Protein 1GNL (pdb70)

CATH classification: 1.20.1270.20 (+3 more: 1.20.1270.20, 3.40.50.2030, 3.40.50.2030)

Nearest PDB structures (foldseek):
  1upx-assembly1_A  TM=1.002E+00  e=2.005E-102  Desulfovibrio desulfuricans
  8cns-assembly1_A  TM=9.827E-01  e=1.626E-78  Methanothermococcus thermolithotrophicus DSM 2095
  1oa1-assembly1_A  TM=9.773E-01  e=6.078E-75  Nitratidesulfovibrio vulgaris
  1e1d-assembly1_A  TM=9.741E-01  e=3.651E-74  Nitratidesulfovibrio vulgaris
  7e0l-assembly2_K  TM=8.956E-01  e=6.887E-44  Methanothermobacter marburgensis str. Marburg

Structure (mmCIF, N/CA/C/O backbone):
data_1GNL
#
_entry.id   1GNL
#
_cell.length_a   57.330
_cell.length_b   61.650
_cell.length_c   72.250
_cell.angle_alpha   82.77
_cell.angle_beta   73.67
_cell.angle_gamma   87.31
#
_symmetry.space_group_name_H-M   'P 1'
#
loop_
_entity.id
_entity.type
_entity.pdbx_description
1 polymer 'HYBRID CLUSTER PROTEIN'
2 non-polymer 'IRON/SULFUR CLUSTER'
3 non-polymer 'IRON/SULFUR/OXYGEN HYBRID CLUSTER'
4 non-polymer 'ACETATE ION'
5 water water
#
loop_
_atom_site.group_PDB
_atom_site.id
_atom_site.type_symbol
_atom_site.label_atom_id
_atom_site.label_alt_id
_atom_site.label_comp_id
_atom_site.label_asym_id
_atom_site.label_entity_id
_atom_site.label_seq_id
_atom_site.pdbx_PDB_ins_code
_atom_site.Cartn_x
_atom_site.Cartn_y
_atom_site.Cartn_z
_atom_site.occupancy
_atom_site.B_iso_or_equiv
_atom_site.auth_seq_id
_atom_site.auth_comp_id
_atom_site.auth_asym_id
_atom_site.auth_atom_id
_atom_site.pdbx_PDB_model_num
ATOM 1 N N . SER A 1 1 ? 28.898 1.592 -14.721 1.00 21.79 1 SER A N 1
ATOM 2 C CA . SER A 1 1 ? 28.341 1.707 -13.343 1.00 21.04 1 SER A CA 1
ATOM 3 C C . SER A 1 1 ? 26.966 2.376 -13.322 1.00 19.61 1 SER A C 1
ATOM 4 O O . SER A 1 1 ? 26.799 3.486 -13.825 1.00 20.92 1 SER A O 1
ATOM 7 N N . ASN A 1 2 ? 25.971 1.651 -12.826 1.00 17.58 2 ASN A N 1
ATOM 8 C CA . ASN A 1 2 ? 24.640 2.190 -12.520 1.00 15.33 2 ASN A CA 1
ATOM 9 C C . ASN A 1 2 ? 24.573 3.439 -11.606 1.00 13.18 2 ASN A C 1
ATOM 10 O O . ASN A 1 2 ? 25.173 3.492 -10.532 1.00 13.29 2 ASN A O 1
ATOM 15 N N . ALA A 1 3 ? 23.790 4.428 -12.030 1.00 10.91 3 ALA A N 1
ATOM 16 C CA . ALA A 1 3 ? 23.521 5.614 -11.217 1.00 9.83 3 ALA A CA 1
ATOM 17 C C . ALA A 1 3 ? 22.588 5.301 -10.038 1.00 8.02 3 ALA A C 1
ATOM 18 O O . ALA A 1 3 ? 22.571 6.012 -9.040 1.00 7.85 3 ALA A O 1
ATOM 20 N N . MET A 1 4 ? 21.801 4.240 -10.183 1.00 7.28 4 MET A N 1
ATOM 21 C CA . MET A 1 4 ? 20.855 3.840 -9.144 1.00 6.32 4 MET A CA 1
ATOM 22 C C . MET A 1 4 ? 20.535 2.364 -9.327 1.00 6.39 4 MET A C 1
ATOM 23 O O . MET A 1 4 ? 20.892 1.748 -10.347 1.00 6.78 4 MET A O 1
ATOM 28 N N . PHE A 1 5 ? 19.881 1.781 -8.330 1.00 6.04 5 PHE A N 1
ATOM 29 C CA . PHE A 1 5 ? 19.310 0.465 -8.505 1.00 5.59 5 PHE A CA 1
ATOM 30 C C . PHE A 1 5 ? 18.049 0.386 -7.654 1.00 5.45 5 PHE A C 1
ATOM 31 O O . PHE A 1 5 ? 18.101 0.474 -6.426 1.00 6.19 5 PHE A O 1
ATOM 39 N N . CYS A 1 6 ? 16.913 0.225 -8.305 1.00 4.91 6 CYS A N 1
ATOM 40 C CA . CYS A 1 6 ? 15.658 0.033 -7.589 1.00 4.56 6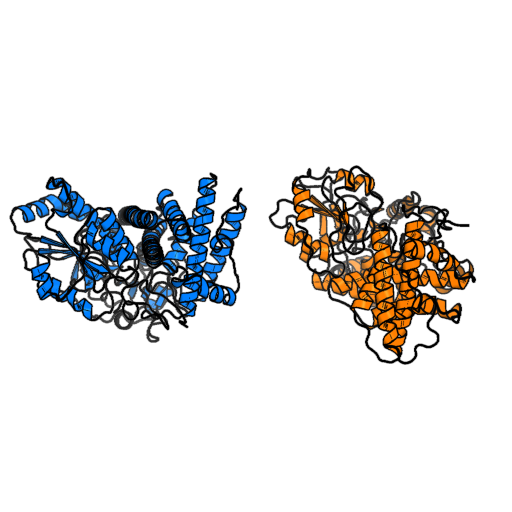 CYS A CA 1
ATOM 41 C C . CYS A 1 6 ? 14.837 -0.965 -8.367 1.00 5.01 6 CYS A C 1
ATOM 42 O O . CYS A 1 6 ? 14.715 -0.844 -9.584 1.00 5.46 6 CYS A O 1
ATOM 45 N N . TYR A 1 7 ? 14.277 -1.952 -7.672 1.00 4.81 7 TYR A N 1
ATOM 46 C CA . TYR A 1 7 ? 13.445 -2.966 -8.318 1.00 4.89 7 TYR A CA 1
ATOM 47 C C . TYR A 1 7 ? 12.205 -3.313 -7.503 1.00 4.82 7 TYR A C 1
ATOM 48 O O . TYR A 1 7 ? 11.656 -4.406 -7.664 1.00 5.20 7 TYR A O 1
ATOM 57 N N . GLN A 1 8 ? 11.734 -2.371 -6.681 1.00 4.32 8 GLN A N 1
ATOM 58 C CA . GLN A 1 8 ? 10.680 -2.657 -5.708 1.00 4.28 8 GLN A CA 1
ATOM 59 C C . GLN A 1 8 ? 9.261 -2.672 -6.260 1.00 4.63 8 GLN A C 1
ATOM 60 O O . GLN A 1 8 ? 8.370 -3.126 -5.534 1.00 4.76 8 GLN A O 1
ATOM 66 N N . CYS A 1 9 ? 9.015 -2.168 -7.476 1.00 4.63 9 CYS A N 1
ATOM 67 C CA . CYS A 1 9 ? 7.648 -2.191 -8.011 1.00 4.84 9 CYS A CA 1
ATOM 68 C C . CYS A 1 9 ? 7.552 -3.001 -9.298 1.00 4.86 9 CYS A C 1
ATOM 69 O O . CYS A 1 9 ? 8.563 -3.383 -9.918 1.00 4.99 9 CYS A O 1
ATOM 72 N N . GLN A 1 10 ? 6.318 -3.254 -9.699 1.00 4.72 10 GLN A N 1
ATOM 73 C CA . GLN A 1 10 ? 6.050 -4.132 -10.829 1.00 4.77 10 GLN A CA 1
ATOM 74 C C . GLN A 1 10 ? 6.610 -3.596 -12.140 1.00 4.99 10 GLN A C 1
ATOM 75 O O . GLN A 1 10 ? 6.926 -4.399 -13.023 1.00 5.25 10 GLN A O 1
ATOM 81 N N . GLU A 1 11 ? 6.733 -2.284 -12.277 1.00 4.80 11 GLU A N 1
ATOM 82 C CA . GLU A 1 11 ? 7.142 -1.639 -13.533 1.00 5.45 11 GLU A CA 1
ATOM 83 C C . GLU A 1 11 ? 8.652 -1.476 -13.711 1.00 5.63 11 GLU A C 1
ATOM 84 O O . GLU A 1 11 ? 9.101 -0.840 -14.666 1.00 5.89 11 GLU A O 1
ATOM 90 N N . THR A 1 12 ? 9.438 -2.061 -12.826 1.00 5.15 12 THR A N 1
ATOM 91 C CA . THR A 1 12 ? 10.887 -1.917 -12.903 1.00 5.41 12 THR A CA 1
ATOM 92 C C . THR A 1 12 ? 11.434 -2.296 -14.287 1.00 5.45 12 THR A C 1
ATOM 93 O O . THR A 1 12 ? 10.958 -3.228 -14.924 1.00 5.94 12 THR A O 1
ATOM 97 N N . VAL A 1 13 ? 12.420 -1.545 -14.765 1.00 5.89 13 VAL A N 1
ATOM 98 C CA . VAL A 1 13 ? 12.906 -1.721 -16.133 1.00 6.74 13 VAL A CA 1
ATOM 99 C C . VAL A 1 13 ? 13.278 -3.174 -16.419 1.00 6.46 13 VAL A C 1
ATOM 100 O O . VAL A 1 13 ? 14.052 -3.773 -15.674 1.00 6.84 13 VAL A O 1
ATOM 104 N N . GLY A 1 14 ? 12.718 -3.720 -17.504 1.00 7.16 14 GLY A N 1
ATOM 105 C CA . GLY A 1 14 ? 13.025 -5.060 -17.984 1.00 7.66 14 GLY A CA 1
ATOM 106 C C . GLY A 1 14 ? 12.656 -6.168 -17.021 1.00 7.75 14 GLY A C 1
ATOM 107 O O . GLY A 1 14 ? 13.076 -7.312 -17.201 1.00 9.48 14 GLY A O 1
ATOM 108 N N . ASN A 1 15 ? 11.836 -5.854 -16.016 1.00 7.60 15 ASN A N 1
ATOM 109 C CA . ASN A 1 15 ? 11.597 -6.762 -14.898 1.00 7.11 15 ASN A CA 1
ATOM 110 C C . ASN A 1 15 ? 12.922 -7.216 -14.289 1.00 7.77 15 ASN A C 1
ATOM 111 O O . ASN A 1 15 ? 13.069 -8.351 -13.852 1.00 7.77 15 ASN A O 1
ATOM 116 N N . LYS A 1 16 ? 13.864 -6.282 -14.222 1.00 7.63 16 LYS A N 1
ATOM 117 C CA . LYS A 1 16 ? 15.207 -6.523 -13.695 1.00 8.43 16 LYS A CA 1
ATOM 118 C C . LYS A 1 16 ? 15.620 -5.442 -12.681 1.00 7.46 16 LYS A C 1
ATOM 119 O O . LYS A 1 16 ? 16.065 -5.741 -11.575 1.00 8.51 16 LYS A O 1
ATOM 130 N N . GLY A 1 17 ? 15.452 -4.175 -13.053 1.00 6.76 17 GLY A N 1
ATOM 131 C CA . GLY A 1 17 ? 15.824 -3.076 -12.177 1.00 6.42 17 GLY A CA 1
ATOM 132 C C . GLY A 1 17 ? 15.969 -1.766 -12.908 1.00 6.26 17 GLY A C 1
ATOM 133 O O . GLY A 1 17 ? 16.431 -1.724 -14.059 1.00 6.43 17 GLY A O 1
ATOM 134 N N . CYS A 1 18 ? 15.561 -0.685 -12.260 1.00 5.64 18 CYS A N 1
ATOM 135 C CA . CYS A 1 18 ? 15.766 0.670 -12.764 1.00 5.75 18 CYS A CA 1
ATOM 136 C C . CYS A 1 18 ? 17.170 1.089 -12.354 1.00 6.14 18 CYS A C 1
ATOM 137 O O . CYS A 1 18 ? 17.496 1.136 -11.165 1.00 6.75 18 CYS A O 1
ATOM 140 N N . THR A 1 19 ? 18.004 1.391 -13.361 1.00 7.13 19 THR A N 1
ATOM 141 C CA . THR A 1 19 ? 19.421 1.695 -13.143 1.00 8.04 19 THR A CA 1
ATOM 142 C C . THR A 1 19 ? 19.852 3.085 -13.566 1.00 8.31 19 THR A C 1
ATOM 143 O O . THR A 1 19 ? 20.950 3.496 -13.211 1.00 9.06 19 THR A O 1
ATOM 147 N N . GLN A 1 20 ? 19.010 3.802 -14.293 1.00 9.21 20 GLN A N 1
ATOM 148 C CA . GLN A 1 20 ? 19.355 5.150 -14.743 1.00 10.25 20 GLN A CA 1
ATOM 149 C C . GLN A 1 20 ? 18.401 6.174 -14.141 1.00 9.22 20 GLN A C 1
ATOM 150 O O . GLN A 1 20 ? 18.807 7.063 -13.418 1.00 9.41 20 GLN A O 1
ATOM 156 N N . VAL A 1 21 ? 17.119 5.991 -14.416 1.00 8.63 21 VAL A N 1
ATOM 157 C CA . VAL A 1 21 ? 16.039 6.788 -13.860 1.00 8.44 21 VAL A CA 1
ATOM 158 C C . VAL A 1 21 ? 14.882 5.801 -13.656 1.00 7.74 21 VAL A C 1
ATOM 159 O O . VAL A 1 21 ? 14.741 4.823 -14.410 1.00 9.12 21 VAL A O 1
ATOM 167 N N . GLY A 1 22 ? 14.070 6.011 -12.632 1.00 6.59 22 GLY A N 1
ATOM 168 C CA . GLY A 1 22 ? 12.936 5.130 -12.426 1.00 5.68 22 GLY A CA 1
ATOM 169 C C . GLY A 1 22 ? 11.865 5.326 -13.482 1.00 5.79 22 GLY A C 1
ATOM 170 O O . GLY A 1 22 ? 11.622 6.448 -13.948 1.00 5.83 22 GLY A O 1
ATOM 171 N N . VAL A 1 23 ? 11.189 4.251 -13.842 1.00 6.08 23 VAL A N 1
ATOM 172 C CA . VAL A 1 23 ? 10.023 4.347 -14.715 1.00 6.70 23 VAL A CA 1
ATOM 173 C C . VAL A 1 23 ? 8.976 5.264 -14.073 1.00 6.07 23 VAL A C 1
ATOM 174 O O . VAL A 1 23 ? 8.238 5.959 -14.776 1.00 7.15 23 VAL A O 1
ATOM 178 N N . CYS A 1 24 ? 8.935 5.289 -12.740 1.00 5.41 24 CYS A N 1
ATOM 179 C CA . CYS A 1 24 ? 8.017 6.134 -11.970 1.00 5.16 24 CYS A CA 1
ATOM 180 C C . CYS A 1 24 ? 8.423 7.605 -11.985 1.00 5.66 24 CYS A C 1
ATOM 181 O O . CYS A 1 24 ? 7.675 8.458 -11.527 1.00 5.79 24 CYS A O 1
ATOM 184 N N . GLY A 1 25 ? 9.623 7.891 -12.488 1.00 5.25 25 GLY A N 1
ATOM 185 C CA . GLY A 1 25 ? 10.166 9.237 -12.489 1.00 6.01 25 GLY A CA 1
ATOM 186 C C . GLY A 1 25 ? 11.210 9.508 -11.415 1.00 6.50 25 GLY A C 1
ATOM 187 O O . GLY A 1 25 ? 11.814 10.590 -11.389 1.00 8.14 25 GLY A O 1
ATOM 188 N N . LYS A 1 26 ? 11.449 8.548 -10.526 1.00 6.17 26 LYS A N 1
ATOM 189 C CA . LYS A 1 26 ? 12.406 8.736 -9.436 1.00 5.85 26 LYS A CA 1
ATOM 190 C C . LYS A 1 26 ? 13.813 8.898 -9.986 1.00 5.94 26 LYS A C 1
ATOM 191 O O . LYS A 1 26 ? 14.348 8.003 -10.646 1.00 5.94 26 LYS A O 1
ATOM 197 N N . LYS A 1 27 ? 14.426 10.025 -9.666 1.00 5.66 27 LYS A N 1
ATOM 198 C CA . LYS A 1 27 ? 15.768 10.341 -10.159 1.00 6.29 27 LYS A CA 1
ATOM 199 C C . LYS A 1 27 ? 16.821 9.663 -9.299 1.00 6.10 27 LYS A C 1
ATOM 200 O O . LYS A 1 27 ? 16.551 9.322 -8.155 1.00 6.05 27 LYS A O 1
ATOM 206 N N . PRO A 1 28 ? 18.032 9.471 -9.817 1.00 6.27 28 PRO A N 1
ATOM 207 C CA . PRO A 1 28 ? 19.038 8.718 -9.062 1.00 6.65 28 PRO A CA 1
ATOM 208 C C . PRO A 1 28 ? 19.399 9.291 -7.705 1.00 5.94 28 PRO A C 1
ATOM 209 O O . PRO A 1 28 ? 19.629 8.499 -6.795 1.00 5.90 28 PRO A O 1
ATOM 213 N N . GLU A 1 29 ? 19.500 10.593 -7.535 1.00 5.39 29 GLU A N 1
ATOM 214 C CA . GLU A 1 29 ? 19.821 11.112 -6.211 1.00 5.83 29 GLU A CA 1
ATOM 215 C C . GLU A 1 29 ? 18.671 10.899 -5.239 1.00 5.23 29 GLU A C 1
ATOM 216 O O . GLU A 1 29 ? 18.882 10.684 -4.045 1.00 5.29 29 GLU A O 1
ATOM 222 N N . THR A 1 30 ? 17.442 10.960 -5.741 1.00 4.97 30 THR A N 1
ATOM 223 C CA . THR A 1 30 ? 16.269 10.662 -4.923 1.00 4.59 30 THR A CA 1
ATOM 224 C C . THR A 1 30 ? 16.329 9.198 -4.476 1.00 4.21 30 THR A C 1
ATOM 225 O O . THR A 1 30 ? 16.114 8.872 -3.301 1.00 4.39 30 THR A O 1
ATOM 229 N N . ALA A 1 31 ? 16.610 8.317 -5.426 1.00 4.29 31 ALA A N 1
ATOM 230 C CA . ALA A 1 31 ? 16.742 6.893 -5.128 1.00 4.35 31 ALA A CA 1
ATOM 231 C C . ALA A 1 31 ? 17.844 6.657 -4.088 1.00 4.51 31 ALA A C 1
ATOM 232 O O . ALA A 1 31 ? 17.702 5.811 -3.185 1.00 4.63 31 ALA A O 1
ATOM 234 N N . ALA A 1 32 ? 18.945 7.394 -4.218 1.00 4.41 32 ALA A N 1
ATOM 235 C CA . ALA A 1 32 ? 20.071 7.256 -3.295 1.00 4.38 32 ALA A CA 1
ATOM 236 C C . ALA A 1 32 ? 19.654 7.705 -1.889 1.00 4.35 32 ALA A C 1
ATOM 237 O O . ALA A 1 32 ? 19.952 7.034 -0.891 1.00 4.19 32 ALA A O 1
ATOM 239 N N . LEU A 1 33 ? 18.984 8.843 -1.777 1.00 4.27 33 LEU A N 1
ATOM 240 C CA . LEU A 1 33 ? 18.543 9.312 -0.472 1.00 4.48 33 LEU A CA 1
ATOM 241 C C . LEU A 1 33 ? 17.588 8.309 0.172 1.00 4.45 33 LEU A C 1
ATOM 242 O O . LEU A 1 33 ? 17.645 8.094 1.377 1.00 4.95 33 LEU A O 1
ATOM 247 N N . GLN A 1 34 ? 16.702 7.704 -0.620 1.00 4.61 34 GLN A N 1
ATOM 248 C CA . GLN A 1 34 ? 15.822 6.672 -0.081 1.00 4.40 34 GLN A CA 1
ATOM 249 C C . GLN A 1 34 ? 16.640 5.464 0.391 1.00 4.00 34 GLN A C 1
ATOM 250 O O . GLN A 1 34 ? 16.354 4.906 1.458 1.00 4.40 34 GLN A O 1
ATOM 256 N N . ASP A 1 35 ? 17.655 5.049 -0.368 1.00 4.12 35 ASP A N 1
ATOM 257 C CA . ASP A 1 35 ? 18.494 3.924 0.058 1.00 4.53 35 ASP A CA 1
ATOM 258 C C . ASP A 1 35 ? 19.197 4.240 1.379 1.00 4.45 35 ASP A C 1
ATOM 259 O O . ASP A 1 35 ? 19.286 3.398 2.278 1.00 4.78 35 ASP A O 1
ATOM 264 N N . ALA A 1 36 ? 19.706 5.450 1.520 1.00 4.37 36 ALA A N 1
ATOM 265 C CA . ALA A 1 36 ? 20.351 5.875 2.758 1.00 4.67 36 ALA A CA 1
ATOM 266 C C . ALA A 1 36 ? 19.353 5.909 3.912 1.00 4.39 36 ALA A C 1
ATOM 267 O O . ALA A 1 36 ? 19.659 5.477 5.021 1.00 4.81 36 ALA A O 1
ATOM 269 N N . LEU A 1 37 ? 18.147 6.399 3.640 1.00 3.94 37 LEU A N 1
ATOM 270 C CA . LEU A 1 37 ? 17.109 6.479 4.652 1.00 3.83 37 LEU A CA 1
ATOM 271 C C . LEU A 1 37 ? 16.736 5.073 5.124 1.00 3.91 37 LEU A C 1
ATOM 272 O O . LEU A 1 37 ? 16.598 4.847 6.333 1.00 4.15 37 LEU A O 1
ATOM 277 N N . ILE A 1 38 ? 16.568 4.125 4.215 1.00 4.09 38 ILE A N 1
ATOM 278 C CA . ILE A 1 38 ? 16.259 2.754 4.618 1.00 4.54 38 ILE A CA 1
ATOM 279 C C . ILE A 1 38 ? 17.384 2.158 5.466 1.00 4.52 38 ILE A C 1
ATOM 280 O O . ILE A 1 38 ? 17.136 1.501 6.481 1.00 4.53 38 ILE A O 1
ATOM 285 N N . TYR A 1 39 ? 18.622 2.388 5.061 1.00 3.99 39 TYR A N 1
ATOM 286 C CA . TYR A 1 39 ? 19.764 1.890 5.822 1.00 4.26 39 TYR A CA 1
ATOM 287 C C . TYR A 1 39 ? 19.749 2.387 7.258 1.00 4.34 39 TYR A C 1
ATOM 288 O O . TYR A 1 39 ? 19.837 1.586 8.196 1.00 4.53 39 TYR A O 1
ATOM 297 N N . VAL A 1 40 ? 19.647 3.698 7.463 1.00 4.48 40 VAL A N 1
ATOM 298 C CA . VAL A 1 40 ? 19.672 4.216 8.826 1.00 5.16 40 VAL A CA 1
ATOM 299 C C . VAL A 1 40 ? 18.402 3.856 9.605 1.00 5.13 40 VAL A C 1
ATOM 300 O O . VAL A 1 40 ? 18.432 3.763 10.832 1.00 5.33 40 VAL A O 1
ATOM 304 N N . THR A 1 41 ? 17.303 3.592 8.907 1.00 4.54 41 THR A N 1
ATOM 305 C CA . THR A 1 41 ? 16.093 3.116 9.577 1.00 4.38 41 THR A CA 1
ATOM 306 C C . THR A 1 41 ? 16.292 1.697 10.116 1.00 3.94 41 THR A C 1
ATOM 307 O O . THR A 1 41 ? 15.843 1.385 11.231 1.00 4.98 41 THR A O 1
ATOM 311 N N . LYS A 1 42 ? 16.963 0.854 9.344 1.00 4.35 42 LYS A N 1
ATOM 312 C CA . LYS A 1 42 ? 17.311 -0.487 9.820 1.00 5.01 42 LYS A CA 1
ATOM 313 C C . LYS A 1 42 ? 18.260 -0.381 11.020 1.00 5.16 42 LYS A C 1
ATOM 314 O O . LYS A 1 42 ? 18.112 -1.133 12.005 1.00 5.84 42 LYS A O 1
ATOM 320 N N . GLY A 1 43 ? 19.186 0.572 11.001 1.00 4.84 43 GLY A N 1
ATOM 321 C CA . GLY A 1 43 ? 20.071 0.787 12.139 1.00 5.53 43 GLY A CA 1
ATOM 322 C C . GLY A 1 43 ? 19.290 1.211 13.372 1.00 5.23 43 GLY A C 1
ATOM 323 O O . GLY A 1 43 ? 19.532 0.722 14.491 1.00 5.60 43 GLY A O 1
ATOM 324 N N . LEU A 1 44 ? 18.356 2.132 13.188 1.00 4.88 44 LEU A N 1
ATOM 325 C CA . LEU A 1 44 ? 17.484 2.565 14.268 1.00 5.55 44 LEU A CA 1
ATOM 326 C C . LEU A 1 44 ? 16.696 1.367 14.809 1.00 5.27 44 LEU A C 1
ATOM 327 O O . LEU A 1 44 ? 16.536 1.192 16.037 1.00 6.13 44 LEU A O 1
ATOM 332 N N . GLY A 1 45 ? 16.205 0.523 13.916 1.00 5.76 45 GLY A N 1
ATOM 333 C CA . GLY A 1 45 ? 15.502 -0.672 14.344 1.00 5.76 45 GLY A CA 1
ATOM 334 C C . GLY A 1 45 ? 16.359 -1.568 15.228 1.00 5.83 45 GLY A C 1
ATOM 335 O O . GLY A 1 45 ? 15.852 -2.110 16.215 1.00 6.05 45 GLY A O 1
ATOM 336 N N . GLN A 1 46 ? 17.635 -1.754 14.909 1.00 6.09 46 GLN A N 1
ATOM 337 C CA . GLN A 1 46 ? 18.498 -2.564 15.756 1.00 6.19 46 GLN A CA 1
ATOM 338 C C . GLN A 1 46 ? 18.632 -1.943 17.134 1.00 5.93 46 GLN A C 1
ATOM 339 O O . GLN A 1 46 ? 18.520 -2.634 18.147 1.00 6.94 46 GLN A O 1
ATOM 345 N N . ILE A 1 47 ? 18.902 -0.641 17.193 1.00 5.39 47 ILE A N 1
ATOM 346 C CA . ILE A 1 47 ? 19.085 0.030 18.475 1.00 5.73 47 ILE A CA 1
ATOM 347 C C . ILE A 1 47 ? 17.825 -0.079 19.330 1.00 5.53 47 ILE A C 1
ATOM 348 O O . ILE A 1 47 ? 17.884 -0.404 20.522 1.00 6.01 47 ILE A O 1
ATOM 353 N N . ALA A 1 48 ? 16.673 0.190 18.730 1.00 5.45 48 ALA A N 1
ATOM 354 C CA . ALA A 1 48 ? 15.412 0.101 19.461 1.00 5.66 48 ALA A CA 1
ATOM 355 C C . ALA A 1 48 ? 15.153 -1.327 19.965 1.00 5.55 48 ALA A C 1
ATOM 356 O O . ALA A 1 48 ? 14.695 -1.526 21.089 1.00 5.85 48 ALA A O 1
ATOM 358 N N . THR A 1 49 ? 15.446 -2.304 19.129 1.00 5.71 49 THR A N 1
ATOM 359 C CA . THR A 1 49 ? 15.276 -3.706 19.499 1.00 5.91 49 THR A CA 1
ATOM 360 C C . THR A 1 49 ? 16.166 -4.063 20.690 1.00 6.13 49 THR A C 1
ATOM 361 O O . THR A 1 49 ? 15.753 -4.742 21.643 1.00 6.23 49 THR A O 1
ATOM 365 N N . ARG A 1 50 ? 17.399 -3.581 20.662 1.00 5.86 50 ARG A N 1
ATOM 366 C CA . ARG A 1 50 ? 18.336 -3.832 21.756 1.00 6.90 50 ARG A CA 1
ATOM 367 C C . ARG A 1 50 ? 17.877 -3.149 23.039 1.00 7.01 50 ARG A C 1
ATOM 368 O O . ARG A 1 50 ? 18.013 -3.723 24.135 1.00 7.05 50 ARG A O 1
ATOM 376 N N . LEU A 1 51 ? 17.314 -1.949 22.942 1.00 6.88 51 LEU A N 1
ATOM 377 C CA . LEU A 1 51 ? 16.793 -1.265 24.120 1.00 7.05 51 LEU A CA 1
ATOM 378 C C . LEU A 1 51 ? 15.671 -2.078 24.743 1.00 7.46 51 LEU A C 1
ATOM 379 O O . LEU A 1 51 ? 15.631 -2.281 25.964 1.00 7.57 51 LEU A O 1
ATOM 384 N N . ARG A 1 52 ? 14.756 -2.580 23.925 1.00 7.44 52 ARG A N 1
ATOM 385 C CA . ARG A 1 52 ? 13.662 -3.395 24.438 1.00 7.65 52 ARG A CA 1
ATOM 386 C C . ARG A 1 52 ? 14.211 -4.644 25.143 1.00 7.93 52 ARG A C 1
ATOM 387 O O . ARG A 1 52 ? 13.720 -5.030 26.214 1.00 8.25 52 ARG A O 1
ATOM 395 N N . ALA A 1 53 ? 15.224 -5.273 24.563 1.00 8.31 53 ALA A N 1
ATOM 396 C CA . ALA A 1 53 ? 15.847 -6.457 25.169 1.00 9.26 53 ALA A CA 1
ATOM 397 C C . ALA A 1 53 ? 16.536 -6.126 26.507 1.00 9.90 53 ALA A C 1
ATOM 398 O O . ALA A 1 53 ? 16.634 -7.003 27.382 1.00 10.37 53 ALA A O 1
ATOM 400 N N . GLU A 1 54 ? 17.020 -4.898 26.682 1.00 10.45 54 GLU A N 1
ATOM 401 C CA . GLU A 1 54 ? 17.637 -4.468 27.944 1.00 11.42 54 GLU A CA 1
ATOM 402 C C . GLU A 1 54 ? 16.563 -4.042 28.957 1.00 12.61 54 GLU A C 1
ATOM 403 O O . GLU A 1 54 ? 16.887 -3.700 30.102 1.00 14.87 54 GLU A O 1
ATOM 409 N N . GLY A 1 55 ? 15.295 -4.057 28.553 1.00 12.58 55 GLY A N 1
ATOM 410 C CA . GLY A 1 55 ? 14.208 -3.638 29.420 1.00 13.37 55 GLY A CA 1
ATOM 411 C C . GLY A 1 55 ? 13.966 -2.136 29.466 1.00 13.78 55 GLY A C 1
ATOM 412 O O . GLY A 1 55 ? 13.322 -1.633 30.387 1.00 14.63 55 GLY A O 1
ATOM 413 N N . LYS A 1 56 ? 14.457 -1.419 28.457 1.00 13.23 56 LYS A N 1
ATOM 414 C CA . LYS A 1 56 ? 14.327 0.038 28.384 1.00 13.77 56 LYS A CA 1
ATOM 415 C C . LYS A 1 56 ? 13.222 0.462 27.408 1.00 13.73 56 LYS A C 1
ATOM 416 O O . LYS A 1 56 ? 12.974 -0.184 26.387 1.00 13.50 56 LYS A O 1
ATOM 422 N N . ALA A 1 57 ? 12.551 1.551 27.745 1.00 14.07 57 ALA A N 1
ATOM 423 C CA . ALA A 1 57 ? 11.445 2.063 26.951 1.00 13.82 57 ALA A CA 1
ATOM 424 C C . ALA A 1 57 ? 11.891 2.643 25.614 1.00 12.70 57 ALA A C 1
ATOM 425 O O . ALA A 1 57 ? 12.987 3.196 25.505 1.00 13.70 57 ALA A O 1
ATOM 427 N N . VAL A 1 58 ? 11.035 2.503 24.604 1.00 11.81 58 VAL A N 1
ATOM 428 C CA . VAL A 1 58 ? 11.246 3.148 23.312 1.00 10.74 58 VAL A CA 1
ATOM 429 C C . VAL A 1 58 ? 9.986 3.944 23.032 1.00 10.02 58 VAL A C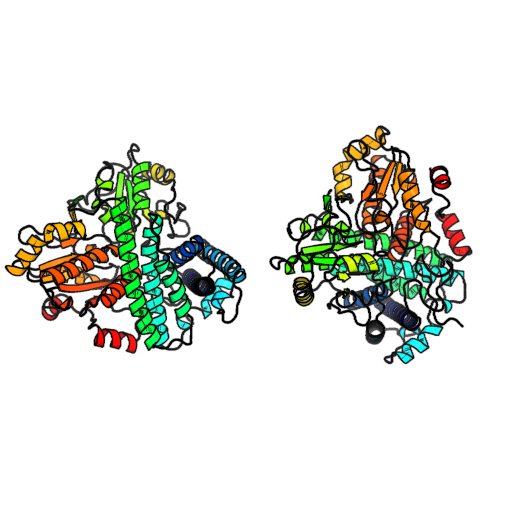 1
ATOM 430 O O . VAL A 1 58 ? 8.896 3.378 22.883 1.00 11.13 58 VAL A O 1
ATOM 434 N N . ASP A 1 59 ? 10.110 5.252 22.979 1.00 9.76 59 ASP A N 1
ATOM 435 C CA . ASP A 1 59 ? 8.938 6.079 22.794 1.00 10.72 59 ASP A CA 1
ATOM 436 C C . ASP A 1 59 ? 8.257 5.938 21.433 1.00 10.01 59 ASP A C 1
ATOM 437 O O . ASP A 1 59 ? 8.900 5.673 20.420 1.00 9.14 59 ASP A O 1
ATOM 442 N N . HIS A 1 60 ? 6.952 6.166 21.406 1.00 9.40 60 HIS A N 1
ATOM 443 C CA . HIS A 1 60 ? 6.183 5.997 20.182 1.00 8.70 60 HIS A CA 1
ATOM 444 C C . HIS A 1 60 ? 6.601 6.995 19.098 1.00 8.60 60 HIS A C 1
ATOM 445 O O . HIS A 1 60 ? 6.361 6.736 17.910 1.00 8.24 60 HIS A O 1
ATOM 452 N N . ARG A 1 61 ? 7.260 8.098 19.467 1.00 8.39 61 ARG A N 1
ATOM 453 C CA . ARG A 1 61 ? 7.809 9.012 18.465 1.00 8.21 61 ARG A CA 1
ATOM 454 C C . ARG A 1 61 ? 8.795 8.255 17.548 1.00 6.79 61 ARG A C 1
ATOM 455 O O . ARG A 1 61 ? 8.899 8.557 16.360 1.00 6.93 61 ARG A O 1
ATOM 463 N N . ILE A 1 62 ? 9.534 7.303 18.113 1.00 6.70 62 ILE A N 1
ATOM 464 C CA . ILE A 1 62 ? 10.477 6.514 17.329 1.00 6.07 62 ILE A CA 1
ATOM 465 C C . ILE A 1 62 ? 9.723 5.620 16.345 1.00 5.65 62 ILE A C 1
ATOM 466 O O . ILE A 1 62 ? 10.108 5.498 15.175 1.00 6.02 62 ILE A O 1
ATOM 471 N N . ASP A 1 63 ? 8.648 4.998 16.814 1.00 6.01 63 ASP A N 1
ATOM 472 C CA . ASP A 1 63 ? 7.834 4.143 15.969 1.00 5.55 63 ASP A CA 1
ATOM 473 C C . ASP A 1 63 ? 7.341 4.938 14.767 1.00 5.10 63 ASP A C 1
ATOM 474 O O . ASP A 1 63 ? 7.297 4.418 13.646 1.00 5.28 63 ASP A O 1
ATOM 479 N N . ARG A 1 64 ? 6.934 6.181 15.009 1.00 4.86 64 ARG A N 1
ATOM 480 C CA . ARG A 1 64 ? 6.379 7.042 13.981 1.00 5.51 64 ARG A CA 1
ATOM 481 C C . ARG A 1 64 ? 7.441 7.472 12.981 1.00 5.42 64 ARG A C 1
ATOM 482 O O . ARG A 1 64 ? 7.154 7.640 11.786 1.00 5.69 64 ARG A O 1
ATOM 490 N N . LEU A 1 65 ? 8.659 7.692 13.463 1.00 5.18 65 LEU A N 1
ATOM 491 C CA . LEU A 1 65 ? 9.773 8.010 12.587 1.00 5.72 65 LEU A CA 1
ATOM 492 C C . LEU A 1 65 ? 10.040 6.825 11.646 1.00 4.86 65 LEU A C 1
ATOM 493 O O . LEU A 1 65 ? 10.229 6.996 10.439 1.00 5.07 65 LEU A O 1
ATOM 498 N N . VAL A 1 66 ? 10.053 5.616 12.197 1.00 4.81 66 VAL A N 1
ATOM 499 C CA . VAL A 1 66 ? 10.242 4.418 11.402 1.00 4.27 66 VAL A CA 1
ATOM 500 C C . VAL A 1 66 ? 9.138 4.252 10.348 1.00 3.95 66 VAL A C 1
ATOM 501 O O . VAL A 1 66 ? 9.441 4.019 9.179 1.00 4.38 66 VAL A O 1
ATOM 505 N N . THR A 1 67 ? 7.869 4.359 10.727 1.00 4.60 67 THR A N 1
ATOM 506 C CA . THR A 1 67 ? 6.825 4.149 9.732 1.00 4.64 67 THR A CA 1
ATOM 507 C C . THR A 1 67 ? 6.826 5.244 8.684 1.00 4.21 67 THR A C 1
ATOM 508 O O . THR A 1 67 ? 6.590 4.954 7.506 1.00 4.46 67 THR A O 1
ATOM 512 N N . GLY A 1 68 ? 7.070 6.487 9.091 1.00 3.94 68 GLY A N 1
ATOM 513 C CA . GLY A 1 68 ? 7.128 7.563 8.132 1.00 4.14 68 GLY A CA 1
ATOM 514 C C . GLY A 1 68 ? 8.289 7.396 7.169 1.00 3.83 68 GLY A C 1
ATOM 515 O O . GLY A 1 68 ? 8.154 7.678 5.971 1.00 4.32 68 GLY A O 1
ATOM 516 N N . ASN A 1 69 ? 9.440 6.956 7.676 1.00 3.79 69 ASN A N 1
ATOM 517 C CA . ASN A 1 69 ? 10.597 6.711 6.820 1.00 3.88 69 ASN A CA 1
ATOM 518 C C . ASN A 1 69 ? 10.288 5.640 5.772 1.00 4.25 69 ASN A C 1
ATOM 519 O O . ASN A 1 69 ? 10.571 5.827 4.582 1.00 4.57 69 ASN A O 1
ATOM 524 N N . LEU A 1 70 ? 9.741 4.511 6.203 1.00 3.80 70 LEU A N 1
ATOM 525 C CA . LEU A 1 70 ? 9.440 3.444 5.249 1.00 3.49 70 LEU A CA 1
ATOM 526 C C . LEU A 1 70 ? 8.447 3.918 4.188 1.00 3.49 70 LEU A C 1
ATOM 527 O O . LEU A 1 70 ? 8.655 3.705 2.986 1.00 4.11 70 LEU A O 1
ATOM 532 N N . PHE A 1 71 ? 7.374 4.563 4.624 1.00 3.46 71 PHE A N 1
ATOM 533 C CA . PHE A 1 71 ? 6.304 4.999 3.731 1.00 4.05 71 PHE A CA 1
ATOM 534 C C . PHE A 1 71 ? 6.839 6.044 2.741 1.00 4.05 71 PHE A C 1
ATOM 535 O O . PHE A 1 71 ? 6.474 6.043 1.561 1.00 4.27 71 PHE A O 1
ATOM 543 N N . ALA A 1 72 ? 7.745 6.914 3.194 1.00 3.74 72 ALA A N 1
ATOM 544 C CA . ALA A 1 72 ? 8.311 7.922 2.309 1.00 4.25 72 ALA A CA 1
ATOM 545 C C . ALA A 1 72 ? 9.065 7.312 1.130 1.00 4.25 72 ALA A C 1
ATOM 546 O O . ALA A 1 72 ? 9.254 7.985 0.110 1.00 4.68 72 ALA A O 1
ATOM 548 N N . THR A 1 73 ? 9.519 6.063 1.275 1.00 3.96 73 THR A N 1
ATOM 5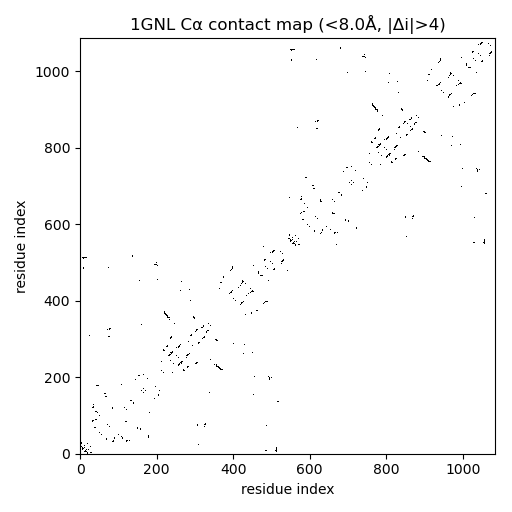49 C CA . THR A 1 73 ? 10.265 5.389 0.218 1.00 3.98 73 THR A CA 1
ATOM 550 C C . THR A 1 73 ? 9.429 4.426 -0.614 1.00 3.78 73 THR A C 1
ATOM 551 O O . THR A 1 73 ? 9.977 3.745 -1.485 1.00 5.09 73 THR A O 1
ATOM 555 N N . ILE A 1 74 ? 8.126 4.357 -0.367 1.00 3.88 74 ILE A N 1
ATOM 556 C CA . ILE A 1 74 ? 7.241 3.534 -1.168 1.00 3.76 74 ILE A CA 1
ATOM 557 C C . ILE A 1 74 ? 7.075 4.168 -2.543 1.00 3.58 74 ILE A C 1
ATOM 558 O O . ILE A 1 74 ? 7.161 5.380 -2.709 1.00 3.80 74 ILE A O 1
ATOM 563 N N . THR A 1 75 ? 6.851 3.334 -3.548 1.00 3.16 75 THR A N 1
ATOM 564 C CA . THR A 1 75 ? 6.669 3.821 -4.908 1.00 3.54 75 THR A CA 1
ATOM 565 C C . THR A 1 75 ? 5.617 4.934 -4.98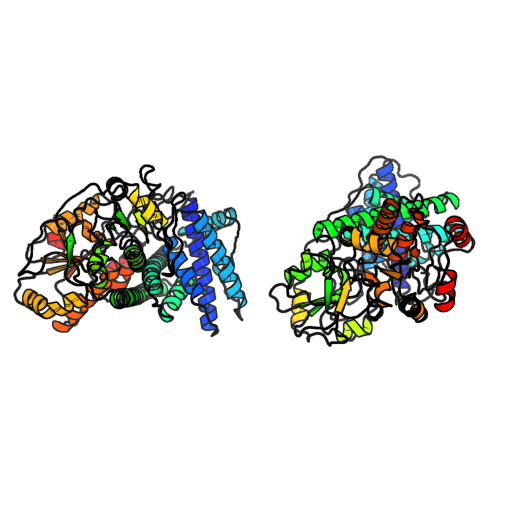0 1.00 3.68 75 THR A C 1
ATOM 566 O O . THR A 1 75 ? 4.505 4.803 -4.468 1.00 3.70 75 THR A O 1
ATOM 570 N N . ASN A 1 76 ? 5.999 6.022 -5.648 1.00 3.29 76 ASN A N 1
ATOM 571 C CA . ASN A 1 76 ? 5.124 7.160 -5.913 1.00 3.67 76 ASN A CA 1
ATOM 572 C C . ASN A 1 76 ? 4.694 7.934 -4.658 1.00 3.65 76 ASN A C 1
ATOM 573 O O . ASN A 1 76 ? 3.676 8.620 -4.661 1.00 4.17 76 ASN A O 1
ATOM 578 N N . ALA A 1 77 ? 5.490 7.851 -3.597 1.00 3.78 77 ALA A N 1
ATOM 579 C CA . ALA A 1 77 ? 5.203 8.596 -2.369 1.00 3.58 77 ALA A CA 1
ATOM 580 C C . ALA A 1 77 ? 5.939 9.937 -2.287 1.00 3.97 77 ALA A C 1
ATOM 581 O O . ALA A 1 77 ? 5.309 10.967 -2.070 1.00 4.59 77 ALA A O 1
ATOM 583 N N . ASN A 1 78 ? 7.266 9.943 -2.403 1.00 4.33 78 ASN A N 1
ATOM 584 C CA . ASN A 1 78 ? 8.018 11.152 -2.138 1.00 4.55 78 ASN A CA 1
ATOM 585 C C . ASN A 1 78 ? 9.228 11.259 -3.033 1.00 5.01 78 ASN A C 1
ATOM 586 O O . ASN A 1 78 ? 10.112 10.402 -3.010 1.00 5.48 78 ASN A O 1
ATOM 591 N N . PHE A 1 79 ? 9.253 12.329 -3.828 1.00 4.75 79 PHE A N 1
ATOM 592 C CA . PHE A 1 79 ? 10.318 12.627 -4.777 1.00 5.00 79 PHE A CA 1
ATOM 593 C C . PHE A 1 79 ? 11.114 13.872 -4.346 1.00 5.58 79 PHE A C 1
ATOM 594 O O . PHE A 1 79 ? 11.898 14.392 -5.142 1.00 6.59 79 PHE A O 1
ATOM 602 N N . ASP A 1 80 ? 10.899 14.355 -3.127 1.00 4.94 80 ASP A N 1
ATOM 603 C CA . ASP A 1 80 ? 11.465 15.616 -2.645 1.00 5.90 80 ASP A CA 1
ATOM 604 C C . ASP A 1 80 ? 12.763 15.351 -1.887 1.00 5.28 80 ASP A C 1
ATOM 605 O O . ASP A 1 80 ? 12.760 14.907 -0.739 1.00 4.98 80 ASP A O 1
ATOM 610 N N . ASP A 1 81 ? 13.888 15.654 -2.530 1.00 5.64 81 ASP A N 1
ATOM 611 C CA . ASP A 1 81 ? 15.190 15.363 -1.948 1.00 5.78 81 ASP A CA 1
ATOM 612 C C . ASP A 1 81 ? 15.435 16.111 -0.649 1.00 5.94 81 ASP A C 1
ATOM 613 O O . ASP A 1 81 ? 16.099 15.596 0.243 1.00 5.71 81 ASP A O 1
ATOM 618 N N . ASP A 1 82 ? 14.950 17.340 -0.539 1.00 6.28 82 ASP A N 1
ATOM 619 C CA . ASP A 1 82 ? 15.140 18.099 0.694 1.00 7.36 82 ASP A CA 1
ATOM 620 C C . ASP A 1 82 ? 14.458 17.397 1.868 1.00 6.82 82 ASP A C 1
ATOM 621 O O . ASP A 1 82 ? 15.010 17.293 2.968 1.00 6.91 82 ASP A O 1
ATOM 626 N N . ILE A 1 83 ? 13.236 16.917 1.644 1.00 6.22 83 ILE A N 1
ATOM 627 C CA . ILE A 1 83 ? 12.509 16.217 2.691 1.00 6.12 83 ILE A CA 1
ATOM 628 C C . ILE A 1 83 ? 13.207 14.901 3.040 1.00 5.04 83 ILE A C 1
ATOM 629 O O . ILE A 1 83 ? 13.356 14.543 4.199 1.00 5.29 83 ILE A O 1
ATOM 634 N N . LEU A 1 84 ? 13.611 14.164 2.020 1.00 4.62 84 LEU A N 1
ATOM 635 C CA . LEU A 1 84 ? 14.242 12.874 2.241 1.00 4.83 84 LEU A CA 1
ATOM 636 C C . LEU A 1 84 ? 15.561 13.042 3.003 1.00 5.10 84 LEU A C 1
ATOM 637 O O . LEU A 1 84 ? 15.836 12.288 3.942 1.00 5.30 84 LEU A O 1
ATOM 642 N N . ALA A 1 85 ? 16.370 14.026 2.616 1.00 5.18 85 ALA A N 1
ATOM 643 C CA . ALA A 1 85 ? 17.629 14.270 3.310 1.00 5.25 85 ALA A CA 1
ATOM 644 C C . ALA A 1 85 ? 17.365 14.649 4.768 1.00 5.43 85 ALA A C 1
ATOM 645 O O . ALA A 1 85 ? 18.095 14.234 5.671 1.00 5.90 85 ALA A O 1
ATOM 647 N N . GLU A 1 86 ? 16.338 15.444 5.010 1.00 5.90 86 GLU A N 1
ATOM 648 C CA . GLU A 1 86 ? 16.042 15.811 6.380 1.00 6.49 86 GLU A CA 1
ATOM 649 C C . GLU A 1 86 ? 15.579 14.599 7.181 1.00 5.70 86 GLU A C 1
ATOM 650 O O . GLU A 1 86 ? 15.917 14.479 8.359 1.00 6.20 86 GLU A O 1
ATOM 656 N N . ARG A 1 87 ? 14.820 13.688 6.576 1.00 5.30 87 ARG A N 1
ATOM 657 C CA . ARG A 1 87 ? 14.459 12.463 7.299 1.00 5.28 87 ARG A CA 1
ATOM 658 C C . ARG A 1 87 ? 15.723 11.655 7.650 1.00 4.90 87 ARG A C 1
ATOM 659 O O . ARG A 1 87 ? 15.803 11.054 8.714 1.00 5.44 87 ARG A O 1
ATOM 667 N N . VAL A 1 88 ? 16.718 11.633 6.762 1.00 4.74 88 VAL A N 1
ATOM 668 C CA . VAL A 1 88 ? 17.969 10.955 7.090 1.00 5.69 88 VAL A CA 1
ATOM 669 C C . VAL A 1 88 ? 18.603 11.606 8.318 1.00 5.98 88 VAL A C 1
ATOM 670 O O . VAL A 1 88 ? 19.031 10.908 9.243 1.00 5.65 88 VAL A O 1
ATOM 674 N N . ARG A 1 89 ? 18.687 12.941 8.340 1.00 6.61 89 ARG A N 1
ATOM 675 C CA . ARG A 1 89 ? 19.269 13.655 9.491 1.00 7.38 89 ARG A CA 1
ATOM 676 C C . ARG A 1 89 ? 18.511 13.382 10.765 1.00 7.62 89 ARG A C 1
ATOM 677 O O . ARG A 1 89 ? 19.102 13.122 11.806 1.00 7.50 89 ARG A O 1
ATOM 685 N N . MET A 1 90 ? 17.190 13.441 10.692 1.00 6.80 90 MET A N 1
ATOM 686 C CA . MET A 1 90 ? 16.386 13.212 11.874 1.00 7.67 90 MET A CA 1
ATOM 687 C C . MET A 1 90 ? 16.584 11.801 12.391 1.00 6.69 90 MET A C 1
ATOM 688 O O . MET A 1 90 ? 16.580 11.571 13.595 1.00 7.33 90 MET A O 1
ATOM 697 N N . THR A 1 91 ? 16.729 10.847 11.477 1.00 5.70 91 THR A N 1
ATOM 698 C CA . THR A 1 91 ? 16.922 9.459 11.877 1.00 5.36 91 THR A CA 1
ATOM 699 C C . THR A 1 91 ? 18.296 9.248 12.501 1.00 5.05 91 THR A C 1
ATOM 700 O O . THR A 1 91 ? 18.423 8.541 13.503 1.00 5.26 91 THR A O 1
ATOM 704 N N . CYS A 1 92 ? 19.323 9.869 11.932 1.00 5.69 92 CYS A N 1
ATOM 705 C CA . CYS A 1 92 ? 20.657 9.791 12.522 1.00 5.90 92 CYS A CA 1
ATOM 706 C C . CYS A 1 92 ? 20.640 10.395 13.938 1.00 6.69 92 CYS A C 1
ATOM 707 O O . CYS A 1 92 ? 21.220 9.841 14.884 1.00 6.56 92 CYS A O 1
ATOM 710 N N . ALA A 1 93 ? 19.968 11.527 14.100 1.00 7.10 93 ALA A N 1
ATOM 711 C CA . ALA A 1 93 ? 19.915 12.171 15.401 1.00 7.94 93 ALA A CA 1
ATOM 712 C C . ALA A 1 93 ? 19.194 11.296 16.392 1.00 8.20 93 ALA A C 1
ATOM 713 O O . ALA A 1 93 ? 19.638 11.108 17.522 1.00 8.23 93 ALA A O 1
ATOM 715 N N . ALA A 1 94 ? 18.061 10.747 15.977 1.00 8.30 94 ALA A N 1
ATOM 716 C CA . ALA A 1 94 ? 17.268 9.926 16.861 1.00 8.82 94 ALA A CA 1
ATOM 717 C C . ALA A 1 94 ? 18.012 8.676 17.285 1.00 8.24 94 ALA A C 1
ATOM 718 O O . ALA A 1 94 ? 17.983 8.309 18.463 1.00 9.65 94 ALA A O 1
ATOM 720 N N . LYS A 1 95 ? 18.663 7.994 16.345 1.00 7.95 95 LYS A N 1
ATOM 721 C CA . LYS A 1 95 ? 19.295 6.756 16.700 1.00 8.10 95 LYS A CA 1
ATOM 722 C C . LYS A 1 95 ? 20.562 6.980 17.545 1.00 8.22 95 LYS A C 1
ATOM 723 O O . LYS A 1 95 ? 20.875 6.159 18.416 1.00 8.62 95 LYS A O 1
ATOM 729 N N . LYS A 1 96 ? 21.264 8.093 17.333 1.00 8.19 96 LYS A N 1
ATOM 730 C CA . LYS A 1 96 ? 22.424 8.415 18.153 1.00 9.39 96 LYS A CA 1
ATOM 731 C C . LYS A 1 96 ? 21.978 8.620 19.610 1.00 9.96 96 LYS A C 1
ATOM 732 O O . LYS A 1 96 ? 22.601 8.103 20.538 1.00 9.87 96 LYS A O 1
ATOM 738 N N . GLU A 1 97 ? 20.887 9.353 19.802 1.00 10.30 97 GLU A N 1
ATOM 739 C CA . GLU A 1 97 ? 20.322 9.596 21.126 1.00 12.63 97 GLU A CA 1
ATOM 740 C C . GLU A 1 97 ? 19.872 8.282 21.783 1.00 12.88 97 GLU A C 1
ATOM 741 O O . GLU A 1 97 ? 20.150 8.048 22.962 1.00 13.93 97 GLU A O 1
ATOM 747 N N . LEU A 1 98 ? 19.181 7.414 21.038 1.00 12.36 98 LEU A N 1
ATOM 748 C CA . LEU A 1 98 ? 18.742 6.117 21.584 1.00 12.80 98 LEU A CA 1
ATOM 749 C C . LEU A 1 98 ? 19.911 5.254 21.967 1.00 12.64 98 LEU A C 1
ATOM 750 O O . LEU A 1 98 ? 19.888 4.583 23.004 1.00 13.37 98 LEU A O 1
ATOM 755 N N . ALA A 1 99 ? 20.931 5.216 21.127 1.00 11.98 99 ALA A N 1
ATOM 756 C CA . ALA A 1 99 ? 22.099 4.405 21.418 1.00 13.20 99 ALA A CA 1
ATOM 757 C C . ALA A 1 99 ? 22.761 4.859 22.721 1.00 14.03 99 ALA A C 1
ATOM 758 O O . ALA A 1 99 ? 23.317 4.026 23.440 1.00 14.23 99 ALA A O 1
ATOM 760 N N . ALA A 1 100 ? 22.670 6.149 23.053 1.00 14.90 100 ALA A N 1
ATOM 761 C CA . ALA A 1 100 ? 23.290 6.684 24.272 1.00 15.73 100 ALA A CA 1
ATOM 762 C C . ALA A 1 100 ? 22.654 6.053 25.494 1.00 16.08 100 ALA A C 1
ATOM 763 O O . ALA A 1 100 ? 23.223 6.036 26.589 1.00 17.76 100 ALA A O 1
ATOM 765 N N . SER A 1 101 ? 21.446 5.568 25.307 1.00 15.25 101 SER A N 1
ATOM 766 C CA . SER A 1 101 ? 20.678 4.958 26.363 1.00 14.76 101 SER A CA 1
ATOM 767 C C . SER A 1 101 ? 21.037 3.491 26.588 1.00 12.99 101 SER A C 1
ATOM 768 O O . SER A 1 101 ? 20.682 2.930 27.612 1.00 12.87 101 SER A O 1
ATOM 772 N N . LEU A 1 102 ? 21.676 2.859 25.614 1.00 11.16 102 LEU A N 1
ATOM 773 C CA . LEU A 1 102 ? 22.023 1.445 25.747 1.00 11.10 102 LEU A CA 1
ATOM 774 C C . LEU A 1 102 ? 23.101 1.257 26.777 1.00 11.70 102 LEU A C 1
ATOM 775 O O . LEU A 1 102 ? 24.021 2.060 26.882 1.00 12.29 102 LEU A O 1
ATOM 780 N N . THR A 1 103 ? 22.994 0.196 27.558 1.00 11.02 103 THR A N 1
ATOM 781 C CA . THR A 1 103 ? 24.062 -0.117 28.489 1.00 11.89 103 THR A CA 1
ATOM 782 C C . THR A 1 103 ? 25.213 -0.737 27.725 1.00 12.17 103 THR A C 1
ATOM 783 O O . THR A 1 103 ? 26.379 -0.345 27.898 1.00 13.54 103 THR A O 1
ATOM 787 N N . ASP A 1 104 ? 24.892 -1.711 26.886 1.00 12.22 104 ASP A N 1
ATOM 788 C CA . ASP A 1 104 ? 25.893 -2.418 26.094 1.00 12.82 104 ASP A CA 1
ATOM 789 C C . ASP A 1 104 ? 25.770 -2.040 24.617 1.00 12.48 104 ASP A C 1
ATOM 790 O O . ASP A 1 104 ? 24.721 -2.276 24.011 1.00 12.59 104 ASP A O 1
ATOM 795 N N . LYS A 1 105 ? 26.834 -1.470 24.048 1.00 12.90 105 LYS A N 1
ATOM 796 C CA . LYS A 1 105 ? 26.839 -1.045 22.644 1.00 13.58 105 LYS A CA 1
ATOM 797 C C . LYS A 1 105 ? 27.483 -2.077 21.714 1.00 13.71 105 LYS A C 1
ATOM 798 O O . LYS A 1 105 ? 27.576 -1.880 20.497 1.00 14.35 105 LYS A O 1
ATOM 804 N N . SER A 1 106 ? 27.926 -3.194 22.274 1.00 13.43 106 SER A N 1
ATOM 805 C CA . SER A 1 106 ? 28.557 -4.241 21.474 1.00 13.83 106 SER A CA 1
ATOM 806 C C . SER A 1 106 ? 27.663 -4.745 20.351 1.00 13.37 106 SER A C 1
ATOM 807 O O . SER A 1 106 ? 26.470 -4.935 20.538 1.00 13.81 106 SER A O 1
ATOM 810 N N . GLY A 1 107 ? 28.251 -5.003 19.188 1.00 12.82 107 GLY A N 1
ATOM 811 C CA . GLY A 1 107 ? 27.517 -5.617 18.103 1.00 12.25 107 GLY A CA 1
ATOM 812 C C . GLY A 1 107 ? 26.621 -4.698 17.297 1.00 11.39 107 GLY A C 1
ATOM 813 O O . GLY A 1 107 ? 25.916 -5.171 16.413 1.00 12.25 107 GLY A O 1
ATOM 814 N N . LEU A 1 108 ? 26.600 -3.410 17.615 1.00 10.51 108 LEU A N 1
ATOM 815 C CA . LEU A 1 108 ? 25.829 -2.468 16.804 1.00 9.81 108 LEU A CA 1
ATOM 816 C C . LEU A 1 108 ? 26.426 -2.414 15.409 1.00 9.32 108 LEU A C 1
ATOM 817 O O . LEU A 1 108 ? 27.653 -2.344 15.232 1.00 9.68 108 LEU A O 1
ATOM 822 N N . SER A 1 109 ? 25.541 -2.481 14.427 1.00 8.31 109 SER A N 1
ATOM 823 C CA . SER A 1 109 ? 25.921 -2.485 13.020 1.00 8.46 109 SER A CA 1
ATOM 824 C C . SER A 1 109 ? 26.424 -1.129 12.543 1.00 7.36 109 SER A C 1
ATOM 825 O O . SER A 1 109 ? 26.245 -0.112 13.187 1.00 7.04 109 SER A O 1
ATOM 828 N N . ASP A 1 110 ? 27.047 -1.132 11.374 1.00 7.87 110 ASP A N 1
ATOM 829 C CA . ASP A 1 110 ? 27.409 0.117 10.742 1.00 7.12 110 ASP A CA 1
ATOM 830 C C . ASP A 1 110 ? 26.165 0.986 10.520 1.00 6.28 110 ASP A C 1
ATOM 831 O O . ASP A 1 110 ? 26.224 2.198 10.671 1.00 6.49 110 ASP A O 1
ATOM 836 N N . ALA A 1 111 ? 25.038 0.383 10.155 1.00 5.98 111 ALA A N 1
ATOM 837 C CA . ALA A 1 111 ? 23.793 1.147 9.997 1.00 6.13 111 ALA A CA 1
ATOM 838 C C . ALA A 1 111 ? 23.397 1.846 11.302 1.00 5.81 111 ALA A C 1
ATOM 839 O O . ALA A 1 111 ? 22.924 2.979 11.290 1.00 6.10 111 ALA A O 1
ATOM 841 N N . ALA A 1 112 ? 23.589 1.170 12.432 1.00 5.49 112 ALA A N 1
ATOM 842 C CA . ALA A 1 112 ? 23.283 1.752 13.724 1.00 5.77 112 ALA A CA 1
ATOM 843 C C . ALA A 1 112 ? 24.201 2.931 14.065 1.00 6.32 112 ALA A C 1
ATOM 844 O O . ALA A 1 112 ? 23.769 3.916 14.663 1.00 6.07 112 ALA A O 1
ATOM 846 N N . LEU A 1 113 ? 25.467 2.827 13.664 1.00 6.89 113 LEU A N 1
ATOM 847 C CA . LEU A 1 113 ? 26.481 3.793 14.058 1.00 7.15 113 LEU A CA 1
ATOM 848 C C . LEU A 1 113 ? 26.719 4.930 13.078 1.00 7.77 113 LEU A C 1
ATOM 849 O O . LEU A 1 113 ? 27.080 6.029 13.494 1.00 7.55 113 LEU A O 1
ATOM 854 N N . TRP A 1 114 ? 26.534 4.670 11.789 1.00 7.26 114 TRP A N 1
ATOM 855 C CA . TRP A 1 114 ? 26.867 5.655 10.759 1.00 7.64 114 TRP A CA 1
ATOM 856 C C . TRP A 1 114 ? 25.951 6.867 10.769 1.00 7.33 114 TRP A C 1
ATOM 857 O O . TRP A 1 114 ? 24.745 6.741 10.963 1.00 6.71 114 TRP A O 1
ATOM 868 N N . GLU A 1 115 ? 26.515 8.052 10.541 1.00 7.38 115 GLU A N 1
ATOM 869 C CA . GLU A 1 115 ? 25.723 9.275 10.439 1.00 8.18 115 GLU A CA 1
ATOM 870 C C . GLU A 1 115 ? 26.329 10.259 9.452 1.00 8.28 115 GLU A C 1
ATOM 871 O O . GLU A 1 115 ? 27.527 10.223 9.153 1.00 7.91 115 GLU A O 1
ATOM 877 N N . ALA A 1 116 ? 25.481 11.138 8.942 1.00 9.24 116 ALA A N 1
ATOM 878 C CA . ALA A 1 116 ? 25.898 12.265 8.111 1.00 9.84 116 ALA A CA 1
ATOM 879 C C . ALA A 1 116 ? 24.852 13.351 8.205 1.00 10.96 116 ALA A C 1
ATOM 880 O O . ALA A 1 116 ? 23.672 13.071 8.391 1.00 11.83 116 ALA A O 1
ATOM 882 N N . SER A 1 117 ? 25.308 14.590 8.089 1.00 11.79 117 SER A N 1
ATOM 883 C CA . SER A 1 117 ? 24.422 15.743 8.000 1.00 12.43 117 SER A CA 1
ATOM 884 C C . SER A 1 117 ? 24.458 16.334 6.587 1.00 12.13 117 SER A C 1
ATOM 885 O O . SER A 1 117 ? 23.496 16.973 6.168 1.00 12.70 117 SER A O 1
ATOM 888 N N . GLU A 1 118 ? 25.554 16.137 5.867 1.00 12.02 118 GLU A N 1
ATOM 889 C CA . GLU A 1 118 ? 25.699 16.711 4.533 1.00 12.13 118 GLU A CA 1
ATOM 890 C C . GLU A 1 118 ? 25.082 15.776 3.514 1.00 10.76 118 GLU A C 1
ATOM 891 O O . GLU A 1 118 ? 25.358 14.579 3.536 1.00 9.86 118 GLU A O 1
ATOM 897 N N . LYS A 1 119 ? 24.271 16.311 2.605 1.00 9.55 119 LYS A N 1
ATOM 898 C CA . LYS A 1 119 ? 23.658 15.500 1.570 1.00 9.48 119 LYS A CA 1
ATOM 899 C C . LYS A 1 119 ? 24.704 14.756 0.750 1.00 8.45 119 LYS A C 1
ATOM 900 O O . LYS A 1 119 ? 24.522 13.599 0.406 1.00 8.00 119 LYS A O 1
ATOM 906 N N . SER A 1 120 ? 25.812 15.407 0.424 1.00 8.04 120 SER A N 1
ATOM 907 C CA . SER A 1 120 ? 26.844 14.753 -0.364 1.00 8.22 120 SER A CA 1
ATOM 908 C C . SER A 1 120 ? 27.325 13.444 0.290 1.00 7.41 120 SER A C 1
ATOM 909 O O . SER A 1 120 ? 27.579 12.454 -0.404 1.00 7.77 120 SER A O 1
ATOM 912 N N . ALA A 1 121 ? 27.461 13.458 1.612 1.00 7.06 121 ALA A N 1
ATOM 913 C CA . ALA A 1 121 ? 27.911 12.288 2.349 1.00 6.94 121 ALA A CA 1
ATOM 914 C C . ALA A 1 121 ? 26.835 11.203 2.352 1.00 6.31 121 ALA A C 1
ATOM 915 O O . ALA A 1 121 ? 27.152 10.008 2.351 1.00 6.39 121 ALA A O 1
ATOM 917 N N . MET A 1 122 ? 25.563 11.617 2.362 1.00 5.86 122 MET A N 1
ATOM 918 C CA . MET A 1 122 ? 24.455 10.668 2.268 1.00 5.64 122 MET A CA 1
ATOM 919 C C . MET A 1 122 ? 24.449 9.972 0.920 1.00 5.74 122 MET A C 1
ATOM 920 O O . MET A 1 122 ? 24.227 8.766 0.825 1.00 5.82 122 MET A O 1
ATOM 925 N N . LEU A 1 123 ? 24.669 10.738 -0.145 1.00 6.14 123 LEU A N 1
ATOM 926 C CA . LEU A 1 123 ? 24.699 10.175 -1.488 1.00 6.38 123 LEU A CA 1
ATOM 927 C C . LEU A 1 123 ? 25.852 9.179 -1.645 1.00 5.99 123 LEU A C 1
ATOM 928 O O . LEU A 1 123 ? 25.695 8.110 -2.226 1.00 6.40 123 LEU A O 1
ATOM 933 N N . ALA A 1 124 ? 27.024 9.525 -1.108 1.00 6.19 124 ALA A N 1
ATOM 934 C CA . ALA A 1 124 ? 28.165 8.624 -1.174 1.00 6.74 124 ALA A CA 1
ATOM 935 C C . ALA A 1 124 ? 27.855 7.333 -0.408 1.00 6.60 124 ALA A C 1
ATOM 936 O O . ALA A 1 124 ? 28.087 6.232 -0.889 1.00 6.88 124 ALA A O 1
ATOM 938 N N . LYS A 1 125 ? 27.291 7.452 0.784 1.00 6.34 125 LYS A N 1
ATOM 939 C CA . LYS A 1 125 ? 26.982 6.266 1.573 1.00 6.31 125 LYS A CA 1
ATOM 940 C C . LYS A 1 125 ? 25.979 5.388 0.840 1.00 6.43 125 LYS A C 1
ATOM 941 O O . LYS A 1 125 ? 26.103 4.159 0.793 1.00 6.48 125 LYS A O 1
ATOM 947 N N . ALA A 1 126 ? 24.972 6.019 0.248 1.00 6.60 126 ALA A N 1
ATOM 948 C CA . ALA A 1 126 ? 23.938 5.294 -0.462 1.00 6.23 126 ALA A CA 1
ATOM 949 C C . ALA A 1 126 ? 24.528 4.333 -1.476 1.00 6.38 126 ALA A C 1
ATOM 950 O O . ALA A 1 126 ? 24.037 3.226 -1.662 1.00 7.19 126 ALA A O 1
ATOM 952 N N . GLY A 1 127 ? 25.581 4.771 -2.161 1.00 6.50 127 GLY A N 1
ATOM 953 C CA . GLY A 1 127 ? 26.210 3.963 -3.192 1.00 7.17 127 GLY A CA 1
ATOM 954 C C . GLY A 1 127 ? 26.702 2.600 -2.734 1.00 7.62 127 GLY A C 1
ATOM 955 O O . GLY A 1 127 ? 26.843 1.713 -3.559 1.00 8.28 127 GLY A O 1
ATOM 956 N N . THR A 1 128 ? 26.928 2.429 -1.434 1.00 7.76 128 THR A N 1
ATOM 957 C CA . THR A 1 128 ? 27.429 1.170 -0.893 1.00 8.26 128 THR A CA 1
ATOM 958 C C . THR A 1 128 ? 26.458 0.489 0.076 1.00 8.20 128 THR A C 1
ATOM 959 O O . THR A 1 128 ? 26.843 -0.491 0.715 1.00 9.53 128 THR A O 1
ATOM 963 N N . VAL A 1 129 ? 25.208 0.944 0.148 1.00 7.83 129 VAL A N 1
ATOM 964 C CA . VAL A 1 129 ? 24.223 0.344 1.054 1.00 7.75 129 VAL A CA 1
ATOM 965 C C . VAL A 1 129 ? 22.899 0.031 0.365 1.00 8.34 129 VAL A C 1
ATOM 966 O O . VAL A 1 129 ? 21.899 -0.238 1.042 1.00 8.10 129 VAL A O 1
ATOM 970 N N . GLY A 1 130 ? 22.893 0.030 -0.961 1.00 8.93 130 GLY A N 1
ATOM 971 C CA . GLY A 1 130 ? 21.697 -0.308 -1.705 1.00 9.58 130 GLY A CA 1
ATOM 972 C C . GLY A 1 130 ? 21.497 -1.803 -1.852 1.00 10.29 130 GLY A C 1
ATOM 973 O O . GLY A 1 130 ? 22.128 -2.620 -1.175 1.00 10.74 130 GLY A O 1
ATOM 974 N N . VAL A 1 131 ? 20.592 -2.148 -2.761 1.00 11.13 131 VAL A N 1
ATOM 975 C CA . VAL A 1 131 ? 20.203 -3.532 -2.993 1.00 12.83 131 VAL A CA 1
ATOM 976 C C . VAL A 1 131 ? 21.394 -4.417 -3.252 1.00 14.34 131 VAL A C 1
ATOM 977 O O . VAL A 1 131 ? 21.484 -5.525 -2.729 1.00 15.15 131 VAL A O 1
ATOM 981 N N . MET A 1 132 ? 22.314 -3.921 -4.063 1.00 15.56 132 MET A N 1
ATOM 982 C CA . MET A 1 132 ? 23.485 -4.695 -4.467 1.00 17.34 132 MET A CA 1
ATOM 983 C C . MET A 1 132 ? 24.513 -4.924 -3.353 1.00 17.76 132 MET A C 1
ATOM 984 O O . MET A 1 132 ? 25.490 -5.665 -3.547 1.00 18.63 132 MET A O 1
ATOM 989 N N . ALA A 1 133 ? 24.310 -4.321 -2.184 1.00 17.69 133 ALA A N 1
ATOM 990 C CA . ALA A 1 133 ? 25.221 -4.544 -1.058 1.00 17.92 133 ALA A CA 1
ATOM 991 C C . ALA A 1 133 ? 25.233 -6.017 -0.614 1.00 17.78 133 ALA A C 1
ATOM 992 O O . ALA A 1 133 ? 26.214 -6.488 -0.039 1.00 19.09 133 ALA A O 1
ATOM 994 N N . THR A 1 134 ? 24.144 -6.740 -0.856 1.00 16.37 134 THR A N 1
ATOM 995 C CA . THR A 1 134 ? 24.089 -8.162 -0.529 1.00 16.13 134 THR A CA 1
ATOM 996 C C . THR A 1 134 ? 24.481 -8.958 -1.774 1.00 16.32 134 THR A C 1
ATOM 997 O O . THR A 1 134 ? 23.796 -8.870 -2.789 1.00 16.33 134 THR A O 1
ATOM 1001 N N . THR A 1 135 ? 25.561 -9.735 -1.691 1.00 16.35 135 THR A N 1
ATOM 1002 C CA . THR A 1 135 ? 26.070 -10.508 -2.835 1.00 17.26 135 THR A CA 1
ATOM 1003 C C . THR A 1 135 ? 25.183 -11.701 -3.192 1.00 17.35 135 THR A C 1
ATOM 1004 O O . THR A 1 135 ? 24.797 -11.870 -4.363 1.00 17.97 135 THR A O 1
ATOM 1008 N N . ASP A 1 136 ? 24.898 -12.526 -2.183 1.00 17.08 136 ASP A N 1
ATOM 1009 C CA . ASP A 1 136 ? 24.144 -13.763 -2.346 1.00 17.39 136 ASP A CA 1
ATOM 1010 C C . ASP A 1 136 ? 22.737 -13.521 -2.871 1.00 16.78 136 ASP A C 1
ATOM 1011 O O . ASP A 1 136 ? 21.960 -12.755 -2.299 1.00 16.62 136 ASP A O 1
ATOM 1016 N N . ASP A 1 137 ? 22.409 -14.217 -3.949 1.00 16.04 137 ASP A N 1
ATOM 1017 C CA . ASP A 1 137 ? 21.125 -14.085 -4.589 1.00 15.83 137 ASP A CA 1
ATOM 1018 C C . ASP A 1 137 ? 19.958 -14.384 -3.644 1.00 14.56 137 ASP A C 1
ATOM 1019 O O . ASP A 1 137 ? 19.003 -13.612 -3.664 1.00 15.29 137 ASP A O 1
ATOM 1024 N N . ASP A 1 138 ? 20.003 -15.469 -2.855 1.00 13.42 138 ASP A N 1
ATOM 1025 C CA . ASP A 1 138 ? 18.824 -15.852 -2.037 1.00 12.09 138 ASP A CA 1
ATOM 1026 C C . ASP A 1 138 ? 18.678 -14.980 -0.799 1.00 11.33 138 ASP A C 1
ATOM 1027 O O . ASP A 1 138 ? 17.580 -14.532 -0.474 1.00 9.66 138 ASP A O 1
ATOM 1032 N N . VAL A 1 139 ? 19.772 -14.735 -0.093 1.00 10.95 139 VAL A N 1
ATOM 1033 C CA . VAL A 1 139 ? 19.740 -13.810 1.024 1.00 10.83 139 VAL A CA 1
ATOM 1034 C C . VAL A 1 139 ? 19.304 -12.408 0.554 1.00 10.29 139 VAL A C 1
ATOM 1035 O O . VAL A 1 139 ? 18.486 -11.773 1.214 1.00 10.29 139 VAL A O 1
ATOM 1039 N N . ARG A 1 140 ? 19.820 -11.927 -0.571 1.00 9.77 140 ARG A N 1
ATOM 1040 C CA . ARG A 1 140 ? 19.420 -10.631 -1.122 1.00 9.99 140 ARG A CA 1
ATOM 1041 C C . ARG A 1 140 ? 17.932 -10.597 -1.415 1.00 9.14 140 ARG A C 1
ATOM 1042 O O . ARG A 1 140 ? 17.228 -9.654 -1.039 1.00 8.49 140 ARG A O 1
ATOM 1050 N N . SER A 1 141 ? 17.464 -11.604 -2.138 1.00 8.23 141 SER A N 1
ATOM 1051 C CA . SER A 1 141 ? 16.070 -11.695 -2.504 1.00 7.62 141 SER A CA 1
ATOM 1052 C C . SER A 1 141 ? 15.175 -11.670 -1.276 1.00 6.90 141 SER A C 1
ATOM 1053 O O . SER A 1 141 ? 14.214 -10.895 -1.247 1.00 6.83 141 SER A O 1
ATOM 1056 N N . LEU A 1 142 ? 15.482 -12.471 -0.255 1.00 6.31 142 LEU A N 1
ATOM 1057 C CA . LEU A 1 142 ? 14.635 -12.527 0.920 1.00 6.54 142 LEU A CA 1
ATOM 1058 C C . LEU A 1 142 ? 14.727 -11.236 1.727 1.00 6.00 142 LEU A C 1
ATOM 1059 O O . LEU A 1 142 ? 13.711 -10.750 2.222 1.00 5.99 142 LEU A O 1
ATOM 1064 N N . ARG A 1 143 ? 15.917 -10.672 1.877 1.00 5.67 143 ARG A N 1
ATOM 1065 C CA . ARG A 1 143 ? 16.055 -9.411 2.591 1.00 5.83 143 ARG A CA 1
ATOM 1066 C C . ARG A 1 143 ? 15.191 -8.317 1.990 1.00 5.59 143 ARG A C 1
ATOM 1067 O O . ARG A 1 143 ? 14.561 -7.554 2.730 1.00 5.51 143 ARG A O 1
ATOM 1075 N N . TRP A 1 144 ? 15.172 -8.218 0.667 1.00 5.47 144 TRP A N 1
ATOM 1076 C CA . TRP A 1 144 ? 14.410 -7.154 0.017 1.00 5.53 144 TRP A CA 1
ATOM 1077 C C . TRP A 1 144 ? 12.910 -7.490 -0.052 1.00 5.57 144 TRP A C 1
ATOM 1078 O O . TRP A 1 144 ? 12.097 -6.594 0.134 1.00 5.75 144 TRP A O 1
ATOM 1089 N N . LEU A 1 145 ? 12.541 -8.754 -0.218 1.00 5.81 145 LEU A N 1
ATOM 1090 C CA . LEU A 1 145 ? 11.147 -9.162 -0.137 1.00 5.65 145 LEU A CA 1
ATOM 1091 C C . LEU A 1 145 ? 10.611 -8.763 1.239 1.00 5.21 145 LEU A C 1
ATOM 1092 O O . LEU A 1 145 ? 9.514 -8.193 1.364 1.00 5.36 145 LEU A O 1
ATOM 1097 N N . ILE A 1 146 ? 11.370 -9.070 2.282 1.00 4.92 146 ILE A N 1
ATOM 1098 C CA . ILE A 1 146 ? 10.986 -8.695 3.640 1.00 4.95 146 ILE A CA 1
ATOM 1099 C C . ILE A 1 146 ? 10.917 -7.176 3.813 1.00 4.70 146 ILE A C 1
ATOM 1100 O O . ILE A 1 146 ? 9.947 -6.650 4.364 1.00 4.76 146 ILE A O 1
ATOM 1105 N N . THR A 1 147 ? 11.940 -6.465 3.355 1.00 4.58 147 THR A N 1
ATOM 1106 C CA . THR A 1 147 ? 11.958 -5.016 3.477 1.00 4.74 147 THR A CA 1
ATOM 1107 C C . THR A 1 147 ? 10.725 -4.408 2.791 1.00 4.26 147 THR A C 1
ATOM 1108 O O . THR A 1 147 ? 10.075 -3.520 3.347 1.00 4.12 147 THR A O 1
ATOM 1112 N N . PHE A 1 148 ? 10.407 -4.868 1.586 1.00 4.15 148 PHE A N 1
ATOM 1113 C CA . PHE A 1 148 ? 9.238 -4.355 0.879 1.00 4.27 148 PHE A CA 1
ATOM 1114 C C . PHE A 1 148 ? 7.936 -4.700 1.605 1.00 4.14 148 PHE A C 1
ATOM 1115 O O . PHE A 1 148 ? 7.042 -3.856 1.713 1.00 4.40 148 PHE A O 1
ATOM 1123 N N . GLY A 1 149 ? 7.818 -5.926 2.110 1.00 4.20 149 GLY A N 1
ATOM 1124 C CA . GLY A 1 149 ? 6.673 -6.267 2.941 1.00 4.35 149 GLY A CA 1
ATOM 1125 C C . GLY A 1 149 ? 6.546 -5.350 4.158 1.00 3.82 149 GLY A C 1
ATOM 1126 O O . GLY A 1 149 ? 5.444 -4.924 4.523 1.00 4.20 149 GLY A O 1
ATOM 1127 N N . LEU A 1 150 ? 7.670 -5.042 4.783 1.00 3.79 150 LEU A N 1
ATOM 1128 C CA . LEU A 1 150 ? 7.684 -4.148 5.936 1.00 4.18 150 LEU A CA 1
ATOM 1129 C C . LEU A 1 150 ? 7.250 -2.749 5.557 1.00 3.36 150 LEU A C 1
ATOM 1130 O O . LEU A 1 150 ? 6.602 -2.084 6.358 1.00 3.59 150 LEU A O 1
ATOM 1135 N N . LYS A 1 151 ? 7.602 -2.275 4.363 1.00 3.62 151 LYS A N 1
ATOM 1136 C CA . LYS A 1 151 ? 7.121 -0.966 3.928 1.00 3.77 151 LYS A CA 1
ATOM 1137 C C . LYS A 1 151 ? 5.592 -0.964 3.854 1.00 3.89 151 LYS A C 1
ATOM 1138 O O . LYS A 1 151 ? 4.942 -0.034 4.333 1.00 3.93 151 LYS A O 1
ATOM 1144 N N . GLY A 1 152 ? 5.013 -1.995 3.242 1.00 4.22 152 GLY A N 1
ATOM 1145 C CA . GLY A 1 152 ? 3.565 -2.053 3.137 1.00 4.11 152 GLY A CA 1
ATOM 1146 C C . GLY A 1 152 ? 2.900 -2.134 4.502 1.00 3.70 152 GLY A C 1
ATOM 1147 O O . GLY A 1 152 ? 1.893 -1.465 4.779 1.00 4.58 152 GLY A O 1
ATOM 1148 N N . MET A 1 153 ? 3.469 -2.966 5.368 1.00 3.87 153 MET A N 1
ATOM 1149 C CA . MET A 1 153 ? 2.994 -3.109 6.728 1.00 4.05 153 MET A CA 1
ATOM 1150 C C . MET A 1 153 ? 3.020 -1.767 7.437 1.00 3.91 153 MET A C 1
ATOM 1151 O O . MET A 1 153 ? 2.081 -1.411 8.169 1.00 4.56 153 MET A O 1
ATOM 1156 N N . ALA A 1 154 ? 4.126 -1.046 7.295 1.00 4.17 154 ALA A N 1
ATOM 1157 C CA . ALA A 1 154 ? 4.288 0.248 7.930 1.00 4.10 154 ALA A CA 1
ATOM 1158 C C . ALA A 1 154 ? 3.268 1.250 7.434 1.00 3.74 154 ALA A C 1
ATOM 1159 O O . ALA A 1 154 ? 2.793 2.075 8.214 1.00 4.19 154 ALA A O 1
ATOM 1161 N N . ALA A 1 155 ? 2.943 1.223 6.145 1.00 4.21 155 ALA A N 1
ATOM 1162 C CA . ALA A 1 155 ? 1.926 2.130 5.626 1.00 4.13 155 ALA A CA 1
ATOM 1163 C C . ALA A 1 155 ? 0.599 1.904 6.332 1.00 3.98 155 ALA A C 1
ATOM 1164 O O . ALA A 1 155 ? -0.036 2.843 6.814 1.00 4.33 155 ALA A O 1
ATOM 1166 N N . TYR A 1 156 ? 0.190 0.643 6.425 1.00 3.63 156 TYR A N 1
ATOM 1167 C CA . TYR A 1 156 ? -1.078 0.338 7.082 1.00 4.04 156 TYR A CA 1
ATOM 1168 C C . TYR A 1 156 ? -1.026 0.670 8.574 1.00 4.19 156 TYR A C 1
ATOM 1169 O O . TYR A 1 156 ? -1.976 1.227 9.130 1.00 4.34 156 TYR A O 1
ATOM 1178 N N . ALA A 1 157 ? 0.084 0.342 9.228 1.00 4.31 157 ALA A N 1
ATOM 1179 C CA . ALA A 1 157 ? 0.269 0.691 10.630 1.00 4.43 157 ALA A CA 1
ATOM 1180 C C . ALA A 1 157 ? 0.181 2.187 10.835 1.00 4.41 157 ALA A C 1
ATOM 1181 O O . ALA A 1 157 ? -0.375 2.648 11.836 1.00 4.31 157 ALA A O 1
ATOM 1183 N N . LYS A 1 158 ? 0.723 2.948 9.899 1.00 4.34 158 LYS A N 1
ATOM 1184 C CA . LYS A 1 158 ? 0.732 4.390 10.039 1.00 4.57 158 LYS A CA 1
ATOM 1185 C C . LYS A 1 158 ? -0.677 4.964 9.928 1.00 4.04 158 LYS A C 1
ATOM 1186 O O . LYS A 1 158 ? -1.044 5.856 10.694 1.00 4.35 158 LYS A O 1
ATOM 1192 N N . HIS A 1 159 ? -1.485 4.459 9.002 1.00 3.96 159 HIS A N 1
ATOM 1193 C CA . HIS A 1 159 ? -2.866 4.922 8.908 1.00 4.07 159 HIS A CA 1
ATOM 1194 C C . HIS A 1 159 ? -3.612 4.586 10.193 1.00 3.92 159 HIS A C 1
ATOM 1195 O O . HIS A 1 159 ? -4.436 5.375 10.656 1.00 4.48 159 HIS A O 1
ATOM 1202 N N . ALA A 1 160 ? -3.355 3.415 10.776 1.00 3.96 160 ALA A N 1
ATOM 1203 C CA . ALA A 1 160 ? -4.011 3.067 12.037 1.00 4.55 160 ALA A CA 1
ATOM 1204 C C . ALA A 1 160 ? -3.591 4.062 13.128 1.00 4.60 160 ALA A C 1
ATOM 1205 O O . ALA A 1 160 ? -4.413 4.506 13.930 1.00 4.85 160 ALA A O 1
ATOM 1207 N N . ASP A 1 161 ? -2.309 4.401 13.163 1.00 4.43 161 ASP A N 1
ATOM 1208 C CA . ASP A 1 161 ? -1.752 5.350 14.133 1.00 4.90 161 ASP A CA 1
ATOM 1209 C C . ASP A 1 161 ? -2.352 6.743 13.999 1.00 5.23 161 ASP A C 1
ATOM 1210 O O . ASP A 1 161 ? -2.654 7.396 14.996 1.00 5.43 161 ASP A O 1
ATOM 1215 N N . VAL A 1 162 ? -2.541 7.183 12.763 1.00 5.09 162 VAL A N 1
ATOM 1216 C CA . VAL A 1 162 ? -3.184 8.445 12.462 1.00 5.45 162 VAL A CA 1
ATOM 1217 C C . VAL A 1 162 ? -4.570 8.510 13.095 1.00 5.25 162 VAL A C 1
ATOM 1218 O O . VAL A 1 162 ? -5.037 9.585 13.482 1.00 6.34 162 VAL A O 1
ATOM 1222 N N . LEU A 1 163 ? -5.225 7.361 13.176 1.00 4.97 163 LEU A N 1
ATOM 1223 C CA . LEU A 1 163 ? -6.557 7.234 13.774 1.00 5.91 163 LEU A CA 1
ATOM 1224 C C . LEU A 1 163 ? -6.511 6.844 15.257 1.00 6.00 163 LEU A C 1
ATOM 1225 O O . LEU A 1 163 ? -7.552 6.533 15.862 1.00 7.51 163 LEU A O 1
ATOM 1230 N N . GLY A 1 164 ? -5.329 6.885 15.869 1.00 6.37 164 GLY A N 1
ATOM 1231 C CA . GLY A 1 164 ? -5.195 6.648 17.304 1.00 7.14 164 GLY A CA 1
ATOM 1232 C C . GLY A 1 164 ? -4.917 5.229 17.756 1.00 7.75 164 GLY A C 1
ATOM 1233 O O . GLY A 1 164 ? -4.959 4.952 18.960 1.00 9.30 164 GLY A O 1
ATOM 1234 N N . LYS A 1 165 ? -4.625 4.315 16.837 1.00 6.88 165 LYS A N 1
ATOM 1235 C CA . LYS A 1 165 ? -4.396 2.924 17.201 1.00 7.54 165 LYS A CA 1
ATOM 1236 C C . LYS A 1 165 ? -2.975 2.497 16.891 1.00 6.89 165 LYS A C 1
ATOM 1237 O O . LYS A 1 165 ? -2.488 2.663 15.762 1.00 6.48 165 LYS A O 1
ATOM 1245 N N . HIS A 1 166 ? -2.310 1.955 17.896 1.00 7.18 166 HIS A N 1
ATOM 1246 C CA . HIS A 1 166 ? -0.993 1.373 17.699 1.00 7.16 166 HIS A CA 1
ATOM 1247 C C . HIS A 1 166 ? -0.800 0.251 18.707 1.00 7.56 166 HIS A C 1
ATOM 1248 O O . HIS A 1 166 ? -1.357 0.301 19.811 1.00 9.03 166 HIS A O 1
ATOM 1255 N N . GLU A 1 167 ? -0.063 -0.779 18.313 1.00 7.05 167 GLU A N 1
ATOM 1256 C CA . GLU A 1 167 ? 0.185 -1.944 19.147 1.00 8.14 167 GLU A CA 1
ATOM 1257 C C . GLU A 1 167 ? 1.682 -2.103 19.284 1.00 7.46 167 GLU A C 1
ATOM 1258 O O . GLU A 1 167 ? 2.402 -2.224 18.302 1.00 6.70 167 GLU A O 1
ATOM 1264 N N . ASN A 1 168 ? 2.158 -2.169 20.512 1.00 7.35 168 ASN A N 1
ATOM 1265 C CA . ASN A 1 168 ? 3.573 -2.325 20.762 1.00 7.94 168 ASN A CA 1
ATOM 1266 C C . ASN A 1 168 ? 4.177 -3.529 20.039 1.00 7.01 168 ASN A C 1
ATOM 1267 O O . ASN A 1 168 ? 5.286 -3.443 19.519 1.00 7.18 168 ASN A O 1
ATOM 1275 N N . SER A 1 169 ? 3.463 -4.650 19.988 1.00 6.52 169 SER A N 1
ATOM 1276 C CA . SER A 1 169 ? 4.011 -5.841 19.349 1.00 6.84 169 SER A CA 1
ATOM 1277 C C . SER A 1 169 ? 4.252 -5.618 17.856 1.00 6.07 169 SER A C 1
ATOM 1278 O O . SER A 1 169 ? 5.165 -6.199 17.280 1.00 6.62 169 SER A O 1
ATOM 1281 N N . LEU A 1 170 ? 3.406 -4.797 17.232 1.00 5.85 170 LEU A N 1
ATOM 1282 C CA . LEU A 1 170 ? 3.517 -4.523 15.802 1.00 5.28 170 LEU A CA 1
ATOM 1283 C C . LEU A 1 170 ? 4.729 -3.628 15.513 1.00 5.29 170 LEU A C 1
ATOM 1284 O O . LEU A 1 170 ? 5.556 -3.943 14.661 1.00 5.01 170 LEU A O 1
ATOM 1289 N N . ASP A 1 171 ? 4.845 -2.517 16.218 1.00 5.43 171 ASP A N 1
ATOM 1290 C CA . ASP A 1 171 ? 5.989 -1.640 16.034 1.00 5.72 171 ASP A CA 1
ATOM 1291 C C . ASP A 1 171 ? 7.287 -2.353 16.408 1.00 5.70 171 ASP A C 1
ATOM 1292 O O . ASP A 1 171 ? 8.306 -2.212 15.720 1.00 6.37 171 ASP A O 1
ATOM 1297 N N . ALA A 1 172 ? 7.267 -3.114 17.499 1.00 5.58 172 ALA A N 1
ATOM 1298 C CA . ALA A 1 172 ? 8.454 -3.870 17.901 1.00 5.85 172 ALA A CA 1
ATOM 1299 C C . ALA A 1 172 ? 8.846 -4.873 16.821 1.00 5.67 172 ALA A C 1
ATOM 1300 O O . ALA A 1 172 ? 10.042 -5.028 16.510 1.00 5.85 172 ALA A O 1
ATOM 1302 N N . PHE A 1 173 ? 7.884 -5.585 16.256 1.00 5.53 173 PHE A N 1
ATOM 1303 C CA . PHE A 1 173 ? 8.201 -6.514 15.191 1.00 5.57 173 PHE A CA 1
ATOM 1304 C C . PHE A 1 173 ? 8.815 -5.802 13.990 1.00 5.56 173 PHE A C 1
ATOM 1305 O O . PHE A 1 173 ? 9.825 -6.235 13.455 1.00 5.74 173 PHE A O 1
ATOM 1313 N N . MET A 1 174 ? 8.213 -4.707 13.546 1.00 4.96 174 MET A N 1
ATOM 1314 C CA . MET A 1 174 ? 8.734 -4.031 12.358 1.00 5.10 174 MET A CA 1
ATOM 1315 C C . MET A 1 174 ? 10.205 -3.641 12.558 1.00 5.12 174 MET A C 1
ATOM 1316 O O . MET A 1 174 ? 11.044 -3.809 11.658 1.00 5.62 174 MET A O 1
ATOM 1322 N N . GLN A 1 175 ? 10.507 -3.138 13.744 1.00 4.94 175 GLN A N 1
ATOM 1323 C CA . GLN A 1 175 ? 11.852 -2.676 14.061 1.00 4.95 175 GLN A CA 1
ATOM 1324 C C . GLN A 1 175 ? 12.838 -3.835 14.190 1.00 5.17 175 GLN A C 1
ATOM 1325 O O . GLN A 1 175 ? 13.993 -3.741 13.733 1.00 5.72 175 GLN A O 1
ATOM 1331 N N . GLU A 1 176 ? 12.392 -4.943 14.773 1.00 5.27 176 GLU A N 1
ATOM 1332 C CA . GLU A 1 176 ? 13.239 -6.129 14.906 1.00 6.05 176 GLU A CA 1
ATOM 1333 C C . GLU A 1 176 ? 13.507 -6.761 13.537 1.00 5.31 176 GLU A C 1
ATOM 1334 O O . GLU A 1 176 ? 14.629 -7.151 13.236 1.00 6.00 176 GLU A O 1
ATOM 1340 N N . ALA A 1 177 ? 12.468 -6.865 12.715 1.00 4.95 177 ALA A N 1
ATOM 1341 C CA . ALA A 1 177 ? 12.593 -7.466 11.404 1.00 4.35 177 ALA A CA 1
ATOM 1342 C C . ALA A 1 177 ? 13.514 -6.610 10.519 1.00 4.86 177 ALA A C 1
ATOM 1343 O O . ALA A 1 177 ? 14.356 -7.142 9.785 1.00 5.10 177 ALA A O 1
ATOM 1345 N N . LEU A 1 178 ? 13.368 -5.283 10.578 1.00 4.77 178 LEU A N 1
ATO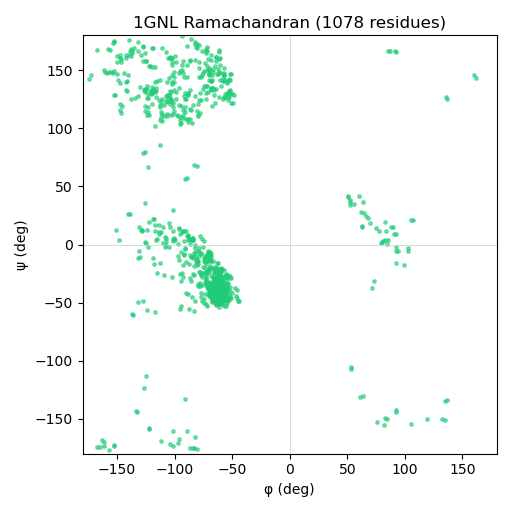M 1346 C CA . LEU A 1 178 ? 14.278 -4.397 9.848 1.00 5.32 178 LEU A CA 1
ATOM 1347 C C . LEU A 1 178 ? 15.727 -4.686 10.231 1.00 5.36 178 LEU A C 1
ATOM 1348 O O . LEU A 1 178 ? 16.609 -4.816 9.378 1.00 5.74 178 LEU A O 1
ATOM 1353 N N . ALA A 1 179 ? 15.970 -4.807 11.524 1.00 5.52 179 ALA A N 1
ATOM 1354 C CA . ALA A 1 179 ? 17.322 -5.084 12.005 1.00 6.46 179 ALA A CA 1
ATOM 1355 C C . ALA A 1 179 ? 17.818 -6.437 11.500 1.00 6.59 179 ALA A C 1
ATOM 1356 O O . ALA A 1 179 ? 18.983 -6.572 11.104 1.00 7.35 179 ALA A O 1
ATOM 1358 N N . LYS A 1 180 ? 16.955 -7.444 11.499 1.00 5.68 180 LYS A N 1
ATOM 1359 C CA . LYS A 1 180 ? 17.343 -8.772 11.027 1.00 5.99 180 LYS A CA 1
ATOM 1360 C C . LYS A 1 180 ? 17.818 -8.771 9.587 1.00 6.09 180 LYS A C 1
ATOM 1361 O O . LYS A 1 180 ? 18.670 -9.585 9.219 1.00 6.71 180 LYS A O 1
ATOM 1367 N N . THR A 1 181 ? 17.276 -7.881 8.762 1.00 6.01 181 THR A N 1
ATOM 1368 C CA . THR A 1 181 ? 17.713 -7.822 7.370 1.00 6.75 181 THR A CA 1
ATOM 1369 C C . THR A 1 181 ? 19.136 -7.327 7.174 1.00 7.14 181 THR A C 1
ATOM 1370 O O . THR A 1 181 ? 19.628 -7.379 6.050 1.00 8.00 181 THR A O 1
ATOM 1374 N N . LEU A 1 182 ? 19.790 -6.836 8.222 1.00 7.97 182 LEU A N 1
ATOM 1375 C CA . LEU A 1 182 ? 21.213 -6.504 8.116 1.00 9.22 182 LEU A CA 1
ATOM 1376 C C . LEU A 1 182 ? 22.103 -7.503 8.881 1.00 9.42 182 LEU A C 1
ATOM 1377 O O . LEU A 1 182 ? 23.330 -7.347 8.901 1.00 10.91 182 LEU A O 1
ATOM 1382 N N . ASP A 1 183 ? 21.509 -8.540 9.467 1.00 9.01 183 ASP A N 1
ATOM 1383 C CA . ASP A 1 183 ? 22.251 -9.536 10.238 1.00 9.67 183 ASP A CA 1
ATOM 1384 C C . ASP A 1 183 ? 22.762 -10.617 9.291 1.00 9.56 183 ASP A C 1
ATOM 1385 O O . ASP A 1 183 ? 21.998 -11.435 8.795 1.00 8.69 183 ASP A O 1
ATOM 1390 N N . ASP A 1 184 ? 24.071 -10.621 9.042 1.00 10.09 184 ASP A N 1
ATOM 1391 C CA . ASP A 1 184 ? 24.678 -11.558 8.097 1.00 10.95 184 ASP A CA 1
ATOM 1392 C C . ASP A 1 184 ? 24.693 -13.003 8.594 1.00 11.39 184 ASP A C 1
ATOM 1393 O O . ASP A 1 184 ? 24.957 -13.915 7.817 1.00 12.85 184 ASP A O 1
ATOM 1398 N N . SER A 1 185 ? 24.404 -13.220 9.871 1.00 11.24 185 SER A N 1
ATOM 1399 C CA . SER A 1 185 ? 24.420 -14.571 10.436 1.00 12.18 185 SER A CA 1
ATOM 1400 C C . SER A 1 185 ? 23.154 -15.377 10.146 1.00 12.27 185 SER A C 1
ATOM 1401 O O . SER A 1 185 ? 23.136 -16.583 10.349 1.00 13.50 185 SER A O 1
ATOM 1404 N N . LEU A 1 186 ? 22.084 -14.731 9.693 1.00 11.32 186 LEU A N 1
ATOM 1405 C CA . LEU A 1 186 ? 20.838 -15.447 9.455 1.00 10.85 186 LEU A CA 1
ATOM 1406 C C . LEU A 1 186 ? 20.927 -16.298 8.196 1.00 10.00 186 LEU A C 1
ATOM 1407 O O . LEU A 1 186 ? 21.457 -15.853 7.175 1.00 10.01 186 LEU A O 1
ATOM 1412 N N . SER A 1 187 ? 20.435 -17.530 8.286 1.00 9.21 187 SER A N 1
ATOM 1413 C CA . SER A 1 187 ? 20.435 -18.451 7.166 1.00 8.93 187 SER A CA 1
ATOM 1414 C C . SER A 1 187 ? 19.265 -18.177 6.225 1.00 8.32 187 SER A C 1
ATOM 1415 O O . SER A 1 187 ? 18.352 -17.413 6.549 1.00 8.60 187 SER A O 1
ATOM 1418 N N . VAL A 1 188 ? 19.282 -18.821 5.071 1.00 8.36 188 VAL A N 1
ATOM 1419 C CA . VAL A 1 188 ? 18.172 -18.754 4.141 1.00 8.90 188 VAL A CA 1
ATOM 1420 C C . VAL A 1 188 ? 16.910 -19.259 4.856 1.00 8.70 188 VAL A C 1
ATOM 1421 O O . VAL A 1 188 ? 15.846 -18.631 4.740 1.00 8.64 188 VAL A O 1
ATOM 1425 N N . ALA A 1 189 ? 17.001 -20.361 5.601 1.00 8.25 189 ALA A N 1
ATOM 1426 C CA . ALA A 1 189 ? 15.847 -20.865 6.338 1.00 8.02 189 ALA A CA 1
ATOM 1427 C C . ALA A 1 189 ? 15.332 -19.835 7.336 1.00 7.48 189 ALA A C 1
ATOM 1428 O O . ALA A 1 189 ? 14.123 -19.659 7.485 1.00 7.30 189 ALA A O 1
ATOM 1430 N N . ASP A 1 190 ? 16.234 -19.143 8.021 1.00 7.32 190 ASP A N 1
ATOM 1431 C CA . ASP A 1 190 ? 15.828 -18.087 8.937 1.00 7.63 190 ASP A CA 1
ATOM 1432 C C . ASP A 1 190 ? 15.054 -16.979 8.210 1.00 7.32 190 ASP A C 1
ATOM 1433 O O . ASP A 1 190 ? 14.092 -16.420 8.755 1.00 7.06 190 ASP A O 1
ATOM 1438 N N . LEU A 1 191 ? 15.495 -16.646 6.996 1.00 6.68 191 LEU A N 1
ATOM 1439 C CA . LEU A 1 191 ? 14.890 -15.557 6.234 1.00 6.56 191 LEU A CA 1
ATOM 1440 C C . LEU A 1 191 ? 13.568 -15.974 5.590 1.00 6.64 191 LEU A C 1
ATOM 1441 O O . LEU A 1 191 ? 12.665 -15.152 5.488 1.00 6.87 191 LEU A O 1
ATOM 1446 N N . VAL A 1 192 ? 13.419 -17.230 5.178 1.00 6.71 192 VAL A N 1
ATOM 1447 C CA . VAL A 1 192 ? 12.124 -17.713 4.730 1.00 6.71 192 VAL A CA 1
ATOM 1448 C C . VAL A 1 192 ? 11.150 -17.666 5.925 1.00 6.22 192 VAL A C 1
ATOM 1449 O O . VAL A 1 192 ? 10.009 -17.227 5.788 1.00 6.73 192 VAL A O 1
ATOM 1453 N N . ALA A 1 193 ? 11.602 -18.071 7.105 1.00 6.29 193 ALA A N 1
ATOM 1454 C CA . ALA A 1 193 ? 10.762 -17.981 8.299 1.00 6.23 193 ALA A CA 1
ATOM 1455 C C . ALA A 1 193 ? 10.341 -16.524 8.549 1.00 5.84 193 ALA A C 1
ATOM 1456 O O . ALA A 1 193 ? 9.172 -16.240 8.821 1.00 6.27 193 ALA A O 1
ATOM 1458 N N . LEU A 1 194 ? 11.298 -15.608 8.455 1.00 5.80 194 LEU A N 1
ATOM 1459 C CA . LEU A 1 194 ? 11.007 -14.201 8.686 1.00 5.69 194 LEU A CA 1
ATOM 1460 C C . LEU A 1 194 ? 10.045 -13.648 7.633 1.00 5.62 194 LEU A C 1
ATOM 1461 O O . LEU A 1 194 ? 9.237 -12.759 7.924 1.00 5.91 194 LEU A O 1
ATOM 1466 N N . THR A 1 195 ? 10.125 -14.148 6.406 1.00 5.74 195 THR A N 1
ATOM 1467 C CA . THR A 1 195 ? 9.193 -13.734 5.354 1.00 5.56 195 THR A CA 1
ATOM 1468 C C . THR A 1 195 ? 7.759 -14.098 5.750 1.00 5.46 195 THR A C 1
ATOM 1469 O O . THR A 1 195 ? 6.837 -13.279 5.627 1.00 6.06 195 THR A O 1
ATOM 1473 N N . LEU A 1 196 ? 7.571 -15.331 6.226 1.00 5.79 196 LEU A N 1
ATOM 1474 C CA . LEU A 1 196 ? 6.251 -15.768 6.635 1.00 5.93 196 LEU A CA 1
ATOM 1475 C C . LEU A 1 196 ? 5.782 -15.037 7.897 1.00 5.88 196 LEU A C 1
ATOM 1476 O O . LEU A 1 196 ? 4.599 -14.727 8.025 1.00 6.90 196 LEU A O 1
ATOM 1481 N N . GLU A 1 197 ? 6.695 -14.754 8.814 1.00 5.84 197 GLU A N 1
ATOM 1482 C CA . GLU A 1 197 ? 6.355 -13.993 10.012 1.00 5.87 197 GLU A CA 1
ATOM 1483 C C . GLU A 1 197 ? 5.940 -12.568 9.621 1.00 5.41 197 GLU A C 1
ATOM 1484 O O . GLU A 1 197 ? 5.003 -12.011 10.199 1.00 5.95 197 GLU A O 1
ATOM 1490 N N . THR A 1 198 ? 6.618 -12.004 8.632 1.00 5.40 198 THR A N 1
ATOM 1491 C CA . THR A 1 198 ? 6.263 -10.697 8.106 1.00 5.18 198 THR A CA 1
ATOM 1492 C C . THR A 1 198 ? 4.830 -10.745 7.566 1.00 5.08 198 THR A C 1
ATOM 1493 O O . THR A 1 198 ? 4.041 -9.844 7.830 1.00 5.35 198 THR A O 1
ATOM 1497 N N . GLY A 1 199 ? 4.473 -11.803 6.850 1.00 5.30 199 GLY A N 1
ATOM 1498 C CA . GLY A 1 199 ? 3.100 -11.936 6.382 1.00 5.56 199 GLY A CA 1
ATOM 1499 C C . GLY A 1 199 ? 2.094 -11.953 7.533 1.00 5.52 199 GLY A C 1
ATOM 1500 O O . GLY A 1 199 ? 1.035 -11.318 7.463 1.00 6.17 199 GLY A O 1
ATOM 1501 N N . LYS A 1 200 ? 2.415 -12.679 8.594 1.00 5.55 200 LYS A N 1
ATOM 1502 C CA . LYS A 1 200 ? 1.547 -12.743 9.760 1.00 6.50 200 LYS A CA 1
ATOM 1503 C C . LYS A 1 200 ? 1.330 -11.359 10.379 1.00 5.83 200 LYS A C 1
ATOM 1504 O O . LYS A 1 200 ? 0.195 -10.974 10.702 1.00 6.00 200 LYS A O 1
ATOM 1510 N N . PHE A 1 201 ? 2.399 -10.595 10.578 1.00 5.54 201 PHE A N 1
ATOM 1511 C CA . PHE A 1 201 ? 2.253 -9.237 11.093 1.00 5.41 201 PHE A CA 1
ATOM 1512 C C . PHE A 1 201 ? 1.599 -8.315 10.068 1.00 5.32 201 PHE A C 1
ATOM 1513 O O . PHE A 1 201 ? 1.040 -7.286 10.437 1.00 5.91 201 PHE A O 1
ATOM 1521 N N . GLY A 1 202 ? 1.635 -8.683 8.791 1.00 5.71 202 GLY A N 1
ATOM 1522 C CA . GLY A 1 202 ? 0.863 -7.990 7.773 1.00 5.61 202 GLY A CA 1
ATOM 1523 C C . GLY A 1 202 ? -0.622 -8.121 8.050 1.00 5.39 202 GLY A C 1
ATOM 1524 O O . GLY A 1 202 ? -1.369 -7.148 7.964 1.00 5.12 202 GLY A O 1
ATOM 1525 N N . VAL A 1 203 ? -1.058 -9.334 8.380 1.00 4.82 203 VAL A N 1
ATOM 1526 C CA . VAL A 1 203 ? -2.435 -9.549 8.804 1.00 5.41 203 VAL A CA 1
ATOM 1527 C C . VAL A 1 203 ? -2.726 -8.680 10.028 1.00 5.39 203 VAL A C 1
ATOM 1528 O O . VAL A 1 203 ? -3.770 -8.025 10.097 1.00 5.57 203 VAL A O 1
ATOM 1532 N N . SER A 1 204 ? -1.821 -8.663 11.000 1.00 5.49 204 SER A N 1
ATOM 1533 C CA . SER A 1 204 ? -2.033 -7.874 12.214 1.00 5.74 204 SER A CA 1
ATOM 1534 C C . SER A 1 204 ? -2.186 -6.384 11.901 1.00 5.10 204 SER A C 1
ATOM 1535 O O . SER A 1 204 ? -3.051 -5.702 12.464 1.00 5.29 204 SER A O 1
ATOM 1538 N N . ALA A 1 205 ? -1.342 -5.859 11.017 1.00 4.95 205 ALA A N 1
ATOM 1539 C CA . ALA A 1 205 ? -1.413 -4.447 10.654 1.00 4.83 205 ALA A CA 1
ATOM 1540 C C . ALA A 1 205 ? -2.730 -4.149 9.938 1.00 4.11 205 ALA A C 1
ATOM 1541 O O . ALA A 1 205 ? -3.367 -3.130 10.192 1.00 4.42 205 ALA A O 1
ATOM 1543 N N . MET A 1 206 ? -3.123 -5.028 9.023 1.00 4.63 206 MET A N 1
ATOM 1544 C CA . MET A 1 206 ? -4.381 -4.837 8.325 1.00 4.62 206 MET A CA 1
ATOM 1545 C C . MET A 1 206 ? -5.563 -4.938 9.278 1.00 4.30 206 MET A C 1
ATOM 1546 O O . MET A 1 206 ? -6.538 -4.209 9.131 1.00 4.69 206 MET A O 1
ATOM 1551 N N . ALA A 1 207 ? -5.484 -5.830 10.257 1.00 4.87 207 ALA A N 1
ATOM 1552 C CA . ALA A 1 207 ? -6.575 -5.953 11.233 1.00 4.90 207 ALA A CA 1
ATOM 1553 C C . ALA A 1 207 ? -6.693 -4.683 12.071 1.00 4.60 207 ALA A C 1
ATOM 1554 O O . ALA A 1 207 ? -7.782 -4.215 12.398 1.00 4.92 207 ALA A O 1
ATOM 1556 N N . LEU A 1 208 ? -5.547 -4.135 12.448 1.00 4.47 208 LEU A N 1
ATOM 1557 C CA . LEU A 1 208 ? -5.505 -2.922 13.264 1.00 4.87 208 LEU A CA 1
ATOM 1558 C C . LEU A 1 208 ? -6.093 -1.736 12.490 1.00 4.27 208 LEU A C 1
ATOM 1559 O O . LEU A 1 208 ? -6.883 -0.955 13.014 1.00 4.67 208 LEU A O 1
ATOM 1564 N N . LEU A 1 209 ? -5.687 -1.596 11.230 1.00 3.77 209 LEU A N 1
ATOM 1565 C CA . LEU A 1 209 ? -6.212 -0.540 10.381 1.00 4.05 209 LEU A CA 1
ATOM 1566 C C . LEU A 1 209 ? -7.710 -0.727 10.119 1.00 3.89 209 LEU A C 1
ATOM 1567 O O . LEU A 1 209 ? -8.469 0.238 10.130 1.00 3.99 209 LEU A O 1
ATOM 1572 N N . ASP A 1 210 ? -8.144 -1.960 9.899 1.00 3.96 210 ASP A N 1
ATOM 1573 C CA . ASP A 1 210 ? -9.560 -2.240 9.716 1.00 4.19 210 ASP A CA 1
ATOM 1574 C C . ASP A 1 210 ? -10.352 -1.767 10.945 1.00 4.78 210 ASP A C 1
ATOM 1575 O O . ASP A 1 210 ? -11.374 -1.105 10.831 1.00 5.58 210 ASP A O 1
ATOM 1580 N N . ALA A 1 211 ? -9.851 -2.090 12.131 1.00 4.83 211 ALA A N 1
ATOM 1581 C CA . ALA A 1 211 ? -10.493 -1.665 13.371 1.00 5.38 211 ALA A CA 1
ATOM 1582 C C . ALA A 1 211 ? -10.491 -0.153 13.515 1.00 5.16 211 ALA A C 1
ATOM 1583 O O . ALA A 1 211 ? -11.475 0.436 13.973 1.00 5.35 211 ALA A O 1
ATOM 1585 N N . ALA A 1 212 ? -9.398 0.496 13.127 1.00 5.44 212 ALA A N 1
ATOM 1586 C CA . ALA A 1 212 ? -9.317 1.943 13.220 1.00 5.70 212 ALA A CA 1
ATOM 1587 C C . ALA A 1 212 ? -10.303 2.637 12.278 1.00 5.51 212 ALA A C 1
ATOM 1588 O O . ALA A 1 212 ? -11.014 3.568 12.653 1.00 5.77 212 ALA A O 1
ATOM 1590 N N . ASN A 1 213 ? -10.324 2.184 11.029 1.00 4.93 213 ASN A N 1
ATOM 1591 C CA . ASN A 1 213 ? -11.188 2.778 10.026 1.00 5.18 213 ASN A CA 1
ATOM 1592 C C . ASN A 1 213 ? -12.665 2.585 10.398 1.00 4.72 213 ASN A C 1
ATOM 1593 O O . ASN A 1 213 ? -13.452 3.537 10.417 1.00 5.58 213 ASN A O 1
ATOM 1598 N N . THR A 1 214 ? -13.051 1.346 10.685 1.00 4.96 214 THR A N 1
ATOM 1599 C CA . THR A 1 214 ? -14.458 1.061 11.005 1.00 5.73 214 THR A CA 1
ATOM 1600 C C . THR A 1 214 ? -14.868 1.626 12.358 1.00 5.94 214 THR A C 1
ATOM 1601 O O . THR A 1 214 ? -16.002 2.042 12.522 1.00 6.10 214 THR A O 1
ATOM 1605 N N . GLY A 1 215 ? -13.954 1.631 13.318 1.00 5.92 215 GLY A N 1
ATOM 1606 C CA . GLY A 1 215 ? -14.249 2.159 14.638 1.00 6.69 215 GLY A CA 1
ATOM 1607 C C . GLY A 1 215 ? -14.487 3.655 14.584 1.00 6.53 215 GLY A C 1
ATOM 1608 O O . GLY A 1 215 ? -15.272 4.197 15.365 1.00 7.89 215 GLY A O 1
ATOM 1609 N N . THR A 1 216 ? -13.848 4.346 13.651 1.00 5.68 216 THR A N 1
ATOM 1610 C CA . THR A 1 216 ? -13.977 5.797 13.550 1.00 5.72 216 THR A CA 1
ATOM 1611 C C . THR A 1 216 ? -15.116 6.232 12.637 1.00 6.29 216 THR A C 1
ATOM 1612 O O . THR A 1 216 ? -15.863 7.162 12.972 1.00 7.11 216 THR A O 1
ATOM 1616 N N . TYR A 1 217 ? -15.280 5.563 11.500 1.00 5.76 217 TYR A N 1
ATOM 1617 C CA . TYR A 1 217 ? -16.207 6.030 10.465 1.00 5.39 217 TYR A CA 1
ATOM 1618 C C . TYR A 1 217 ? -17.374 5.095 10.183 1.00 5.34 217 TYR A C 1
ATOM 1619 O O . TYR A 1 217 ? -18.196 5.385 9.322 1.00 5.76 217 TYR A O 1
ATOM 1628 N N . GLY A 1 218 ? -17.469 4.018 10.958 1.00 5.37 218 GLY A N 1
ATOM 1629 C CA . GLY A 1 218 ? -18.506 3.019 10.810 1.00 5.79 218 GLY A CA 1
ATOM 1630 C C . GLY A 1 218 ? -18.076 1.877 9.906 1.00 5.69 218 GLY A C 1
ATOM 1631 O O . GLY A 1 218 ? -17.099 1.972 9.161 1.00 5.93 218 GLY A O 1
ATOM 1632 N N . HIS A 1 219 ? -18.822 0.780 9.934 1.00 6.29 219 HIS A N 1
ATOM 1633 C CA . HIS A 1 219 ? -18.550 -0.312 9.007 1.00 6.34 219 HIS A CA 1
ATOM 1634 C C . HIS A 1 219 ? -19.043 0.037 7.631 1.00 5.77 219 HIS A C 1
ATOM 1635 O O . HIS A 1 219 ? -20.161 0.506 7.482 1.00 5.96 219 HIS A O 1
ATOM 1642 N N . PRO A 1 220 ? -18.240 -0.201 6.604 1.00 5.47 220 PRO A N 1
ATOM 1643 C CA . PRO A 1 220 ? -18.714 -0.015 5.232 1.00 5.37 220 PRO A CA 1
ATOM 1644 C C . PRO A 1 220 ? -20.011 -0.742 4.972 1.00 5.69 220 PRO A C 1
ATOM 1645 O O . PRO A 1 220 ? -20.263 -1.816 5.525 1.00 5.67 220 PRO A O 1
ATOM 1649 N N . GLU A 1 221 ? -20.833 -0.148 4.123 1.00 5.60 221 GLU A N 1
ATOM 1650 C CA . GLU A 1 221 ? -22.124 -0.721 3.754 1.00 6.10 221 GLU A CA 1
ATOM 1651 C C . GLU A 1 221 ? -22.333 -0.508 2.278 1.00 5.54 221 GLU A C 1
ATOM 1652 O O . GLU A 1 221 ? -21.691 0.340 1.663 1.00 5.15 221 GLU A O 1
ATOM 1658 N N . ILE A 1 222 ? -23.268 -1.263 1.715 1.00 5.46 222 ILE A N 1
ATOM 1659 C CA . ILE A 1 222 ? -23.622 -1.134 0.311 1.00 6.05 222 ILE A CA 1
ATOM 1660 C C . ILE A 1 222 ? -23.929 0.331 -0.004 1.00 5.22 222 ILE A C 1
ATOM 1661 O O . ILE A 1 222 ? -24.686 0.999 0.705 1.00 5.82 222 ILE A O 1
ATOM 1666 N N . THR A 1 223 ? -23.344 0.798 -1.098 1.00 5.18 223 THR A N 1
ATOM 1667 C CA . THR A 1 223 ? -23.373 2.204 -1.467 1.00 4.62 223 THR A CA 1
ATOM 1668 C C . THR A 1 223 ? -23.334 2.364 -2.962 1.00 5.21 223 THR A C 1
ATOM 1669 O O . THR A 1 223 ? -22.606 1.636 -3.642 1.00 6.10 223 THR A O 1
ATOM 1673 N N . LYS A 1 224 ? -24.088 3.330 -3.475 1.00 4.86 224 LYS A N 1
ATOM 1674 C CA . LYS A 1 224 ? -24.024 3.728 -4.882 1.00 5.59 224 LYS A CA 1
ATOM 1675 C C . LYS A 1 224 ? -23.234 5.031 -4.911 1.00 5.76 224 LYS A C 1
ATOM 1676 O O . LYS A 1 224 ? -23.576 5.992 -4.219 1.00 7.48 224 LYS A O 1
ATOM 1682 N N . VAL A 1 225 ? -22.171 5.060 -5.704 1.00 5.25 225 VAL A N 1
ATOM 1683 C CA . VAL A 1 225 ? -21.270 6.207 -5.806 1.00 5.50 225 VAL A CA 1
ATOM 1684 C C . VAL A 1 225 ? -21.406 6.844 -7.179 1.00 5.06 225 VAL A C 1
ATOM 1685 O O . VAL A 1 225 ? -21.235 6.183 -8.197 1.00 5.71 225 VAL A O 1
ATOM 1689 N N . ASN A 1 226 ? -21.745 8.128 -7.197 1.00 5.65 226 ASN A N 1
ATOM 1690 C CA . ASN A 1 226 ? -21.830 8.876 -8.442 1.00 5.98 226 ASN A CA 1
ATOM 1691 C C . ASN A 1 226 ? -20.439 9.054 -9.045 1.00 5.45 226 ASN A C 1
ATOM 1692 O O . ASN A 1 226 ? -19.494 9.398 -8.318 1.00 6.18 226 ASN A O 1
ATOM 1697 N N . ILE A 1 227 ? -20.287 8.789 -10.335 1.00 5.48 227 ILE A N 1
ATOM 1698 C CA . ILE A 1 227 ? -19.011 9.011 -11.007 1.00 5.87 227 ILE A CA 1
ATOM 1699 C C . ILE A 1 227 ? -19.055 10.234 -11.938 1.00 6.31 227 ILE A C 1
ATOM 1700 O O . ILE A 1 227 ? -18.049 10.573 -12.557 1.00 6.32 227 ILE A O 1
ATOM 1705 N N . GLY A 1 228 ? -20.214 10.895 -12.008 1.00 6.80 228 GLY A N 1
ATOM 1706 C CA . GLY A 1 228 ? -20.362 12.160 -12.718 1.00 6.64 228 GLY A CA 1
ATOM 1707 C C . GLY A 1 228 ? -20.013 13.313 -11.801 1.00 6.74 228 GLY A C 1
ATOM 1708 O O . GLY A 1 228 ? -19.592 13.092 -10.651 1.00 7.31 228 GLY A O 1
ATOM 1709 N N . VAL A 1 229 ? -20.192 14.542 -12.267 1.00 6.80 229 VAL A N 1
ATOM 1710 C CA . VAL A 1 229 ? -19.795 15.707 -11.481 1.00 7.03 229 VAL A CA 1
ATOM 1711 C C . VAL A 1 229 ? -20.893 16.739 -11.347 1.00 7.44 229 VAL A C 1
ATOM 1712 O O . VAL A 1 229 ? -21.882 16.715 -12.094 1.00 8.54 229 VAL A O 1
ATOM 1716 N N . GLY A 1 230 ? -20.713 17.621 -10.376 1.00 7.17 230 GLY A N 1
ATOM 1717 C CA . GLY A 1 230 ? -21.571 18.773 -10.171 1.00 8.26 230 GLY A CA 1
ATOM 1718 C C . GLY A 1 230 ? -20.975 20.015 -10.813 1.00 8.41 230 GLY A C 1
ATOM 1719 O O . GLY A 1 230 ? -19.971 19.947 -11.533 1.00 9.05 230 GLY A O 1
ATOM 1720 N N . SER A 1 231 ? -21.583 21.164 -10.530 1.00 8.70 231 SER A N 1
ATOM 1721 C CA . SER A 1 231 ? -21.216 22.431 -11.140 1.00 9.43 231 SER A CA 1
ATOM 1722 C C . SER A 1 231 ? -20.509 23.397 -10.191 1.00 9.05 231 SER A C 1
ATOM 1723 O O . SER A 1 231 ? -20.266 24.550 -10.546 1.00 10.71 231 SER A O 1
ATOM 1726 N N . ASN A 1 232 ? -20.194 22.948 -8.982 1.00 8.75 232 ASN A N 1
ATOM 1727 C CA . ASN A 1 232 ? -19.443 23.779 -8.049 1.00 8.77 232 ASN A CA 1
ATOM 1728 C C . ASN A 1 232 ? -17.938 23.498 -8.174 1.00 8.64 232 ASN A C 1
ATOM 1729 O O . ASN A 1 232 ? -17.534 22.422 -8.584 1.00 8.04 232 ASN A O 1
ATOM 1734 N N . PRO A 1 233 ? -17.120 24.450 -7.747 1.00 9.47 233 PRO A N 1
ATOM 1735 C CA . PRO A 1 233 ? -15.682 24.202 -7.632 1.00 8.99 233 PRO A CA 1
ATOM 1736 C C . PRO A 1 233 ? -15.473 23.008 -6.695 1.00 7.27 233 PRO A C 1
ATOM 1737 O O . PRO A 1 233 ? -16.250 22.822 -5.769 1.00 6.65 233 PRO A O 1
ATOM 1741 N N . GLY A 1 234 ? -14.439 22.218 -6.938 1.00 7.06 234 GLY A N 1
ATOM 1742 C CA . GLY A 1 234 ? -14.179 21.063 -6.116 1.00 6.21 234 GLY A CA 1
ATOM 1743 C C . GLY A 1 234 ? -12.720 20.891 -5.767 1.00 5.12 234 GLY A C 1
ATOM 1744 O O . GLY A 1 234 ? -11.823 21.501 -6.367 1.00 4.85 234 GLY A O 1
ATOM 1745 N N . ILE A 1 235 ? -12.510 20.039 -4.763 1.00 4.11 235 ILE A N 1
ATOM 1746 C CA . ILE A 1 235 ? -11.193 19.528 -4.399 1.00 3.98 235 ILE A CA 1
ATOM 1747 C C . ILE A 1 235 ? -11.242 18.016 -4.578 1.00 4.09 235 ILE A C 1
ATOM 1748 O O . ILE A 1 235 ? -12.212 17.368 -4.164 1.00 4.74 235 ILE A O 1
ATOM 1753 N N . LEU A 1 236 ? -10.218 17.474 -5.217 1.00 3.58 236 LEU A N 1
ATOM 1754 C CA . LEU A 1 236 ? -10.090 16.046 -5.455 1.00 3.74 236 LEU A CA 1
ATOM 1755 C C . LEU A 1 236 ? -9.110 15.473 -4.446 1.00 3.85 236 LEU A C 1
ATOM 1756 O O . LEU A 1 236 ? -7.952 15.883 -4.416 1.00 5.41 236 LEU A O 1
ATOM 1761 N N . ILE A 1 237 ? -9.560 14.557 -3.593 1.00 3.64 237 ILE A N 1
ATOM 1762 C CA . ILE A 1 237 ? -8.674 13.939 -2.604 1.00 3.47 237 ILE A CA 1
ATOM 1763 C C . ILE A 1 237 ? -8.327 12.526 -3.074 1.00 3.18 237 ILE A C 1
ATOM 1764 O O . ILE A 1 237 ? -9.191 11.751 -3.475 1.00 3.65 237 ILE A O 1
ATOM 1769 N N . SER A 1 238 ? -7.035 12.220 -3.020 1.00 3.17 238 SER A N 1
ATOM 1770 C CA . SER A 1 238 ? -6.467 10.980 -3.524 1.00 3.48 238 SER A CA 1
ATOM 1771 C C . SER A 1 238 ? -5.626 10.289 -2.454 1.00 3.48 238 SER A C 1
ATOM 1772 O O . SER A 1 238 ? -5.340 10.874 -1.409 1.00 3.86 238 SER A O 1
ATOM 1775 N N . GLY A 1 239 ? -5.216 9.067 -2.734 1.00 2.80 239 GLY A N 1
ATOM 1776 C CA . GLY A 1 239 ? -4.461 8.287 -1.775 1.00 3.21 239 GLY A CA 1
ATOM 1777 C C . GLY A 1 239 ? -5.387 7.423 -0.918 1.00 2.94 239 GLY A C 1
ATOM 1778 O O . GLY A 1 239 ? -6.401 6.916 -1.403 1.00 3.66 239 GLY A O 1
ATOM 1779 N N . HIS A 1 240 ? -5.057 7.285 0.369 1.00 3.39 240 HIS A N 1
ATOM 1780 C CA . HIS A 1 240 ? -5.767 6.352 1.236 1.00 3.61 240 HIS A CA 1
ATOM 1781 C C . HIS A 1 240 ? -6.220 6.891 2.589 1.00 3.75 240 HIS A C 1
ATOM 1782 O O . HIS A 1 240 ? -6.973 6.212 3.276 1.00 3.91 240 HIS A O 1
ATOM 1789 N N . ASP A 1 241 ? -5.763 8.066 3.022 1.00 3.71 241 ASP A N 1
ATOM 1790 C CA . ASP A 1 241 ? -6.009 8.472 4.406 1.00 3.77 241 ASP A CA 1
ATOM 1791 C C . ASP A 1 241 ? -7.404 9.037 4.673 1.00 3.77 241 ASP A C 1
ATOM 1792 O O . ASP A 1 241 ? -7.745 10.122 4.248 1.00 3.94 241 ASP A O 1
ATOM 1797 N N . LEU A 1 242 ? -8.199 8.292 5.425 1.00 3.94 242 LEU A N 1
ATOM 1798 C CA . LEU A 1 242 ? -9.564 8.707 5.730 1.00 3.89 242 LEU A CA 1
ATOM 1799 C C . LEU A 1 242 ? -9.648 9.869 6.719 1.00 3.87 242 LEU A C 1
ATOM 1800 O O . LEU A 1 242 ? -10.598 10.629 6.670 1.00 4.18 242 LEU A O 1
ATOM 1805 N N . ARG A 1 243 ? -8.672 10.000 7.616 1.00 4.10 243 ARG A N 1
ATOM 1806 C CA . ARG A 1 243 ? -8.660 11.096 8.570 1.00 4.00 243 ARG A CA 1
ATOM 1807 C C . ARG A 1 243 ? -8.495 12.440 7.852 1.00 3.94 243 ARG A C 1
ATOM 1808 O O . ARG A 1 243 ? -9.129 13.434 8.226 1.00 4.42 243 ARG A O 1
ATOM 1816 N N . ASP A 1 244 ? -7.636 12.491 6.841 1.00 3.82 244 ASP A N 1
ATOM 1817 C CA . ASP A 1 244 ? -7.492 13.707 6.045 1.00 4.09 244 ASP A CA 1
ATOM 1818 C C . ASP A 1 244 ? -8.828 14.081 5.415 1.00 3.95 244 ASP A C 1
ATOM 1819 O O . ASP A 1 244 ? -9.201 15.262 5.395 1.00 4.84 244 ASP A O 1
ATOM 1824 N N . LEU A 1 245 ? -9.562 13.086 4.906 1.00 4.16 245 LEU A N 1
ATOM 1825 C CA . LEU A 1 245 ? -10.861 13.345 4.330 1.00 4.34 245 LEU A CA 1
ATOM 1826 C C . LEU A 1 245 ? -11.815 13.934 5.371 1.00 4.61 245 LEU A C 1
ATOM 1827 O O . LEU A 1 245 ? -12.545 14.873 5.075 1.00 4.98 245 LEU A O 1
ATOM 1832 N N . GLU A 1 246 ? -11.856 13.349 6.560 1.00 4.99 246 GLU A N 1
ATOM 1833 C CA . GLU A 1 246 ? -12.738 13.867 7.611 1.00 5.41 246 GLU A CA 1
ATOM 1834 C C . GLU A 1 246 ? -12.483 15.355 7.857 1.00 5.26 246 GLU A C 1
ATOM 1835 O O . GLU A 1 246 ? -13.410 16.165 7.892 1.00 5.29 246 GLU A O 1
ATOM 1841 N N . MET A 1 247 ? -11.212 15.717 8.019 1.00 4.59 247 MET A N 1
ATOM 1842 C CA . MET A 1 247 ? -10.867 17.116 8.252 1.00 5.26 247 MET A CA 1
ATOM 1843 C C . MET A 1 247 ? -11.247 17.994 7.065 1.00 5.17 247 MET A C 1
ATOM 1844 O O . MET A 1 247 ? -11.762 19.098 7.235 1.00 5.61 247 MET A O 1
ATOM 1849 N N . LEU A 1 248 ? -10.997 17.517 5.850 1.00 4.54 248 LEU A N 1
ATOM 1850 C CA . LEU A 1 248 ? -11.338 18.286 4.656 1.00 4.68 248 LEU A CA 1
ATOM 1851 C C . LEU A 1 248 ? -12.850 18.495 4.527 1.00 5.48 248 LEU A C 1
ATOM 1852 O O . LEU A 1 248 ? -13.295 19.593 4.184 1.00 5.53 248 LEU A O 1
ATOM 1857 N N . LEU A 1 249 ? -13.632 17.451 4.768 1.00 4.81 249 LEU A N 1
ATOM 1858 C CA . LEU A 1 249 ? -15.100 17.568 4.700 1.00 5.71 249 LEU A CA 1
ATOM 1859 C C . LEU A 1 249 ? -15.625 18.556 5.730 1.00 6.17 249 LEU A C 1
ATOM 1860 O O . LEU A 1 249 ? -16.479 19.383 5.425 1.00 6.41 249 LEU A O 1
ATOM 1865 N N . LYS A 1 250 ? -15.109 18.483 6.947 1.00 5.85 250 LYS A N 1
ATOM 1866 C CA . LYS A 1 250 ? -15.525 19.411 7.987 1.00 6.68 250 LYS A CA 1
ATOM 1867 C C . LYS A 1 250 ? -15.204 20.854 7.612 1.00 6.53 250 LYS A C 1
ATOM 1868 O O . LYS A 1 250 ? -16.042 21.739 7.794 1.00 7.63 250 LYS A O 1
ATOM 1874 N N . GLN A 1 251 ? -14.019 21.099 7.077 1.00 6.59 251 GLN A N 1
ATOM 1875 C CA . GLN A 1 251 ? -13.615 22.445 6.711 1.00 6.67 251 GLN A CA 1
ATOM 1876 C C . GLN A 1 251 ? -14.285 22.985 5.446 1.00 6.90 251 GLN A C 1
ATOM 1877 O O . GLN A 1 251 ? -14.376 24.197 5.274 1.00 7.19 251 GLN A O 1
ATOM 1883 N N . THR A 1 252 ? -14.745 22.113 4.551 1.00 6.72 252 THR A N 1
ATOM 1884 C CA . THR A 1 252 ? -15.465 22.574 3.358 1.00 6.72 252 THR A CA 1
ATOM 1885 C C . THR A 1 252 ? -16.959 22.785 3.609 1.00 7.49 252 THR A C 1
ATOM 1886 O O . THR A 1 252 ? -17.629 23.351 2.756 1.00 7.47 252 THR A O 1
ATOM 1890 N N . GLU A 1 253 ? -17.479 22.349 4.748 1.00 8.21 253 GLU A N 1
ATOM 1891 C CA . GLU A 1 253 ? -18.889 22.591 5.082 1.00 9.68 253 GLU A CA 1
ATOM 1892 C C . GLU A 1 253 ? -19.195 24.087 5.039 1.00 9.37 253 GLU A C 1
ATOM 1893 O O . GLU A 1 253 ? -18.499 24.884 5.656 1.00 10.26 253 GLU A O 1
ATOM 1899 N N . GLY A 1 254 ? -20.225 24.452 4.270 1.00 10.13 254 GLY A N 1
ATOM 1900 C CA . GLY A 1 254 ? -20.669 25.832 4.153 1.00 10.78 254 GLY A CA 1
ATOM 1901 C C . GLY A 1 254 ? -19.866 26.707 3.213 1.00 10.99 254 GLY A C 1
ATOM 1902 O O . GLY A 1 254 ? -20.155 27.898 3.070 1.00 12.60 254 GLY A O 1
ATOM 1903 N N . THR A 1 255 ? -18.862 26.148 2.537 1.00 10.19 255 THR A N 1
ATOM 1904 C CA . THR A 1 255 ? -17.978 26.964 1.705 1.00 9.83 255 THR A CA 1
ATOM 1905 C C . THR A 1 255 ? -18.374 27.081 0.248 1.00 9.59 255 THR A C 1
ATOM 1906 O O . THR A 1 255 ? -17.855 27.937 -0.446 1.00 10.43 255 THR A O 1
ATOM 1910 N N . GLY A 1 256 ? -19.232 26.185 -0.229 1.00 9.77 256 GLY A N 1
ATOM 1911 C CA . GLY A 1 256 ? -19.561 26.139 -1.637 1.00 9.95 256 GLY A CA 1
ATOM 1912 C C . GLY A 1 256 ? -18.576 25.308 -2.460 1.00 9.23 256 GLY A C 1
ATOM 1913 O O . GLY A 1 256 ? -18.679 25.272 -3.690 1.00 10.40 256 GLY A O 1
ATOM 1914 N N . VAL A 1 257 ? -17.602 24.679 -1.795 1.00 8.02 257 VAL A N 1
ATOM 1915 C CA . VAL A 1 257 ? -16.620 23.820 -2.451 1.00 6.95 257 VAL A CA 1
ATOM 1916 C C . VAL A 1 257 ? -16.991 22.369 -2.162 1.00 6.20 257 VAL A C 1
ATOM 1917 O O . VAL A 1 257 ? -17.171 21.967 -1.000 1.00 6.78 257 VAL A O 1
ATOM 1921 N N . ASP A 1 258 ? -17.120 21.592 -3.232 1.00 5.77 258 ASP A N 1
ATOM 1922 C CA . ASP A 1 258 ? -17.431 20.179 -3.156 1.00 6.21 258 ASP A CA 1
ATOM 1923 C C . ASP A 1 258 ? -16.154 19.352 -3.001 1.00 5.55 258 ASP A C 1
ATOM 1924 O O . ASP A 1 258 ? -15.062 19.788 -3.389 1.00 6.20 258 ASP A O 1
ATOM 1929 N N . VAL A 1 259 ? -16.300 18.147 -2.473 1.00 5.31 259 VAL A N 1
ATOM 1930 C CA . VAL A 1 259 ? -15.177 17.223 -2.327 1.00 4.57 259 VAL A CA 1
ATOM 1931 C C . VAL A 1 259 ? -15.456 15.954 -3.117 1.00 4.60 259 VAL A C 1
ATOM 1932 O O . VAL A 1 259 ? -16.537 15.360 -3.022 1.00 4.97 259 VAL A O 1
ATOM 1936 N N . TYR A 1 260 ? -14.472 15.564 -3.924 1.00 3.96 260 TYR A N 1
ATOM 1937 C CA . TYR A 1 260 ? -14.519 14.358 -4.748 1.00 4.10 260 TYR A CA 1
ATOM 1938 C C . TYR A 1 260 ? -13.365 13.435 -4.330 1.00 4.12 260 TYR A C 1
ATOM 1939 O O . TYR A 1 260 ? -12.308 13.910 -3.898 1.00 4.61 260 TYR A O 1
ATOM 1948 N N . THR A 1 261 ? -13.536 12.133 -4.520 1.00 3.78 261 THR A N 1
ATOM 1949 C CA . THR A 1 261 ? -12.458 11.183 -4.270 1.00 3.76 261 THR A CA 1
ATOM 1950 C C . THR A 1 261 ? -11.843 10.707 -5.581 1.00 3.55 261 THR A C 1
ATOM 1951 O O . THR A 1 261 ? -12.452 10.782 -6.666 1.00 4.16 261 THR A O 1
ATOM 1955 N N . HIS A 1 262 ? -10.637 10.176 -5.457 1.00 3.41 262 HIS A N 1
ATOM 1956 C CA . HIS A 1 262 ? -9.865 9.651 -6.572 1.00 3.46 262 HIS A CA 1
ATOM 1957 C C . HIS A 1 262 ? -9.126 8.395 -6.140 1.00 3.58 262 HIS A C 1
ATOM 1958 O O . HIS A 1 262 ? -8.581 8.333 -5.021 1.00 3.22 262 HIS A O 1
ATOM 1965 N N . SER A 1 263 ? -9.091 7.425 -7.054 1.00 3.36 263 SER A N 1
ATOM 1966 C CA . SER A 1 263 ? -8.319 6.194 -6.936 1.00 3.43 263 SER A CA 1
ATOM 1967 C C . SER A 1 263 ? -8.609 5.456 -5.623 1.00 3.62 263 SER A C 1
ATOM 1968 O O . SER A 1 263 ? -9.690 4.886 -5.505 1.00 3.57 263 SER A O 1
ATOM 1971 N N . GLU A 1 264 ? -7.697 5.456 -4.663 1.00 2.91 264 GLU A N 1
ATOM 1972 C CA . GLU A 1 264 ? -7.905 4.718 -3.424 1.00 2.93 264 GLU A CA 1
ATOM 1973 C C . GLU A 1 264 ? -8.709 5.444 -2.368 1.00 3.50 264 GLU A C 1
ATOM 1974 O O . GLU A 1 264 ? -8.938 4.905 -1.289 1.00 3.64 264 GLU A O 1
ATOM 1980 N N . MET A 1 265 ? -9.237 6.622 -2.698 1.00 3.27 265 MET A N 1
ATOM 1981 C CA . MET A 1 265 ? -10.171 7.278 -1.790 1.00 3.60 265 MET A CA 1
ATOM 1982 C C . MET A 1 265 ? -11.625 6.916 -2.099 1.00 3.44 265 MET A C 1
ATOM 1983 O O . MET A 1 265 ? -12.512 7.216 -1.303 1.00 3.58 265 MET A O 1
ATOM 1988 N N . LEU A 1 266 ? -11.885 6.233 -3.213 1.00 3.56 266 LEU A N 1
ATOM 1989 C CA . LEU A 1 266 ? -13.231 5.759 -3.543 1.00 3.54 266 LEU A CA 1
ATOM 1990 C C . LEU A 1 266 ? -13.943 5.108 -2.347 1.00 3.40 266 LEU A C 1
ATOM 1991 O O . LEU A 1 266 ? -15.099 5.430 -2.083 1.00 3.93 266 LEU A O 1
ATOM 1996 N N . PRO A 1 267 ? -13.304 4.189 -1.627 1.00 3.15 267 PRO A N 1
ATOM 1997 C CA . PRO A 1 267 ? -14.002 3.518 -0.529 1.00 3.49 267 PRO A CA 1
ATOM 1998 C C . PRO A 1 267 ? -14.478 4.388 0.619 1.00 3.55 267 PRO A C 1
ATOM 1999 O O . PRO A 1 267 ? -15.303 3.930 1.409 1.00 3.96 267 PRO A O 1
ATOM 2003 N N . ALA A 1 268 ? -13.975 5.605 0.729 1.00 3.79 268 ALA A N 1
ATOM 2004 C CA . ALA A 1 268 ? -14.490 6.515 1.742 1.00 3.96 268 ALA A CA 1
ATOM 2005 C C . ALA A 1 268 ? -15.998 6.658 1.606 1.00 4.27 268 ALA A C 1
ATOM 2006 O O . ALA A 1 268 ? -16.695 6.822 2.606 1.00 4.09 268 ALA A O 1
ATOM 2008 N N . HIS A 1 269 ? -16.511 6.603 0.382 1.00 4.25 269 HIS A N 1
ATOM 2009 C CA . HIS A 1 269 ? -17.950 6.696 0.154 1.00 4.52 269 HIS A CA 1
ATOM 2010 C C . HIS A 1 269 ? -18.776 5.613 0.840 1.00 4.06 269 HIS A C 1
ATOM 2011 O O . HIS A 1 269 ? -19.970 5.806 1.067 1.00 4.58 269 HIS A O 1
ATOM 2018 N N . TYR A 1 270 ? -18.150 4.478 1.131 1.00 3.91 270 TYR A N 1
ATOM 2019 C CA . TYR A 1 270 ? -18.832 3.326 1.706 1.00 4.17 270 TYR A CA 1
ATOM 2020 C C . TYR A 1 270 ? -19.058 3.443 3.216 1.00 4.36 270 TYR A C 1
ATOM 2021 O O . TYR A 1 270 ? -19.841 2.676 3.784 1.00 4.96 270 TYR A O 1
ATOM 2030 N N . TYR A 1 271 ? -18.385 4.379 3.871 1.00 4.40 271 TYR A N 1
ATOM 2031 C CA . TYR A 1 271 ? -18.469 4.512 5.313 1.00 4.61 271 TYR A CA 1
ATOM 2032 C C . TYR A 1 271 ? -19.636 5.419 5.689 1.00 5.58 271 TYR A C 1
ATOM 2033 O O . TYR A 1 271 ? -19.758 6.536 5.189 1.00 6.16 271 TYR A O 1
ATOM 2042 N N . PRO A 1 272 ? -20.488 4.965 6.612 1.00 6.15 272 PRO A N 1
ATOM 2043 C CA . PRO A 1 272 ? -21.675 5.746 6.982 1.00 7.07 272 PRO A CA 1
ATOM 2044 C C . PRO A 1 272 ? -21.373 7.162 7.462 1.00 6.68 272 PRO A C 1
ATOM 2045 O O . PRO A 1 272 ? -22.133 8.080 7.167 1.00 6.76 272 PRO A O 1
ATOM 2049 N N . ALA A 1 273 ? -20.265 7.379 8.151 1.00 6.19 273 ALA A N 1
ATOM 2050 C CA . ALA A 1 273 ? -19.984 8.715 8.672 1.00 6.97 273 ALA A CA 1
ATOM 2051 C C . ALA A 1 273 ? -19.820 9.734 7.548 1.00 7.14 273 ALA A C 1
ATOM 2052 O O . ALA A 1 273 ? -20.258 10.889 7.668 1.00 7.94 273 ALA A O 1
ATOM 2054 N N . PHE A 1 274 ? -19.198 9.335 6.444 1.00 6.64 274 PHE A N 1
ATOM 2055 C CA . PHE A 1 274 ? -18.940 10.279 5.358 1.00 6.77 274 PHE A CA 1
ATOM 2056 C C . PHE A 1 274 ? -20.188 10.610 4.538 1.00 7.24 274 PHE A C 1
ATOM 2057 O O . PHE A 1 274 ? -20.248 11.635 3.865 1.00 7.54 274 PHE A O 1
ATOM 2065 N N . LYS A 1 275 ? -21.200 9.755 4.616 1.00 7.92 275 LYS A N 1
ATOM 2066 C CA . LYS A 1 275 ? -22.451 10.006 3.907 1.00 9.01 275 LYS A CA 1
ATOM 2067 C C . LYS A 1 275 ? -23.241 11.175 4.484 1.00 9.51 275 LYS A C 1
ATOM 2068 O O . LYS A 1 275 ? -24.205 11.645 3.856 1.00 10.51 275 LYS A O 1
ATOM 2074 N N . LYS A 1 276 ? -22.850 11.666 5.651 1.00 9.44 276 LYS A N 1
ATOM 2075 C CA . LYS A 1 276 ? -23.558 12.764 6.303 1.00 10.51 276 LYS A CA 1
ATOM 2076 C C . LYS A 1 276 ? -23.101 14.170 5.885 1.00 10.15 276 LYS A C 1
ATOM 2077 O O . LYS A 1 276 ? -23.597 15.159 6.417 1.00 11.11 276 LYS A O 1
ATOM 2083 N N . TYR A 1 277 ? -22.184 14.255 4.919 1.00 9.02 277 TYR A N 1
ATOM 2084 C CA . TYR A 1 277 ? -21.728 15.529 4.357 1.00 8.68 277 TYR A CA 1
ATOM 2085 C C . TYR A 1 277 ? -22.329 15.679 2.968 1.00 8.56 277 TYR A C 1
ATOM 2086 O O . TYR A 1 277 ? -21.976 14.951 2.044 1.00 8.21 277 TYR A O 1
ATOM 2095 N N . ALA A 1 278 ? -23.229 16.642 2.816 1.00 8.59 278 ALA A N 1
ATOM 2096 C CA . ALA A 1 278 ? -23.961 16.822 1.572 1.00 8.94 278 ALA A CA 1
ATOM 2097 C C . ALA A 1 278 ? -23.085 17.243 0.404 1.00 8.58 278 ALA A C 1
ATOM 2098 O O . ALA A 1 278 ? -23.414 16.981 -0.746 1.00 9.90 278 ALA A O 1
ATOM 2100 N N . HIS A 1 279 ? -21.959 17.890 0.699 1.00 7.71 279 HIS A N 1
ATOM 2101 C CA . HIS A 1 279 ? -21.028 18.349 -0.333 1.00 6.78 279 HIS A CA 1
ATOM 2102 C C . HIS A 1 279 ? -19.970 17.301 -0.713 1.00 6.22 279 HIS A C 1
ATOM 2103 O O . HIS A 1 279 ? -19.048 17.605 -1.476 1.00 7.15 279 HIS A O 1
ATOM 2110 N N . PHE A 1 280 ? -20.098 16.081 -0.194 1.00 5.67 280 PHE A N 1
ATOM 2111 C CA . PHE A 1 280 ? -19.224 14.968 -0.562 1.00 6.06 280 PHE A CA 1
ATOM 2112 C C . PHE A 1 280 ? -19.861 14.390 -1.815 1.00 6.31 280 PHE A C 1
ATOM 2113 O O . PHE A 1 280 ? -20.939 13.764 -1.778 1.00 7.32 280 PHE A O 1
ATOM 2121 N N . LYS A 1 281 ? -19.245 14.693 -2.943 1.00 6.89 281 LYS A N 1
ATOM 2122 C CA . LYS A 1 281 ? -19.797 14.373 -4.218 1.00 8.50 281 LYS A CA 1
ATOM 2123 C C . LYS A 1 281 ? -19.273 12.972 -4.560 1.00 9.86 281 LYS A C 1
ATOM 2124 O O . LYS A 1 281 ? -19.178 12.111 -3.693 1.00 12.93 281 LYS A O 1
ATOM 2130 N N A GLY A 1 282 ? -18.926 12.746 -5.805 0.50 8.89 282 GLY A N 1
ATOM 2131 N N B GLY A 1 282 ? -18.831 12.768 -5.775 0.50 8.82 282 GLY A N 1
ATOM 2132 C CA A GLY A 1 282 ? -18.596 11.416 -6.239 0.50 7.00 282 GLY A CA 1
ATOM 2133 C CA B GLY A 1 282 ? -18.582 11.427 -6.222 0.50 6.95 282 GLY A CA 1
ATOM 2134 C C A GLY A 1 282 ? -17.138 11.034 -6.264 0.50 5.80 282 GLY A C 1
ATOM 2135 C C B GLY A 1 282 ? -17.138 11.026 -6.256 0.50 5.78 282 GLY A C 1
ATOM 2136 O O A GLY A 1 282 ? -16.296 11.609 -5.565 0.50 5.97 282 GLY A O 1
ATOM 2137 O O B GLY A 1 282 ? -16.297 11.592 -5.547 0.50 5.92 282 GLY A O 1
ATOM 2138 N N . ASN A 1 283 ? -16.863 9.998 -7.040 1.00 4.75 283 ASN A N 1
ATOM 2139 C CA . ASN A 1 283 ? -15.519 9.520 -7.290 1.00 4.27 283 ASN A CA 1
ATOM 2140 C C . ASN A 1 283 ? -15.223 9.888 -8.740 1.00 3.92 283 ASN A C 1
ATOM 2141 O O . ASN A 1 283 ? -15.996 9.547 -9.646 1.00 4.80 283 ASN A O 1
ATOM 2146 N N . TYR A 1 284 ? -14.111 10.574 -8.939 1.00 4.06 284 TYR A N 1
ATOM 2147 C CA . TYR A 1 284 ? -13.730 11.103 -10.230 1.00 4.25 284 TYR A CA 1
ATOM 2148 C C . TYR A 1 284 ? -12.571 10.311 -10.825 1.00 4.40 284 TYR A C 1
ATOM 2149 O O . TYR A 1 284 ? -11.487 10.190 -10.237 1.00 4.42 284 TYR A O 1
ATOM 2158 N N . GLY A 1 285 ? -12.792 9.782 -12.025 1.00 4.56 285 GLY A N 1
ATOM 2159 C CA . GLY A 1 285 ? -11.749 9.112 -12.765 1.00 4.97 285 GLY A CA 1
ATOM 2160 C C . GLY A 1 285 ? -11.521 7.674 -12.377 1.00 4.54 285 GLY A C 1
ATOM 2161 O O . GLY A 1 285 ? -12.443 6.967 -11.963 1.00 4.63 285 GLY A O 1
ATOM 2162 N N . ASN A 1 286 ? -10.272 7.247 -12.512 1.00 4.49 286 ASN A N 1
ATOM 2163 C CA . ASN A 1 286 ? -9.919 5.844 -12.442 1.00 4.61 286 ASN A CA 1
ATOM 2164 C C . ASN A 1 286 ? -8.712 5.628 -11.531 1.00 4.28 286 ASN A C 1
ATOM 2165 O O . ASN A 1 286 ? -8.599 6.312 -10.510 1.00 5.06 286 ASN A O 1
ATOM 2170 N N . ALA A 1 287 ? -7.829 4.693 -11.854 1.00 4.03 287 ALA A N 1
ATOM 2171 C CA . ALA A 1 287 ? -6.703 4.417 -10.976 1.00 4.20 287 ALA A CA 1
ATOM 2172 C C . ALA A 1 287 ? -5.643 5.495 -11.118 1.00 4.00 287 ALA A C 1
ATOM 2173 O O . ALA A 1 287 ? -5.620 6.276 -12.079 1.00 4.28 287 ALA A O 1
ATOM 2175 N N . TRP A 1 288 ? -4.711 5.500 -10.167 1.00 4.19 288 TRP A N 1
ATOM 2176 C CA . TRP A 1 288 ? -3.653 6.499 -10.073 1.00 3.74 288 TRP A CA 1
ATOM 2177 C C . TRP A 1 288 ? -2.937 6.823 -11.370 1.00 3.87 288 TRP A C 1
ATOM 2178 O O . TRP A 1 288 ? -2.567 7.967 -11.596 1.00 4.17 288 TRP A O 1
ATOM 2189 N N . TRP A 1 289 ? -2.676 5.827 -12.194 1.00 4.15 289 TRP A N 1
ATOM 2190 C CA . TRP A 1 289 ? -1.772 5.999 -13.320 1.00 4.00 289 TRP A CA 1
ATOM 2191 C C . TRP A 1 289 ? -2.353 6.847 -14.441 1.00 4.21 289 TRP A C 1
ATOM 2192 O O . TRP A 1 289 ? -1.603 7.286 -15.321 1.00 4.58 289 TRP A O 1
ATOM 2203 N N . LYS A 1 290 ? -3.658 7.098 -14.429 1.00 4.16 290 LYS A N 1
ATOM 2204 C CA . LYS A 1 290 ? -4.281 7.994 -15.399 1.00 4.44 290 LYS A CA 1
ATOM 2205 C C . LYS A 1 290 ? -4.311 9.453 -14.908 1.00 3.97 290 LYS A C 1
ATOM 2206 O O . LYS A 1 290 ? -4.940 10.312 -15.534 1.00 4.59 290 LYS A O 1
ATOM 2212 N N . GLN A 1 291 ? -3.590 9.767 -13.835 1.00 3.70 291 GLN A N 1
ATOM 2213 C CA . GLN A 1 291 ? -3.789 11.062 -13.200 1.00 4.00 291 GLN A CA 1
ATOM 2214 C C . GLN A 1 291 ? -3.254 12.247 -13.981 1.00 3.84 291 GLN A C 1
ATOM 2215 O O . GLN A 1 291 ? -3.723 13.358 -13.759 1.00 4.93 291 GLN A O 1
ATOM 2221 N N . LYS A 1 292 ? -2.287 12.054 -14.878 1.00 4.12 292 LYS A N 1
ATOM 2222 C CA . LYS A 1 292 ? -1.818 13.212 -15.653 1.00 4.53 292 LYS A CA 1
ATOM 2223 C C . LYS A 1 292 ? -2.952 13.756 -16.519 1.00 5.00 292 LYS A C 1
ATOM 2224 O O . LYS A 1 292 ? -3.002 14.965 -16.784 1.00 6.58 292 LYS A O 1
ATOM 2230 N N . GLU A 1 293 ? -3.837 12.878 -16.975 1.00 4.72 293 GLU A N 1
ATOM 2231 C CA . GLU A 1 293 ? -5.014 13.280 -17.729 1.00 5.09 293 GLU A CA 1
ATOM 2232 C C . GLU A 1 293 ? -6.147 13.724 -16.790 1.00 4.66 293 GLU A C 1
ATOM 2233 O O . GLU A 1 293 ? -6.748 14.785 -16.966 1.00 5.62 293 GLU A O 1
ATOM 2239 N N . GLU A 1 294 ? -6.431 12.913 -15.780 1.00 4.34 294 GLU A N 1
ATOM 2240 C CA . GLU A 1 294 ? -7.604 13.126 -14.944 1.00 4.63 294 GLU A CA 1
ATOM 2241 C C . GLU A 1 294 ? -7.434 14.265 -13.942 1.00 4.23 294 GLU A C 1
ATOM 2242 O O . GLU A 1 294 ? -8.407 14.993 -13.683 1.00 4.79 294 GLU A O 1
ATOM 2248 N N . PHE A 1 295 ? -6.232 14.472 -13.401 1.00 4.06 295 PHE A N 1
ATOM 2249 C CA . PHE A 1 295 ? -6.031 15.636 -12.553 1.00 4.60 295 PHE A CA 1
ATOM 2250 C C . PHE A 1 295 ? -6.168 16.907 -13.407 1.00 4.93 295 PHE A C 1
ATOM 2251 O O . PHE A 1 295 ? -6.662 17.921 -12.910 1.00 5.28 295 PHE A O 1
ATOM 2259 N N . GLU A 1 296 ? -5.725 16.869 -14.664 1.00 4.56 296 GLU A N 1
ATOM 2260 C CA . GLU A 1 296 ? -5.885 18.034 -15.527 1.00 5.07 296 GLU A CA 1
ATOM 2261 C C . GLU A 1 296 ? -7.371 18.371 -15.713 1.00 5.24 296 GLU A C 1
ATOM 2262 O O . GLU A 1 296 ? -7.797 19.503 -15.439 1.00 6.18 296 GLU A O 1
ATOM 2268 N N . SER A 1 297 ? -8.162 17.388 -16.144 1.00 4.69 297 SER A N 1
ATOM 2269 C CA . SER A 1 297 ? -9.580 17.633 -16.440 1.00 4.63 297 SER A CA 1
ATOM 2270 C C . SER A 1 297 ? -10.427 17.913 -15.198 1.00 4.69 297 SER A C 1
ATOM 2271 O O . SER A 1 297 ? -11.518 18.478 -15.320 1.00 4.91 297 SER A O 1
ATOM 2274 N N . PHE A 1 298 ? -9.936 17.543 -14.004 1.00 4.13 298 PHE A N 1
ATOM 2275 C CA . PHE A 1 298 ? -10.651 17.857 -12.780 1.00 4.43 298 PHE A CA 1
ATOM 2276 C C . PHE A 1 298 ? -10.768 19.369 -12.541 1.00 4.49 298 PHE A C 1
ATOM 2277 O O . PHE A 1 298 ? -11.700 19.832 -11.881 1.00 4.87 298 PHE A O 1
ATOM 2285 N N . ASN A 1 299 ? -9.772 20.112 -13.025 1.00 4.09 299 ASN A N 1
ATOM 2286 C CA . ASN A 1 299 ? -9.699 21.589 -12.950 1.00 4.86 299 ASN A CA 1
ATOM 2287 C C . ASN A 1 299 ? -9.421 22.183 -11.568 1.00 4.88 299 ASN A C 1
ATOM 2288 O O . ASN A 1 299 ? -8.728 23.187 -11.460 1.00 5.40 299 ASN A O 1
ATOM 2293 N N . GLY A 1 300 ? -9.969 21.593 -10.511 1.00 5.02 300 GLY A N 1
ATOM 2294 C CA . GLY A 1 300 ? -9.743 22.079 -9.165 1.00 4.59 300 GLY A CA 1
ATOM 2295 C C . GLY A 1 300 ? -8.479 21.516 -8.541 1.00 4.13 300 GLY A C 1
ATOM 2296 O O . GLY A 1 300 ? -7.786 20.675 -9.131 1.00 4.59 300 GLY A O 1
ATOM 2297 N N . PRO A 1 301 ? -8.159 21.956 -7.326 1.00 4.20 301 PRO A N 1
ATOM 2298 C CA . PRO A 1 301 ? -6.991 21.423 -6.626 1.00 4.42 301 PRO A CA 1
ATOM 2299 C C . PRO A 1 301 ? -7.132 19.946 -6.279 1.00 4.07 301 PRO A C 1
ATOM 2300 O O . PRO A 1 301 ? -8.246 19.418 -6.142 1.00 4.22 301 PRO A O 1
ATOM 2304 N N . VAL A 1 302 ? -5.977 19.303 -6.164 1.00 4.11 302 VAL A N 1
ATOM 2305 C CA . VAL A 1 302 ? -5.883 17.886 -5.874 1.00 3.83 302 VAL A CA 1
ATOM 2306 C C . VAL A 1 302 ? -4.992 17.710 -4.651 1.00 3.81 302 VAL A C 1
ATOM 2307 O O . VAL A 1 302 ? -3.915 18.297 -4.579 1.00 5.58 302 VAL A O 1
ATOM 2311 N N . LEU A 1 303 ? -5.460 16.931 -3.686 1.00 3.92 303 LEU A N 1
ATOM 2312 C CA . LEU A 1 303 ? -4.747 16.661 -2.446 1.00 3.77 303 LEU A CA 1
ATOM 2313 C C . LEU A 1 303 ? -4.321 15.196 -2.400 1.00 3.71 303 LEU A C 1
ATOM 2314 O O . LEU A 1 303 ? -5.172 14.298 -2.419 1.00 4.40 303 LEU A O 1
ATOM 2319 N N . LEU A 1 304 ? -3.022 14.957 -2.315 1.00 3.44 304 LEU A N 1
ATOM 2320 C CA . LEU A 1 304 ? -2.480 13.602 -2.234 1.00 4.02 304 LEU A CA 1
ATOM 2321 C C . LEU A 1 304 ? -2.195 13.271 -0.776 1.00 3.62 304 LEU A C 1
ATOM 2322 O O . LEU A 1 304 ? -1.273 13.836 -0.178 1.00 4.37 304 LEU A O 1
ATOM 2327 N N . THR A 1 305 ? -2.966 12.346 -0.207 1.00 3.61 305 THR A N 1
ATOM 2328 C CA . THR A 1 305 ? -2.803 11.962 1.196 1.00 3.71 305 THR A CA 1
ATOM 2329 C C . THR A 1 305 ? -1.724 10.921 1.383 1.00 3.73 305 THR A C 1
ATOM 2330 O O . THR A 1 305 ? -1.171 10.783 2.477 1.00 4.23 305 THR A O 1
ATOM 2334 N N . THR A 1 306 ? -1.473 10.147 0.325 1.00 3.31 306 THR A N 1
ATOM 2335 C CA . THR A 1 306 ? -0.452 9.102 0.274 1.00 3.24 306 THR A CA 1
ATOM 2336 C C . THR A 1 306 ? -0.034 8.967 -1.189 1.00 3.16 306 THR A C 1
ATOM 2337 O O . THR A 1 306 ? -0.479 9.717 -2.045 1.00 4.06 306 THR A O 1
ATOM 2341 N N . ASN A 1 307 ? 0.783 7.960 -1.469 1.00 3.43 307 ASN A N 1
ATOM 2342 C CA . ASN A 1 307 ? 0.979 7.543 -2.844 1.00 3.41 307 ASN A CA 1
ATOM 2343 C C . ASN A 1 307 ? -0.384 7.078 -3.417 1.00 3.15 307 ASN A C 1
ATOM 2344 O O . ASN A 1 307 ? -1.308 6.734 -2.659 1.00 4.32 307 ASN A O 1
ATOM 2349 N N . CYS A 1 308 ? -0.553 7.041 -4.738 1.00 3.26 308 CYS A N 1
ATOM 2350 C CA . CYS A 1 308 ? 0.461 7.302 -5.746 1.00 3.41 308 CYS A CA 1
ATOM 2351 C C . CYS A 1 308 ? 0.332 8.688 -6.363 1.00 3.66 308 CYS A C 1
ATOM 2352 O O . CYS A 1 308 ? -0.701 9.049 -6.945 1.00 3.91 308 CYS A O 1
ATOM 2355 N N . LEU A 1 309 ? 1.419 9.442 -6.262 1.00 3.89 309 LEU A N 1
ATOM 2356 C CA . LEU A 1 309 ? 1.606 10.702 -6.982 1.00 3.96 309 LEU A CA 1
ATOM 2357 C C . LEU A 1 309 ? 2.590 10.448 -8.111 1.00 4.06 309 LEU A C 1
ATOM 2358 O O . LEU A 1 309 ? 3.681 9.909 -7.866 1.00 4.84 309 LEU A O 1
ATOM 2363 N N . VAL A 1 310 ? 2.205 10.781 -9.335 1.00 4.42 310 VAL A N 1
ATOM 2364 C CA . VAL A 1 310 ? 3.136 10.744 -10.453 1.00 5.43 310 VAL A CA 1
ATOM 2365 C C . VAL A 1 310 ? 3.695 12.156 -10.663 1.00 5.01 310 VAL A C 1
ATOM 2366 O O . VAL A 1 310 ? 3.006 13.144 -10.392 1.00 5.03 310 VAL A O 1
ATOM 2370 N N . PRO A 1 311 ? 4.940 12.277 -11.113 1.00 5.48 311 PRO A N 1
ATOM 2371 C CA . PRO A 1 311 ? 5.496 13.617 -11.346 1.00 5.71 311 PRO A CA 1
ATOM 2372 C C . PRO A 1 311 ? 4.515 14.440 -12.182 1.00 6.09 311 PRO A C 1
ATOM 2373 O O . PRO A 1 311 ? 4.133 14.023 -13.256 1.00 5.63 311 PRO A O 1
ATOM 2377 N N . PRO A 1 312 ? 4.074 15.578 -11.658 1.00 5.58 312 PRO A N 1
ATOM 2378 C CA . PRO A 1 312 ? 2.947 16.270 -12.275 1.00 6.18 312 PRO A CA 1
ATOM 2379 C C . PRO A 1 312 ? 3.285 17.070 -13.516 1.00 6.25 312 PRO A C 1
ATOM 2380 O O . PRO A 1 312 ? 4.404 17.550 -13.668 1.00 7.11 312 PRO A O 1
ATOM 2384 N N . LYS A 1 313 ? 2.313 17.216 -14.398 1.00 6.51 313 LYS A N 1
ATOM 2385 C CA . LYS A 1 313 ? 2.444 18.097 -15.553 1.00 7.35 313 LYS A CA 1
ATOM 2386 C C . LYS A 1 313 ? 2.441 19.533 -15.049 1.00 7.84 313 LYS A C 1
ATOM 2387 O O . LYS A 1 313 ? 1.756 19.871 -14.069 1.00 7.40 313 LYS A O 1
ATOM 2393 N N . ASP A 1 314 ? 3.174 20.399 -15.748 1.00 9.79 314 ASP A N 1
ATOM 2394 C CA . ASP A 1 314 ? 3.204 21.814 -15.401 1.00 11.19 314 ASP A CA 1
ATOM 2395 C C . ASP A 1 314 ? 1.806 22.431 -15.447 1.00 11.21 314 ASP A C 1
ATOM 2396 O O . ASP A 1 314 ? 1.534 23.383 -14.722 1.00 11.25 314 ASP A O 1
ATOM 2401 N N . SER A 1 315 ? 0.918 21.878 -16.264 1.00 10.65 315 SER A N 1
ATOM 2402 C CA . SER A 1 315 ? -0.447 22.375 -16.416 1.00 11.23 315 SER A CA 1
ATOM 2403 C C . SER A 1 315 ? -1.253 22.388 -15.103 1.00 9.77 315 SER A C 1
ATOM 2404 O O . SER A 1 315 ? -2.102 23.262 -14.917 1.00 10.30 315 SER A O 1
ATOM 2407 N N . TYR A 1 316 ? -1.026 21.423 -14.205 1.00 7.77 316 TYR A N 1
ATOM 2408 C CA . TYR A 1 316 ? -1.754 21.366 -12.934 1.00 6.80 316 TYR A CA 1
ATOM 2409 C C . TYR A 1 316 ? -0.834 21.314 -11.702 1.00 6.28 316 TYR A C 1
ATOM 2410 O O . TYR A 1 316 ? -1.330 21.259 -10.587 1.00 6.00 316 TYR A O 1
ATOM 2419 N N . LYS A 1 317 ? 0.482 21.372 -11.876 1.00 6.32 317 LYS A N 1
ATOM 2420 C CA . LYS A 1 317 ? 1.403 21.269 -10.748 1.00 6.09 317 LYS A CA 1
ATOM 2421 C C . LYS A 1 317 ? 1.118 22.293 -9.651 1.00 6.11 317 LYS A C 1
ATOM 2422 O O . LYS A 1 317 ? 1.260 21.982 -8.469 1.00 6.07 317 LYS A O 1
ATOM 2428 N N . ASP A 1 318 ? 0.725 23.506 -10.021 1.00 5.77 318 ASP A N 1
ATOM 2429 C CA . ASP A 1 318 ? 0.448 24.561 -9.046 1.00 6.38 318 ASP A CA 1
ATOM 2430 C C . ASP A 1 318 ? -0.787 24.318 -8.202 1.00 5.47 318 ASP A C 1
ATOM 2431 O O . ASP A 1 318 ? -1.011 25.014 -7.214 1.00 6.23 318 ASP A O 1
ATOM 2436 N N . ARG A 1 319 ? -1.614 23.358 -8.597 1.00 4.92 319 ARG A N 1
ATOM 2437 C CA . ARG A 1 319 ? -2.790 23.033 -7.804 1.00 4.95 319 ARG A CA 1
ATOM 2438 C C . ARG A 1 319 ? -2.724 21.629 -7.192 1.00 4.89 319 ARG A C 1
ATOM 2439 O O . ARG A 1 319 ? -3.737 21.109 -6.725 1.00 5.40 319 ARG A O 1
ATOM 2447 N N . VAL A 1 320 ? -1.528 21.038 -7.150 1.00 4.81 320 VAL A N 1
ATOM 2448 C CA . VAL A 1 320 ? -1.295 19.802 -6.415 1.00 5.27 320 VAL A CA 1
ATOM 2449 C C . VAL A 1 320 ? -0.829 20.138 -4.994 1.00 4.64 320 VAL A C 1
ATOM 2450 O O . VAL A 1 320 ? 0.137 20.894 -4.795 1.00 5.67 320 VAL A O 1
ATOM 2454 N N . TYR A 1 321 ? -1.486 19.564 -4.004 1.00 4.67 321 TYR A N 1
ATOM 2455 C CA . TYR A 1 321 ? -1.103 19.723 -2.602 1.00 4.40 321 TYR A CA 1
ATOM 2456 C C . TYR A 1 321 ? -0.771 18.338 -2.057 1.00 4.27 321 TYR A C 1
ATOM 2457 O O . TYR A 1 321 ? -1.532 17.384 -2.263 1.00 5.24 321 TYR A O 1
ATOM 2466 N N . THR A 1 322 ? 0.368 18.209 -1.409 1.00 4.21 322 THR A N 1
ATOM 2467 C CA . THR A 1 322 ? 0.756 16.971 -0.759 1.00 4.12 322 THR A CA 1
ATOM 2468 C C . THR A 1 322 ? 0.549 17.114 0.726 1.00 4.12 322 THR A C 1
ATOM 2469 O O . THR A 1 322 ? 0.474 18.227 1.262 1.00 4.79 322 THR A O 1
ATOM 2473 N N . THR A 1 323 ? 0.467 15.986 1.413 1.00 4.43 323 THR A N 1
ATOM 2474 C CA . THR A 1 323 ? 0.373 16.020 2.865 1.00 4.58 323 THR A CA 1
ATOM 2475 C C . THR A 1 323 ? 0.961 14.705 3.385 1.00 4.81 323 THR A C 1
ATOM 2476 O O . THR A 1 323 ? 1.347 13.836 2.600 1.00 5.40 323 THR A O 1
ATOM 2480 N N . GLY A 1 324 ? 1.077 14.545 4.700 1.00 5.80 324 GLY A N 1
ATOM 2481 C CA . GLY A 1 324 ? 1.653 13.334 5.276 1.00 5.64 324 GLY A CA 1
ATOM 2482 C C . GLY A 1 324 ? 3.085 13.163 4.811 1.00 5.88 324 GLY A C 1
ATOM 2483 O O . GLY A 1 324 ? 3.882 14.102 4.853 1.00 6.19 324 GLY A O 1
ATOM 2484 N N . ILE A 1 325 ? 3.427 11.965 4.348 1.00 5.86 325 ILE A N 1
ATOM 2485 C CA . ILE A 1 325 ? 4.784 11.721 3.870 1.00 6.81 325 ILE A CA 1
ATOM 2486 C C . ILE A 1 325 ? 4.921 11.875 2.361 1.00 5.64 325 ILE A C 1
ATOM 2487 O O . ILE A 1 325 ? 5.965 11.535 1.805 1.00 6.19 325 ILE A O 1
ATOM 2492 N N . VAL A 1 326 ? 3.883 12.373 1.692 1.00 4.80 326 VAL A N 1
ATOM 2493 C CA . VAL A 1 326 ? 3.947 12.610 0.256 1.00 4.12 326 VAL A CA 1
ATOM 2494 C C . VAL A 1 326 ? 4.739 13.889 -0.011 1.00 3.95 326 VAL A C 1
ATOM 2495 O O . VAL A 1 326 ? 4.636 14.851 0.731 1.00 4.36 326 VAL A O 1
ATOM 2499 N N . GLY A 1 327 ? 5.505 13.911 -1.092 1.00 4.02 327 GLY A N 1
ATOM 2500 C CA . GLY A 1 327 ? 6.225 15.113 -1.452 1.00 4.45 327 GLY A CA 1
ATOM 2501 C C . GLY A 1 327 ? 6.667 15.143 -2.895 1.00 4.47 327 GLY A C 1
ATOM 2502 O O . GLY A 1 327 ? 6.976 14.123 -3.493 1.00 4.79 327 GLY A O 1
ATOM 2503 N N . PHE A 1 328 ? 6.719 16.356 -3.442 1.00 4.44 328 PHE A N 1
ATOM 2504 C CA . PHE A 1 328 ? 7.274 16.608 -4.753 1.00 5.08 328 PHE A CA 1
ATOM 2505 C C . PHE A 1 328 ? 7.789 18.038 -4.762 1.00 5.55 328 PHE A C 1
ATOM 2506 O O . PHE A 1 328 ? 7.091 18.957 -4.358 1.00 5.49 328 PHE A O 1
ATOM 2514 N N . THR A 1 329 ? 9.035 18.211 -5.176 1.00 5.88 329 THR A N 1
ATOM 2515 C CA . THR A 1 329 ? 9.664 19.528 -5.149 1.00 7.15 329 THR A CA 1
ATOM 2516 C C . THR A 1 329 ? 8.859 20.512 -5.975 1.00 7.16 329 THR A C 1
ATOM 2517 O O . THR A 1 329 ? 8.577 20.253 -7.125 1.00 7.58 329 THR A O 1
ATOM 2521 N N . GLY A 1 330 ? 8.474 21.627 -5.366 1.00 7.79 330 GLY A N 1
ATOM 2522 C CA . GLY A 1 330 ? 7.688 22.628 -6.071 1.00 9.06 330 GLY A CA 1
ATOM 2523 C C . GLY A 1 330 ? 6.189 22.493 -5.877 1.00 8.95 330 GLY A C 1
ATOM 2524 O O . GLY A 1 330 ? 5.419 23.320 -6.395 1.00 10.65 330 GLY A O 1
ATOM 2525 N N . CYS A 1 331 ? 5.747 21.439 -5.198 1.00 7.37 331 CYS A N 1
ATOM 2526 C CA . CYS A 1 331 ? 4.327 21.287 -4.868 1.00 7.04 331 CYS A CA 1
ATOM 2527 C C . CYS A 1 331 ? 4.105 21.644 -3.413 1.00 6.12 331 CYS A C 1
ATOM 2528 O O . CYS A 1 331 ? 4.842 21.188 -2.526 1.00 6.69 331 CYS A O 1
ATOM 2531 N N . LYS A 1 332 ? 3.100 22.482 -3.179 1.00 5.50 332 LYS A N 1
ATOM 2532 C CA . LYS A 1 332 ? 2.719 22.892 -1.835 1.00 5.28 332 LYS A CA 1
ATOM 2533 C C . LYS A 1 332 ? 2.415 21.678 -0.960 1.00 5.53 332 LYS A C 1
ATOM 2534 O O . LYS A 1 332 ? 1.819 20.687 -1.422 1.00 6.07 332 LYS A O 1
ATOM 2540 N N . HIS A 1 333 ? 2.829 21.768 0.299 1.00 5.33 333 HIS A N 1
ATOM 2541 C CA . HIS A 1 333 ? 2.662 20.698 1.261 1.00 5.60 333 HIS A CA 1
ATOM 2542 C C . HIS A 1 333 ? 1.908 21.190 2.482 1.00 6.54 333 HIS A C 1
ATOM 2543 O O . HIS A 1 333 ? 2.190 22.281 3.000 1.00 8.13 333 HIS A O 1
ATOM 2550 N N . ILE A 1 334 ? 0.961 20.382 2.944 1.00 6.01 334 ILE A N 1
ATOM 2551 C CA . ILE A 1 334 ? 0.177 20.649 4.143 1.00 7.08 334 ILE A CA 1
ATOM 2552 C C . ILE A 1 334 ? 0.755 19.750 5.239 1.00 7.86 334 ILE A C 1
ATOM 2553 O O . ILE A 1 334 ? 0.672 18.531 5.175 1.00 7.29 334 ILE A O 1
ATOM 2558 N N . PRO A 1 335 ? 1.405 20.321 6.239 1.00 9.15 335 PRO A N 1
ATOM 2559 C CA . PRO A 1 335 ? 2.151 19.471 7.181 1.00 10.12 335 PRO A CA 1
ATOM 2560 C C . PRO A 1 335 ? 1.316 18.559 8.077 1.00 10.11 335 PRO A C 1
ATOM 2561 O O . PRO A 1 335 ? 0.236 18.975 8.489 1.00 11.79 335 PRO A O 1
ATOM 2565 N N . GLY A 1 336 ? 1.837 17.365 8.393 1.00 9.91 336 GLY A N 1
ATOM 2566 C CA . GLY A 1 336 ? 1.219 16.447 9.357 1.00 9.32 336 GLY A CA 1
ATOM 2567 C C . GLY A 1 336 ? 1.192 15.005 8.907 1.00 9.04 336 GLY A C 1
ATOM 2568 O O . GLY A 1 336 ? 0.705 14.725 7.815 1.00 8.87 336 GLY A O 1
ATOM 2569 N N . GLU A 1 337 ? 1.705 14.097 9.743 1.00 8.94 337 GLU A N 1
ATOM 2570 C CA . GLU A 1 337 ? 1.676 12.663 9.468 1.00 9.22 337 GLU A CA 1
ATOM 2571 C C . GLU A 1 337 ? 1.123 11.867 10.650 1.00 9.13 337 GLU A C 1
ATOM 2572 O O . GLU A 1 337 ? 1.237 10.646 10.654 1.00 8.94 337 GLU A O 1
ATOM 2578 N N . ILE A 1 338 ? 0.515 12.531 11.636 1.00 9.19 338 ILE A N 1
ATOM 2579 C CA . ILE A 1 338 ? -0.059 11.827 12.789 1.00 9.72 338 ILE A CA 1
ATOM 2580 C C . ILE A 1 338 ? -1.552 12.093 12.984 1.00 9.97 338 ILE A C 1
ATOM 2581 O O . ILE A 1 338 ? -2.078 11.893 14.074 1.00 9.94 338 ILE A O 1
ATOM 2586 N N . GLY A 1 339 ? -2.247 12.555 11.948 1.00 9.58 339 GLY A N 1
ATOM 2587 C CA . GLY A 1 339 ? -3.678 12.803 12.061 1.00 9.71 339 GLY A CA 1
ATOM 2588 C C . GLY A 1 339 ? -4.063 14.051 12.849 1.00 9.44 339 GLY A C 1
ATOM 2589 O O . GLY A 1 339 ? -5.243 14.238 13.228 1.00 9.92 339 GLY A O 1
ATOM 2590 N N . GLU A 1 340 ? -3.079 14.923 13.082 1.00 9.62 340 GLU A N 1
ATOM 2591 C CA . GLU A 1 340 ? -3.319 16.173 13.813 1.00 9.37 340 GLU A CA 1
ATOM 2592 C C . GLU A 1 340 ? -4.102 17.127 12.926 1.00 8.65 340 GLU A C 1
ATOM 2593 O O . GLU A 1 340 ? -4.187 16.919 11.711 1.00 9.21 340 GLU A O 1
ATOM 2599 N N . HIS A 1 341 ? -4.611 18.207 13.517 1.00 8.65 341 HIS A N 1
ATOM 2600 C CA . HIS A 1 341 ? -5.322 19.222 12.755 1.00 8.31 341 HIS A CA 1
ATOM 2601 C C . HIS A 1 341 ? -4.477 19.699 11.590 1.00 7.38 341 HIS A C 1
ATOM 2602 O O . HIS A 1 341 ? -3.298 20.017 11.766 1.00 7.38 341 HIS A O 1
ATOM 2609 N N . LYS A 1 342 ? -5.085 19.735 10.409 1.00 6.93 342 LYS A N 1
ATOM 2610 C CA . LYS A 1 342 ? -4.476 20.286 9.210 1.00 6.73 342 LYS A CA 1
ATOM 2611 C C . LYS A 1 342 ? -5.343 21.429 8.725 1.00 6.75 342 LYS A C 1
ATOM 2612 O O . LYS A 1 342 ? -6.567 21.321 8.690 1.00 7.63 342 LYS A O 1
ATOM 2618 N N . ASP A 1 343 ? -4.703 22.530 8.365 1.00 7.08 343 ASP A N 1
ATOM 2619 C CA . ASP A 1 343 ? -5.406 23.699 7.886 1.00 7.53 343 ASP A CA 1
ATOM 2620 C C . ASP A 1 343 ? -5.552 23.611 6.370 1.00 7.40 343 ASP A C 1
ATOM 2621 O O . ASP A 1 343 ? -4.579 23.781 5.646 1.00 8.16 343 ASP A O 1
ATOM 2626 N N . PHE A 1 344 ? -6.764 23.359 5.904 1.00 7.54 344 PHE A N 1
ATOM 2627 C CA . PHE A 1 344 ? -7.049 23.266 4.471 1.00 7.84 344 PHE A CA 1
ATOM 2628 C C . PHE A 1 344 ? -7.585 24.579 3.888 1.00 7.83 344 PHE A C 1
ATOM 2629 O O . PHE A 1 344 ? -8.081 24.625 2.758 1.00 7.77 344 PHE A O 1
ATOM 2637 N N . SER A 1 345 ? -7.459 25.662 4.643 1.00 7.37 345 SER A N 1
ATOM 2638 C CA . SER A 1 345 ? -7.988 26.950 4.199 1.00 8.65 345 SER A CA 1
ATOM 2639 C C . SER A 1 345 ? -7.450 27.420 2.841 1.00 7.23 345 SER A C 1
ATOM 2640 O O . SER A 1 345 ? -8.202 27.938 2.022 1.00 7.36 345 SER A O 1
ATOM 2644 N N . ALA A 1 346 ? -6.167 27.220 2.600 1.00 6.61 346 ALA A N 1
ATOM 2645 C CA . ALA A 1 346 ? -5.567 27.657 1.337 1.00 6.97 346 ALA A CA 1
ATOM 2646 C C . ALA A 1 346 ? -6.062 26.834 0.160 1.00 6.56 346 ALA A C 1
ATOM 2647 O O . ALA A 1 346 ? -6.306 27.379 -0.922 1.00 6.61 346 ALA A O 1
ATOM 2649 N N . ILE A 1 347 ? -6.225 25.526 0.354 1.00 5.83 347 ILE A N 1
ATOM 2650 C CA . ILE A 1 347 ? -6.699 24.690 -0.753 1.00 5.82 347 ILE A CA 1
ATOM 2651 C C . ILE A 1 347 ? -8.153 25.028 -1.072 1.00 6.01 347 ILE A C 1
ATOM 2652 O O . ILE A 1 347 ? -8.548 25.024 -2.238 1.00 5.85 347 ILE A O 1
ATOM 2657 N N . ILE A 1 348 ? -8.953 25.339 -0.053 1.00 5.77 348 ILE A N 1
ATOM 2658 C CA . ILE A 1 348 ? -10.336 25.729 -0.246 1.00 6.03 348 ILE A CA 1
ATOM 2659 C C . ILE A 1 348 ? -10.413 27.053 -1.004 1.00 5.61 348 ILE A C 1
ATOM 2660 O O . ILE A 1 348 ? -11.184 27.178 -1.965 1.00 5.76 348 ILE A O 1
ATOM 2665 N N . ALA A 1 349 ? -9.605 28.037 -0.609 1.00 5.66 349 ALA A N 1
ATOM 2666 C CA . ALA A 1 349 ? -9.585 29.312 -1.327 1.00 5.70 349 ALA A CA 1
ATOM 2667 C C . ALA A 1 349 ? -9.170 29.089 -2.781 1.00 5.83 349 ALA A C 1
ATOM 2668 O O . ALA A 1 349 ? -9.746 29.657 -3.715 1.00 6.08 349 ALA A O 1
ATOM 2670 N N . HIS A 1 350 ? -8.157 28.259 -2.989 1.00 5.54 350 HIS A N 1
ATOM 2671 C CA . HIS A 1 350 ? -7.683 27.963 -4.328 1.00 5.48 350 HIS A CA 1
ATOM 2672 C C . HIS A 1 350 ? -8.809 27.354 -5.162 1.00 5.17 350 HIS A C 1
ATOM 2673 O O . HIS A 1 350 ? -9.003 27.735 -6.324 1.00 5.95 350 HIS A O 1
ATOM 2680 N N . ALA A 1 351 ? -9.555 26.419 -4.585 1.00 5.39 351 ALA A N 1
ATOM 2681 C CA . ALA A 1 351 ? -10.626 25.756 -5.312 1.00 5.31 351 ALA A CA 1
ATOM 2682 C C . ALA A 1 351 ? -11.648 26.748 -5.851 1.00 5.74 351 ALA A C 1
ATOM 2683 O O . ALA A 1 351 ? -12.155 26.596 -6.946 1.00 6.14 351 ALA A O 1
ATOM 2685 N N . LYS A 1 352 ? -11.956 27.773 -5.062 1.00 6.44 352 LYS A N 1
ATOM 2686 C CA . LYS A 1 352 ? -12.940 28.770 -5.476 1.00 7.11 352 LYS A CA 1
ATOM 2687 C C . LYS A 1 352 ? -12.503 29.555 -6.705 1.00 7.61 352 LYS A C 1
ATOM 2688 O O . LYS A 1 352 ? -13.357 30.149 -7.382 1.00 9.61 352 LYS A O 1
ATOM 2694 N N . THR A 1 353 ? -11.212 29.587 -7.015 1.00 7.27 353 THR A N 1
ATOM 2695 C CA . THR A 1 353 ? -10.721 30.288 -8.203 1.00 8.19 353 THR A CA 1
ATOM 2696 C C . THR A 1 353 ? -10.651 29.390 -9.439 1.00 7.81 353 THR A C 1
ATOM 2697 O O . THR A 1 353 ? -10.297 29.875 -10.529 1.00 9.45 353 THR A O 1
ATOM 2701 N N . CYS A 1 354 ? -10.950 28.097 -9.289 1.00 7.13 354 CYS A N 1
ATOM 2702 C CA . CYS A 1 354 ? -10.859 27.149 -10.400 1.00 7.00 354 CYS A CA 1
ATOM 2703 C C . CYS A 1 354 ? -12.219 26.825 -10.969 1.00 7.26 354 CYS A C 1
ATOM 2704 O O . CYS A 1 354 ? -13.226 26.901 -10.280 1.00 7.73 354 CYS A O 1
ATOM 2707 N N . PRO A 1 355 ? -12.258 26.431 -12.241 1.00 7.21 355 PRO A N 1
ATOM 2708 C CA . PRO A 1 355 ? -13.510 25.944 -12.816 1.00 7.57 355 PRO A CA 1
ATOM 2709 C C . PRO A 1 355 ? -13.975 24.665 -12.126 1.00 7.15 355 PRO A C 1
ATOM 2710 O O . PRO A 1 355 ? -13.178 23.951 -11.525 1.00 6.42 355 PRO A O 1
ATOM 2714 N N . ALA A 1 356 ? -15.265 24.380 -12.233 1.00 6.83 356 ALA A N 1
ATOM 2715 C CA . ALA A 1 356 ? -15.829 23.125 -11.781 1.00 7.33 356 ALA A CA 1
ATOM 2716 C C . ALA A 1 356 ? -15.226 21.983 -12.611 1.00 6.37 356 ALA A C 1
ATOM 2717 O O . ALA A 1 356 ? -14.676 22.214 -13.687 1.00 6.31 356 ALA A O 1
ATOM 2719 N N . PRO A 1 357 ? -15.304 20.747 -12.126 1.00 6.33 357 PRO A N 1
ATOM 2720 C CA . PRO A 1 357 ? -14.700 19.636 -12.863 1.00 6.36 357 PRO A CA 1
ATOM 2721 C C . PRO A 1 357 ? -15.295 19.415 -14.252 1.00 6.42 357 PRO A C 1
ATOM 2722 O O . PRO A 1 357 ? -16.495 19.658 -14.473 1.00 7.09 357 PRO A O 1
ATOM 2726 N N . THR A 1 358 ? -14.481 18.947 -15.178 1.00 5.90 358 THR A N 1
ATOM 2727 C CA . THR A 1 358 ? -15.008 18.552 -16.480 1.00 6.44 358 THR A CA 1
ATOM 2728 C C . THR A 1 358 ? -15.386 17.079 -16.370 1.00 6.48 358 THR A C 1
ATOM 2729 O O . THR A 1 358 ? -14.573 16.229 -16.011 1.00 5.98 358 THR A O 1
ATOM 2733 N N . GLU A 1 359 ? -16.625 16.762 -16.696 1.00 6.37 359 GLU A N 1
ATOM 2734 C CA . GLU A 1 359 ? -17.093 15.392 -16.563 1.00 6.93 359 GLU A CA 1
ATOM 2735 C C . GLU A 1 359 ? -16.409 14.447 -17.550 1.00 7.65 359 GLU A C 1
ATOM 2736 O O . GLU A 1 359 ? -16.268 14.773 -18.735 1.00 8.55 359 GLU A O 1
ATOM 2742 N N . ILE A 1 360 ? -15.985 13.280 -17.050 1.00 8.16 360 ILE A N 1
ATOM 2743 C CA . ILE A 1 360 ? -15.336 12.201 -17.836 1.00 10.20 360 ILE A CA 1
ATOM 2744 C C . ILE A 1 360 ? -16.291 11.078 -18.149 1.00 10.23 360 ILE A C 1
ATOM 2745 O O . ILE A 1 360 ? -16.115 10.346 -19.132 1.00 11.06 360 ILE A O 1
ATOM 2750 N N . GLU A 1 361 ? -17.265 10.907 -17.272 1.00 9.72 361 GLU A N 1
ATOM 2751 C CA . GLU A 1 361 ? -18.261 9.856 -17.412 1.00 10.61 361 GLU A CA 1
ATOM 2752 C C . GLU A 1 361 ? -19.372 10.140 -16.436 1.00 9.75 361 GLU A C 1
ATOM 2753 O O . GLU A 1 361 ? -19.266 10.993 -15.571 1.00 7.77 361 GLU A O 1
ATOM 2759 N N . SER A 1 362 ? -20.478 9.434 -16.613 1.00 9.87 362 SER A N 1
ATOM 2760 C CA . SER A 1 362 ? -21.607 9.594 -15.715 1.00 10.26 362 SER A CA 1
ATOM 2761 C C . SER A 1 362 ? -22.096 8.223 -15.267 1.00 8.99 362 SER A C 1
ATOM 2762 O O . SER A 1 362 ? -21.611 7.197 -15.726 1.00 9.92 362 SER A O 1
ATOM 2765 N N . GLY A 1 363 ? -23.044 8.241 -14.344 1.00 8.59 363 GLY A N 1
ATOM 2766 C CA . GLY A 1 363 ? -23.582 7.014 -13.799 1.00 8.88 363 GLY A CA 1
ATOM 2767 C C . GLY A 1 363 ? -23.063 6.753 -12.406 1.00 8.53 363 GLY A C 1
ATOM 2768 O O . GLY A 1 363 ? -22.680 7.652 -11.670 1.00 7.66 363 GLY A O 1
ATOM 2769 N N . GLU A 1 364 ? -23.050 5.489 -12.041 1.00 9.66 364 GLU A N 1
ATOM 2770 C CA . GLU A 1 364 ? -22.666 5.110 -10.691 1.00 10.78 364 GLU A CA 1
ATOM 2771 C C . GLU A 1 364 ? -21.980 3.793 -10.708 1.00 11.32 364 GLU A C 1
ATOM 2772 O O . GLU A 1 364 ? -22.174 2.982 -11.632 1.00 13.27 364 GLU A O 1
ATOM 2783 N N . ILE A 1 365 ? -21.242 3.556 -9.635 1.00 10.29 365 ILE A N 1
ATOM 2784 C CA . ILE A 1 365 ? -20.742 2.219 -9.337 1.00 10.18 365 ILE A CA 1
ATOM 2785 C C . ILE A 1 365 ? -21.136 1.875 -7.898 1.00 9.15 365 ILE A C 1
ATOM 2786 O O . ILE A 1 365 ? -21.415 2.744 -7.057 1.00 10.54 365 ILE A O 1
ATOM 2791 N N . ILE A 1 366 ? -21.170 0.590 -7.626 1.00 7.29 366 ILE A N 1
ATOM 2792 C CA . ILE A 1 366 ? -21.620 0.085 -6.345 1.00 7.00 366 ILE A CA 1
ATOM 2793 C C . ILE A 1 366 ? -20.458 -0.543 -5.608 1.00 5.43 366 ILE A C 1
ATOM 2794 O O . ILE A 1 366 ? -19.618 -1.209 -6.199 1.00 5.07 366 ILE A O 1
ATOM 2799 N N . GLY A 1 367 ? -20.419 -0.345 -4.303 1.00 4.77 367 GLY A N 1
ATOM 2800 C CA . GLY A 1 367 ? -19.411 -0.982 -3.471 1.00 4.46 367 GLY A CA 1
ATOM 2801 C C . GLY A 1 367 ? -19.811 -0.980 -2.012 1.00 4.16 367 GLY A C 1
ATOM 2802 O O . GLY A 1 367 ? -20.946 -0.650 -1.667 1.00 5.10 367 GLY A O 1
ATOM 2803 N N . GLY A 1 368 ? -18.877 -1.349 -1.147 1.00 4.34 368 GLY A N 1
ATOM 2804 C CA . GLY A 1 368 ? -19.104 -1.373 0.288 1.00 4.43 368 GLY A CA 1
ATOM 2805 C C . GLY A 1 368 ? -19.249 -2.762 0.895 1.00 4.45 368 GLY A C 1
ATOM 2806 O O . GLY A 1 368 ? -19.804 -2.907 1.990 1.00 4.97 368 GLY A O 1
ATOM 2807 N N . PHE A 1 369 ? -18.736 -3.763 0.195 1.00 4.23 369 PHE A N 1
ATOM 2808 C CA . PHE A 1 369 ? -18.812 -5.159 0.607 1.00 4.17 369 PHE A CA 1
ATOM 2809 C C . PHE A 1 369 ? -17.600 -5.579 1.441 1.00 4.22 369 PHE A C 1
ATOM 2810 O O . PHE A 1 369 ? -16.869 -6.505 1.088 1.00 4.93 369 PHE A O 1
ATOM 2818 N N . ALA A 1 370 ? -17.380 -4.849 2.535 1.00 4.13 370 ALA A N 1
ATOM 2819 C CA . ALA A 1 370 ? -16.337 -5.203 3.486 1.00 4.52 370 ALA A CA 1
ATOM 2820 C C . ALA A 1 370 ? -16.872 -6.276 4.452 1.00 5.07 370 ALA A C 1
ATOM 2821 O O . ALA A 1 370 ? -17.981 -6.799 4.270 1.00 5.49 370 ALA A O 1
ATOM 2823 N N . HIS A 1 371 ? -16.095 -6.647 5.460 1.00 4.79 371 HIS A N 1
ATOM 2824 C CA . HIS A 1 371 ? -16.425 -7.879 6.173 1.00 5.12 371 HIS A CA 1
ATOM 2825 C C . HIS A 1 371 ? -17.746 -7.836 6.919 1.00 5.48 371 HIS A C 1
ATOM 2826 O O . HIS A 1 371 ? -18.506 -8.818 6.857 1.00 5.97 371 HIS A O 1
ATOM 2833 N N . ASN A 1 372 ? -18.046 -6.749 7.615 1.00 5.15 372 ASN A N 1
ATOM 2834 C CA . ASN A 1 372 ? -19.321 -6.676 8.323 1.00 6.30 372 ASN A CA 1
ATOM 2835 C C . ASN A 1 372 ? -20.507 -6.804 7.373 1.00 6.31 372 ASN A C 1
ATOM 2836 O O . ASN A 1 372 ? -21.441 -7.570 7.620 1.00 6.47 372 ASN A O 1
ATOM 2841 N N . GLN A 1 373 ? -20.454 -6.098 6.253 1.00 5.94 373 GLN A N 1
ATOM 2842 C CA . GLN A 1 373 ? -21.541 -6.119 5.283 1.00 6.34 373 GLN A CA 1
ATOM 2843 C C . GLN A 1 373 ? -21.712 -7.492 4.655 1.00 6.57 373 GLN A C 1
ATOM 2844 O O . GLN A 1 373 ? -22.840 -7.993 4.514 1.00 7.11 373 GLN A O 1
ATOM 2850 N N . VAL A 1 374 ? -20.616 -8.124 4.276 1.00 6.56 374 VAL A N 1
ATOM 2851 C CA . VAL A 1 374 ? -20.709 -9.450 3.670 1.00 7.26 374 VAL A CA 1
ATOM 2852 C C . VAL A 1 374 ? -21.143 -10.518 4.685 1.00 7.73 374 VAL A C 1
ATOM 2853 O O . VAL A 1 374 ? -21.955 -11.395 4.343 1.00 8.11 374 VAL A O 1
ATOM 2857 N N . LEU A 1 375 ? -20.633 -10.457 5.911 1.00 8.14 375 LEU A N 1
ATOM 2858 C CA . LEU A 1 375 ? -21.052 -11.432 6.921 1.00 9.48 375 LEU A CA 1
ATOM 2859 C C . LEU A 1 375 ? -22.554 -11.297 7.206 1.00 9.39 375 LEU A C 1
ATOM 2860 O O . LEU A 1 375 ? -23.224 -12.302 7.485 1.00 9.39 375 LEU A O 1
ATOM 2865 N N . ALA A 1 376 ? -23.095 -10.084 7.106 1.00 9.64 376 ALA A N 1
ATOM 2866 C CA . ALA A 1 376 ? -24.539 -9.870 7.233 1.00 11.10 376 ALA A CA 1
ATOM 2867 C C . ALA A 1 376 ? -25.312 -10.534 6.080 1.00 11.61 376 ALA A C 1
ATOM 2868 O O . ALA A 1 376 ? -26.519 -10.810 6.210 1.00 13.41 376 ALA A O 1
ATOM 2870 N N . LEU A 1 377 ? -24.651 -10.760 4.954 1.00 12.19 377 LEU A N 1
ATOM 2871 C CA . LEU A 1 377 ? -25.249 -11.410 3.780 1.00 13.08 377 LEU A CA 1
ATOM 2872 C C . LEU A 1 377 ? -24.832 -12.875 3.673 1.00 12.25 377 LEU A C 1
ATOM 2873 O O . LEU A 1 377 ? -25.171 -13.540 2.709 1.00 12.19 377 LEU A O 1
ATOM 2878 N N . ALA A 1 378 ? -24.095 -13.380 4.659 1.00 12.64 378 ALA A N 1
ATOM 2879 C CA . ALA A 1 378 ? -23.459 -14.691 4.534 1.00 12.45 378 ALA A CA 1
ATOM 2880 C C . ALA A 1 378 ? -24.403 -15.825 4.177 1.00 11.97 378 ALA A C 1
ATOM 2881 O O . ALA A 1 378 ? -24.073 -16.659 3.336 1.00 11.64 378 ALA A O 1
ATOM 2883 N N . ASP A 1 379 ? -25.546 -15.880 4.845 1.00 12.06 379 ASP A N 1
ATOM 2884 C CA . ASP A 1 379 ? -26.501 -16.949 4.597 1.00 13.29 379 ASP A CA 1
ATOM 2885 C C . ASP A 1 379 ? -26.910 -16.986 3.135 1.00 12.99 379 ASP A C 1
ATOM 2886 O O . ASP A 1 379 ? -27.034 -18.073 2.552 1.00 13.25 379 ASP A O 1
ATOM 2891 N N . LYS A 1 380 ? -27.113 -15.818 2.544 1.00 12.67 380 LYS A N 1
ATOM 2892 C CA . LYS A 1 380 ? -27.517 -15.724 1.144 1.00 13.14 380 LYS A CA 1
ATOM 2893 C C . LYS A 1 380 ? -26.398 -16.101 0.180 1.00 12.60 380 LYS A C 1
ATOM 2894 O O . LYS A 1 380 ? -26.628 -16.717 -0.870 1.00 12.49 380 LYS A O 1
ATOM 2900 N N . VAL A 1 381 ? -25.178 -15.730 0.531 1.00 11.48 381 VAL A N 1
ATOM 2901 C CA . VAL A 1 381 ? -24.042 -16.082 -0.295 1.00 11.96 381 VAL A CA 1
ATOM 2902 C C . VAL A 1 381 ? -23.885 -17.611 -0.260 1.00 10.97 381 VAL A C 1
ATOM 2903 O O . VAL A 1 381 ? -23.716 -18.265 -1.303 1.00 10.79 381 VAL A O 1
ATOM 2907 N N . ILE A 1 382 ? -23.963 -18.179 0.942 1.00 11.04 382 ILE A N 1
ATOM 2908 C CA . ILE A 1 382 ? -23.852 -19.615 1.134 1.00 12.11 382 ILE A CA 1
ATOM 2909 C C . ILE A 1 382 ? -24.934 -20.354 0.338 1.00 11.06 382 ILE A C 1
ATOM 2910 O O . ILE A 1 382 ? -24.661 -21.353 -0.336 1.00 11.09 382 ILE A O 1
ATOM 2915 N N . ASP A 1 383 ? -26.167 -19.861 0.409 1.00 10.30 383 ASP A N 1
ATOM 2916 C CA . ASP A 1 383 ? -27.270 -20.489 -0.312 1.00 10.56 383 ASP A CA 1
ATOM 2917 C C . ASP A 1 383 ? -27.018 -20.467 -1.827 1.00 9.94 383 ASP A C 1
ATOM 2918 O O . ASP A 1 383 ? -27.302 -21.441 -2.530 1.00 10.67 383 ASP A O 1
ATOM 2923 N N . ALA A 1 384 ? -26.445 -19.373 -2.327 1.00 9.15 384 ALA A N 1
ATOM 2924 C CA . ALA A 1 384 ? -26.163 -19.235 -3.753 1.00 9.15 384 ALA A CA 1
ATOM 2925 C C . ALA A 1 384 ? -25.036 -20.172 -4.186 1.00 8.31 384 ALA A C 1
ATOM 2926 O O . ALA A 1 384 ? -25.045 -20.696 -5.295 1.00 8.81 384 ALA A O 1
ATOM 2928 N N . VAL A 1 385 ? -24.056 -20.401 -3.323 1.00 8.17 385 VAL A N 1
ATOM 2929 C CA . VAL A 1 385 ? -23.015 -21.380 -3.637 1.00 9.34 385 VAL A CA 1
ATOM 2930 C C . VAL A 1 385 ? -23.627 -22.785 -3.635 1.00 10.03 385 VAL A C 1
ATOM 2931 O O . VAL A 1 385 ? -23.393 -23.585 -4.543 1.00 10.26 385 VAL A O 1
ATOM 2935 N N . LYS A 1 386 ? -24.419 -23.096 -2.613 1.00 10.73 386 LYS A N 1
ATOM 2936 C CA . LYS A 1 386 ? -25.014 -24.430 -2.508 1.00 11.99 386 LYS A CA 1
ATOM 2937 C C . LYS A 1 386 ? -25.930 -24.762 -3.684 1.00 12.17 386 LYS A C 1
ATOM 2938 O O . LYS A 1 386 ? -25.966 -25.913 -4.134 1.00 13.42 386 LYS A O 1
ATOM 2944 N N . SER A 1 387 ? -26.654 -23.766 -4.192 1.00 11.27 387 SER A N 1
ATOM 2945 C CA . SER A 1 387 ? -27.575 -23.972 -5.311 1.00 11.69 387 SER A CA 1
ATOM 2946 C C . SER A 1 387 ? -26.902 -23.971 -6.672 1.00 11.43 387 SER A C 1
ATOM 2947 O O . SER A 1 387 ? -27.547 -24.265 -7.682 1.00 12.46 387 SER A O 1
ATOM 2950 N N . GLY A 1 388 ? -25.630 -23.595 -6.706 1.00 10.53 388 GLY A N 1
ATOM 2951 C CA . GLY A 1 388 ? -24.899 -23.478 -7.949 1.00 10.04 388 GLY A CA 1
ATOM 2952 C C . GLY A 1 388 ? -25.081 -22.144 -8.653 1.00 9.14 388 GLY A C 1
ATOM 2953 O O . GLY A 1 388 ? -24.526 -21.960 -9.736 1.00 9.85 388 GLY A O 1
ATOM 2954 N N . ALA A 1 389 ? -25.860 -21.227 -8.077 1.00 8.60 389 ALA A N 1
ATOM 2955 C CA . ALA A 1 389 ? -26.011 -19.897 -8.669 1.00 7.84 389 ALA A CA 1
ATOM 2956 C C . ALA A 1 389 ? -24.641 -19.201 -8.766 1.00 7.10 389 ALA A C 1
ATOM 2957 O O . ALA A 1 389 ? -24.325 -18.556 -9.776 1.00 7.06 389 ALA A O 1
ATOM 2959 N N . ILE A 1 390 ? -23.839 -19.328 -7.711 1.00 6.65 390 ILE A N 1
ATOM 2960 C CA . ILE A 1 390 ? -22.453 -18.849 -7.728 1.00 6.93 390 ILE A CA 1
ATOM 2961 C C . ILE A 1 390 ? -21.568 -20.086 -7.814 1.00 6.73 390 ILE A C 1
ATOM 2962 O O . ILE A 1 390 ? -21.497 -20.858 -6.858 1.00 8.14 390 ILE A O 1
ATOM 2967 N N . LYS A 1 391 ? -20.922 -20.265 -8.947 1.00 6.44 391 LYS A N 1
ATOM 2968 C CA . LYS A 1 391 ? -20.044 -21.404 -9.180 1.00 7.44 391 LYS A CA 1
ATOM 2969 C C . LYS A 1 391 ? -18.635 -21.139 -8.660 1.00 7.68 391 LYS A C 1
ATOM 2970 O O . LYS A 1 391 ? -17.949 -22.048 -8.221 1.00 8.53 391 LYS A O 1
ATOM 2976 N N . LYS A 1 392 ? -18.195 -19.887 -8.688 1.00 6.24 392 LYS A N 1
ATOM 2977 C CA . LYS A 1 392 ? -16.847 -19.541 -8.250 1.00 6.58 392 LYS A CA 1
ATOM 2978 C C . LYS A 1 392 ? -16.777 -18.069 -7.900 1.00 6.14 392 LYS A C 1
ATOM 2979 O O . LYS A 1 392 ? -17.469 -17.246 -8.516 1.00 6.25 392 LYS A O 1
ATOM 2985 N N . PHE A 1 393 ? -15.941 -17.751 -6.923 1.00 5.89 393 PHE A N 1
ATOM 2986 C CA . PHE A 1 393 ? -15.509 -16.381 -6.651 1.00 5.89 393 PHE A CA 1
ATOM 2987 C C . PHE A 1 393 ? -14.125 -16.223 -7.248 1.00 5.66 393 PHE A C 1
ATOM 2988 O O . PHE A 1 393 ? -13.330 -17.164 -7.221 1.00 6.46 393 PHE A O 1
ATOM 2996 N N . VAL A 1 394 ? -13.843 -15.038 -7.781 1.00 5.48 394 VAL A N 1
ATOM 2997 C CA . VAL A 1 394 ? -12.508 -14.741 -8.270 1.00 5.70 394 VAL A CA 1
ATOM 2998 C C . VAL A 1 394 ? -12.016 -13.495 -7.543 1.00 4.67 394 VAL A C 1
ATOM 2999 O O . VAL A 1 394 ? -12.561 -12.406 -7.719 1.00 5.12 394 VAL A O 1
ATOM 3003 N N . VAL A 1 395 ? -10.982 -13.658 -6.728 1.00 4.72 395 VAL A N 1
ATOM 3004 C CA . VAL A 1 395 ? -10.386 -12.516 -6.047 1.00 4.69 395 VAL A CA 1
ATOM 3005 C C . VAL A 1 395 ? -9.475 -11.845 -7.065 1.00 4.33 395 VAL A C 1
ATOM 3006 O O . VAL A 1 395 ? -8.482 -12.430 -7.490 1.00 5.26 395 VAL A O 1
ATOM 3010 N N . MET A 1 396 ? -9.820 -10.613 -7.448 1.00 3.96 396 MET A N 1
ATOM 3011 C CA . MET A 1 396 ? -9.052 -9.842 -8.430 1.00 4.41 396 MET A CA 1
ATOM 3012 C C . MET A 1 396 ? -8.522 -8.552 -7.787 1.00 4.22 396 MET A C 1
ATOM 3013 O O . MET A 1 396 ? -8.197 -7.570 -8.475 1.00 4.80 396 MET A O 1
ATOM 3018 N N . ALA A 1 397 ? -8.424 -8.569 -6.462 1.00 4.50 397 ALA A N 1
ATOM 3019 C CA . ALA A 1 397 ? -7.888 -7.468 -5.681 1.00 4.25 397 ALA A CA 1
ATOM 3020 C C . ALA A 1 397 ? -6.437 -7.181 -6.043 1.00 4.12 397 ALA A C 1
ATOM 3021 O O . ALA A 1 397 ? -5.752 -7.994 -6.671 1.00 5.26 397 ALA A O 1
ATOM 3023 N N . GLY A 1 398 ? -5.979 -6.032 -5.568 1.00 4.01 398 GLY A N 1
ATOM 3024 C CA . GLY A 1 398 ? -4.605 -5.625 -5.704 1.00 4.34 398 GLY A CA 1
ATOM 3025 C C . GLY A 1 398 ? -4.449 -4.215 -6.192 1.00 4.37 398 GLY A C 1
ATOM 3026 O O . GLY A 1 398 ? -5.301 -3.365 -5.974 1.00 4.49 398 GLY A O 1
ATOM 3027 N N . CYS A 1 399 ? -3.359 -3.981 -6.907 1.00 4.56 399 CYS A N 1
ATOM 3028 C CA . CYS A 1 399 ? -2.987 -2.640 -7.339 1.00 4.70 399 CYS A CA 1
ATOM 3029 C C . CYS A 1 399 ? -2.763 -2.600 -8.831 1.00 4.85 399 CYS A C 1
ATOM 3030 O O . CYS A 1 399 ? -2.077 -3.474 -9.377 1.00 5.53 399 CYS A O 1
ATOM 3033 N N . ASP A 1 400 ? -3.344 -1.592 -9.472 1.00 5.00 400 ASP A N 1
ATOM 3034 C CA . ASP A 1 400 ? -3.251 -1.359 -10.912 1.00 4.57 400 ASP A CA 1
ATOM 3035 C C . ASP A 1 400 ? -1.942 -0.630 -11.246 1.00 4.52 400 ASP A C 1
ATOM 3036 O O . ASP A 1 400 ? -1.190 -0.222 -10.368 1.00 4.58 400 ASP A O 1
ATOM 3041 N N . GLY A 1 401 ? -1.698 -0.474 -12.546 1.00 4.96 401 GLY A N 1
ATOM 3042 C CA . GLY A 1 401 ? -0.541 0.253 -13.048 1.00 5.09 401 GLY A CA 1
ATOM 3043 C C . GLY A 1 401 ? -0.676 0.537 -14.530 1.00 5.06 401 GLY A C 1
ATOM 3044 O O . GLY A 1 401 ? -1.702 0.237 -15.138 1.00 5.72 401 GLY A O 1
ATOM 3045 N N . ARG A 1 402 ? 0.380 1.099 -15.108 1.00 5.87 402 ARG A N 1
ATOM 3046 C CA . ARG A 1 402 ? 0.381 1.569 -16.493 1.00 6.57 402 ARG A CA 1
ATOM 3047 C C . ARG A 1 402 ? 0.482 0.515 -17.566 1.00 6.72 402 ARG A C 1
ATOM 3048 O O . ARG A 1 402 ? 0.086 0.760 -18.705 1.00 7.53 402 ARG A O 1
ATOM 3056 N N . ALA A 1 403 ? 1.041 -0.633 -17.232 1.00 6.41 403 ALA A N 1
ATOM 3057 C CA . ALA A 1 403 ? 1.404 -1.605 -18.267 1.00 7.09 403 ALA A CA 1
ATOM 3058 C C . ALA A 1 403 ? 0.253 -1.983 -19.182 1.00 8.09 403 ALA A C 1
ATOM 3059 O O . ALA A 1 403 ? -0.831 -2.356 -18.731 1.00 7.72 403 ALA A O 1
ATOM 3061 N N . LYS A 1 404 ? 0.519 -1.922 -20.482 1.00 8.71 404 LYS A N 1
ATOM 3062 C CA . LYS A 1 404 ? -0.434 -2.329 -21.502 1.00 9.56 404 LYS A CA 1
ATOM 3063 C C . LYS A 1 404 ? -0.991 -3.741 -21.251 1.00 7.99 404 LYS A C 1
ATOM 3064 O O . LYS A 1 404 ? -2.161 -4.007 -21.500 1.00 7.63 404 LYS A O 1
ATOM 3070 N N . SER A 1 405 ? -0.136 -4.613 -20.751 1.00 7.24 405 SER A N 1
ATOM 3071 C CA . SER A 1 405 ? -0.509 -5.999 -20.494 1.00 7.46 405 SER A CA 1
ATOM 3072 C C . SER A 1 405 ? -1.667 -6.139 -19.514 1.00 6.85 405 SER A C 1
ATOM 3073 O O . SER A 1 405 ? -2.320 -7.187 -19.468 1.00 7.05 405 SER A O 1
ATOM 3076 N N . ARG A 1 406 ? -1.936 -5.112 -18.710 1.00 6.14 406 ARG A N 1
ATOM 3077 C CA . ARG A 1 406 ? -3.022 -5.174 -17.737 1.00 5.81 406 ARG A CA 1
ATOM 3078 C C . ARG A 1 406 ? -4.404 -5.168 -18.373 1.00 6.24 406 ARG A C 1
ATOM 3079 O O . ARG A 1 406 ? -5.398 -5.367 -17.677 1.00 6.36 406 ARG A O 1
ATOM 3087 N N . SER A 1 407 ? -4.488 -4.968 -19.687 1.00 6.44 407 SER A N 1
ATOM 3088 C CA . SER A 1 407 ? -5.750 -5.203 -20.385 1.00 6.91 407 SER A CA 1
ATOM 3089 C C . SER A 1 407 ? -6.232 -6.635 -20.112 1.00 6.05 407 SER A C 1
ATOM 3090 O O . SER A 1 407 ? -7.423 -6.915 -20.179 1.00 6.62 407 SER A O 1
ATOM 3093 N N . TYR A 1 408 ? -5.294 -7.516 -19.802 1.00 5.90 408 TYR A N 1
ATOM 3094 C CA . TYR A 1 408 ? -5.612 -8.868 -19.377 1.00 5.78 408 TYR A CA 1
ATOM 3095 C C . TYR A 1 408 ? -6.714 -8.901 -18.320 1.00 5.81 408 TYR A C 1
ATOM 3096 O O . TYR A 1 408 ? -7.616 -9.737 -18.393 1.00 5.64 408 TYR A O 1
ATOM 3105 N N . TYR A 1 409 ? -6.642 -8.023 -17.317 1.00 5.45 409 TYR A N 1
ATOM 3106 C CA . TYR A 1 409 ? -7.575 -8.088 -16.179 1.00 5.23 409 TYR A CA 1
ATOM 3107 C C . TYR A 1 409 ? -8.975 -7.664 -16.614 1.00 5.41 409 TYR A C 1
ATOM 3108 O O . TYR A 1 409 ? -9.968 -8.235 -16.175 1.00 6.05 409 TYR A O 1
ATOM 3117 N N . THR A 1 410 ? -9.051 -6.667 -17.494 1.00 5.64 410 THR A N 1
ATOM 3118 C CA . THR A 1 410 ? -10.330 -6.257 -18.056 1.00 5.93 410 THR A CA 1
ATOM 3119 C C . THR A 1 410 ? -10.942 -7.399 -18.859 1.00 6.27 410 THR A C 1
ATOM 3120 O O . THR A 1 410 ? -12.121 -7.736 -18.716 1.00 6.56 410 THR A O 1
ATOM 3124 N N . ASP A 1 411 ? -10.131 -7.980 -19.733 1.00 6.23 411 ASP A N 1
ATOM 3125 C CA . ASP A 1 411 ? -10.619 -9.043 -20.614 1.00 6.90 411 ASP A CA 1
ATOM 3126 C C . ASP A 1 411 ? -10.980 -10.312 -19.844 1.00 6.36 411 ASP A C 1
ATOM 3127 O O . ASP A 1 411 ? -11.941 -11.000 -20.185 1.00 6.51 411 ASP A O 1
ATOM 3132 N N . PHE A 1 412 ? -10.202 -10.640 -18.827 1.00 6.24 412 PHE A N 1
ATOM 3133 C CA . PHE A 1 412 ? -10.488 -11.784 -17.972 1.00 5.99 412 PHE A CA 1
ATOM 3134 C C . PHE A 1 412 ? -11.830 -11.553 -17.279 1.00 5.85 412 PHE A C 1
ATOM 3135 O O . PHE A 1 412 ? -12.699 -12.432 -17.289 1.00 6.15 412 PHE A O 1
ATOM 3143 N N . ALA A 1 413 ? -12.027 -10.370 -16.695 1.00 5.93 413 ALA A N 1
ATOM 3144 C CA . ALA A 1 413 ? -13.290 -10.045 -16.041 1.00 6.16 413 ALA A CA 1
ATOM 3145 C C . ALA A 1 413 ? -14.468 -10.138 -17.005 1.00 6.24 413 ALA A C 1
ATOM 3146 O O . ALA A 1 413 ? -15.498 -10.727 -16.668 1.00 6.43 413 ALA A O 1
ATOM 3148 N N . GLU A 1 414 ? -14.323 -9.549 -18.191 1.00 6.37 414 GLU A N 1
ATOM 3149 C CA . GLU A 1 414 ? -15.390 -9.554 -19.178 1.00 7.45 414 GLU A CA 1
ATOM 3150 C C . GLU A 1 414 ? -15.706 -10.968 -19.659 1.00 7.48 414 GLU A C 1
ATOM 3151 O O . GLU A 1 414 ? -16.855 -11.274 -19.954 1.00 7.90 414 GLU A O 1
ATOM 3157 N N . GLY A 1 415 ? -14.685 -11.804 -19.767 1.00 6.55 415 GLY A N 1
ATOM 3158 C CA . GLY A 1 415 ? -14.852 -13.161 -20.262 1.00 6.63 415 GLY A CA 1
ATOM 3159 C C . GLY A 1 415 ? -15.294 -14.174 -19.226 1.00 6.45 415 GLY A C 1
ATOM 3160 O O . GLY A 1 415 ? -15.622 -15.306 -19.594 1.00 7.03 415 GLY A O 1
ATOM 3161 N N . LEU A 1 416 ? -15.309 -13.817 -17.950 1.00 6.34 416 LEU A N 1
ATOM 3162 C CA . LEU A 1 416 ? -15.763 -14.756 -16.935 1.00 6.29 416 LEU A CA 1
ATOM 3163 C C . LEU A 1 416 ? -17.209 -15.155 -17.213 1.00 6.64 416 LEU A C 1
ATOM 3164 O O . LEU A 1 416 ? -18.020 -14.332 -17.613 1.00 6.74 416 LEU A O 1
ATOM 3169 N N . PRO A 1 417 ? -17.551 -16.417 -17.001 1.00 7.36 417 PRO A N 1
ATOM 3170 C CA . PRO A 1 417 ? -18.954 -16.819 -17.114 1.00 7.04 417 PRO A CA 1
ATOM 3171 C C . PRO A 1 417 ? -19.805 -16.055 -16.091 1.00 6.99 417 PRO A C 1
ATOM 3172 O O . PRO A 1 417 ? -19.324 -15.624 -15.024 1.00 6.79 417 PRO A O 1
ATOM 3176 N N . LYS A 1 418 ? -21.088 -15.911 -16.396 1.00 6.64 418 LYS A N 1
ATOM 3177 C CA . LYS A 1 418 ? -21.982 -15.079 -15.597 1.00 6.93 418 LYS A CA 1
ATOM 3178 C C . LYS A 1 418 ? -22.457 -15.712 -14.289 1.00 6.81 418 LYS A C 1
ATOM 3179 O O . LYS A 1 418 ? -23.299 -15.145 -13.593 1.00 7.63 418 LYS A O 1
ATOM 3185 N N . ASP A 1 419 ? -21.895 -16.865 -13.950 1.00 6.45 419 ASP A N 1
ATOM 3186 C CA . ASP A 1 419 ? -22.138 -17.538 -12.677 1.00 6.58 419 ASP A CA 1
ATOM 3187 C C . ASP A 1 419 ? -20.952 -17.386 -11.708 1.00 5.99 419 ASP A C 1
ATOM 3188 O O . ASP A 1 419 ? -20.828 -18.137 -10.752 1.00 6.87 419 ASP A O 1
ATOM 3193 N N . THR A 1 420 ? -20.079 -16.409 -11.959 1.00 5.60 420 THR A N 1
ATOM 3194 C CA . THR A 1 420 ? -18.939 -16.115 -11.089 1.00 5.96 420 THR A CA 1
ATOM 3195 C C . THR A 1 420 ? -19.067 -14.712 -10.517 1.00 6.04 420 THR A C 1
ATOM 3196 O O . THR A 1 420 ? -19.672 -13.828 -11.127 1.00 6.76 420 THR A O 1
ATOM 3200 N N . VAL A 1 421 ? -18.481 -14.529 -9.347 1.00 5.84 421 VAL A N 1
ATOM 3201 C CA . VAL A 1 421 ? -18.463 -13.243 -8.660 1.00 5.74 421 VAL A CA 1
ATOM 3202 C C . VAL A 1 421 ? -17.018 -12.802 -8.443 1.00 5.22 421 VAL A C 1
ATOM 3203 O O . VAL A 1 421 ? -16.205 -13.564 -7.913 1.00 5.86 421 VAL A O 1
ATOM 3207 N N . ILE A 1 422 ? -16.711 -11.573 -8.831 1.00 4.89 422 ILE A N 1
ATOM 3208 C CA . ILE A 1 422 ? -15.400 -10.984 -8.611 1.00 4.48 422 ILE A CA 1
ATOM 3209 C C . ILE A 1 422 ? -15.402 -10.300 -7.245 1.00 4.52 422 ILE A C 1
ATOM 3210 O O . ILE A 1 422 ? -16.305 -9.507 -6.958 1.00 4.83 422 ILE A O 1
ATOM 3215 N N . LEU A 1 423 ? -14.407 -10.626 -6.422 1.00 4.28 423 LEU A N 1
ATOM 3216 C CA . LEU A 1 423 ? -14.169 -9.944 -5.157 1.00 4.25 423 LEU A CA 1
ATOM 3217 C C . LEU A 1 423 ? -12.967 -9.039 -5.357 1.00 4.11 423 LEU A C 1
ATOM 3218 O O . LEU A 1 423 ? -11.922 -9.485 -5.846 1.00 4.82 423 LEU A O 1
ATOM 3223 N N . THR A 1 424 ? -13.102 -7.766 -4.990 1.00 4.11 424 THR A N 1
ATOM 3224 C CA . THR A 1 424 ? -11.994 -6.844 -5.187 1.00 4.14 424 THR A CA 1
ATOM 3225 C C . THR A 1 424 ? -11.786 -5.915 -4.000 1.00 3.69 424 THR A C 1
ATOM 3226 O O . THR A 1 424 ? -12.614 -5.815 -3.098 1.00 4.16 424 THR A O 1
ATOM 3230 N N . ALA A 1 425 ? -10.636 -5.251 -4.051 1.00 4.08 425 ALA A N 1
ATOM 3231 C CA . ALA A 1 425 ? -10.121 -4.299 -3.084 1.00 4.28 425 ALA A CA 1
ATOM 3232 C C . ALA A 1 425 ? -8.843 -3.754 -3.706 1.00 3.83 425 ALA A C 1
ATOM 3233 O O . ALA A 1 425 ? -8.106 -4.506 -4.348 1.00 4.69 425 ALA A O 1
ATOM 3235 N N . GLY A 1 426 ? -8.569 -2.469 -3.521 1.00 3.66 426 GLY A N 1
ATOM 3236 C CA . GLY A 1 426 ? -7.383 -1.850 -4.119 1.00 3.27 426 GLY A CA 1
ATOM 3237 C C . GLY A 1 426 ? -7.645 -1.351 -5.528 1.00 3.22 426 GLY A C 1
ATOM 3238 O O . GLY A 1 426 ? -8.628 -1.720 -6.160 1.00 3.44 426 GLY A O 1
ATOM 3239 N N . CYS A 1 427 ? -6.741 -0.530 -6.053 1.00 3.60 427 CYS A N 1
ATOM 3240 C CA . CYS A 1 427 ? -7.007 0.122 -7.333 1.00 3.43 427 CYS A CA 1
ATOM 3241 C C . CYS A 1 427 ? -6.991 -0.823 -8.531 1.00 3.59 427 CYS A C 1
ATOM 3242 O O . CYS A 1 427 ? -7.398 -0.397 -9.621 1.00 4.15 427 CYS A O 1
ATOM 3245 N N . ALA A 1 428 ? -6.595 -2.080 -8.355 1.00 3.64 428 ALA A N 1
ATOM 3246 C CA . ALA A 1 428 ? -6.779 -3.083 -9.404 1.00 3.94 428 ALA A CA 1
ATOM 3247 C C . ALA A 1 428 ? -8.224 -3.116 -9.900 1.00 4.24 428 ALA A C 1
ATOM 3248 O O . ALA A 1 428 ? -8.474 -3.504 -11.046 1.00 4.54 428 ALA A O 1
ATOM 3250 N N . LYS A 1 429 ? -9.165 -2.727 -9.035 1.00 3.65 429 LYS A N 1
ATOM 3251 C CA . LYS A 1 429 ? -10.586 -2.723 -9.366 1.00 3.82 429 LYS A CA 1
ATOM 3252 C C . LYS A 1 429 ? -10.905 -1.924 -10.614 1.00 4.31 429 LYS A C 1
ATOM 3253 O O . LYS A 1 429 ? -11.885 -2.220 -11.272 1.00 3.85 429 LYS A O 1
ATOM 3259 N N . TYR A 1 430 ? -10.128 -0.893 -10.927 1.00 4.24 430 TYR A N 1
ATOM 3260 C CA . TYR A 1 430 ? -10.493 -0.010 -12.031 1.00 4.06 430 TYR A CA 1
ATOM 3261 C C . TYR A 1 430 ? -10.392 -0.697 -13.396 1.00 4.34 430 TYR A C 1
ATOM 3262 O O . TYR A 1 430 ? -10.943 -0.186 -14.371 1.00 5.37 430 TYR A O 1
ATOM 3271 N N . ARG A 1 431 ? -9.747 -1.848 -13.468 1.00 4.33 431 ARG A N 1
ATOM 3272 C CA . ARG A 1 431 ? -9.703 -2.585 -14.725 1.00 5.12 431 ARG A CA 1
ATOM 3273 C C . ARG A 1 431 ? -11.054 -3.212 -15.060 1.00 5.25 431 ARG A C 1
ATOM 3274 O O . ARG A 1 431 ? -11.266 -3.606 -16.218 1.00 6.02 431 ARG A O 1
ATOM 3282 N N . TYR A 1 432 ? -11.980 -3.279 -14.106 1.00 5.12 432 TYR A N 1
ATOM 3283 C CA . TYR A 1 432 ? -13.265 -3.919 -14.397 1.00 5.94 432 TYR A CA 1
ATOM 3284 C C . TYR A 1 432 ? -14.445 -3.332 -13.649 1.00 6.16 432 TYR A C 1
ATOM 3285 O O . TYR A 1 432 ? -15.552 -3.840 -13.824 1.00 8.62 432 TYR A O 1
ATOM 3294 N N . ASN A 1 433 ? -14.291 -2.271 -12.860 1.00 5.64 433 ASN A N 1
ATOM 3295 C CA . ASN A 1 433 ? -15.443 -1.721 -12.133 1.00 6.27 433 ASN A CA 1
ATOM 3296 C C . ASN A 1 433 ? -16.286 -0.707 -12.926 1.00 7.32 433 ASN A C 1
ATOM 3297 O O . ASN A 1 433 ? -17.266 -0.189 -12.383 1.00 8.41 433 ASN A O 1
ATOM 3302 N N . LYS A 1 434 ? -15.946 -0.483 -14.199 1.00 8.32 434 LYS A N 1
ATOM 3303 C CA . LYS A 1 434 ? -16.699 0.415 -15.085 1.00 9.85 434 LYS A CA 1
ATOM 3304 C C . LYS A 1 434 ? -17.341 -0.442 -16.192 1.00 10.35 434 LYS A C 1
ATOM 3305 O O . LYS A 1 434 ? -17.871 0.093 -17.168 1.00 10.10 434 LYS A O 1
ATOM 3311 N N . LEU A 1 435 ? -17.281 -1.763 -16.062 1.00 11.16 435 LEU A N 1
ATOM 3312 C CA . LEU A 1 435 ? -17.907 -2.661 -17.011 1.00 11.92 435 LEU A CA 1
ATOM 3313 C C . LEU A 1 435 ? -19.315 -2.897 -16.523 1.00 13.10 435 LEU A C 1
ATOM 3314 O O . LEU A 1 435 ? -19.674 -2.517 -15.410 1.00 15.04 435 LEU A O 1
ATOM 3319 N N . ASN A 1 436 ? -20.112 -3.538 -17.356 1.00 13.36 436 ASN A N 1
ATOM 3320 C CA . ASN A 1 436 ? -21.489 -3.854 -17.014 1.00 13.57 436 ASN A CA 1
ATOM 3321 C C . ASN A 1 436 ? -21.585 -5.374 -16.884 1.00 13.30 436 ASN A C 1
ATOM 3322 O O . ASN A 1 436 ? -21.906 -6.070 -17.847 1.00 14.81 436 ASN A O 1
ATOM 3331 N N . LEU A 1 437 ? -21.256 -5.882 -15.690 1.00 11.56 437 LEU A N 1
ATOM 3332 C CA . LEU A 1 437 ? -21.134 -7.323 -15.462 1.00 10.61 437 LEU A CA 1
ATOM 3333 C C . LEU A 1 437 ? -22.359 -8.004 -14.850 1.00 10.68 437 LEU A C 1
ATOM 3334 O O . LEU A 1 437 ? -22.412 -9.223 -14.778 1.00 12.10 437 LEU A O 1
ATOM 3339 N N . GLY A 1 438 ? -23.329 -7.228 -14.398 1.00 9.67 438 GLY A N 1
ATOM 3340 C CA . GLY A 1 438 ? -24.576 -7.799 -13.909 1.00 9.65 438 GLY A CA 1
ATOM 3341 C C . GLY A 1 438 ? -24.545 -8.299 -12.475 1.00 8.87 438 GLY A C 1
ATOM 3342 O O . GLY A 1 438 ? -23.749 -7.858 -11.656 1.00 9.06 438 GLY A O 1
ATOM 3343 N N . ASP A 1 439 ? -25.438 -9.234 -12.184 1.00 8.48 439 ASP A N 1
ATOM 3344 C CA . ASP A 1 439 ? -25.635 -9.750 -10.847 1.00 8.10 439 ASP A CA 1
ATOM 3345 C C . ASP A 1 439 ? -26.042 -11.213 -10.914 1.00 8.01 439 ASP A C 1
ATOM 3346 O O . ASP A 1 439 ? -26.454 -11.711 -11.965 1.00 8.55 439 ASP A O 1
ATOM 3351 N N . ILE A 1 440 ? -25.918 -11.890 -9.786 1.00 7.16 440 ILE A N 1
ATOM 3352 C CA . ILE A 1 440 ? -26.384 -13.262 -9.624 1.00 7.28 440 ILE A CA 1
ATOM 3353 C C . ILE A 1 440 ? -27.373 -13.233 -8.474 1.00 8.07 440 ILE A C 1
ATOM 3354 O O . ILE A 1 440 ? -26.998 -12.984 -7.311 1.00 8.29 440 ILE A O 1
ATOM 3359 N N . GLY A 1 441 ? -28.642 -13.456 -8.784 1.00 8.29 441 GLY A N 1
ATOM 3360 C CA . GLY A 1 441 ? -29.670 -13.411 -7.765 1.00 9.27 441 GLY A CA 1
ATOM 3361 C C . GLY A 1 441 ? -29.649 -12.129 -6.957 1.00 9.86 441 GLY A C 1
ATOM 3362 O O . GLY A 1 441 ? -29.929 -12.156 -5.750 1.00 11.40 441 GLY A O 1
ATOM 3363 N N . GLY A 1 442 ? -29.301 -11.020 -7.588 1.00 9.69 442 GLY A N 1
ATOM 3364 C CA . GLY A 1 442 ? -29.278 -9.738 -6.906 1.00 9.71 442 GLY A CA 1
ATOM 3365 C C . GLY A 1 442 ? -27.936 -9.381 -6.303 1.00 9.52 442 GLY A C 1
ATOM 3366 O O . GLY A 1 442 ? -27.712 -8.214 -5.968 1.00 11.58 442 GLY A O 1
ATOM 3367 N N . ILE A 1 443 ? -27.036 -10.345 -6.154 1.00 8.49 443 ILE A N 1
ATOM 3368 C CA . ILE A 1 443 ? -25.685 -10.068 -5.651 1.00 8.22 443 ILE A CA 1
ATOM 3369 C C . ILE A 1 443 ? -24.849 -9.516 -6.810 1.00 7.79 443 ILE A C 1
ATOM 3370 O O . ILE A 1 443 ? -24.686 -10.205 -7.826 1.00 7.91 443 ILE A O 1
ATOM 3375 N N . PRO A 1 444 ? -24.300 -8.307 -6.721 1.00 7.23 444 PRO A N 1
ATOM 3376 C CA . PRO A 1 444 ? -23.494 -7.804 -7.843 1.00 6.90 444 PRO A CA 1
ATOM 3377 C C . PRO A 1 444 ? -22.333 -8.746 -8.180 1.00 6.21 444 PRO A C 1
ATOM 3378 O O . PRO A 1 444 ? -21.726 -9.362 -7.297 1.00 7.31 444 PRO A O 1
ATOM 3382 N N . ARG A 1 445 ? -21.993 -8.825 -9.463 1.00 5.49 445 ARG A N 1
ATOM 3383 C CA . ARG A 1 445 ? -20.879 -9.663 -9.899 1.00 5.66 445 ARG A CA 1
ATOM 3384 C C . ARG A 1 445 ? -19.498 -9.052 -9.632 1.00 5.21 445 ARG A C 1
ATOM 3385 O O . ARG A 1 445 ? -18.489 -9.726 -9.840 1.00 5.97 445 ARG A O 1
ATOM 3393 N N . VAL A 1 446 ? -19.470 -7.796 -9.188 1.00 5.29 446 VAL A N 1
ATOM 3394 C CA . VAL A 1 446 ? -18.256 -7.208 -8.628 1.00 5.41 446 VAL A CA 1
ATOM 3395 C C . VAL A 1 446 ? -18.595 -6.727 -7.232 1.00 4.81 446 VAL A C 1
ATOM 3396 O O . VAL A 1 446 ? -19.461 -5.875 -7.067 1.00 5.36 446 VAL A O 1
ATOM 3400 N N . LEU A 1 447 ? -17.919 -7.291 -6.233 1.00 4.34 447 LEU A N 1
ATOM 3401 C CA . LEU A 1 447 ? -18.078 -6.915 -4.837 1.00 4.50 447 LEU A CA 1
ATOM 3402 C C . LEU A 1 447 ? -16.795 -6.225 -4.374 1.00 4.37 447 LEU A C 1
ATOM 3403 O O . LEU A 1 447 ? -15.768 -6.876 -4.148 1.00 5.08 447 LEU A O 1
ATOM 3408 N N . ASP A 1 448 ? -16.885 -4.905 -4.211 1.00 4.09 448 ASP A N 1
ATOM 3409 C CA . ASP A 1 448 ? -15.745 -4.075 -3.822 1.00 3.88 448 ASP A CA 1
ATOM 3410 C C . ASP A 1 448 ? -15.729 -3.889 -2.320 1.00 3.70 448 ASP A C 1
ATOM 3411 O O . ASP A 1 448 ? -16.590 -3.205 -1.753 1.00 3.96 448 ASP A O 1
ATOM 3416 N N . ALA A 1 449 ? -14.754 -4.521 -1.670 1.00 3.63 449 ALA A N 1
ATOM 3417 C CA . ALA A 1 449 ? -14.546 -4.426 -0.233 1.00 3.68 449 ALA A CA 1
ATOM 3418 C C . ALA A 1 449 ? -13.819 -3.158 0.193 1.00 3.54 449 ALA A C 1
ATOM 3419 O O . ALA A 1 449 ? -13.841 -2.831 1.385 1.00 4.37 449 ALA A O 1
ATOM 3421 N N . GLY A 1 450 ? -13.163 -2.460 -0.737 1.00 3.85 450 GLY A N 1
ATOM 3422 C CA . GLY A 1 450 ? -12.557 -1.175 -0.411 1.00 3.54 450 GLY A CA 1
ATOM 3423 C C . GLY A 1 450 ? -11.151 -0.969 -0.941 1.00 3.71 450 GLY A C 1
ATOM 3424 O O . GLY A 1 450 ? -10.853 -1.205 -2.119 1.00 3.32 450 GLY A O 1
ATOM 3425 N N . GLN A 1 451 ? -10.288 -0.464 -0.077 1.00 3.36 451 GLN A N 1
ATOM 3426 C CA . GLN A 1 451 ? -8.910 -0.126 -0.403 1.00 3.62 451 GLN A CA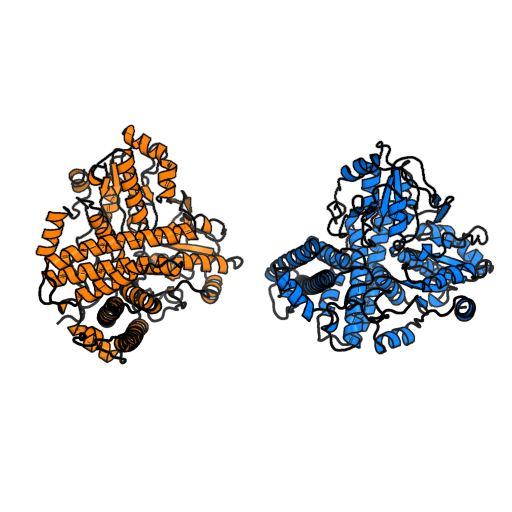 1
ATOM 3427 C C . GLN A 1 451 ? -8.066 -1.383 -0.423 1.00 3.77 451 GLN A C 1
ATOM 3428 O O . GLN A 1 451 ? -8.541 -2.459 -0.020 1.00 3.43 451 GLN A O 1
ATOM 3434 N N . CYS A 1 452 ? -6.813 -1.298 -0.857 1.00 3.68 452 CYS A N 1
ATOM 3435 C CA . CYS A 1 452 ? -5.979 -2.502 -0.883 1.00 3.55 452 CYS A CA 1
ATOM 3436 C C . CYS A 1 452 ? -5.910 -3.131 0.520 1.00 3.24 452 CYS A C 1
ATOM 3437 O O . CYS A 1 452 ? -5.924 -4.350 0.649 1.00 3.92 452 CYS A O 1
ATOM 3440 N N . ASN A 1 453 ? -5.878 -2.309 1.567 1.00 3.64 453 ASN A N 1
ATOM 3441 C CA . ASN A 1 453 ? -5.901 -2.815 2.948 1.00 3.74 453 ASN A CA 1
ATOM 3442 C C . ASN A 1 453 ? -7.156 -3.626 3.262 1.00 3.85 453 ASN A C 1
ATOM 3443 O O . ASN A 1 453 ? -7.142 -4.464 4.170 1.00 4.20 453 ASN A O 1
ATOM 3448 N N . ASP A 1 454 ? -8.244 -3.335 2.566 1.00 3.59 454 ASP A N 1
ATOM 3449 C CA . ASP A 1 454 ? -9.491 -4.085 2.734 1.00 3.78 454 ASP A CA 1
ATOM 3450 C C . ASP A 1 454 ? -9.452 -5.469 2.085 1.00 4.18 454 ASP A C 1
ATOM 3451 O O . ASP A 1 454 ? -10.425 -6.235 2.154 1.00 4.48 454 ASP A O 1
ATOM 3456 N N . SER A 1 455 ? -8.312 -5.838 1.519 1.00 4.47 455 SER A N 1
ATOM 3457 C CA . SER A 1 455 ? -8.061 -7.243 1.223 1.00 4.75 455 SER A CA 1
ATOM 3458 C C . SER A 1 455 ? -8.219 -8.045 2.523 1.00 4.50 455 SER A C 1
ATOM 3459 O O . SER A 1 455 ? -8.548 -9.233 2.487 1.00 5.04 455 SER A O 1
ATOM 3462 N N . TYR A 1 456 ? -7.987 -7.400 3.659 1.00 4.26 456 TYR A N 1
ATOM 3463 C CA . TYR A 1 456 ? -8.242 -8.006 4.954 1.00 4.69 456 TYR A CA 1
ATOM 3464 C C . TYR A 1 456 ? -9.672 -8.546 5.036 1.00 4.55 456 TYR A C 1
ATOM 3465 O O . TYR A 1 456 ? -9.896 -9.681 5.478 1.00 4.95 456 TYR A O 1
ATOM 3474 N N . SER A 1 457 ? -10.647 -7.740 4.639 1.00 4.44 457 SER A N 1
ATOM 3475 C CA . SER A 1 457 ? -12.039 -8.185 4.625 1.00 4.66 457 SER A CA 1
ATOM 3476 C C . SER A 1 457 ? -12.226 -9.421 3.751 1.00 4.74 457 SER A C 1
ATOM 3477 O O . SER A 1 457 ? -12.992 -10.326 4.104 1.00 4.88 457 SER A O 1
ATOM 3480 N N . LEU A 1 458 ? -11.563 -9.478 2.598 1.00 5.02 458 LEU A N 1
ATOM 3481 C CA . LEU A 1 458 ? -11.681 -10.641 1.731 1.00 5.38 458 LEU A CA 1
ATOM 3482 C C . LEU A 1 458 ? -11.167 -11.897 2.441 1.00 5.65 458 LEU A C 1
ATOM 3483 O O . LEU A 1 458 ? -11.774 -12.961 2.311 1.00 6.11 458 LEU A O 1
ATOM 3488 N N . ALA A 1 459 ? -10.071 -11.779 3.181 1.00 6.02 459 ALA A N 1
ATOM 3489 C CA . ALA A 1 459 ? -9.563 -12.911 3.949 1.00 6.09 459 ALA A CA 1
ATOM 3490 C C . ALA A 1 459 ? -10.539 -13.316 5.058 1.00 6.33 459 ALA A C 1
ATOM 3491 O O . ALA A 1 459 ? -10.775 -14.505 5.268 1.00 7.27 459 ALA A O 1
ATOM 3493 N N . VAL A 1 460 ? -11.109 -12.346 5.763 1.00 5.73 460 VAL A N 1
ATOM 3494 C CA . VAL A 1 460 ? -12.082 -12.620 6.825 1.00 6.36 460 VAL A CA 1
ATOM 3495 C C . VAL A 1 460 ? -13.282 -13.351 6.228 1.00 6.54 460 VAL A C 1
ATOM 3496 O O . VAL A 1 460 ? -13.799 -14.317 6.812 1.00 6.55 460 VAL A O 1
ATOM 3500 N N . ILE A 1 461 ? -13.748 -12.884 5.076 1.00 5.88 461 ILE A N 1
ATOM 3501 C CA . ILE A 1 461 ? -14.868 -13.516 4.407 1.00 6.51 461 ILE A CA 1
ATOM 3502 C C . ILE A 1 461 ? -14.523 -14.961 4.021 1.00 6.42 461 ILE A C 1
ATOM 3503 O O . ILE A 1 461 ? -15.317 -15.878 4.274 1.00 7.06 461 ILE A O 1
ATOM 3508 N N . ALA A 1 462 ? -13.354 -15.176 3.434 1.00 6.44 462 ALA A N 1
ATOM 3509 C CA . ALA A 1 462 ? -12.958 -16.531 3.052 1.00 7.03 462 ALA A CA 1
ATOM 3510 C C . ALA A 1 462 ? -12.884 -17.441 4.268 1.00 7.74 462 ALA A C 1
ATOM 3511 O O . ALA A 1 462 ? -13.359 -18.581 4.223 1.00 7.92 462 ALA A O 1
ATOM 3513 N N . LEU A 1 463 ? -12.316 -16.957 5.362 1.00 7.33 463 LEU A N 1
ATOM 3514 C CA . LEU A 1 463 ? -12.222 -17.780 6.559 1.00 8.06 463 LEU A CA 1
ATOM 3515 C C . LEU A 1 463 ? -13.599 -18.069 7.149 1.00 8.32 463 LEU A C 1
ATOM 3516 O O . LEU A 1 463 ? -13.817 -19.153 7.695 1.00 8.35 463 LEU A O 1
ATOM 3521 N N . LYS A 1 464 ? -14.534 -17.133 7.035 1.00 8.57 464 LYS A N 1
ATOM 3522 C CA . LYS A 1 464 ? -15.895 -17.367 7.500 1.00 9.40 464 LYS A CA 1
ATOM 3523 C C . LYS A 1 464 ? -16.537 -18.471 6.671 1.00 9.05 464 LYS A C 1
ATOM 3524 O O . LYS A 1 464 ? -17.200 -19.367 7.219 1.00 9.45 464 LYS A O 1
ATOM 3530 N N . LEU A 1 465 ? -16.378 -18.415 5.358 1.00 8.43 465 LEU A N 1
ATOM 3531 C CA . LEU A 1 465 ? -16.949 -19.423 4.475 1.00 8.83 465 LEU A CA 1
ATOM 3532 C C . LEU A 1 465 ? -16.343 -20.782 4.772 1.00 8.33 465 LEU A C 1
ATOM 3533 O O . LEU A 1 465 ? -17.066 -21.781 4.786 1.00 8.62 465 LEU A O 1
ATOM 3538 N N . LYS A 1 466 ? -15.044 -20.838 5.029 1.00 8.19 466 LYS A N 1
ATOM 3539 C CA . LYS A 1 466 ? -14.394 -22.089 5.405 1.00 8.49 466 LYS A CA 1
ATOM 3540 C C . LYS A 1 466 ? -15.082 -22.695 6.632 1.00 9.31 466 LYS A C 1
ATOM 3541 O O . LYS A 1 466 ? -15.365 -23.908 6.666 1.00 10.16 466 LYS A O 1
ATOM 3547 N N . GLU A 1 467 ? -15.379 -21.865 7.624 1.00 9.84 467 GLU A N 1
ATOM 3548 C CA . GLU A 1 467 ? -16.020 -22.320 8.855 1.00 12.00 467 GLU A CA 1
ATOM 3549 C C . GLU A 1 467 ? -17.434 -22.807 8.611 1.00 12.34 467 GLU A C 1
ATOM 3550 O O . GLU A 1 467 ? -17.801 -23.899 9.046 1.00 13.76 467 GLU A O 1
ATOM 3556 N N . VAL A 1 468 ? -18.231 -22.034 7.889 1.00 12.26 468 VAL A N 1
ATOM 3557 C CA . VAL A 1 468 ? -19.621 -22.412 7.668 1.00 13.43 468 VAL A CA 1
ATOM 3558 C C . VAL A 1 468 ? -19.722 -23.714 6.881 1.00 13.72 468 VAL A C 1
ATOM 3559 O O . VAL A 1 468 ? -20.568 -24.565 7.187 1.00 14.92 468 VAL A O 1
ATOM 3563 N N . PHE A 1 469 ? -18.857 -23.889 5.893 1.00 13.47 469 PHE A N 1
ATOM 3564 C CA . PHE A 1 469 ? -18.849 -25.111 5.099 1.00 13.87 469 PHE A CA 1
ATOM 3565 C C . PHE A 1 469 ? -18.152 -26.284 5.786 1.00 14.41 469 PHE A C 1
ATOM 3566 O O . PHE A 1 469 ? -18.143 -27.395 5.241 1.00 15.83 469 PHE A O 1
ATOM 3574 N N . GLY A 1 470 ? -17.552 -26.044 6.949 1.00 13.94 470 GLY A N 1
ATOM 3575 C CA . GLY A 1 470 ? -16.895 -27.099 7.709 1.00 14.05 470 GLY A CA 1
ATOM 3576 C C . GLY A 1 470 ? -15.704 -27.704 6.989 1.00 13.59 470 GLY A C 1
ATOM 3577 O O . GLY A 1 470 ? -15.439 -28.915 7.076 1.00 15.24 470 GLY A O 1
ATOM 3578 N N . LEU A 1 471 ? -14.969 -26.869 6.272 1.00 12.22 471 LEU A N 1
ATOM 3579 C CA . LEU A 1 471 ? -13.823 -27.333 5.513 1.00 11.33 471 LEU A CA 1
ATOM 3580 C C . LEU A 1 471 ? -12.572 -27.298 6.349 1.00 11.20 471 LEU A C 1
ATOM 3581 O O . LEU A 1 471 ? -12.386 -26.409 7.183 1.00 11.61 471 LEU A O 1
ATOM 3586 N N . GLU A 1 472 ? -11.700 -28.269 6.134 1.00 10.71 472 GLU A N 1
ATOM 3587 C CA . GLU A 1 472 ? -10.447 -28.334 6.840 1.00 10.99 472 GLU A CA 1
ATOM 3588 C C . GLU A 1 472 ? -9.398 -27.377 6.264 1.00 10.63 472 GLU A C 1
ATOM 3589 O O . GLU A 1 472 ? -8.471 -26.973 6.949 1.00 12.02 472 GLU A O 1
ATOM 3595 N N . ASP A 1 473 ? -9.554 -27.003 4.999 1.00 9.76 473 ASP A N 1
ATOM 3596 C CA . ASP A 1 473 ? -8.549 -26.212 4.287 1.00 9.42 473 ASP A CA 1
ATOM 3597 C C . ASP A 1 473 ? -9.242 -25.085 3.532 1.00 8.46 473 ASP A C 1
ATOM 3598 O O . ASP A 1 473 ? -10.188 -25.323 2.772 1.00 8.40 473 ASP A O 1
ATOM 3603 N N . VAL A 1 474 ? -8.804 -23.850 3.771 1.00 8.01 474 VAL A N 1
ATOM 3604 C CA . VAL A 1 474 ? -9.389 -22.676 3.115 1.00 7.63 474 VAL A CA 1
ATOM 3605 C C . VAL A 1 474 ? -9.350 -22.809 1.588 1.00 6.83 474 VAL A C 1
ATOM 3606 O O . VAL A 1 474 ? -10.198 -22.267 0.886 1.00 6.69 474 VAL A O 1
ATOM 3610 N N . ASN A 1 475 ? -8.375 -23.549 1.092 1.00 6.66 475 ASN A N 1
ATOM 3611 C CA . ASN A 1 475 ? -8.216 -23.714 -0.345 1.00 7.14 475 ASN A CA 1
ATOM 3612 C C . ASN A 1 475 ? -9.282 -24.597 -0.978 1.00 7.23 475 ASN A C 1
ATOM 3613 O O . ASN A 1 475 ? -9.358 -24.674 -2.195 1.00 7.78 475 ASN A O 1
ATOM 3618 N N . ASP A 1 476 ? -10.113 -25.248 -0.172 1.00 7.50 476 ASP A N 1
ATOM 3619 C CA . ASP A 1 476 ? -11.173 -26.079 -0.719 1.00 8.04 476 ASP A CA 1
ATOM 3620 C C . ASP A 1 476 ? -12.441 -25.283 -1.007 1.00 8.14 476 ASP A C 1
ATOM 3621 O O . ASP A 1 476 ? -13.425 -25.828 -1.504 1.00 9.25 476 ASP A O 1
ATOM 3626 N N . LEU A 1 477 ? -12.413 -23.983 -0.745 1.00 7.58 477 LEU A N 1
ATOM 3627 C CA . LEU A 1 477 ? -13.499 -23.108 -1.156 1.00 7.23 477 LEU A CA 1
ATOM 3628 C C . LEU A 1 477 ? -13.430 -22.883 -2.670 1.00 6.18 477 LEU A C 1
ATOM 3629 O O . LEU A 1 477 ? -12.364 -23.003 -3.270 1.00 6.56 477 LEU A O 1
ATOM 3634 N N . PRO A 1 478 ? -14.556 -22.540 -3.288 1.00 6.26 478 PRO A N 1
ATOM 3635 C CA . PRO A 1 478 ? -14.592 -22.298 -4.729 1.00 6.64 478 PRO A CA 1
ATOM 3636 C C . PRO A 1 478 ? -14.135 -20.871 -5.043 1.00 6.36 478 PRO A C 1
ATOM 3637 O O . PRO A 1 478 ? -14.931 -20.023 -5.459 1.00 7.42 478 PRO A O 1
ATOM 3641 N N . ILE A 1 479 ? -12.851 -20.624 -4.820 1.00 6.14 479 ILE A N 1
ATOM 3642 C CA . ILE A 1 479 ? -12.250 -19.308 -4.997 1.00 5.85 479 ILE A CA 1
ATOM 3643 C C . ILE A 1 479 ? -10.985 -19.438 -5.809 1.00 5.94 479 ILE A C 1
ATOM 3644 O O . ILE A 1 479 ? -10.127 -20.276 -5.512 1.00 7.33 479 ILE A O 1
ATOM 3649 N N . VAL A 1 480 ? -10.892 -18.639 -6.866 1.00 6.14 480 VAL A N 1
ATOM 3650 C CA . VAL A 1 480 ? -9.682 -18.490 -7.664 1.00 6.22 480 VAL A CA 1
ATOM 3651 C C . VAL A 1 480 ? -9.087 -17.109 -7.325 1.00 5.63 480 VAL A C 1
ATOM 3652 O O . VAL A 1 480 ? -9.832 -16.140 -7.176 1.00 5.76 480 VAL A O 1
ATOM 3656 N N . TYR A 1 481 ? -7.765 -17.034 -7.204 1.00 5.75 481 TYR A N 1
ATOM 3657 C CA . TYR A 1 481 ? -7.070 -15.796 -6.862 1.00 5.64 481 TYR A CA 1
ATOM 3658 C C . TYR A 1 481 ? -6.281 -15.339 -8.078 1.00 5.58 481 TYR A C 1
ATOM 3659 O O . TYR A 1 481 ? -5.333 -16.009 -8.481 1.00 6.69 481 TYR A O 1
ATOM 3668 N N . ASN A 1 482 ? -6.685 -14.218 -8.673 1.00 4.84 482 ASN A N 1
ATOM 3669 C CA . ASN A 1 482 ? -6.030 -13.654 -9.855 1.00 4.81 482 ASN A CA 1
ATOM 3670 C C . ASN A 1 482 ? -5.725 -12.188 -9.518 1.00 4.56 482 ASN A C 1
ATOM 3671 O O . ASN A 1 482 ? -6.450 -11.271 -9.894 1.00 5.11 482 ASN A O 1
ATOM 3676 N N . ILE A 1 483 ? -4.658 -12.008 -8.753 1.00 4.44 483 ILE A N 1
ATOM 3677 C CA . ILE A 1 483 ? -4.289 -10.744 -8.124 1.00 4.91 483 ILE A CA 1
ATOM 3678 C C . ILE A 1 483 ? -3.278 -9.962 -8.921 1.00 4.62 483 ILE A C 1
ATOM 3679 O O . ILE A 1 483 ? -2.316 -10.532 -9.432 1.00 5.15 483 ILE A O 1
ATOM 3684 N N . ALA A 1 484 ? -3.528 -8.665 -9.057 1.00 4.43 484 ALA A N 1
ATOM 3685 C CA . ALA A 1 484 ? -2.600 -7.757 -9.712 1.00 4.71 484 ALA A CA 1
ATOM 3686 C C . ALA A 1 484 ? -1.825 -7.010 -8.642 1.00 4.31 484 ALA A C 1
ATOM 3687 O O . ALA A 1 484 ? -2.399 -6.630 -7.629 1.00 4.75 484 ALA A O 1
ATOM 3689 N N . TRP A 1 485 ? -0.531 -6.810 -8.846 1.00 4.44 485 TRP A N 1
ATOM 3690 C CA . TRP A 1 485 ? 0.269 -6.066 -7.879 1.00 4.32 485 TRP A CA 1
ATOM 3691 C C . TRP A 1 485 ? 0.975 -4.919 -8.574 1.00 4.28 485 TRP A C 1
ATOM 3692 O O . TRP A 1 485 ? 1.176 -4.920 -9.797 1.00 4.83 485 TRP A O 1
ATOM 3703 N N . TYR A 1 486 ? 1.353 -3.913 -7.791 1.00 3.93 486 TYR A N 1
ATOM 3704 C CA . TYR A 1 486 ? 2.161 -2.801 -8.290 1.00 4.57 486 TYR A CA 1
ATOM 3705 C C . TYR A 1 486 ? 3.270 -2.458 -7.296 1.00 4.50 486 TYR A C 1
ATOM 3706 O O . TYR A 1 486 ? 4.453 -2.539 -7.630 1.00 4.62 486 TYR A O 1
ATOM 3715 N N . GLU A 1 487 ? 2.905 -2.079 -6.067 1.00 4.46 487 GLU A N 1
ATOM 3716 C CA . GLU A 1 487 ? 3.929 -1.665 -5.111 1.00 4.43 487 GLU A CA 1
ATOM 3717 C C . GLU A 1 487 ? 3.942 -2.475 -3.805 1.00 3.90 487 GLU A C 1
ATOM 3718 O O . GLU A 1 487 ? 3.532 -3.646 -3.785 1.00 4.61 487 GLU A O 1
ATOM 3724 N N . GLN A 1 488 ? 4.497 -1.882 -2.755 1.00 3.95 488 GLN A N 1
ATOM 3725 C CA . GLN A 1 488 ? 4.864 -2.613 -1.552 1.00 3.68 488 GLN A CA 1
ATOM 3726 C C . GLN A 1 488 ? 3.683 -2.947 -0.648 1.00 3.90 488 GLN A C 1
ATOM 3727 O O . GLN A 1 488 ? 3.740 -3.928 0.099 1.00 4.23 488 GLN A O 1
ATOM 3733 N N . LYS A 1 489 ? 2.618 -2.156 -0.712 1.00 3.93 489 LYS A N 1
ATOM 3734 C CA . LYS A 1 489 ? 1.385 -2.544 -0.045 1.00 3.83 489 LYS A CA 1
ATOM 3735 C C . LYS A 1 489 ? 0.837 -3.849 -0.660 1.00 4.18 489 LYS A C 1
ATOM 3736 O O . LYS A 1 489 ? 0.450 -4.778 0.068 1.00 4.33 489 LYS A O 1
ATOM 3742 N N . ALA A 1 490 ? 0.855 -3.981 -1.982 1.00 4.26 490 ALA A N 1
ATOM 3743 C CA . ALA A 1 490 ? 0.433 -5.241 -2.592 1.00 4.47 490 ALA A CA 1
ATOM 3744 C C . ALA A 1 490 ? 1.336 -6.380 -2.111 1.00 5.14 490 ALA A C 1
ATOM 3745 O O . ALA A 1 490 ? 0.867 -7.514 -1.921 1.00 5.31 490 ALA A O 1
ATOM 3747 N N . VAL A 1 491 ? 2.622 -6.116 -1.929 1.00 5.00 491 VAL A N 1
ATOM 3748 C CA . VAL A 1 491 ? 3.526 -7.148 -1.427 1.00 5.28 491 VAL A CA 1
ATOM 3749 C C . VAL A 1 491 ? 3.103 -7.636 -0.041 1.00 4.84 491 VAL A C 1
ATOM 3750 O O . VAL A 1 491 ? 3.088 -8.845 0.201 1.00 5.18 491 VAL A O 1
ATOM 3754 N N . ILE A 1 492 ? 2.790 -6.738 0.895 1.00 4.50 492 ILE A N 1
ATOM 3755 C CA . ILE A 1 492 ? 2.366 -7.209 2.214 1.00 4.11 492 ILE A CA 1
ATOM 3756 C C . ILE A 1 492 ? 1.041 -7.950 2.157 1.00 4.27 492 ILE A C 1
ATOM 3757 O O . ILE A 1 492 ? 0.851 -8.904 2.904 1.00 4.93 492 ILE A O 1
ATOM 3762 N N . VAL A 1 493 ? 0.145 -7.541 1.275 1.00 4.08 493 VAL A N 1
ATOM 3763 C CA . VAL A 1 493 ? -1.106 -8.268 1.120 1.00 4.68 493 VAL A CA 1
ATOM 3764 C C . VAL A 1 493 ? -0.814 -9.707 0.657 1.00 4.76 493 VAL A C 1
ATOM 3765 O O . VAL A 1 493 ? -1.381 -10.673 1.173 1.00 5.44 493 VAL A O 1
ATOM 3769 N N . LEU A 1 494 ? 0.072 -9.862 -0.310 1.00 5.02 494 LEU A N 1
ATOM 3770 C CA . LEU A 1 494 ? 0.457 -11.184 -0.789 1.00 5.70 494 LEU A CA 1
ATOM 3771 C C . LEU A 1 494 ? 1.058 -12.018 0.342 1.00 5.58 494 LEU A C 1
ATOM 3772 O O . LEU A 1 494 ? 0.654 -13.166 0.555 1.00 6.19 494 LEU A O 1
ATOM 3777 N N . LEU A 1 495 ? 2.010 -11.462 1.081 1.00 5.78 495 LEU A N 1
ATOM 3778 C CA . LEU A 1 495 ? 2.619 -12.206 2.186 1.00 5.33 495 LEU A CA 1
ATOM 3779 C C . LEU A 1 495 ? 1.607 -12.562 3.266 1.00 5.94 495 LEU A C 1
ATOM 3780 O O . LEU A 1 495 ? 1.674 -13.652 3.849 1.00 6.17 495 LEU A O 1
ATOM 3785 N N . ALA A 1 496 ? 0.673 -11.662 3.533 1.00 5.68 496 ALA A N 1
ATOM 3786 C CA . ALA A 1 496 ? -0.404 -11.910 4.481 1.00 5.72 496 ALA A CA 1
ATOM 3787 C C . ALA A 1 496 ? -1.230 -13.122 4.033 1.00 6.14 496 ALA A C 1
ATOM 3788 O O . ALA A 1 496 ? -1.502 -14.026 4.834 1.00 6.50 496 ALA A O 1
ATOM 3790 N N . LEU A 1 497 ? -1.636 -13.147 2.768 1.00 6.21 497 LEU A N 1
ATOM 3791 C CA . LEU A 1 497 ? -2.415 -14.275 2.264 1.00 6.50 497 LEU A CA 1
ATOM 3792 C C . LEU A 1 497 ? -1.618 -15.574 2.365 1.00 7.01 497 LEU A C 1
ATOM 3793 O O . LEU A 1 497 ? -2.176 -16.621 2.735 1.00 7.35 497 LEU A O 1
ATOM 3798 N N . LEU A 1 498 ? -0.330 -15.540 2.036 1.00 6.99 498 LEU A N 1
ATOM 3799 C CA . LEU A 1 498 ? 0.500 -16.743 2.163 1.00 8.09 498 LEU A CA 1
ATOM 3800 C C . LEU A 1 498 ? 0.568 -17.202 3.619 1.00 8.39 498 LEU A C 1
ATOM 3801 O O . LEU A 1 498 ? 0.501 -18.409 3.903 1.00 9.48 498 LEU A O 1
ATOM 3806 N N . SER A 1 499 ? 0.698 -16.270 4.557 1.00 8.13 499 SER A N 1
ATOM 3807 C CA . SER A 1 499 ? 0.776 -16.628 5.961 1.00 8.80 499 SER A CA 1
ATOM 3808 C C . SER A 1 499 ? -0.518 -17.271 6.419 1.00 9.26 499 SER A C 1
ATOM 3809 O O . SER A 1 499 ? -0.515 -18.080 7.349 1.00 10.09 499 SER A O 1
ATOM 3812 N N . LEU A 1 500 ? -1.633 -16.908 5.793 1.00 9.39 500 LEU A N 1
ATOM 3813 C CA . LEU A 1 500 ? -2.932 -17.474 6.128 1.00 10.21 500 LEU A CA 1
ATOM 3814 C C . LEU A 1 500 ? -3.179 -18.825 5.452 1.00 10.75 500 LEU A C 1
ATOM 3815 O O . LEU A 1 500 ? -4.232 -19.435 5.667 1.00 12.89 500 LEU A O 1
ATOM 3820 N N . GLY A 1 501 ? -2.222 -19.299 4.673 1.00 10.13 501 GLY A N 1
ATOM 3821 C CA . GLY A 1 501 ? -2.334 -20.602 4.029 1.00 10.63 501 GLY A CA 1
ATOM 3822 C C . GLY A 1 501 ? -2.989 -20.607 2.663 1.00 9.93 501 GLY A C 1
ATOM 3823 O O . GLY A 1 501 ? -3.326 -21.683 2.162 1.00 10.68 501 GLY A O 1
ATOM 3824 N N . VAL A 1 502 ? -3.140 -19.450 2.022 1.00 9.49 502 VAL A N 1
ATOM 3825 C CA . VAL A 1 502 ? -3.769 -19.394 0.704 1.00 8.58 502 VAL A CA 1
ATOM 3826 C C . VAL A 1 502 ? -2.781 -19.865 -0.337 1.00 8.39 502 VAL A C 1
ATOM 3827 O O . VAL A 1 502 ? -1.665 -19.343 -0.405 1.00 10.15 502 VAL A O 1
ATOM 3831 N N . LYS A 1 503 ? -3.171 -20.869 -1.121 1.00 8.23 503 LYS A N 1
ATOM 3832 C CA . LYS A 1 503 ? -2.363 -21.443 -2.178 1.00 8.71 503 LYS A CA 1
ATOM 3833 C C . LYS A 1 503 ? -2.963 -21.113 -3.534 1.00 8.15 503 LYS A C 1
ATOM 3834 O O . LYS A 1 503 ? -4.092 -20.615 -3.629 1.00 7.63 503 LYS A O 1
ATOM 3840 N N . ASN A 1 504 ? -2.192 -21.399 -4.575 1.00 8.06 504 ASN A N 1
ATOM 3841 C CA . ASN A 1 504 ? -2.649 -21.285 -5.958 1.00 8.34 504 ASN A CA 1
ATOM 3842 C C . ASN A 1 504 ? -2.861 -19.861 -6.446 1.00 7.82 504 ASN A C 1
ATOM 3843 O O . ASN A 1 504 ? -3.569 -19.652 -7.430 1.00 8.47 504 ASN A O 1
ATOM 3848 N N . ILE A 1 505 ? -2.271 -18.878 -5.765 1.00 7.00 505 ILE A N 1
ATOM 3849 C CA . ILE A 1 505 ? -2.424 -17.496 -6.191 1.00 6.58 505 ILE A CA 1
ATOM 3850 C C . ILE A 1 505 ? -1.765 -17.268 -7.538 1.00 6.77 505 ILE A C 1
ATOM 3851 O O . ILE A 1 505 ? -0.593 -17.610 -7.729 1.00 7.74 505 ILE A O 1
ATOM 3856 N N . HIS A 1 506 ? -2.522 -16.685 -8.458 1.00 6.02 506 HIS A N 1
ATOM 3857 C CA . HIS A 1 506 ? -2.005 -16.258 -9.746 1.00 6.81 506 HIS A CA 1
ATOM 3858 C C . HIS A 1 506 ? -1.691 -14.761 -9.563 1.00 6.22 506 HIS A C 1
ATOM 3859 O O . HIS A 1 506 ? -2.582 -13.971 -9.198 1.00 6.71 506 HIS A O 1
ATOM 3866 N N . LEU A 1 507 ? -0.430 -14.395 -9.755 1.00 6.19 507 LEU A N 1
ATOM 3867 C CA . LEU A 1 507 ? 0.059 -13.045 -9.518 1.00 6.51 507 LEU A CA 1
ATOM 3868 C C . LEU A 1 507 ? 0.537 -12.412 -10.819 1.00 6.18 507 LEU A C 1
ATOM 3869 O O . LEU A 1 507 ? 1.260 -13.046 -11.589 1.00 6.92 507 LEU A O 1
ATOM 3874 N N . GLY A 1 508 ? 0.176 -11.163 -11.087 1.00 5.66 508 GLY A N 1
ATOM 3875 C CA . GLY A 1 508 ? 0.583 -10.545 -12.327 1.00 5.66 508 GLY A CA 1
ATOM 3876 C C . GLY A 1 508 ? 0.491 -9.031 -12.269 1.00 5.49 508 GLY A C 1
ATOM 3877 O O . GLY A 1 508 ? 0.167 -8.443 -11.226 1.00 5.65 508 GLY A O 1
ATOM 3878 N N . PRO A 1 509 ? 0.715 -8.371 -13.402 1.00 5.71 509 PRO A N 1
ATOM 3879 C CA . PRO A 1 509 ? 0.923 -8.987 -14.723 1.00 6.39 509 PRO A CA 1
ATOM 3880 C C . PRO A 1 509 ? 2.281 -9.636 -14.929 1.00 6.73 509 PRO A C 1
ATOM 3881 O O . PRO A 1 509 ? 2.443 -10.373 -15.906 1.00 9.07 509 PRO A O 1
ATOM 3885 N N . THR A 1 510 ? 3.246 -9.363 -14.067 1.00 6.39 510 THR A N 1
ATOM 3886 C CA . THR A 1 510 ? 4.540 -10.030 -14.067 1.00 6.59 510 THR A CA 1
ATOM 3887 C C . THR A 1 510 ? 4.836 -10.464 -12.633 1.00 6.36 510 THR A C 1
ATOM 3888 O O . THR A 1 510 ? 4.161 -10.034 -11.689 1.00 7.55 510 THR A O 1
ATOM 3892 N N . LEU A 1 511 ? 5.835 -11.319 -12.459 1.00 6.13 511 LEU A N 1
ATOM 3893 C CA . LEU A 1 511 ? 6.285 -11.705 -11.133 1.00 6.93 511 LEU A CA 1
ATOM 3894 C C . LEU A 1 511 ? 7.407 -10.756 -10.709 1.00 7.05 511 LEU A C 1
ATOM 3895 O O . LEU A 1 511 ? 8.183 -10.312 -11.554 1.00 7.51 511 LEU A O 1
ATOM 3900 N N . PRO A 1 512 ? 7.481 -10.406 -9.429 1.00 6.18 512 PRO A N 1
ATOM 3901 C CA . PRO A 1 512 ? 8.496 -9.456 -8.947 1.00 6.39 512 PRO A CA 1
ATOM 3902 C C . PRO A 1 512 ? 9.924 -9.776 -9.333 1.00 6.42 512 PRO A C 1
ATOM 3903 O O . PRO A 1 512 ? 10.358 -10.924 -9.298 1.00 7.15 512 PRO A O 1
ATOM 3907 N N . ALA A 1 513 ? 10.666 -8.727 -9.644 1.00 6.43 513 ALA A N 1
ATOM 3908 C CA . ALA A 1 513 ? 12.061 -8.859 -10.037 1.00 6.62 513 ALA A CA 1
ATOM 3909 C C . ALA A 1 513 ? 12.919 -9.270 -8.859 1.00 7.55 513 ALA A C 1
ATOM 3910 O O . ALA A 1 513 ? 14.029 -9.769 -9.056 1.00 8.96 513 ALA A O 1
ATOM 3912 N N . PHE A 1 514 ? 12.438 -9.028 -7.642 1.00 7.28 514 PHE A N 1
ATOM 3913 C CA . PHE A 1 514 ? 13.204 -9.311 -6.434 1.00 7.81 514 PHE A CA 1
ATOM 3914 C C . PHE A 1 514 ? 13.102 -10.742 -5.927 1.00 8.90 514 PHE A C 1
ATOM 3915 O O . PHE A 1 514 ? 13.619 -11.038 -4.851 1.00 10.23 514 PHE A O 1
ATOM 3923 N N . LEU A 1 515 ? 12.428 -11.616 -6.675 1.00 9.34 515 LEU A N 1
ATOM 3924 C CA . LEU A 1 515 ? 12.394 -13.043 -6.347 1.00 10.12 515 LEU A CA 1
ATOM 3925 C C . LEU A 1 515 ? 13.515 -13.743 -7.107 1.00 10.60 515 LEU A C 1
ATOM 3926 O O . LEU A 1 515 ? 13.507 -13.769 -8.334 1.00 12.17 515 LEU A O 1
ATOM 3931 N N . SER A 1 516 ? 14.479 -14.289 -6.378 1.00 10.29 516 SER A N 1
ATOM 3932 C CA . SER A 1 516 ? 15.556 -15.073 -6.985 1.00 10.76 516 SER A CA 1
ATOM 3933 C C . SER A 1 516 ? 14.967 -16.398 -7.461 1.00 11.65 516 SER A C 1
ATOM 3934 O O . SER A 1 516 ? 13.925 -16.825 -6.996 1.00 10.97 516 SER A O 1
ATOM 3937 N N . PRO A 1 517 ? 15.644 -17.075 -8.379 1.00 12.60 517 PRO A N 1
ATOM 3938 C CA . PRO A 1 517 ? 15.150 -18.377 -8.852 1.00 12.35 517 PRO A CA 1
ATOM 3939 C C . PRO A 1 517 ? 14.832 -19.360 -7.711 1.00 12.07 517 PRO A C 1
ATOM 3940 O O . PRO A 1 517 ? 13.777 -19.990 -7.732 1.00 10.73 517 PRO A O 1
ATOM 3944 N N . ASN A 1 518 ? 15.700 -19.484 -6.712 1.00 11.32 518 ASN A N 1
ATOM 3945 C CA . ASN A 1 518 ? 15.442 -20.418 -5.615 1.00 11.77 518 ASN A CA 1
ATOM 3946 C C . ASN A 1 518 ? 14.290 -19.987 -4.705 1.00 10.75 518 ASN A C 1
ATOM 3947 O O . ASN A 1 518 ? 13.552 -20.822 -4.187 1.00 11.28 518 ASN A O 1
ATOM 3952 N N . VAL A 1 519 ? 14.147 -18.684 -4.487 1.00 10.02 519 VAL A N 1
ATOM 3953 C CA . VAL A 1 519 ? 13.053 -18.181 -3.678 1.00 9.76 519 VAL A CA 1
ATOM 3954 C C . VAL A 1 519 ? 11.731 -18.378 -4.442 1.00 9.49 519 VAL A C 1
ATOM 3955 O O . VAL A 1 519 ? 10.727 -18.819 -3.874 1.00 10.16 519 VAL A O 1
ATOM 3959 N N . ALA A 1 520 ? 11.739 -18.088 -5.739 1.00 9.55 520 ALA A N 1
ATOM 3960 C CA . ALA A 1 520 ? 10.551 -18.316 -6.570 1.00 10.18 520 ALA A CA 1
ATOM 3961 C C . ALA A 1 520 ? 10.153 -19.793 -6.535 1.00 10.28 520 ALA A C 1
ATOM 3962 O O . ALA A 1 520 ? 8.963 -20.123 -6.478 1.00 11.39 520 ALA A O 1
ATOM 3964 N N . LYS A 1 521 ? 11.145 -20.686 -6.560 1.00 10.12 521 LYS A N 1
ATOM 3965 C CA . LYS A 1 521 ? 10.892 -22.130 -6.511 1.00 10.92 521 LYS A CA 1
ATOM 3966 C C . LYS A 1 521 ? 10.197 -22.556 -5.228 1.00 10.98 521 LYS A C 1
ATOM 3967 O O . LYS A 1 521 ? 9.315 -23.412 -5.255 1.00 10.75 521 LYS A O 1
ATOM 3973 N N . VAL A 1 522 ? 10.597 -21.979 -4.098 1.00 11.49 522 VAL A N 1
ATOM 3974 C CA . VAL A 1 522 ? 9.931 -22.268 -2.834 1.00 12.24 522 VAL A CA 1
ATOM 3975 C C . VAL A 1 522 ? 8.468 -21.836 -2.923 1.00 12.20 522 VAL A C 1
ATOM 3976 O O . VAL A 1 522 ? 7.567 -22.556 -2.497 1.00 11.97 522 VAL A O 1
ATOM 3980 N N . LEU A 1 523 ? 8.226 -20.663 -3.491 1.00 11.17 523 LEU A N 1
ATOM 3981 C CA . LEU A 1 523 ? 6.859 -20.160 -3.616 1.00 11.31 523 LEU A CA 1
ATOM 3982 C C . LEU A 1 523 ? 6.004 -21.034 -4.526 1.00 10.97 523 LEU A C 1
ATOM 3983 O O . LEU A 1 523 ? 4.826 -21.260 -4.247 1.00 10.29 523 LEU A O 1
ATOM 3988 N N . VAL A 1 524 ? 6.588 -21.521 -5.613 1.00 10.21 524 VAL A N 1
ATOM 3989 C CA . VAL A 1 524 ? 5.877 -22.438 -6.482 1.00 9.79 524 VAL A CA 1
ATOM 3990 C C . VAL A 1 524 ? 5.631 -23.775 -5.778 1.00 9.75 524 VAL A C 1
ATOM 3991 O O . VAL A 1 524 ? 4.508 -24.281 -5.743 1.00 9.93 524 VAL A O 1
ATOM 3995 N N . GLU A 1 525 ? 6.681 -24.338 -5.185 1.00 9.74 525 GLU A N 1
ATOM 3996 C CA . GLU A 1 525 ? 6.583 -25.681 -4.601 1.00 10.06 525 GLU A CA 1
ATOM 3997 C C . GLU A 1 525 ? 5.699 -25.741 -3.371 1.00 10.00 525 GLU A C 1
ATOM 3998 O O . GLU A 1 525 ? 4.915 -26.673 -3.209 1.00 10.92 525 GLU A O 1
ATOM 4004 N N . GLN A 1 526 ? 5.813 -24.746 -2.494 1.00 9.16 526 GLN A N 1
ATOM 4005 C CA . GLN A 1 526 ? 5.038 -24.770 -1.269 1.00 9.48 526 GLN A CA 1
ATOM 4006 C C . GLN A 1 526 ? 3.720 -24.024 -1.341 1.00 8.99 526 GLN A C 1
ATOM 4007 O O . GLN A 1 526 ? 2.823 -24.336 -0.577 1.00 10.29 526 GLN A O 1
ATOM 4013 N N . PHE A 1 527 ? 3.591 -23.040 -2.230 1.00 8.95 527 PHE A N 1
ATOM 4014 C CA . PHE A 1 527 ? 2.370 -22.225 -2.269 1.00 9.04 527 PHE A CA 1
ATOM 4015 C C . PHE A 1 527 ? 1.665 -22.212 -3.609 1.00 8.62 527 PHE A C 1
ATOM 4016 O O . PHE A 1 527 ? 0.605 -21.612 -3.741 1.00 9.08 527 PHE A O 1
ATOM 4024 N N . ASN A 1 528 ? 2.243 -22.894 -4.590 1.00 8.45 528 ASN A N 1
ATOM 4025 C CA . ASN A 1 528 ? 1.710 -22.955 -5.947 1.00 9.57 528 ASN A CA 1
ATOM 4026 C C . ASN A 1 528 ? 1.390 -21.576 -6.515 1.00 9.36 528 ASN A C 1
ATOM 4027 O O . ASN A 1 528 ? 0.369 -21.394 -7.176 1.00 9.93 528 ASN A O 1
ATOM 4032 N N . ILE A 1 529 ? 2.260 -20.602 -6.263 1.00 8.76 529 ILE A N 1
ATOM 4033 C CA . ILE A 1 529 ? 2.109 -19.308 -6.908 1.00 9.71 529 ILE A CA 1
ATOM 4034 C C . ILE A 1 529 ? 2.404 -19.483 -8.396 1.00 9.11 529 ILE A C 1
ATOM 4035 O O . ILE A 1 529 ? 3.299 -20.243 -8.781 1.00 9.70 529 ILE A O 1
ATOM 4040 N N . GLY A 1 530 ? 1.634 -18.807 -9.237 1.00 8.69 530 GLY A N 1
ATOM 4041 C CA . GLY A 1 530 ? 1.846 -18.828 -10.674 1.00 9.02 530 GLY A CA 1
ATOM 4042 C C . GLY A 1 530 ? 1.632 -17.444 -11.255 1.00 8.74 530 GLY A C 1
ATOM 4043 O O . GLY A 1 530 ? 1.266 -16.516 -10.535 1.00 8.73 530 GLY A O 1
ATOM 4044 N N . GLY A 1 531 ? 1.868 -17.304 -12.553 1.00 8.99 531 GLY A N 1
ATOM 4045 C CA . GLY A 1 531 ? 1.647 -16.051 -13.259 1.00 8.76 531 GLY A CA 1
ATOM 4046 C C . GLY A 1 531 ? 0.493 -16.140 -14.245 1.00 8.54 531 GLY A C 1
ATOM 4047 O O . GLY A 1 531 ? -0.296 -17.098 -14.234 1.00 10.23 531 GLY A O 1
ATOM 4048 N N . ILE A 1 532 ? 0.350 -15.127 -15.089 1.00 7.24 532 ILE A N 1
ATOM 4049 C CA . ILE A 1 532 ? -0.726 -15.066 -16.069 1.00 7.29 532 ILE A CA 1
ATOM 4050 C C . ILE A 1 532 ? -0.218 -15.339 -17.478 1.00 7.31 532 ILE A C 1
ATOM 4051 O O . ILE A 1 532 ? 0.973 -15.232 -17.759 1.00 8.35 532 ILE A O 1
ATOM 4056 N N . THR A 1 533 ? -1.137 -15.694 -18.357 1.00 7.56 533 THR A N 1
ATOM 4057 C CA . THR A 1 533 ? -0.840 -15.793 -19.793 1.00 7.90 533 THR A CA 1
ATOM 4058 C C . THR A 1 533 ? -1.866 -14.933 -20.518 1.00 8.04 533 THR A C 1
ATOM 4059 O O . THR A 1 533 ? -1.959 -13.737 -20.239 1.00 9.97 533 THR A O 1
ATOM 4063 N N . SER A 1 534 ? -2.629 -15.487 -21.455 1.00 7.88 534 SER A N 1
ATOM 4064 C CA . SER A 1 534 ? -3.676 -14.716 -22.117 1.00 7.43 534 SER A CA 1
ATOM 4065 C C . SER A 1 534 ? -4.951 -14.873 -21.308 1.00 6.69 534 SER A C 1
ATOM 4066 O O . SER A 1 534 ? -5.132 -15.873 -20.606 1.00 6.29 534 SER A O 1
ATOM 4069 N N . PRO A 1 535 ? -5.847 -13.914 -21.402 1.00 6.75 535 PRO A N 1
ATOM 4070 C CA . PRO A 1 535 ? -7.077 -14.015 -20.624 1.00 6.91 535 PRO A CA 1
ATOM 4071 C C . PRO A 1 535 ? -7.884 -15.238 -21.050 1.00 6.68 535 PRO A C 1
ATOM 4072 O O . PRO A 1 535 ? -8.381 -15.941 -20.184 1.00 6.63 535 PRO A O 1
ATOM 4076 N N . GLN A 1 536 ? -7.979 -15.510 -22.354 1.00 6.32 536 GLN A N 1
ATOM 4077 C CA . GLN A 1 536 ? -8.775 -16.642 -22.809 1.00 6.53 536 GLN A CA 1
ATOM 4078 C C . GLN A 1 536 ? -8.176 -17.985 -22.365 1.00 6.08 536 GLN A C 1
ATOM 4079 O O . GLN A 1 536 ? -8.923 -18.902 -22.011 1.00 6.57 536 GLN A O 1
ATOM 4085 N N . ASP A 1 537 ? -6.847 -18.117 -22.353 1.00 5.88 537 ASP A N 1
ATOM 4086 C CA . ASP A 1 537 ? -6.242 -19.363 -21.884 1.00 6.29 537 ASP A CA 1
ATOM 4087 C C . ASP A 1 537 ? -6.463 -19.542 -20.392 1.00 6.50 537 ASP A C 1
ATOM 4088 O O . ASP A 1 537 ? -6.765 -20.627 -19.936 1.00 6.51 537 ASP A O 1
ATOM 4093 N N . ASP A 1 538 ? -6.272 -18.467 -19.623 1.00 5.68 538 ASP A N 1
ATOM 4094 C CA . ASP A 1 538 ? -6.397 -18.567 -18.179 1.00 5.83 538 ASP A CA 1
ATOM 4095 C C . ASP A 1 538 ? -7.848 -18.779 -17.750 1.00 5.63 538 ASP A C 1
ATOM 4096 O O . ASP A 1 538 ? -8.096 -19.430 -16.728 1.00 6.19 538 ASP A O 1
ATOM 4101 N N . LEU A 1 539 ? -8.803 -18.232 -18.494 1.00 6.08 539 LEU A N 1
ATOM 4102 C CA . LEU A 1 539 ? -10.215 -18.452 -18.198 1.00 6.87 539 LEU A CA 1
ATOM 4103 C C . LEU A 1 539 ? -10.540 -19.945 -18.275 1.00 7.81 539 LEU A C 1
ATOM 4104 O O . LEU A 1 539 ? -11.431 -20.427 -17.581 1.00 8.74 539 LEU A O 1
ATOM 4109 N N . LYS A 1 540 ? -9.814 -20.689 -19.108 1.00 8.63 540 LYS A N 1
ATOM 4110 C CA . LYS A 1 540 ? -9.926 -22.149 -19.135 1.00 9.94 540 LYS A CA 1
ATOM 4111 C C . LYS A 1 540 ? -9.051 -22.780 -18.033 1.00 9.77 540 LYS A C 1
ATOM 4112 O O . LYS A 1 540 ? -9.544 -23.496 -17.161 1.00 11.81 540 LYS A O 1
ATOM 4118 N N . ALA A 1 541 ? -7.764 -22.492 -18.043 1.00 9.55 541 ALA A N 1
ATOM 4119 C CA . ALA A 1 541 ? -6.814 -23.182 -17.158 1.00 10.30 541 ALA A CA 1
ATOM 4120 C C . ALA A 1 541 ? -7.023 -22.967 -15.663 1.00 10.69 541 ALA A C 1
ATOM 4121 O O . ALA A 1 541 ? -6.846 -23.893 -14.869 1.00 11.75 541 ALA A O 1
ATOM 4123 N N . PHE A 1 542 ? -7.387 -21.759 -15.262 1.00 10.50 542 PHE A N 1
ATOM 4124 C CA . PHE A 1 542 ? -7.515 -21.440 -13.844 1.00 10.53 542 PHE A CA 1
ATOM 4125 C C . PHE A 1 542 ? -8.707 -22.108 -13.185 1.00 11.90 542 PHE A C 1
ATOM 4126 O O . PHE A 1 542 ? -8.816 -22.097 -11.967 1.00 12.14 542 PHE A O 1
ATOM 4134 N N . PHE A 1 543 ? -9.597 -22.682 -13.981 1.00 12.95 543 PHE A N 1
ATOM 4135 C CA . PHE A 1 543 ? -10.795 -23.316 -13.445 1.00 15.26 543 PHE A CA 1
ATOM 4136 C C . PHE A 1 543 ? -10.779 -24.827 -13.643 1.00 16.26 543 PHE A C 1
ATOM 4137 O O . PHE A 1 543 ? -11.735 -25.523 -13.266 1.00 18.44 543 PHE A O 1
ATOM 4145 N N . SER B 1 1 ? 79.909 27.299 46.626 1.00 15.12 1 SER B N 1
ATOM 4146 C CA . SER B 1 1 ? 79.235 27.431 45.293 1.00 13.98 1 SER B CA 1
ATOM 4147 C C . SER B 1 1 ? 77.773 27.052 45.388 1.00 12.68 1 SER B C 1
ATOM 4148 O O . SER B 1 1 ? 77.390 26.130 46.108 1.00 13.29 1 SER B O 1
ATOM 4151 N N . ASN B 1 2 ? 76.948 27.832 44.710 1.00 10.61 2 ASN B N 1
ATOM 4152 C CA . ASN B 1 2 ? 75.529 27.533 44.587 1.00 9.23 2 ASN B CA 1
ATOM 4153 C C . ASN B 1 2 ? 75.197 26.301 43.737 1.00 7.63 2 ASN B C 1
ATOM 4154 O O . ASN B 1 2 ? 75.713 26.135 42.621 1.00 8.51 2 ASN B O 1
ATOM 4159 N N . ALA B 1 3 ? 74.313 25.455 44.249 1.00 6.25 3 ALA B N 1
ATOM 4160 C CA . ALA B 1 3 ? 73.760 24.339 43.477 1.00 5.77 3 ALA B CA 1
ATOM 4161 C C . ALA B 1 3 ? 72.881 24.865 42.329 1.00 5.20 3 ALA B C 1
ATOM 4162 O O . ALA B 1 3 ? 72.737 24.198 41.302 1.00 5.30 3 ALA B O 1
ATOM 4164 N N . MET B 1 4 ? 72.292 26.036 42.516 1.00 5.05 4 MET B N 1
ATOM 4165 C CA . MET B 1 4 ? 71.443 26.657 41.510 1.00 4.46 4 MET B CA 1
ATOM 4166 C C . MET B 1 4 ? 71.425 28.155 41.757 1.00 4.52 4 MET B C 1
ATOM 4167 O O . MET B 1 4 ? 71.867 28.639 42.800 1.00 4.88 4 MET B O 1
ATOM 4172 N N . PHE B 1 5 ? 70.912 28.895 40.785 1.00 4.43 5 PHE B N 1
ATOM 4173 C CA . PHE B 1 5 ? 70.592 30.286 41.039 1.00 4.08 5 PHE B CA 1
ATOM 4174 C C . PHE B 1 5 ? 69.372 30.684 40.239 1.00 4.26 5 PHE B C 1
ATOM 4175 O O . PHE B 1 5 ? 69.425 30.729 39.010 1.00 4.48 5 PHE B O 1
ATOM 4183 N N . CYS B 1 6 ? 68.274 30.977 40.925 1.00 4.04 6 CYS B N 1
ATOM 4184 C CA . CYS B 1 6 ? 67.056 31.431 40.261 1.00 3.58 6 CYS B CA 1
ATOM 4185 C C . CYS B 1 6 ? 66.443 32.507 41.137 1.00 3.57 6 CYS B C 1
ATOM 4186 O O . CYS B 1 6 ? 66.343 32.340 42.349 1.00 4.14 6 CYS B O 1
ATOM 4189 N N . TYR B 1 7 ? 66.067 33.626 40.521 1.00 3.58 7 TYR B N 1
ATOM 4190 C CA . TYR B 1 7 ? 65.469 34.756 41.238 1.00 3.40 7 TYR B CA 1
ATOM 4191 C C . TYR B 1 7 ? 64.332 35.401 40.451 1.00 3.12 7 TYR B C 1
ATOM 4192 O O . TYR B 1 7 ? 64.001 36.563 40.670 1.00 3.79 7 TYR B O 1
ATOM 4201 N N . GLN B 1 8 ? 63.683 34.624 39.590 1.00 3.71 8 GLN B N 1
ATOM 4202 C CA . GLN B 1 8 ? 62.703 35.189 38.649 1.00 3.50 8 GLN B CA 1
ATOM 4203 C C . GLN B 1 8 ? 61.299 35.458 39.180 1.00 3.79 8 GLN B C 1
ATOM 4204 O O . GLN B 1 8 ? 60.528 36.131 38.496 1.00 4.16 8 GLN B O 1
ATOM 4210 N N . CYS B 1 9 ? 60.954 34.953 40.364 1.00 3.56 9 CYS B N 1
ATOM 4211 C CA . CYS B 1 9 ? 59.631 35.203 40.904 1.00 3.87 9 CYS B CA 1
ATOM 4212 C C . CYS B 1 9 ? 59.684 35.935 42.231 1.00 3.32 9 CYS B C 1
ATOM 4213 O O . CYS B 1 9 ? 60.738 36.071 42.866 1.00 3.93 9 CYS B O 1
ATOM 4216 N N . GLN B 1 10 ? 58.515 36.391 42.656 1.00 3.70 10 GLN B N 1
ATOM 4217 C CA . GLN B 1 10 ? 58.404 37.237 43.823 1.00 3.81 10 GLN B CA 1
ATOM 4218 C C . GLN B 1 10 ? 58.834 36.542 45.099 1.00 3.77 10 GLN B C 1
ATOM 4219 O O . GLN B 1 10 ? 59.285 37.207 46.036 1.00 4.13 10 GLN B O 1
ATOM 4225 N N . GLU B 1 11 ? 58.700 35.224 45.156 1.00 3.78 11 GLU B N 1
ATOM 4226 C CA . GLU B 1 11 ? 58.958 34.441 46.368 1.00 4.04 11 GLU B CA 1
ATOM 4227 C C . GLU B 1 11 ? 60.402 33.975 46.522 1.00 3.63 11 GLU B C 1
ATOM 4228 O O . GLU B 1 11 ? 60.711 33.200 47.422 1.00 4.54 11 GLU B O 1
ATOM 4234 N N . THR B 1 12 ? 61.300 34.429 45.662 1.00 3.60 12 THR B N 1
ATOM 4235 C CA . THR B 1 12 ? 62.686 33.986 45.737 1.00 3.96 12 THR B CA 1
ATOM 4236 C C . THR B 1 12 ? 63.258 34.172 47.152 1.00 4.04 12 THR B C 1
ATOM 4237 O O . THR B 1 12 ? 62.968 35.155 47.836 1.00 4.27 12 THR B O 1
ATOM 4241 N N . VAL B 1 13 ? 64.088 33.227 47.590 1.00 3.87 13 VAL B N 1
ATOM 4242 C CA . VAL B 1 13 ? 64.534 33.226 48.981 1.00 4.45 13 VAL B CA 1
ATOM 4243 C C . VAL B 1 13 ? 65.146 34.562 49.387 1.00 4.82 13 VAL B C 1
ATOM 4244 O O . VAL B 1 13 ? 66.071 35.057 48.745 1.00 4.74 13 VAL B O 1
ATOM 4248 N N . GLY B 1 14 ? 64.640 35.124 50.485 1.00 4.37 14 GLY B N 1
ATOM 4249 C CA . GLY B 1 14 ? 65.169 36.331 51.084 1.00 5.22 14 GLY B CA 1
ATOM 4250 C C . GLY B 1 14 ? 65.078 37.550 50.186 1.00 5.54 14 GLY B C 1
ATOM 4251 O O . GLY B 1 14 ? 65.721 38.560 50.468 1.00 5.92 14 GLY B O 1
ATOM 4252 N N . ASN B 1 15 ? 64.268 37.477 49.126 1.00 5.42 15 ASN B N 1
ATOM 4253 C CA . ASN B 1 15 ? 64.274 38.472 48.050 1.00 5.51 15 ASN B CA 1
ATOM 4254 C C . ASN B 1 15 ? 65.694 38.677 47.509 1.00 5.79 15 ASN B C 1
ATOM 4255 O O . ASN B 1 15 ? 66.066 39.791 47.117 1.00 6.24 15 ASN B O 1
ATOM 4260 N N . LYS B 1 16 ? 66.461 37.590 47.457 1.00 5.56 16 LYS B N 1
ATOM 4261 C CA . LYS B 1 16 ? 67.821 37.595 46.937 1.00 6.16 16 LYS B CA 1
ATOM 4262 C C . LYS B 1 16 ? 68.020 36.532 45.867 1.00 5.49 16 LYS B C 1
ATOM 4263 O O . LYS B 1 16 ? 68.535 36.811 44.788 1.00 6.76 16 LYS B O 1
ATOM 4269 N N . GLY B 1 17 ? 67.595 35.308 46.136 1.00 5.01 17 GLY B N 1
ATOM 4270 C CA . GLY B 1 17 ? 67.760 34.240 45.165 1.00 4.38 17 GLY B CA 1
ATOM 4271 C C . GLY B 1 17 ? 67.676 32.871 45.787 1.00 4.38 17 GLY B C 1
ATOM 4272 O O . GLY B 1 17 ? 68.047 32.655 46.936 1.00 5.18 17 GLY B O 1
ATOM 4273 N N . CYS B 1 18 ? 67.129 31.934 45.033 1.00 3.74 18 CYS B N 1
ATOM 4274 C CA . CYS B 1 18 ? 67.070 30.525 45.414 1.00 4.13 18 CYS B CA 1
ATOM 4275 C C . CYS B 1 18 ? 68.376 29.883 44.962 1.00 4.34 18 CYS B C 1
ATOM 4276 O O . CYS B 1 18 ? 68.670 29.843 43.769 1.00 4.62 18 CYS B O 1
ATOM 4279 N N . THR B 1 19 ? 69.168 29.403 45.919 1.00 4.76 19 THR B N 1
ATOM 4280 C CA . THR B 1 19 ? 70.528 28.918 45.661 1.00 5.15 19 THR B CA 1
ATOM 4281 C C . THR B 1 19 ? 70.714 27.422 45.849 1.00 5.20 19 THR B C 1
ATOM 4282 O O . THR B 1 19 ? 71.730 26.883 45.405 1.00 5.22 19 THR B O 1
ATOM 4286 N N . GLN B 1 20 ? 69.772 26.763 46.517 1.00 5.61 20 GLN B N 1
ATOM 4287 C CA . GLN B 1 20 ? 69.870 25.331 46.775 1.00 5.78 20 GLN B CA 1
ATOM 4288 C C . GLN B 1 20 ? 68.641 24.609 46.242 1.00 6.00 20 GLN B C 1
ATOM 4289 O O . GLN B 1 20 ? 68.781 23.697 45.434 1.00 7.04 20 GLN B O 1
ATOM 4295 N N . VAL B 1 21 ? 67.454 25.016 46.694 1.00 5.96 21 VAL B N 1
ATOM 4296 C CA . VAL B 1 21 ? 66.187 24.494 46.204 1.00 6.54 21 VAL B CA 1
ATOM 4297 C C . VAL B 1 21 ? 65.230 25.683 46.105 1.00 5.48 21 VAL B C 1
ATOM 4298 O O . VAL B 1 21 ? 65.296 26.634 46.900 1.00 5.97 21 VAL B O 1
ATOM 4306 N N . GLY B 1 22 ? 64.345 25.659 45.123 1.00 4.97 22 GLY B N 1
ATOM 4307 C CA . GLY B 1 22 ? 63.410 26.746 44.958 1.00 4.93 22 GLY B CA 1
ATOM 4308 C C . GLY B 1 22 ? 62.285 26.738 45.966 1.00 5.03 22 GLY B C 1
ATOM 4309 O O . GLY B 1 22 ? 61.818 25.675 46.377 1.00 5.32 22 GLY B O 1
ATOM 4310 N N . VAL B 1 23 ? 61.819 27.927 46.336 1.00 5.15 23 VAL B N 1
ATOM 4311 C CA . VAL B 1 23 ? 60.633 28.073 47.175 1.00 5.76 23 VAL B CA 1
ATOM 4312 C C . VAL B 1 23 ? 59.420 27.428 46.468 1.00 5.88 23 VAL B C 1
ATOM 4313 O O . VAL B 1 23 ? 58.506 26.903 47.107 1.00 7.04 23 VAL B O 1
ATOM 4317 N N . CYS B 1 24 ? 59.432 27.412 45.146 1.00 4.81 24 CYS B N 1
ATOM 4318 C CA . CYS B 1 24 ? 58.365 26.810 44.344 1.00 4.64 24 CYS B CA 1
ATOM 4319 C C . CYS B 1 24 ? 58.477 25.288 44.286 1.00 4.24 24 CYS B C 1
ATOM 4320 O O . CYS B 1 24 ? 57.572 24.621 43.788 1.00 4.93 24 CYS B O 1
ATOM 4323 N N . GLY B 1 25 ? 59.590 24.736 44.774 1.00 4.88 25 GLY B N 1
ATOM 4324 C CA . GLY B 1 25 ? 59.821 23.303 44.731 1.00 5.16 25 GLY B CA 1
ATOM 4325 C C . GLY B 1 25 ? 60.779 22.874 43.634 1.00 5.08 25 GLY B C 1
ATOM 4326 O O . GLY B 1 25 ? 61.101 21.689 43.528 1.00 5.85 25 GLY B O 1
ATOM 4327 N N . LYS B 1 26 ? 61.251 23.815 42.812 1.00 4.87 26 LYS B N 1
ATOM 4328 C CA . LYS B 1 26 ? 62.161 23.492 41.718 1.00 4.75 26 LYS B CA 1
ATOM 4329 C C . LYS B 1 26 ? 63.493 23.041 42.287 1.00 5.09 26 LYS B C 1
ATOM 4330 O O . LYS B 1 26 ? 64.176 23.787 42.987 1.00 5.36 26 LYS B O 1
ATOM 4336 N N . LYS B 1 27 ? 63.856 21.816 41.970 1.00 5.02 27 LYS B N 1
ATOM 4337 C CA . LYS B 1 27 ? 65.105 21.228 42.448 1.00 5.15 27 LYS B CA 1
ATOM 4338 C C . LYS B 1 27 ? 66.282 21.732 41.629 1.00 4.92 27 LYS B C 1
ATOM 4339 O O . LYS B 1 27 ? 66.116 22.158 40.483 1.00 4.75 27 LYS B O 1
ATOM 4345 N N . PRO B 1 28 ? 67.493 21.685 42.179 1.00 5.00 28 PRO B N 1
ATOM 4346 C CA . PRO B 1 28 ? 68.632 22.278 41.479 1.00 5.27 28 PRO B CA 1
ATOM 4347 C C . PRO B 1 28 ? 68.945 21.658 40.117 1.00 4.69 28 PRO B C 1
ATOM 4348 O O . PRO B 1 28 ? 69.334 22.394 39.216 1.00 4.91 28 PRO B O 1
ATOM 4352 N N . GLU B 1 29 ? 68.742 20.365 39.930 1.00 5.19 29 GLU B N 1
ATOM 4353 C CA . GLU B 1 29 ? 68.963 19.781 38.605 1.00 5.56 29 GLU B CA 1
ATOM 4354 C C . GLU B 1 29 ? 67.915 20.283 37.612 1.00 4.73 29 GLU B C 1
ATOM 4355 O O . GLU B 1 29 ? 68.225 20.509 36.450 1.00 5.27 29 GLU B O 1
ATOM 4361 N N . THR B 1 30 ? 66.674 20.441 38.056 1.00 4.60 30 THR B N 1
ATOM 4362 C CA . THR B 1 30 ? 65.628 21.015 37.215 1.00 4.98 30 THR B CA 1
ATOM 4363 C C . THR B 1 30 ? 66.001 22.449 36.838 1.00 4.02 30 THR B C 1
ATOM 4364 O O . THR B 1 30 ? 65.855 22.853 35.678 1.00 4.41 30 THR B O 1
ATOM 4368 N N . ALA B 1 31 ? 66.449 23.227 37.814 1.00 3.89 31 ALA B N 1
ATOM 4369 C CA . ALA B 1 31 ? 66.869 24.602 37.567 1.00 4.06 31 ALA B CA 1
ATOM 4370 C C . ALA B 1 31 ? 67.998 24.647 36.544 1.00 4.40 31 ALA B C 1
ATOM 4371 O O . ALA B 1 31 ? 68.035 25.530 35.686 1.00 4.44 31 ALA B O 1
ATOM 4373 N N . ALA B 1 32 ? 68.920 23.692 36.648 1.00 4.40 32 ALA B N 1
ATOM 4374 C CA . ALA B 1 32 ? 70.038 23.598 35.718 1.00 4.47 32 ALA B CA 1
ATOM 4375 C C . ALA B 1 32 ? 69.555 23.319 34.295 1.00 4.26 32 ALA B C 1
ATOM 4376 O O . ALA B 1 32 ? 70.025 23.922 33.337 1.00 4.57 32 ALA B O 1
ATOM 4378 N N . LEU B 1 33 ? 68.618 22.395 34.150 1.00 4.31 33 LEU B N 1
ATOM 4379 C CA . LEU B 1 33 ? 68.105 22.075 32.829 1.00 4.59 33 LEU B CA 1
ATOM 4380 C C . LEU B 1 33 ? 67.381 23.271 32.239 1.00 4.40 33 LEU B C 1
ATOM 4381 O O . LEU B 1 33 ? 67.496 23.523 31.037 1.00 4.95 33 LEU B O 1
ATOM 4386 N N . GLN B 1 34 ? 66.649 24.015 33.063 1.00 4.19 34 GLN B N 1
ATOM 4387 C CA . GLN B 1 34 ? 65.996 25.218 32.558 1.00 4.17 34 GLN B CA 1
ATOM 4388 C C . GLN B 1 34 ? 67.038 26.241 32.126 1.00 4.44 34 GLN B C 1
ATOM 4389 O O . GLN B 1 34 ? 66.877 26.881 31.082 1.00 4.56 34 GLN B O 1
ATOM 4395 N N . ASP B 1 35 ? 68.118 26.393 32.881 1.00 4.32 35 ASP B N 1
ATOM 4396 C CA . ASP B 1 35 ? 69.183 27.313 32.474 1.00 4.44 35 ASP B CA 1
ATOM 4397 C C . ASP B 1 35 ? 69.817 26.886 31.135 1.00 4.19 35 ASP B C 1
ATOM 4398 O O . ASP B 1 35 ? 70.078 27.721 30.268 1.00 4.75 35 ASP B O 1
ATOM 4403 N N . ALA B 1 36 ? 70.050 25.591 30.963 1.00 4.69 36 ALA B N 1
ATOM 4404 C CA . ALA B 1 36 ? 70.579 25.082 29.696 1.00 4.98 36 ALA B CA 1
ATOM 4405 C C . ALA B 1 36 ? 69.599 25.349 28.558 1.00 4.58 36 ALA B C 1
ATOM 4406 O O . ALA B 1 36 ? 69.996 25.714 27.440 1.00 4.87 36 ALA B O 1
ATOM 4408 N N . LEU B 1 37 ? 68.312 25.163 28.830 1.00 4.25 37 LEU B N 1
ATOM 4409 C CA . LEU B 1 37 ? 67.295 25.383 27.808 1.00 4.60 37 LEU B CA 1
ATOM 4410 C C . LEU B 1 37 ? 67.223 26.850 27.396 1.00 4.48 37 LEU B C 1
ATOM 4411 O O . LEU B 1 37 ? 67.131 27.173 26.201 1.00 4.77 37 LEU B O 1
ATOM 4416 N N . ILE B 1 38 ? 67.291 27.767 28.355 1.00 4.21 38 ILE B N 1
ATOM 4417 C CA . ILE B 1 38 ? 67.280 29.180 28.007 1.00 4.42 38 ILE B CA 1
ATOM 4418 C C . ILE B 1 38 ? 68.534 29.541 27.184 1.00 4.13 38 ILE B C 1
ATOM 4419 O O . ILE B 1 38 ? 68.431 30.307 26.234 1.00 4.93 38 ILE B O 1
ATOM 4424 N N . TYR B 1 39 ? 69.692 29.001 27.565 1.00 4.80 39 TYR B N 1
ATOM 4425 C CA . TYR B 1 39 ? 70.928 29.236 26.832 1.00 4.60 39 TYR B CA 1
ATOM 4426 C C . TYR B 1 39 ? 70.781 28.860 25.366 1.00 4.82 39 TYR B C 1
ATOM 4427 O O . TYR B 1 39 ? 71.084 29.660 24.486 1.00 5.28 39 TYR B O 1
ATOM 4436 N N . VAL B 1 40 ? 70.329 27.649 25.081 1.00 4.66 40 VAL B N 1
ATOM 4437 C CA . VAL B 1 40 ? 70.215 27.227 23.682 1.00 4.82 40 VAL B CA 1
ATOM 4438 C C . VAL B 1 40 ? 69.051 27.928 22.981 1.00 4.84 40 VAL B C 1
ATOM 4439 O O . VAL B 1 40 ? 69.076 28.067 21.752 1.00 5.63 40 VAL B O 1
ATOM 4443 N N . THR B 1 41 ? 68.045 28.392 23.722 1.00 4.71 41 THR B N 1
ATOM 4444 C CA . THR B 1 41 ? 66.969 29.174 23.116 1.00 4.94 41 THR B CA 1
ATOM 4445 C C . THR B 1 41 ? 67.493 30.523 22.651 1.00 4.99 41 THR B C 1
ATOM 4446 O O . THR B 1 41 ? 67.140 30.997 21.565 1.00 4.92 41 THR B O 1
ATOM 4450 N N . LYS B 1 42 ? 68.361 31.138 23.4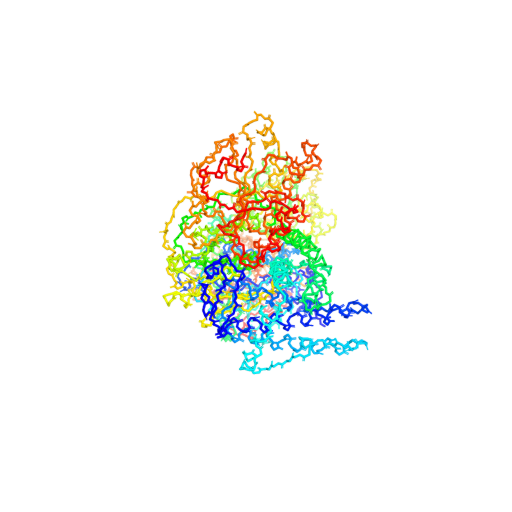44 1.00 4.90 42 LYS B N 1
ATOM 4451 C CA . LYS B 1 42 ? 68.978 32.397 23.044 1.00 5.19 42 LYS B CA 1
ATOM 4452 C C . LYS B 1 42 ? 69.913 32.173 21.846 1.00 4.62 42 LYS B C 1
ATOM 4453 O O . LYS B 1 42 ? 69.955 32.998 20.937 1.00 5.51 42 LYS B O 1
ATOM 4459 N N . GLY B 1 43 ? 70.623 31.047 21.806 1.00 5.13 43 GLY B N 1
ATOM 4460 C CA . GLY B 1 43 ? 71.466 30.719 20.660 1.00 5.10 43 GLY B CA 1
ATOM 4461 C C . GLY B 1 43 ? 70.612 30.547 19.410 1.00 5.25 43 GLY B C 1
ATOM 4462 O O . GLY B 1 43 ? 70.984 31.023 18.326 1.00 5.62 43 GLY B O 1
ATOM 4463 N N . LEU B 1 44 ? 69.497 29.838 19.534 1.00 5.50 44 LEU B N 1
ATOM 4464 C CA . LEU B 1 44 ? 68.555 29.691 18.428 1.00 6.22 44 LEU B CA 1
ATOM 4465 C C . LEU B 1 44 ? 68.062 31.067 17.980 1.00 6.19 44 LEU B C 1
ATOM 4466 O O . LEU B 1 44 ? 67.978 31.352 16.774 1.00 6.81 44 LEU B O 1
ATOM 4471 N N . GLY B 1 45 ? 67.744 31.931 18.935 1.00 6.09 45 GLY B N 1
ATOM 4472 C CA . GLY B 1 45 ? 67.330 33.284 18.617 1.00 6.02 45 GLY B CA 1
ATOM 4473 C C . GLY B 1 45 ? 68.381 34.029 17.808 1.00 5.86 45 GLY B C 1
ATOM 4474 O O . GLY B 1 45 ? 68.041 34.782 16.875 1.00 6.42 45 GLY B O 1
ATOM 4475 N N . GLN B 1 46 ? 69.657 33.869 18.160 1.00 6.04 46 GLN B N 1
ATOM 4476 C CA . GLN B 1 46 ? 70.720 34.517 17.392 1.00 6.47 46 GLN B CA 1
ATOM 4477 C C . GLN B 1 46 ? 70.743 34.029 15.953 1.00 6.21 46 GLN B C 1
ATOM 4478 O O . GLN B 1 46 ? 70.837 34.838 15.016 1.00 6.37 46 GLN B O 1
ATOM 4484 N N . ILE B 1 47 ? 70.644 32.727 15.766 1.00 5.72 47 ILE B N 1
ATOM 4485 C CA . ILE B 1 47 ? 70.694 32.170 14.419 1.00 6.02 47 ILE B CA 1
ATOM 4486 C C . ILE B 1 47 ? 69.483 32.619 13.599 1.00 6.07 47 ILE B C 1
ATOM 4487 O O . ILE B 1 47 ? 69.617 33.054 12.450 1.00 6.20 47 ILE B O 1
ATOM 4492 N N . ALA B 1 48 ? 68.296 32.532 14.170 1.00 5.71 48 ALA B N 1
ATOM 4493 C CA . ALA B 1 48 ? 67.085 32.921 13.474 1.00 5.45 48 ALA B CA 1
ATOM 4494 C C . ALA B 1 48 ? 67.107 34.403 13.119 1.00 5.65 48 ALA B C 1
ATOM 4495 O O . ALA B 1 48 ? 66.699 34.801 12.029 1.00 6.32 48 ALA B O 1
ATOM 4497 N N . THR B 1 49 ? 67.566 35.217 14.044 1.00 5.19 49 THR B N 1
ATOM 4498 C CA . THR B 1 49 ? 67.667 36.647 13.806 1.00 5.92 49 THR B CA 1
ATOM 4499 C C . THR B 1 49 ? 68.620 36.943 12.642 1.00 6.12 49 THR B C 1
ATOM 4500 O O . THR B 1 49 ? 68.332 37.779 11.780 1.00 6.20 49 THR B O 1
ATOM 4504 N N . ARG B 1 50 ? 69.768 36.280 12.639 1.00 5.90 50 ARG B N 1
ATOM 4505 C CA . ARG B 1 50 ? 70.717 36.433 11.537 1.00 6.45 50 ARG B CA 1
ATOM 4506 C C . ARG B 1 50 ? 70.130 35.976 10.197 1.00 6.31 50 ARG B C 1
ATOM 4507 O O . ARG B 1 50 ? 70.400 36.576 9.156 1.00 6.38 50 ARG B O 1
ATOM 4515 N N . LEU B 1 51 ? 69.328 34.925 10.197 1.00 6.41 51 LEU B N 1
ATOM 4516 C CA . LEU B 1 51 ? 68.683 34.479 8.957 1.00 6.89 51 LEU B CA 1
ATOM 4517 C C . LEU B 1 51 ? 67.715 35.539 8.454 1.00 7.30 51 LEU B C 1
ATOM 4518 O O . LEU B 1 51 ? 67.742 35.911 7.268 1.00 7.39 51 LEU B O 1
ATOM 4523 N N . ARG B 1 52 ? 66.868 36.064 9.336 1.00 6.75 52 ARG B N 1
ATOM 4524 C CA . ARG B 1 52 ? 65.936 37.118 8.932 1.00 7.32 52 ARG B CA 1
ATOM 4525 C C . ARG B 1 52 ? 66.691 38.326 8.391 1.00 7.57 52 ARG B C 1
ATOM 4526 O O . ARG B 1 52 ? 66.249 38.965 7.427 1.00 8.36 52 ARG B O 1
ATOM 4534 N N . ALA B 1 53 ? 67.838 38.617 8.998 1.00 7.15 53 ALA B N 1
ATOM 4535 C CA . ALA B 1 53 ? 68.662 39.763 8.626 1.00 7.26 53 ALA B CA 1
ATOM 4536 C C . ALA B 1 53 ? 69.372 39.604 7.288 1.00 7.84 53 ALA B C 1
ATOM 4537 O O . ALA B 1 53 ? 69.995 40.555 6.805 1.00 8.45 53 ALA B O 1
ATOM 4539 N N . GLU B 1 54 ? 69.329 38.425 6.698 1.00 8.06 54 GLU B N 1
ATOM 4540 C CA . GLU B 1 54 ? 69.807 38.301 5.321 1.00 9.49 54 GLU B CA 1
ATOM 4541 C C . GLU B 1 54 ? 68.645 38.046 4.380 1.00 9.79 54 GLU B C 1
ATOM 4542 O O . GLU B 1 54 ? 68.839 37.673 3.226 1.00 10.31 54 GLU B O 1
ATOM 4548 N N . GLY B 1 55 ? 67.440 38.279 4.874 1.00 9.91 55 GLY B N 1
ATOM 4549 C CA . GLY B 1 55 ? 66.247 38.170 4.062 1.00 10.19 55 GLY B CA 1
ATOM 4550 C C . GLY B 1 55 ? 65.678 36.784 3.914 1.00 10.86 55 GLY B C 1
ATOM 4551 O O . GLY B 1 55 ? 64.788 36.571 3.088 1.00 12.23 55 GLY B O 1
ATOM 4552 N N . LYS B 1 56 ? 66.157 35.837 4.710 1.00 10.50 56 LYS B N 1
ATOM 4553 C CA . LYS B 1 56 ? 65.665 34.460 4.618 1.00 11.32 56 LYS B CA 1
ATOM 4554 C C . LYS B 1 56 ? 64.527 34.197 5.599 1.00 11.76 56 LYS B C 1
ATOM 4555 O O . LYS B 1 56 ? 64.446 34.807 6.667 1.00 12.37 56 LYS B O 1
ATOM 4561 N N . ALA B 1 57 ? 63.654 33.279 5.203 1.00 12.83 57 ALA B N 1
ATOM 4562 C CA . ALA B 1 57 ? 62.496 32.899 5.991 1.00 12.90 57 ALA B CA 1
ATOM 4563 C C . ALA B 1 57 ? 62.880 32.004 7.159 1.00 11.84 57 ALA B C 1
ATOM 4564 O O . ALA B 1 57 ? 63.815 31.211 7.072 1.00 13.16 57 ALA B O 1
ATOM 4566 N N . VAL B 1 58 ? 62.160 32.165 8.264 1.00 11.03 58 VAL B N 1
ATOM 4567 C CA . VAL B 1 58 ? 62.285 31.268 9.409 1.00 10.01 58 VAL B CA 1
ATOM 4568 C C . VAL B 1 58 ? 60.898 30.656 9.607 1.00 9.36 58 VAL B C 1
ATOM 4569 O O . VAL B 1 58 ? 59.907 31.360 9.799 1.00 9.51 58 VAL B O 1
ATOM 4573 N N . ASP B 1 59 ? 60.824 29.344 9.531 1.00 8.64 59 ASP B N 1
ATOM 4574 C CA . ASP B 1 59 ? 59.573 28.627 9.689 1.00 9.55 59 ASP B CA 1
ATOM 4575 C C . ASP B 1 59 ? 58.920 28.914 11.048 1.00 9.36 59 ASP B C 1
ATOM 4576 O O . ASP B 1 59 ? 59.594 28.966 12.070 1.00 9.07 59 ASP B O 1
ATOM 4581 N N . HIS B 1 60 ? 57.601 29.051 11.070 1.00 8.96 60 HIS B N 1
ATOM 4582 C CA . HIS B 1 60 ? 56.889 29.325 12.315 1.00 8.35 60 HIS B CA 1
ATOM 4583 C C . HIS B 1 60 ? 57.026 28.194 13.336 1.00 8.43 60 HIS B C 1
ATOM 4584 O O . HIS B 1 60 ? 56.840 28.433 14.529 1.00 8.90 60 HIS B O 1
ATOM 4591 N N . ARG B 1 61 ? 57.382 26.983 12.907 1.00 8.73 61 ARG B N 1
ATOM 4592 C CA . ARG B 1 61 ? 57.639 25.913 13.864 1.00 9.03 61 ARG B CA 1
ATOM 4593 C C . ARG B 1 61 ? 58.798 26.292 14.803 1.00 7.84 61 ARG B C 1
ATOM 4594 O O . ARG B 1 61 ? 58.808 25.902 15.969 1.00 7.30 61 ARG B O 1
ATOM 4602 N N . ILE B 1 62 ? 59.752 27.084 14.311 1.00 6.81 62 ILE B N 1
ATOM 4603 C CA . ILE B 1 62 ? 60.862 27.545 15.123 1.00 6.85 62 ILE B CA 1
ATOM 4604 C C . ILE B 1 62 ? 60.320 28.498 16.190 1.00 5.98 62 ILE B C 1
ATOM 4605 O O . ILE B 1 62 ? 60.707 28.445 17.354 1.00 6.36 62 ILE B O 1
ATOM 4610 N N . ASP B 1 63 ? 59.431 29.392 15.776 1.00 5.69 63 ASP B N 1
ATOM 4611 C CA . ASP B 1 63 ? 58.814 30.321 16.710 1.00 5.61 63 ASP B CA 1
ATOM 4612 C C . ASP B 1 63 ? 58.110 29.568 17.833 1.00 5.14 63 ASP B C 1
ATOM 4613 O O . ASP B 1 63 ? 58.158 29.981 18.995 1.00 5.98 63 ASP B O 1
ATOM 4618 N N . ARG B 1 64 ? 57.433 28.478 17.488 1.00 5.04 64 ARG B N 1
ATOM 4619 C CA . ARG B 1 64 ? 56.701 27.686 18.478 1.00 5.59 64 ARG B CA 1
ATOM 4620 C C . ARG B 1 64 ? 57.642 26.970 19.439 1.00 5.83 64 ARG B C 1
ATOM 4621 O O . ARG B 1 64 ? 57.336 26.825 20.627 1.00 6.01 64 ARG B O 1
ATOM 4629 N N . LEU B 1 65 ? 58.793 26.529 18.937 1.00 5.76 65 LEU B N 1
ATOM 4630 C CA . LEU B 1 65 ? 59.796 25.925 19.793 1.00 6.05 65 LEU B CA 1
ATOM 4631 C C . LEU B 1 65 ? 60.292 26.959 20.810 1.00 5.45 65 LEU B C 1
ATOM 4632 O O . LEU B 1 65 ? 60.405 26.668 22.010 1.00 5.64 65 LEU B O 1
ATOM 4637 N N . VAL B 1 66 ? 60.556 28.176 20.347 1.00 4.74 66 VAL B N 1
ATOM 4638 C CA . VAL B 1 66 ? 61.013 29.254 21.215 1.00 5.20 66 VAL B CA 1
ATOM 4639 C C . VAL B 1 66 ? 59.966 29.606 22.283 1.00 4.53 66 VAL B C 1
ATOM 4640 O O . VAL B 1 66 ? 60.300 29.692 23.472 1.00 4.71 66 VAL B O 1
ATOM 4644 N N . THR B 1 67 ? 58.712 29.819 21.897 1.00 4.41 67 THR B N 1
ATOM 4645 C CA . THR B 1 67 ? 57.727 30.185 22.915 1.00 4.52 67 THR B CA 1
ATOM 4646 C C . THR B 1 67 ? 57.494 29.047 23.889 1.00 4.40 67 THR B C 1
ATOM 4647 O O . THR B 1 67 ? 57.305 29.294 25.078 1.00 4.68 67 THR B O 1
ATOM 4651 N N . GLY B 1 68 ? 57.456 27.818 23.407 1.00 4.37 68 GLY B N 1
ATOM 4652 C CA . GLY B 1 68 ? 57.291 26.682 24.295 1.00 4.45 68 GLY B CA 1
ATOM 4653 C C . GLY B 1 68 ? 58.452 26.558 25.267 1.00 4.04 68 GLY B C 1
ATOM 4654 O O . GLY B 1 68 ? 58.262 26.252 26.452 1.00 4.47 68 GLY B O 1
ATOM 4655 N N . ASN B 1 69 ? 59.678 26.777 24.792 1.00 4.21 69 ASN B N 1
ATOM 4656 C CA . ASN B 1 69 ? 60.844 26.701 25.666 1.00 4.11 69 ASN B CA 1
ATOM 4657 C C . ASN B 1 69 ? 60.771 27.747 26.766 1.00 4.20 69 ASN B C 1
ATOM 4658 O O . ASN B 1 69 ? 61.007 27.466 27.935 1.00 4.25 69 ASN B O 1
ATOM 4663 N N . LEU B 1 70 ? 60.457 28.973 26.390 1.00 4.11 70 LEU B N 1
ATOM 4664 C CA . LEU B 1 70 ? 60.382 30.055 27.370 1.00 4.34 70 LEU B CA 1
ATOM 4665 C C . LEU B 1 70 ? 59.296 29.753 28.416 1.00 3.85 70 LEU B C 1
ATOM 4666 O O . LEU B 1 70 ? 59.527 29.865 29.634 1.00 4.07 70 LEU B O 1
ATOM 4671 N N . PHE B 1 71 ? 58.117 29.359 27.945 1.00 3.79 71 PHE B N 1
ATOM 4672 C CA . PHE B 1 71 ? 57.000 29.099 28.832 1.00 4.03 71 PHE B CA 1
ATOM 4673 C C . PHE B 1 71 ? 57.309 27.912 29.748 1.00 4.09 71 PHE B C 1
ATOM 4674 O O . PHE B 1 71 ? 56.931 27.913 30.930 1.00 4.24 71 PHE B O 1
ATOM 4682 N N . ALA B 1 72 ? 58.001 26.889 29.243 1.00 3.69 72 ALA B N 1
ATOM 4683 C CA . ALA B 1 72 ? 58.338 25.744 30.070 1.00 4.16 72 ALA B CA 1
ATOM 4684 C C . ALA B 1 72 ? 59.194 26.118 31.274 1.00 4.21 72 ALA B C 1
ATOM 4685 O O . ALA B 1 72 ? 59.231 25.374 32.257 1.00 4.83 72 ALA B O 1
ATOM 4687 N N . THR B 1 73 ? 59.872 27.268 31.209 1.00 4.21 73 THR B N 1
ATOM 4688 C CA . THR B 1 73 ? 60.753 27.723 32.280 1.00 4.15 73 THR B CA 1
ATOM 4689 C C . THR B 1 73 ? 60.118 28.790 33.157 1.00 3.94 73 THR B C 1
ATOM 4690 O O . THR B 1 73 ? 60.796 29.319 34.046 1.00 4.73 73 THR B O 1
ATOM 4694 N N . ILE B 1 74 ? 58.866 29.131 32.908 1.00 3.57 74 ILE B N 1
ATOM 4695 C CA . ILE B 1 74 ? 58.151 30.063 33.778 1.00 3.94 74 ILE B CA 1
ATOM 4696 C C . ILE B 1 74 ? 57.858 29.386 35.121 1.00 3.24 74 ILE B C 1
ATOM 4697 O O . ILE B 1 74 ? 57.697 28.169 35.207 1.00 3.38 74 ILE B O 1
ATOM 4702 N N . THR B 1 75 ? 57.803 30.185 36.171 1.00 3.15 75 THR B N 1
ATOM 4703 C CA . THR B 1 75 ? 57.519 29.672 37.498 1.00 3.01 75 THR B CA 1
ATOM 4704 C C . THR B 1 75 ? 56.271 28.783 37.522 1.00 3.19 75 THR B C 1
ATOM 4705 O O . THR B 1 75 ? 55.207 29.163 37.032 1.00 3.38 75 THR B O 1
ATOM 4709 N N . ASN B 1 76 ? 56.431 27.596 38.111 1.00 3.15 76 ASN B N 1
ATOM 4710 C CA . ASN B 1 76 ? 55.351 26.645 38.319 1.00 3.60 76 ASN B CA 1
ATOM 4711 C C . ASN B 1 76 ? 54.805 26.043 37.023 1.00 3.70 76 ASN B C 1
ATOM 4712 O O . ASN B 1 76 ? 53.676 25.554 36.986 1.00 3.96 76 ASN B O 1
ATOM 4717 N N . ALA B 1 77 ? 55.596 26.041 35.959 1.00 3.84 77 ALA B N 1
ATOM 4718 C CA . ALA B 1 77 ? 55.171 25.420 34.702 1.00 4.05 77 ALA B CA 1
ATOM 4719 C C . ALA B 1 77 ? 55.646 23.975 34.556 1.00 3.97 77 ALA B C 1
ATOM 4720 O O . ALA B 1 77 ? 54.842 23.087 34.270 1.00 4.58 77 ALA B O 1
ATOM 4722 N N . ASN B 1 78 ? 56.943 23.711 34.717 1.00 4.22 78 ASN B N 1
ATOM 4723 C CA . ASN B 1 78 ? 57.442 22.387 34.370 1.00 4.60 78 ASN B CA 1
ATOM 4724 C C . ASN B 1 78 ? 58.585 21.987 35.273 1.00 4.56 78 ASN B C 1
ATOM 4725 O O . ASN B 1 78 ? 59.621 22.657 35.322 1.00 5.75 78 ASN B O 1
ATOM 4730 N N . PHE B 1 79 ? 58.393 20.879 35.971 1.00 4.50 79 PHE B N 1
ATOM 4731 C CA . PHE B 1 79 ? 59.355 20.317 36.904 1.00 4.96 79 PHE B CA 1
ATOM 4732 C C . PHE B 1 79 ? 59.889 18.960 36.401 1.00 5.13 79 PHE B C 1
ATOM 4733 O O . PHE B 1 79 ? 60.545 18.251 37.157 1.00 6.09 79 PHE B O 1
ATOM 4741 N N . ASP B 1 80 ? 59.600 18.603 35.154 1.00 4.80 80 ASP B N 1
ATOM 4742 C CA . ASP B 1 80 ? 59.901 17.273 34.597 1.00 4.93 80 ASP B CA 1
ATOM 4743 C C . ASP B 1 80 ? 61.226 17.312 33.848 1.00 4.73 80 ASP B C 1
ATOM 4744 O O . ASP B 1 80 ? 61.323 17.814 32.728 1.00 5.43 80 ASP B O 1
ATOM 4749 N N . ASP B 1 81 ? 62.253 16.764 34.490 1.00 4.78 81 ASP B N 1
ATOM 4750 C CA . ASP B 1 81 ? 63.604 16.815 33.951 1.00 5.59 81 ASP B CA 1
ATOM 4751 C C . ASP B 1 81 ? 63.720 16.129 32.601 1.00 5.56 81 ASP B C 1
ATOM 4752 O O . ASP B 1 81 ? 64.465 16.589 31.736 1.00 6.46 81 ASP B O 1
ATOM 4757 N N . ASP B 1 82 ? 63.005 15.031 32.400 1.00 6.27 82 ASP B N 1
ATOM 4758 C CA . ASP B 1 82 ? 63.095 14.323 31.126 1.00 7.34 82 ASP B CA 1
ATOM 4759 C C . ASP B 1 82 ? 62.513 15.172 29.993 1.00 6.54 82 ASP B C 1
ATOM 4760 O O . ASP B 1 82 ? 63.059 15.217 28.896 1.00 7.10 82 ASP B O 1
ATOM 4765 N N . ILE B 1 83 ? 61.410 15.862 30.253 1.00 6.38 83 ILE B N 1
ATOM 4766 C CA . ILE B 1 83 ? 60.799 16.723 29.246 1.00 6.46 83 ILE B CA 1
ATOM 4767 C C . ILE B 1 83 ? 61.714 17.912 28.956 1.00 5.50 83 ILE B C 1
ATOM 4768 O O . ILE B 1 83 ? 61.909 18.277 27.805 1.00 6.21 83 ILE B O 1
ATOM 4773 N N . LEU B 1 84 ? 62.271 18.516 29.999 1.00 5.34 84 LEU B N 1
ATOM 4774 C CA . LEU B 1 84 ? 63.151 19.657 29.834 1.00 5.16 84 LEU B CA 1
ATOM 4775 C C . LEU B 1 84 ? 64.391 19.274 29.030 1.00 5.23 84 LEU B C 1
ATOM 4776 O O . LEU B 1 84 ? 64.791 19.985 28.108 1.00 5.45 84 LEU B O 1
ATOM 4781 N N . ALA B 1 85 ? 64.984 18.125 29.350 1.00 4.99 85 ALA B N 1
ATOM 4782 C CA . ALA B 1 85 ? 66.152 17.643 28.605 1.00 5.52 85 ALA B CA 1
ATOM 4783 C C . ALA B 1 85 ? 65.786 17.416 27.138 1.00 5.82 85 ALA B C 1
ATOM 4784 O O . ALA B 1 85 ? 66.570 17.729 26.233 1.00 6.37 85 ALA B O 1
ATOM 4786 N N . GLU B 1 86 ? 64.598 16.868 26.890 1.00 6.55 86 GLU B N 1
ATOM 4787 C CA . GLU B 1 86 ? 64.187 16.631 25.516 1.00 6.66 86 GLU B CA 1
ATOM 4788 C C . GLU B 1 86 ? 64.002 17.949 24.764 1.00 6.75 86 GLU B C 1
ATOM 4789 O O . GLU B 1 86 ? 64.346 18.035 23.592 1.00 7.70 86 GLU B O 1
ATOM 4795 N N . ARG B 1 87 ? 63.484 18.989 25.416 1.00 6.19 87 ARG B N 1
ATOM 4796 C CA . ARG B 1 87 ? 63.367 20.281 24.755 1.00 6.03 87 ARG B CA 1
ATOM 4797 C C . ARG B 1 87 ? 64.759 20.825 24.426 1.00 5.25 87 ARG B C 1
ATOM 4798 O O . ARG B 1 87 ? 64.940 21.450 23.395 1.00 5.48 87 ARG B O 1
ATOM 4806 N N . VAL B 1 88 ? 65.744 20.600 25.289 1.00 5.16 88 VAL B N 1
ATOM 4807 C CA . VAL B 1 88 ? 67.115 20.987 24.958 1.00 5.36 88 VAL B CA 1
ATOM 4808 C C . VAL B 1 88 ? 67.560 20.276 23.664 1.00 5.67 88 VAL B C 1
ATOM 4809 O O . VAL B 1 88 ? 68.098 20.907 22.757 1.00 6.20 88 VAL B O 1
ATOM 4813 N N . ARG B 1 89 ? 67.341 18.972 23.575 1.00 6.09 89 ARG B N 1
ATOM 4814 C CA . ARG B 1 89 ? 67.730 18.208 22.369 1.00 6.56 89 ARG B CA 1
ATOM 4815 C C . ARG B 1 89 ? 67.035 18.753 21.126 1.00 7.14 89 ARG B C 1
ATOM 4816 O O . ARG B 1 89 ? 67.665 18.927 20.078 1.00 7.69 89 ARG B O 1
ATOM 4824 N N . MET B 1 90 ? 65.739 19.017 21.217 1.00 7.13 90 MET B N 1
ATOM 4825 C CA . MET B 1 90 ? 65.009 19.540 20.074 1.00 8.36 90 MET B CA 1
ATOM 4826 C C . MET B 1 90 ? 65.570 20.876 19.629 1.00 7.74 90 MET B C 1
ATOM 4827 O O . MET B 1 90 ? 65.656 21.168 18.439 1.00 7.41 90 MET B O 1
ATOM 4836 N N . THR B 1 91 ? 65.925 21.718 20.594 1.00 6.26 91 THR B N 1
ATOM 4837 C CA . THR B 1 91 ? 66.434 23.032 20.300 1.00 6.45 91 THR B CA 1
ATOM 4838 C C . THR B 1 91 ? 67.816 22.946 19.661 1.00 6.36 91 THR B C 1
ATOM 4839 O O . THR B 1 91 ? 68.107 23.687 18.726 1.00 6.08 91 THR B O 1
ATOM 4843 N N . CYS B 1 92 ? 68.661 22.057 20.167 1.00 6.03 92 CYS B N 1
ATOM 4844 C CA . CYS B 1 92 ? 69.966 21.868 19.541 1.00 6.45 92 CYS B CA 1
ATOM 4845 C C . CYS B 1 92 ? 69.826 21.383 18.099 1.00 6.39 92 CYS B C 1
ATOM 4846 O O . CYS B 1 92 ? 70.541 21.859 17.218 1.00 7.23 92 CYS B O 1
ATOM 4849 N N . ALA B 1 93 ? 68.914 20.454 17.851 1.00 6.92 93 ALA B N 1
ATOM 4850 C CA . ALA B 1 93 ? 68.734 19.965 16.486 1.00 7.80 93 ALA B CA 1
ATOM 4851 C C . ALA B 1 93 ? 68.268 21.101 15.589 1.00 8.34 93 ALA B C 1
ATOM 4852 O O . ALA B 1 93 ? 68.781 21.278 14.476 1.00 8.27 93 ALA B O 1
ATOM 4854 N N . ALA B 1 94 ? 67.319 21.902 16.075 1.00 8.36 94 ALA B N 1
ATOM 4855 C CA . ALA B 1 94 ? 66.757 22.977 15.262 1.00 8.72 94 ALA B CA 1
ATOM 4856 C C . ALA B 1 94 ? 67.780 24.043 14.961 1.00 9.24 94 ALA B C 1
ATOM 4857 O O . ALA B 1 94 ? 67.857 24.543 13.837 1.00 9.89 94 ALA B O 1
ATOM 4859 N N . LYS B 1 95 ? 68.582 24.432 15.927 1.00 9.58 95 LYS B N 1
ATOM 4860 C CA . LYS B 1 95 ? 69.503 25.497 15.640 1.00 10.24 95 LYS B CA 1
ATOM 4861 C C . LYS B 1 95 ? 70.647 25.023 14.730 1.00 10.12 95 LYS B C 1
ATOM 4862 O O . LYS B 1 95 ? 71.147 25.802 13.925 1.00 9.78 95 LYS B O 1
ATOM 4868 N N . LYS B 1 96 ? 71.029 23.752 14.812 1.00 9.99 96 LYS B N 1
ATOM 4869 C CA . LYS B 1 96 ? 72.050 23.222 13.919 1.00 11.08 96 LYS B CA 1
ATOM 4870 C C . LYS B 1 96 ? 71.528 23.270 12.484 1.00 11.21 96 LYS B C 1
ATOM 4871 O O . LYS B 1 96 ? 72.250 23.685 11.555 1.00 11.94 96 LYS B O 1
ATOM 4877 N N . GLU B 1 97 ? 70.276 22.887 12.289 1.00 11.19 97 GLU B N 1
ATOM 4878 C CA . GLU B 1 97 ? 69.695 22.926 10.955 1.00 12.99 97 GLU B CA 1
ATOM 4879 C C . GLU B 1 97 ? 69.611 24.359 10.418 1.00 12.80 97 GLU B C 1
ATOM 4880 O O . GLU B 1 97 ? 69.956 24.621 9.258 1.00 14.00 97 GLU B O 1
ATOM 4886 N N . LEU B 1 98 ? 69.173 25.308 11.243 1.00 11.80 98 LEU B N 1
ATOM 4887 C CA . LEU B 1 98 ? 69.057 26.696 10.785 1.00 11.88 98 LEU B CA 1
ATOM 4888 C C . LEU B 1 98 ? 70.393 27.322 10.454 1.00 11.71 98 LEU B C 1
ATOM 4889 O O . LEU B 1 98 ? 70.515 28.076 9.480 1.00 11.39 98 LEU B O 1
ATOM 4894 N N . ALA B 1 99 ? 71.404 27.047 11.260 1.00 10.94 99 ALA B N 1
ATOM 4895 C CA . ALA B 1 99 ? 72.714 27.644 11.048 1.00 11.17 99 ALA B CA 1
ATOM 4896 C C . ALA B 1 99 ? 73.248 27.247 9.667 1.00 11.70 99 ALA B C 1
ATOM 4897 O O . ALA B 1 99 ? 73.940 28.027 9.028 1.00 11.94 99 ALA B O 1
ATOM 4899 N N . ALA B 1 100 ? 72.890 26.062 9.187 1.00 11.97 100 ALA B N 1
ATOM 4900 C CA . ALA B 1 100 ? 73.374 25.600 7.883 1.00 12.74 100 ALA B CA 1
ATOM 4901 C C . ALA B 1 100 ? 72.884 26.495 6.745 1.00 13.31 100 ALA B C 1
ATOM 4902 O O . ALA B 1 100 ? 73.520 26.550 5.688 1.00 14.27 100 ALA B O 1
ATOM 4904 N N . SER B 1 101 ? 71.770 27.193 6.949 1.00 12.98 101 SER B N 1
ATOM 4905 C CA . SER B 1 101 ? 71.213 28.096 5.937 1.00 13.41 101 SER B CA 1
ATOM 4906 C C . SER B 1 101 ? 71.838 29.490 5.920 1.00 12.62 101 SER B C 1
ATOM 4907 O O . SER B 1 101 ? 71.547 30.271 5.027 1.00 12.96 101 SER B O 1
ATOM 4910 N N . LEU B 1 102 ? 72.689 29.813 6.883 1.00 11.28 102 LEU B N 1
ATOM 4911 C CA . LEU B 1 102 ? 73.326 31.122 6.912 1.00 11.45 102 LEU B CA 1
ATOM 4912 C C . LEU B 1 102 ? 74.376 31.268 5.831 1.00 12.53 102 LEU B C 1
ATOM 4913 O O . LEU B 1 102 ? 75.196 30.369 5.619 1.00 13.90 102 LEU B O 1
ATOM 4918 N N . THR B 1 103 ? 74.372 32.420 5.177 1.00 12.92 103 THR B N 1
ATOM 4919 C CA . THR B 1 103 ? 75.379 32.703 4.163 1.00 14.08 103 THR B CA 1
ATOM 4920 C C . THR B 1 103 ? 76.700 33.004 4.852 1.00 14.08 103 THR B C 1
ATOM 4921 O O . THR B 1 103 ? 77.750 32.485 4.469 1.00 15.31 103 THR B O 1
ATOM 4925 N N . ASP B 1 104 ? 76.639 33.851 5.872 1.00 13.18 104 ASP B N 1
ATOM 4926 C CA . ASP B 1 104 ? 77.787 34.211 6.678 1.00 12.50 104 ASP B CA 1
ATOM 4927 C C . ASP B 1 104 ? 77.596 33.572 8.050 1.00 12.72 104 ASP B C 1
ATOM 4928 O O . ASP B 1 104 ? 76.717 33.982 8.816 1.00 12.08 104 ASP B O 1
ATOM 4933 N N . LYS B 1 105 ? 78.426 32.569 8.341 1.00 13.24 105 LYS B N 1
ATOM 4934 C CA . LYS B 1 105 ? 78.345 31.797 9.579 1.00 14.15 105 LYS B CA 1
ATOM 4935 C C . LYS B 1 105 ? 79.374 32.246 10.584 1.00 14.75 105 LYS B C 1
ATOM 4936 O O . LYS B 1 105 ? 79.525 31.627 11.644 1.00 15.52 105 LYS B O 1
ATOM 4942 N N . SER B 1 106 ? 80.102 33.307 10.266 1.00 14.58 106 SER B N 1
ATOM 4943 C CA . SER B 1 106 ? 81.184 33.761 11.123 1.00 14.99 106 SER B CA 1
ATOM 4944 C C . SER B 1 106 ? 80.683 34.289 12.460 1.00 15.11 106 SER B C 1
ATOM 4945 O O . SER B 1 106 ? 79.589 34.843 12.568 1.00 15.19 106 SER B O 1
ATOM 4948 N N . GLY B 1 107 ? 81.502 34.109 13.487 1.00 15.00 107 GLY B N 1
ATOM 4949 C CA . GLY B 1 107 ? 81.204 34.643 14.792 1.00 15.01 107 GLY B CA 1
ATOM 4950 C C . GLY B 1 107 ? 79.972 34.074 15.477 1.00 14.58 107 GLY B C 1
ATOM 4951 O O . GLY B 1 107 ? 79.368 34.770 16.282 1.00 15.42 107 GLY B O 1
ATOM 4952 N N . LEU B 1 108 ? 79.585 32.840 15.159 1.00 14.32 108 LEU B N 1
ATOM 4953 C CA . LEU B 1 108 ? 78.475 32.213 15.885 1.00 14.32 108 LEU B CA 1
ATOM 4954 C C . LEU B 1 108 ? 78.931 32.001 17.330 1.00 13.49 108 LEU B C 1
ATOM 4955 O O . LEU B 1 108 ? 80.035 31.516 17.578 1.00 13.97 108 LEU B O 1
ATOM 4960 N N . SER B 1 109 ? 78.080 32.373 18.279 1.00 13.10 109 SER B N 1
ATOM 4961 C CA . SER B 1 109 ? 78.410 32.263 19.702 1.00 12.54 109 SER B CA 1
ATOM 4962 C C . SER B 1 109 ? 78.424 30.835 20.210 1.00 11.50 109 SER B C 1
ATOM 4963 O O . SER B 1 109 ? 77.963 29.922 19.529 1.00 10.45 109 SER B O 1
ATOM 4966 N N . ASP B 1 110 ? 78.922 30.634 21.435 1.00 10.99 110 ASP B N 1
ATOM 4967 C CA . ASP B 1 110 ? 78.858 29.298 22.023 1.00 10.90 110 ASP B CA 1
ATOM 4968 C C . ASP B 1 110 ? 77.425 28.857 22.219 1.00 9.62 110 ASP B C 1
ATOM 4969 O O . ASP B 1 110 ? 77.144 27.684 22.105 1.00 9.88 110 ASP B O 1
ATOM 4974 N N . ALA B 1 111 ? 76.519 29.773 22.554 1.00 8.85 111 ALA B N 1
ATOM 4975 C CA . ALA B 1 111 ? 75.114 29.390 22.713 1.00 8.42 111 ALA B CA 1
ATOM 4976 C C . ALA B 1 111 ? 74.578 28.845 21.400 1.00 7.67 111 ALA B C 1
ATOM 4977 O O . ALA B 1 111 ? 73.813 27.886 21.372 1.00 8.92 111 ALA B O 1
ATOM 4979 N N . ALA B 1 112 ? 74.964 29.481 20.307 1.00 7.30 112 ALA B N 1
ATOM 4980 C CA . ALA B 1 112 ? 74.528 29.059 18.985 1.00 7.49 112 ALA B CA 1
ATOM 4981 C C . ALA B 1 112 ? 75.128 27.705 18.592 1.00 7.14 112 ALA B C 1
ATOM 4982 O O . ALA B 1 112 ? 74.471 26.893 17.952 1.00 7.21 112 ALA B O 1
ATOM 4984 N N . LEU B 1 113 ? 76.368 27.445 19.002 1.00 7.47 113 LEU B N 1
ATOM 4985 C CA . LEU B 1 113 ? 77.062 26.217 18.589 1.00 8.40 113 LEU B CA 1
ATOM 4986 C C . LEU B 1 113 ? 76.992 25.042 19.545 1.00 8.63 113 LEU B C 1
ATOM 4987 O O . LEU B 1 113 ? 77.106 23.897 19.115 1.00 9.74 113 LEU B O 1
ATOM 4992 N N . TRP B 1 114 ? 76.804 25.298 20.834 1.00 7.67 114 TRP B N 1
ATOM 4993 C CA . TRP B 1 114 ? 76.846 24.235 21.838 1.00 7.60 114 TRP B CA 1
ATOM 4994 C C . TRP B 1 114 ? 75.701 23.262 21.704 1.00 8.18 114 TRP B C 1
ATOM 4995 O O . TRP B 1 114 ? 74.560 23.639 21.443 1.00 7.82 114 TRP B O 1
ATOM 5006 N N . GLU B 1 115 ? 75.986 21.993 21.915 1.00 8.14 115 GLU B N 1
ATOM 5007 C CA . GLU B 1 115 ? 74.928 21.000 21.964 1.00 9.65 115 GLU B CA 1
ATOM 5008 C C . GLU B 1 115 ? 75.314 19.857 22.881 1.00 9.42 115 GLU B C 1
ATOM 5009 O O . GLU B 1 115 ? 76.494 19.607 23.117 1.00 9.49 115 GLU B O 1
ATOM 5015 N N . ALA B 1 116 ? 74.308 19.155 23.384 1.00 10.19 116 ALA B N 1
ATOM 5016 C CA . ALA B 1 116 ? 74.499 17.968 24.205 1.00 10.46 116 ALA B CA 1
ATOM 5017 C C . ALA B 1 116 ? 73.232 17.160 24.098 1.00 10.35 116 ALA B C 1
ATOM 5018 O O . ALA B 1 116 ? 72.140 17.712 23.940 1.00 11.06 116 ALA B O 1
ATOM 5020 N N . SER B 1 117 ? 73.382 15.850 24.182 1.00 10.49 117 SER B N 1
ATOM 5021 C CA . SER B 1 117 ? 72.232 14.970 24.183 1.00 10.84 117 SER B CA 1
ATOM 5022 C C . SER B 1 117 ? 72.098 14.220 25.508 1.00 9.99 117 SER B C 1
ATOM 5023 O O . SER B 1 117 ? 71.007 13.785 25.854 1.00 9.56 117 SER B O 1
ATOM 5026 N N . GLU B 1 118 ? 73.198 14.059 26.224 1.00 9.55 118 GLU B N 1
ATOM 5027 C CA . GLU B 1 118 ? 73.163 13.414 27.529 1.00 9.68 118 GLU B CA 1
ATOM 5028 C C . GLU B 1 118 ? 72.739 14.394 28.617 1.00 9.29 118 GLU B C 1
ATOM 5029 O O . GLU B 1 118 ? 73.287 15.496 28.678 1.00 8.98 118 GLU B O 1
ATOM 5035 N N . LYS B 1 119 ? 71.748 14.034 29.406 1.00 9.02 119 LYS B N 1
ATOM 5036 C CA . LYS B 1 119 ? 71.260 14.923 30.451 1.00 9.50 119 LYS B CA 1
ATOM 5037 C C . LYS B 1 119 ? 72.412 15.354 31.366 1.00 9.54 119 LYS B C 1
ATOM 5038 O O . LYS B 1 119 ? 72.495 16.520 31.747 1.00 9.13 119 LYS B O 1
ATOM 5044 N N . SER B 1 120 ? 73.308 14.433 31.714 1.00 9.66 120 SER B N 1
ATOM 5045 C CA . SER B 1 120 ? 74.423 14.784 32.599 1.00 10.62 120 SER B CA 1
ATOM 5046 C C . SER B 1 120 ? 75.292 15.904 32.028 1.00 9.57 120 SER B C 1
ATOM 5047 O O . SER B 1 120 ? 75.786 16.754 32.770 1.00 10.06 120 SER B O 1
ATOM 5050 N N . ALA B 1 121 ? 75.477 15.911 30.711 1.00 8.54 121 ALA B N 1
ATOM 5051 C CA . ALA B 1 121 ? 76.257 16.955 30.065 1.00 8.71 121 ALA B CA 1
ATOM 5052 C C . ALA B 1 121 ? 75.517 18.300 30.104 1.00 7.77 121 ALA B C 1
ATOM 5053 O O . ALA B 1 121 ? 76.152 19.354 30.189 1.00 8.40 121 ALA B O 1
ATOM 5055 N N . MET B 1 122 ? 74.182 18.268 30.009 1.00 7.49 122 MET B N 1
ATOM 5056 C CA . MET B 1 122 ? 73.394 19.489 30.123 1.00 6.72 122 MET B CA 1
ATOM 5057 C C . MET B 1 122 ? 73.548 20.070 31.519 1.00 7.02 122 MET B C 1
ATOM 5058 O O . MET B 1 122 ? 73.711 21.284 31.672 1.00 6.81 122 MET B O 1
ATOM 5063 N N . LEU B 1 123 ? 73.484 19.203 32.527 1.00 7.17 123 LEU B N 1
ATOM 5064 C CA . LEU B 1 123 ? 73.630 19.625 33.910 1.00 8.26 123 LEU B CA 1
ATOM 5065 C C . LEU B 1 123 ? 75.002 20.251 34.120 1.00 8.84 123 LEU B C 1
ATOM 5066 O O . LEU B 1 123 ? 75.128 21.285 34.770 1.00 10.04 123 LEU B O 1
ATOM 5071 N N . ALA B 1 124 ? 76.036 19.634 33.561 1.00 9.01 124 ALA B N 1
ATOM 5072 C CA . ALA B 1 124 ? 77.397 20.141 33.715 1.00 9.91 124 ALA B CA 1
ATOM 5073 C C . ALA B 1 124 ? 77.600 21.495 33.041 1.00 10.10 124 ALA B C 1
ATOM 5074 O O . ALA B 1 124 ? 78.334 22.347 33.550 1.00 11.64 124 ALA B O 1
ATOM 5076 N N . LYS B 1 125 ? 76.912 21.728 31.931 1.00 9.83 125 LYS B N 1
ATOM 5077 C CA . LYS B 1 125 ? 77.026 22.992 31.218 1.00 9.36 125 LYS B CA 1
ATOM 5078 C C . LYS B 1 125 ? 76.342 24.138 31.957 1.00 8.82 125 LYS B C 1
ATOM 5079 O O . LYS B 1 125 ? 76.782 25.290 31.900 1.00 8.29 125 LYS B O 1
ATOM 5085 N N . ALA B 1 126 ? 75.239 23.824 32.630 1.00 9.45 126 ALA B N 1
ATOM 5086 C CA . ALA B 1 126 ? 74.375 24.849 33.209 1.00 9.79 126 ALA B CA 1
ATOM 5087 C C . ALA B 1 126 ? 75.103 25.812 34.128 1.00 9.87 126 ALA B C 1
ATOM 5088 O O . ALA B 1 126 ? 74.817 27.005 34.127 1.00 9.57 126 ALA B O 1
ATOM 5090 N N . GLY B 1 127 ? 76.069 25.300 34.895 1.00 11.05 127 GLY B N 1
ATOM 5091 C CA . GLY B 1 127 ? 76.762 26.112 35.868 1.00 11.70 127 GLY B CA 1
ATOM 5092 C C . GLY B 1 127 ? 77.485 27.312 35.315 1.00 11.95 127 GLY B C 1
ATOM 5093 O O . GLY B 1 127 ? 77.757 28.263 36.048 1.00 13.53 127 GLY B O 1
ATOM 5094 N N . THR B 1 128 ? 77.815 27.293 34.026 1.00 10.64 128 THR B N 1
ATOM 5095 C CA . THR B 1 128 ? 78.518 28.420 33.423 1.00 10.59 128 THR B CA 1
ATOM 5096 C C . THR B 1 128 ? 77.667 29.250 32.500 1.00 9.58 128 THR B C 1
ATOM 5097 O O . THR B 1 128 ? 78.192 30.161 31.870 1.00 10.12 128 THR B O 1
ATOM 5101 N N . VAL B 1 129 ? 76.373 28.956 32.407 1.00 7.82 129 VAL B N 1
ATOM 5102 C CA . VAL B 1 129 ? 75.510 29.653 31.443 1.00 7.95 129 VAL B CA 1
ATOM 5103 C C . VAL B 1 129 ? 74.247 30.229 32.071 1.00 7.26 129 VAL B C 1
ATOM 5104 O O . VAL B 1 129 ? 73.338 30.634 31.344 1.00 7.44 129 VAL B O 1
ATOM 5108 N N . GLY B 1 130 ? 74.186 30.265 33.401 1.00 6.76 130 GLY B N 1
ATOM 5109 C CA . GLY B 1 130 ? 73.028 30.808 34.088 1.00 6.60 130 GLY B CA 1
ATOM 5110 C C . GLY B 1 130 ? 73.134 32.290 34.340 1.00 6.20 130 GLY B C 1
ATOM 5111 O O . GLY B 1 130 ? 73.915 33.009 33.714 1.00 6.52 130 GLY B O 1
ATOM 5112 N N . VAL B 1 131 ? 72.335 32.749 35.298 1.00 6.01 131 VAL B N 1
ATOM 5113 C CA . VAL B 1 131 ? 72.250 34.155 35.653 1.00 5.83 131 VAL B CA 1
ATOM 5114 C C . VAL B 1 131 ? 73.621 34.743 35.971 1.00 5.93 131 VAL B C 1
ATOM 5115 O O . VAL B 1 131 ? 73.972 35.827 35.502 1.00 6.18 131 VAL B O 1
ATOM 5119 N N . MET B 1 132 ? 74.408 34.020 36.759 1.00 6.82 132 MET B N 1
ATOM 5120 C CA . MET B 1 132 ? 75.684 34.543 37.228 1.00 7.78 132 MET B CA 1
ATOM 5121 C C . MET B 1 132 ? 76.792 34.555 36.183 1.00 7.99 132 MET B C 1
ATOM 5122 O O . MET B 1 132 ? 77.889 35.067 36.472 1.00 9.29 132 MET B O 1
ATOM 5127 N N . ALA B 1 133 ? 76.517 34.068 34.982 1.00 8.09 133 ALA B N 1
ATOM 5128 C CA . ALA B 1 133 ? 77.490 34.115 33.893 1.00 8.58 133 ALA B CA 1
ATOM 5129 C C . ALA B 1 133 ? 77.779 35.551 33.430 1.00 8.50 133 ALA B C 1
ATOM 5130 O O . ALA B 1 133 ? 78.814 35.797 32.785 1.00 9.92 133 ALA B O 1
ATOM 5132 N N . THR B 1 134 ? 76.888 36.504 33.705 1.00 7.59 134 THR B N 1
ATOM 5133 C CA . THR B 1 134 ? 77.130 37.901 33.353 1.00 7.62 134 THR B CA 1
ATOM 5134 C C . THR B 1 134 ? 77.810 38.580 34.533 1.00 8.02 134 THR B C 1
ATOM 5135 O O . THR B 1 134 ? 77.239 38.679 35.611 1.00 7.44 134 THR B O 1
ATOM 5139 N N . THR B 1 135 ? 79.030 39.075 34.330 1.00 8.86 135 THR B N 1
ATOM 5140 C CA . THR B 1 135 ? 79.803 39.642 35.434 1.00 10.13 135 THR B CA 1
ATOM 5141 C C . THR B 1 135 ? 79.318 40.990 35.913 1.00 9.46 135 THR B C 1
ATOM 5142 O O . THR B 1 135 ? 79.256 41.239 37.113 1.00 11.15 135 THR B O 1
ATOM 5146 N N . ASP B 1 136 ? 78.980 41.879 34.988 1.00 9.19 136 ASP B N 1
ATOM 5147 C CA . ASP B 1 136 ? 78.577 43.224 35.372 1.00 8.77 136 ASP B CA 1
ATOM 5148 C C . ASP B 1 136 ? 77.186 43.229 36.015 1.00 8.50 136 ASP B C 1
ATOM 5149 O O . ASP B 1 136 ? 76.239 42.675 35.446 1.00 8.46 136 ASP B O 1
ATOM 5154 N N . ASP B 1 137 ? 77.041 43.860 37.171 1.00 8.05 137 ASP B N 1
ATOM 5155 C CA . ASP B 1 137 ? 75.782 43.822 37.904 1.00 8.30 137 ASP B CA 1
ATOM 5156 C C . ASP B 1 137 ? 74.609 44.465 37.158 1.00 7.34 137 ASP B C 1
ATOM 5157 O O . ASP B 1 137 ? 73.489 43.956 37.199 1.00 7.40 137 ASP B O 1
ATOM 5162 N N . ASP B 1 138 ? 74.827 45.576 36.476 1.00 6.76 138 ASP B N 1
ATOM 5163 C CA . ASP B 1 138 ? 73.728 46.245 35.802 1.00 6.40 138 ASP B CA 1
ATOM 5164 C C . ASP B 1 138 ? 73.358 45.525 34.511 1.00 6.20 138 ASP B C 1
ATOM 5165 O O . ASP B 1 138 ? 72.181 45.396 34.190 1.00 6.33 138 ASP B O 1
ATOM 5170 N N . VAL B 1 139 ? 74.347 45.087 33.751 1.00 5.85 139 VAL B N 1
ATOM 5171 C CA . VAL B 1 139 ? 74.051 44.304 32.560 1.00 6.03 139 VAL B CA 1
ATOM 5172 C C . VAL B 1 139 ? 73.321 43.018 32.964 1.00 5.72 139 VAL B C 1
ATOM 5173 O O . VAL B 1 139 ? 72.372 42.594 32.289 1.00 5.35 139 VAL B O 1
ATOM 5177 N N . ARG B 1 140 ? 73.756 42.377 34.034 1.00 5.36 140 ARG B N 1
ATOM 5178 C CA . ARG B 1 140 ? 73.088 41.164 34.491 1.00 5.18 140 ARG B CA 1
ATOM 5179 C C . ARG B 1 140 ? 71.617 41.442 34.832 1.00 4.94 140 ARG B C 1
ATOM 5180 O O . ARG B 1 140 ? 70.707 40.724 34.390 1.00 5.48 140 ARG B O 1
ATOM 5188 N N . SER B 1 141 ? 71.384 42.484 35.610 1.00 5.08 141 SER B N 1
ATOM 5189 C CA . SER B 1 141 ? 70.030 42.843 35.997 1.00 5.01 141 SER B CA 1
ATOM 5190 C C . SER B 1 141 ? 69.159 43.107 34.776 1.00 5.03 141 SER B C 1
ATOM 5191 O O . SER B 1 141 ? 68.050 42.588 34.677 1.00 5.06 141 SER B O 1
ATOM 5194 N N . LEU B 1 142 ? 69.639 43.907 33.830 1.00 4.99 142 LEU B N 1
ATOM 5195 C CA . LEU B 1 142 ? 68.833 44.226 32.659 1.00 4.92 142 LEU B CA 1
ATOM 5196 C C . LEU B 1 142 ? 68.640 43.007 31.752 1.00 4.79 142 LEU B C 1
ATOM 5197 O O . LEU B 1 142 ? 67.547 42.795 31.241 1.00 4.89 142 LEU B O 1
ATOM 5202 N N . ARG B 1 143 ? 69.681 42.204 31.544 1.00 4.97 143 ARG B N 1
ATOM 5203 C CA . ARG B 1 143 ? 69.531 41.021 30.698 1.00 5.11 143 ARG B CA 1
ATOM 5204 C C . ARG B 1 143 ? 68.442 40.095 31.242 1.00 4.51 143 ARG B C 1
ATOM 5205 O O . ARG B 1 143 ? 67.659 39.517 30.473 1.00 4.78 143 ARG B O 1
ATOM 5213 N N . TRP B 1 144 ? 68.404 39.911 32.561 1.00 4.31 144 TRP B N 1
ATOM 5214 C CA . TRP B 1 144 ? 67.443 38.995 33.162 1.00 4.23 144 TRP B CA 1
ATOM 5215 C C . TRP B 1 144 ? 66.067 39.636 33.283 1.00 4.00 144 TRP B C 1
ATOM 5216 O O . TRP B 1 144 ? 65.060 38.949 33.053 1.00 4.78 144 TRP B O 1
ATOM 5227 N N . LEU B 1 145 ? 65.976 40.931 33.568 1.00 4.06 145 LEU B N 1
ATOM 5228 C CA . LEU B 1 145 ? 64.692 41.619 33.501 1.00 4.41 145 LEU B CA 1
ATOM 5229 C C . LEU B 1 145 ? 64.064 41.429 32.111 1.00 4.57 145 LEU B C 1
ATOM 5230 O O . LEU B 1 145 ? 62.878 41.099 31.981 1.00 4.80 145 LEU B O 1
ATOM 5235 N N . ILE B 1 146 ? 64.866 41.626 31.064 1.00 4.39 146 ILE B N 1
ATOM 5236 C CA . ILE B 1 146 ? 64.397 41.466 29.701 1.00 4.79 146 ILE B CA 1
ATOM 5237 C C . ILE B 1 146 ? 64.019 40.012 29.453 1.00 4.02 146 ILE B C 1
ATOM 5238 O O . ILE B 1 146 ? 62.964 39.731 28.884 1.00 4.46 146 ILE B O 1
ATOM 5243 N N . THR B 1 147 ? 64.868 39.073 29.850 1.00 4.13 147 THR B N 1
ATOM 5244 C CA . THR B 1 147 ? 64.552 37.672 29.632 1.00 4.21 147 THR B CA 1
ATOM 5245 C C . THR B 1 147 ? 63.224 37.305 30.291 1.00 3.90 147 THR B C 1
ATOM 5246 O O . THR B 1 147 ? 62.412 36.594 29.699 1.00 4.10 147 THR B O 1
ATOM 5250 N N . PHE B 1 148 ? 63.009 37.750 31.521 1.00 3.97 148 PHE B N 1
ATOM 5251 C CA . PHE B 1 148 ? 61.758 37.440 32.218 1.00 3.84 148 PHE B CA 1
ATOM 5252 C C . PHE B 1 148 ? 60.562 38.092 31.525 1.00 3.65 148 PHE B C 1
ATOM 5253 O O . PHE B 1 148 ? 59.517 37.454 31.363 1.00 3.74 148 PHE B O 1
ATOM 5261 N N . GLY B 1 149 ? 60.707 39.332 31.077 1.00 3.75 149 GLY B N 1
ATOM 5262 C CA . GLY B 1 149 ? 59.668 39.969 30.287 1.00 4.04 149 GLY B CA 1
ATOM 5263 C C . GLY B 1 149 ? 59.359 39.170 29.036 1.00 4.33 149 GLY B C 1
ATOM 5264 O O . GLY B 1 149 ? 58.196 38.995 28.658 1.00 4.01 149 GLY B O 1
ATOM 5265 N N . LEU B 1 150 ? 60.399 38.690 28.367 1.00 4.29 150 LEU B N 1
ATOM 5266 C CA . LEU B 1 150 ? 60.221 37.864 27.168 1.00 3.92 150 LEU B CA 1
ATOM 5267 C C . LEU B 1 150 ? 59.484 36.562 27.449 1.00 3.70 150 LEU B C 1
ATOM 5268 O O . LEU B 1 150 ? 58.705 36.106 26.623 1.00 4.15 150 LEU B O 1
ATOM 5273 N N . LYS B 1 151 ? 59.740 35.947 28.603 1.00 3.77 151 LYS B N 1
ATOM 5274 C CA . LYS B 1 151 ? 58.987 34.759 28.965 1.00 3.59 151 LYS B CA 1
ATOM 5275 C C . LYS B 1 151 ? 57.497 35.069 29.063 1.00 3.74 151 LYS B C 1
ATOM 5276 O O . LYS B 1 151 ? 56.663 34.318 28.555 1.00 3.84 151 LYS B O 1
ATOM 5282 N N . GLY B 1 152 ? 57.146 36.160 29.733 1.00 4.02 152 GLY B N 1
ATOM 5283 C CA . GLY B 1 152 ? 55.741 36.508 29.851 1.00 4.10 152 GLY B CA 1
ATOM 5284 C C . GLY B 1 152 ? 55.100 36.813 28.507 1.00 4.25 152 GLY B C 1
ATOM 5285 O O . GLY B 1 152 ? 53.976 36.407 28.194 1.00 4.00 152 GLY B O 1
ATOM 5286 N N . MET B 1 153 ? 55.841 37.547 27.688 1.00 4.02 153 MET B N 1
ATOM 5287 C CA . MET B 1 153 ? 55.414 37.864 26.331 1.00 4.13 153 MET B CA 1
ATOM 5288 C C . MET B 1 153 ? 55.165 36.597 25.521 1.00 3.80 153 MET B C 1
ATOM 5289 O O . MET B 1 153 ? 54.153 36.490 24.822 1.00 4.60 153 MET B O 1
ATOM 5294 N N . ALA B 1 154 ? 56.089 35.645 25.640 1.00 4.19 154 ALA B N 1
ATOM 5295 C CA . ALA B 1 154 ? 55.990 34.378 24.942 1.00 4.53 154 ALA B CA 1
ATOM 5296 C C . ALA B 1 154 ? 54.771 33.593 25.385 1.00 4.44 154 ALA B C 1
ATOM 5297 O O . ALA B 1 154 ? 54.139 32.917 24.574 1.00 4.53 154 ALA B O 1
ATOM 5299 N N . ALA B 1 155 ? 54.455 33.618 26.675 1.00 4.10 155 ALA B N 1
ATOM 5300 C CA . ALA B 1 155 ? 53.270 32.907 27.164 1.00 4.14 155 ALA B CA 1
ATOM 5301 C C . ALA B 1 155 ? 52.009 33.451 26.470 1.00 3.70 155 ALA B C 1
ATOM 5302 O O . ALA B 1 155 ? 51.190 32.676 25.945 1.00 3.88 155 ALA B O 1
ATOM 5304 N N . TYR B 1 156 ? 51.846 34.772 26.462 1.00 3.67 156 TYR B N 1
ATOM 5305 C CA . TYR B 1 156 ? 50.669 35.361 25.834 1.00 3.88 156 TYR B CA 1
ATOM 5306 C C . TYR B 1 156 ? 50.670 35.100 24.329 1.00 4.54 156 TYR B C 1
ATOM 5307 O O . TYR B 1 156 ? 49.636 34.766 23.738 1.00 4.26 156 TYR B O 1
ATOM 5316 N N . ALA B 1 157 ? 51.834 35.252 23.704 1.00 4.58 157 ALA B N 1
ATOM 5317 C CA . ALA B 1 157 ? 51.957 34.952 22.274 1.00 4.93 157 ALA B CA 1
ATOM 5318 C C . ALA B 1 157 ? 51.580 33.505 21.982 1.00 4.98 157 ALA B C 1
ATOM 5319 O O . ALA B 1 157 ? 50.933 33.206 20.979 1.00 4.71 157 ALA B O 1
ATOM 5321 N N . LYS B 1 158 ? 51.964 32.583 22.855 1.00 4.23 158 LYS B N 1
ATOM 5322 C CA . LYS B 1 158 ? 51.674 31.182 22.623 1.00 4.83 158 LYS B CA 1
ATOM 5323 C C . LYS B 1 158 ? 50.179 30.910 22.702 1.00 4.14 158 LYS B C 1
ATOM 5324 O O . LYS B 1 158 ? 49.652 30.151 21.895 1.00 4.62 158 LYS B O 1
ATOM 5330 N N . HIS B 1 159 ? 49.482 31.502 23.670 1.00 4.14 159 HIS B N 1
ATOM 5331 C CA . HIS B 1 159 ? 48.034 31.344 23.723 1.00 4.02 159 HIS B CA 1
ATOM 5332 C C . HIS B 1 159 ? 47.365 31.889 22.462 1.00 4.40 159 HIS B C 1
ATOM 5333 O O . HIS B 1 159 ? 46.399 31.308 21.963 1.00 4.73 159 HIS B O 1
ATOM 5340 N N . ALA B 1 160 ? 47.838 33.012 21.950 1.00 4.26 160 ALA B N 1
ATOM 5341 C CA . ALA B 1 160 ? 47.269 33.550 20.716 1.00 4.39 160 ALA B CA 1
ATOM 5342 C C . ALA B 1 160 ? 47.510 32.562 19.579 1.00 4.38 160 ALA B C 1
ATOM 5343 O O . ALA B 1 160 ? 46.620 32.313 18.774 1.00 5.27 160 ALA B O 1
ATOM 5345 N N . ASP B 1 161 ? 48.700 31.987 19.536 1.00 4.65 161 ASP B N 1
ATOM 5346 C CA . ASP B 1 161 ? 49.113 31.050 18.494 1.00 5.44 161 ASP B CA 1
ATOM 5347 C C . ASP B 1 161 ? 48.246 29.804 18.518 1.00 5.51 161 ASP B C 1
ATOM 5348 O O . ASP B 1 161 ? 47.863 29.271 17.472 1.00 6.39 161 ASP B O 1
ATOM 5353 N N . VAL B 1 162 ? 47.950 29.309 19.715 1.00 5.77 162 VAL B N 1
ATOM 5354 C CA . VAL B 1 162 ? 47.054 28.170 19.917 1.00 6.88 162 VAL B CA 1
ATOM 5355 C C . VAL B 1 162 ? 45.711 28.410 19.248 1.00 6.56 162 VAL B C 1
ATOM 5356 O O . VAL B 1 162 ? 45.080 27.475 18.757 1.00 7.44 162 VAL B O 1
ATOM 5360 N N . LEU B 1 163 ? 45.270 29.663 19.242 1.00 6.04 163 LEU B N 1
ATOM 5361 C CA . LEU B 1 163 ? 44.012 30.060 18.629 1.00 6.74 163 LEU B CA 1
ATOM 5362 C C . LEU B 1 163 ? 44.179 30.516 17.179 1.00 7.35 163 LEU B C 1
ATOM 5363 O O . LEU B 1 163 ? 43.244 31.078 16.606 1.00 8.56 163 LEU B O 1
ATOM 5368 N N . GLY B 1 164 ? 45.348 30.286 16.592 1.00 7.48 164 GLY B N 1
ATOM 5369 C CA . GLY B 1 164 ? 45.581 30.580 15.186 1.00 8.48 164 GLY B CA 1
ATOM 5370 C C . GLY B 1 164 ? 46.106 31.952 14.866 1.00 8.83 164 GLY B C 1
ATOM 5371 O O . GLY B 1 164 ? 46.191 32.317 13.688 1.00 10.93 164 GLY B O 1
ATOM 5372 N N . LYS B 1 165 ? 46.499 32.726 15.864 1.00 7.80 165 LYS B N 1
ATOM 5373 C CA . LYS B 1 165 ? 46.969 34.080 15.636 1.00 8.09 165 LYS B CA 1
ATOM 5374 C C . LYS B 1 165 ? 48.436 34.247 15.971 1.00 7.41 165 LYS B C 1
ATOM 5375 O O . LYS B 1 165 ? 48.865 33.953 17.102 1.00 6.92 165 LYS B O 1
ATOM 5384 N N . HIS B 1 166 ? 49.219 34.723 15.006 1.00 6.99 166 HIS B N 1
ATOM 5385 C CA . HIS B 1 166 ? 50.626 35.010 15.237 1.00 6.98 166 HIS B CA 1
ATOM 5386 C C . HIS B 1 166 ? 51.055 36.110 14.282 1.00 7.64 166 HIS B C 1
ATOM 5387 O O . HIS B 1 166 ? 50.505 36.227 13.162 1.00 8.90 166 HIS B O 1
ATOM 5394 N N . GLU B 1 167 ? 52.010 36.917 14.729 1.00 8.22 167 GLU B N 1
ATOM 5395 C CA . GLU B 1 167 ? 52.533 38.034 13.955 1.00 9.16 167 GLU B CA 1
ATOM 5396 C C . GLU B 1 167 ? 54.031 37.871 13.817 1.00 8.82 167 GLU B C 1
ATOM 5397 O O . GLU B 1 167 ? 54.739 37.729 14.818 1.00 7.71 167 GLU B O 1
ATOM 5403 N N . ASN B 1 168 ? 54.544 37.900 12.587 1.00 8.92 168 ASN B N 1
ATOM 5404 C CA . ASN B 1 168 ? 55.974 37.782 12.359 1.00 9.45 168 ASN B CA 1
ATOM 5405 C C . ASN B 1 168 ? 56.769 38.807 13.142 1.00 8.52 168 ASN B C 1
ATOM 5406 O O . ASN B 1 168 ? 57.843 38.491 13.657 1.00 8.29 168 ASN B O 1
ATOM 5411 N N . SER B 1 169 ? 56.269 40.032 13.232 1.00 8.04 169 SER B N 1
ATOM 5412 C CA . SER B 1 169 ? 57.011 41.060 13.937 1.00 8.48 169 SER B CA 1
ATOM 5413 C C . SER B 1 169 ? 57.214 40.708 15.419 1.00 7.34 169 SER B C 1
ATOM 5414 O O . SER B 1 169 ? 58.231 41.064 16.021 1.00 7.10 169 SER B O 1
ATOM 5417 N N . LEU B 1 170 ? 56.233 40.029 16.012 1.00 6.61 170 LEU B N 1
ATOM 5418 C CA . LEU B 1 170 ? 56.275 39.661 17.425 1.00 5.93 170 LEU B CA 1
ATOM 5419 C C . LEU B 1 170 ? 57.259 38.513 17.651 1.00 5.47 170 LEU B C 1
ATOM 5420 O O . LEU B 1 170 ? 58.129 38.589 18.512 1.00 6.07 170 LEU B O 1
ATOM 5425 N N . ASP B 1 171 ? 57.145 37.441 16.878 1.00 5.57 171 ASP B N 1
ATOM 5426 C CA . ASP B 1 171 ? 58.104 36.347 17.018 1.00 6.37 171 ASP B CA 1
ATOM 5427 C C . ASP B 1 171 ? 59.527 36.793 16.685 1.00 6.64 171 ASP B C 1
ATOM 5428 O O . ASP B 1 171 ? 60.475 36.407 17.365 1.00 6.49 171 ASP B O 1
ATOM 5433 N N . ALA B 1 172 ? 59.682 37.620 15.661 1.00 6.87 172 ALA B N 1
ATOM 5434 C CA . ALA B 1 172 ? 61.002 38.112 15.286 1.00 7.07 172 ALA B CA 1
ATOM 5435 C C . ALA B 1 172 ? 61.560 38.958 16.413 1.00 6.73 172 ALA B C 1
ATOM 5436 O O . ALA B 1 172 ? 62.738 38.827 16.751 1.00 6.51 172 ALA B O 1
ATOM 5438 N N . PHE B 1 173 ? 60.743 39.829 17.004 1.00 6.62 173 PHE B N 1
ATOM 5439 C CA . PHE B 1 173 ? 61.238 40.632 18.112 1.00 6.58 173 PHE B CA 1
ATOM 5440 C C . PHE B 1 173 ? 61.701 39.765 19.285 1.00 6.20 173 PHE B C 1
ATOM 5441 O O . PHE B 1 173 ? 62.778 39.972 19.845 1.00 6.17 173 PHE B O 1
ATOM 5449 N N . MET B 1 174 ? 60.899 38.787 19.667 1.00 5.97 174 MET B N 1
ATOM 5450 C CA . MET B 1 174 ? 61.262 37.948 20.800 1.00 6.12 174 MET B CA 1
ATOM 5451 C C . MET B 1 174 ? 62.610 37.298 20.589 1.00 6.12 174 MET B C 1
ATOM 5452 O O . MET B 1 174 ? 63.438 37.256 21.493 1.00 6.29 174 MET B O 1
ATOM 5460 N N . GLN B 1 175 ? 62.832 36.805 19.375 1.00 6.13 175 GLN B N 1
ATOM 5461 C CA . GLN B 1 175 ? 64.076 36.116 19.048 1.00 5.71 175 GLN B CA 1
ATOM 5462 C C . GLN B 1 175 ? 65.268 37.072 18.954 1.00 6.04 175 GLN B C 1
ATOM 5463 O O . GLN B 1 175 ? 66.373 36.730 19.388 1.00 6.42 175 GLN B O 1
ATOM 5469 N N . GLU B 1 176 ? 65.025 38.269 18.439 1.00 6.07 176 GLU B N 1
ATOM 5470 C CA . GLU B 1 176 ? 66.052 39.301 18.363 1.00 6.60 176 GLU B CA 1
ATOM 5471 C C . GLU B 1 176 ? 66.449 39.784 19.767 1.00 5.88 176 GLU B C 1
ATOM 5472 O O . GLU B 1 176 ? 67.630 39.966 20.064 1.00 6.22 176 GLU B O 1
ATOM 5478 N N . ALA B 1 177 ? 65.460 40.023 20.624 1.00 5.31 177 ALA B N 1
ATOM 5479 C CA . ALA B 1 177 ? 65.729 40.458 21.991 1.00 5.65 177 ALA B CA 1
ATOM 5480 C C . ALA B 1 177 ? 66.480 39.366 22.758 1.00 4.72 177 ALA B C 1
ATOM 5481 O O . ALA B 1 177 ? 67.436 39.664 23.477 1.00 4.96 177 ALA B O 1
ATOM 5483 N N . LEU B 1 178 ? 66.070 38.111 22.609 1.00 5.01 178 LEU B N 1
ATOM 5484 C CA . LEU B 1 178 ? 66.821 37.025 23.221 1.00 5.68 178 LEU B CA 1
ATOM 5485 C C . LEU B 1 178 ? 68.280 37.071 22.784 1.00 5.73 178 LEU B C 1
ATOM 5486 O O . LEU B 1 178 ? 69.186 36.931 23.592 1.00 6.36 178 LEU B O 1
ATOM 5491 N N . ALA B 1 179 ? 68.511 37.224 21.486 1.00 6.17 179 ALA B N 1
ATOM 5492 C CA . ALA B 1 179 ? 69.871 37.291 20.959 1.00 6.79 179 ALA B CA 1
ATOM 5493 C C . ALA B 1 179 ? 70.647 38.465 21.566 1.00 6.53 179 ALA B C 1
ATOM 5494 O O . ALA B 1 179 ? 71.829 38.336 21.930 1.00 6.96 179 ALA B O 1
ATOM 5496 N N . LYS B 1 180 ? 69.997 39.615 21.693 1.00 6.59 180 LYS B N 1
ATOM 5497 C CA . LYS B 1 180 ? 70.667 40.774 22.247 1.00 6.55 180 LYS B CA 1
ATOM 5498 C C . LYS B 1 180 ? 71.105 40.566 23.691 1.00 6.64 180 LYS B C 1
ATOM 5499 O O . LYS B 1 180 ? 72.100 41.165 24.116 1.00 7.55 180 LYS B O 1
ATOM 5505 N N . THR B 1 181 ? 70.400 39.726 24.449 1.00 6.64 181 THR B N 1
ATOM 5506 C CA . THR B 1 181 ? 70.817 39.464 25.831 1.00 7.12 181 THR B CA 1
ATOM 5507 C C . THR B 1 181 ? 72.098 38.652 25.910 1.00 7.11 181 THR B C 1
ATOM 5508 O O . THR B 1 181 ? 72.601 38.456 27.013 1.00 7.26 181 THR B O 1
ATOM 5512 N N . LEU B 1 182 ? 72.623 38.164 24.789 1.00 7.36 182 LEU B N 1
ATOM 5513 C CA . LEU B 1 182 ? 73.930 37.495 24.786 1.00 8.25 182 LEU B CA 1
ATOM 5514 C C . LEU B 1 182 ? 75.034 38.372 24.184 1.00 9.35 182 LEU B C 1
ATOM 5515 O O . LEU B 1 182 ? 76.195 37.956 24.130 1.00 10.37 182 LEU B O 1
ATOM 5520 N N . ASP B 1 183 ? 74.669 39.562 23.726 1.00 9.63 183 ASP B N 1
ATOM 5521 C CA . ASP B 1 183 ? 75.613 40.451 23.060 1.00 10.50 183 ASP B CA 1
ATOM 5522 C C . ASP B 1 183 ? 76.319 41.338 24.074 1.00 9.55 183 ASP B C 1
ATOM 5523 O O . ASP B 1 183 ? 75.725 42.250 24.633 1.00 8.95 183 ASP B O 1
ATOM 5528 N N . ASP B 1 184 ? 77.598 41.062 24.317 1.00 10.41 184 ASP B N 1
ATOM 5529 C CA . ASP B 1 184 ? 78.360 41.808 25.320 1.00 10.97 184 ASP B CA 1
ATOM 5530 C C . ASP B 1 184 ? 78.638 43.264 24.946 1.00 11.22 184 ASP B C 1
ATOM 5531 O O . ASP B 1 184 ? 79.099 44.029 25.784 1.00 11.89 184 ASP B O 1
ATOM 5536 N N . SER B 1 185 ? 78.370 43.647 23.702 1.00 11.32 185 SER B N 1
ATOM 5537 C CA . SER B 1 185 ? 78.667 45.008 23.243 1.00 12.32 185 SER B CA 1
ATOM 5538 C C . SER B 1 185 ? 77.576 46.016 23.593 1.00 12.46 185 SER B C 1
ATOM 5539 O O . SER B 1 185 ? 77.784 47.226 23.457 1.00 13.47 185 SER B O 1
ATOM 5542 N N . LEU B 1 186 ? 76.408 45.555 24.042 1.00 12.16 186 LEU B N 1
ATOM 5543 C CA . LEU B 1 186 ? 75.338 46.500 24.352 1.00 11.81 186 LEU B CA 1
ATOM 5544 C C . LEU B 1 186 ? 75.647 47.252 25.635 1.00 10.80 186 LEU B C 1
ATOM 5545 O O . LEU B 1 186 ? 76.115 46.669 26.604 1.00 10.91 186 LEU B O 1
ATOM 5550 N N . SER B 1 187 ? 75.422 48.557 25.617 1.00 10.03 187 SER B N 1
ATOM 5551 C CA . SER B 1 187 ? 75.603 49.377 26.793 1.00 9.75 187 SER B CA 1
ATOM 5552 C C . SER B 1 187 ? 74.388 49.263 27.711 1.00 9.03 187 SER B C 1
ATOM 5553 O O . SER B 1 187 ? 73.325 48.766 27.312 1.00 8.34 187 SER B O 1
ATOM 5556 N N . VAL B 1 188 ? 74.515 49.781 28.922 1.00 8.63 188 VAL B N 1
ATOM 5557 C CA . VAL B 1 188 ? 73.384 49.844 29.829 1.00 8.63 188 VAL B CA 1
ATOM 5558 C C . VAL B 1 188 ? 72.250 50.657 29.185 1.00 8.48 188 VAL B C 1
ATOM 5559 O O . VAL B 1 188 ? 71.077 50.282 29.260 1.00 8.42 188 VAL B O 1
ATOM 5563 N N . ALA B 1 189 ? 72.578 51.773 28.532 1.00 8.19 189 ALA B N 1
ATOM 5564 C CA . ALA B 1 189 ? 71.554 52.577 27.850 1.00 7.59 189 ALA B CA 1
ATOM 5565 C C . ALA B 1 189 ? 70.822 51.764 26.786 1.00 7.25 189 ALA B C 1
ATOM 5566 O O . ALA B 1 189 ? 69.612 51.874 26.662 1.00 7.30 189 ALA B O 1
ATOM 5568 N N . ASP B 1 190 ? 71.569 50.995 26.003 1.00 7.19 190 ASP B N 1
ATOM 5569 C CA . ASP B 1 190 ? 70.971 50.119 25.006 1.00 7.47 190 ASP B CA 1
ATOM 5570 C C . ASP B 1 190 ? 69.981 49.155 25.671 1.00 6.93 190 ASP B C 1
ATOM 5571 O O . ASP B 1 190 ? 68.901 48.908 25.152 1.00 6.78 190 ASP B O 1
ATOM 5576 N N . LEU B 1 191 ? 70.374 48.591 26.806 1.00 6.61 191 LEU B N 1
ATOM 5577 C CA . LEU B 1 191 ? 69.545 47.609 27.502 1.00 5.85 191 LEU B CA 1
ATOM 5578 C C . LEU B 1 191 ? 68.321 48.249 28.144 1.00 6.23 191 LEU B C 1
ATOM 5579 O O . LEU B 1 191 ? 67.264 47.616 28.187 1.00 6.14 191 LEU B O 1
ATOM 5584 N N . VAL B 1 192 ? 68.424 49.479 28.638 1.00 6.28 192 VAL B N 1
ATOM 5585 C CA . VAL B 1 192 ? 67.248 50.166 29.145 1.00 7.08 192 VAL B CA 1
ATOM 5586 C C . VAL B 1 192 ? 66.271 50.398 27.977 1.00 7.01 192 VAL B C 1
ATOM 5587 O O . VAL B 1 192 ? 65.065 50.188 28.110 1.00 7.15 192 VAL B O 1
ATOM 5591 N N . ALA B 1 193 ? 66.790 50.818 26.823 1.00 7.02 193 ALA B N 1
ATOM 5592 C CA . ALA B 1 193 ? 65.930 51.001 25.667 1.00 7.02 193 ALA B CA 1
ATOM 5593 C C . ALA B 1 193 ? 65.275 49.679 25.267 1.00 6.80 193 ALA B C 1
ATOM 5594 O O . ALA B 1 193 ? 64.092 49.646 24.935 1.00 6.74 193 ALA B O 1
ATOM 5596 N N . LEU B 1 194 ? 66.043 48.590 25.297 1.00 6.42 194 LEU B N 1
ATOM 5597 C CA . LEU B 1 194 ? 65.500 47.281 24.938 1.00 6.45 194 LEU B CA 1
ATOM 5598 C C . LEU B 1 194 ? 64.424 46.844 25.943 1.00 6.24 194 LEU B C 1
ATOM 5599 O O . LEU B 1 194 ? 63.471 46.165 25.568 1.00 6.11 194 LEU B O 1
ATOM 5604 N N . THR B 1 195 ? 64.553 47.244 27.200 1.00 6.22 195 THR B N 1
ATOM 5605 C CA . THR B 1 195 ? 63.545 46.931 28.210 1.00 6.38 195 THR B CA 1
ATOM 5606 C C . THR B 1 195 ? 62.239 47.602 27.846 1.00 6.82 195 THR B C 1
ATOM 5607 O O . THR B 1 195 ? 61.169 46.992 27.914 1.00 6.91 195 THR B O 1
ATOM 5611 N N . LEU B 1 196 ? 62.320 48.858 27.429 1.00 7.14 196 LEU B N 1
ATOM 5612 C CA . LEU B 1 196 ? 61.100 49.563 27.042 1.00 7.91 196 LEU B CA 1
ATOM 5613 C C . LEU B 1 196 ? 60.511 49.017 25.738 1.00 7.27 196 LEU B C 1
ATOM 5614 O O . LEU B 1 196 ? 59.290 48.959 25.602 1.00 7.37 196 LEU B O 1
ATOM 5619 N N . GLU B 1 197 ? 61.358 48.620 24.793 1.00 6.88 197 GLU B N 1
ATOM 5620 C CA . GLU B 1 197 ? 60.878 48.009 23.552 1.00 7.16 197 GLU B CA 1
ATOM 5621 C C . GLU B 1 197 ? 60.194 46.666 23.877 1.00 6.17 197 GLU B C 1
ATOM 5622 O O . GLU B 1 197 ? 59.201 46.310 23.253 1.00 6.26 197 GLU B O 1
ATOM 5628 N N . THR B 1 198 ? 60.735 45.933 24.844 1.00 5.59 198 THR B N 1
ATOM 5629 C CA . THR B 1 198 ? 60.136 44.694 25.313 1.00 5.73 198 THR B CA 1
ATOM 5630 C C . THR B 1 198 ? 58.735 44.993 25.854 1.00 4.88 198 THR B C 1
ATOM 5631 O O . THR B 1 198 ? 57.786 44.271 25.569 1.00 5.94 198 THR B O 1
ATOM 5635 N N . GLY B 1 199 ? 58.580 46.076 26.601 1.00 5.69 199 GLY B N 1
ATOM 5636 C CA . GLY B 1 199 ? 57.262 46.454 27.075 1.00 5.42 199 GLY B CA 1
ATOM 5637 C C . GLY B 1 199 ? 56.289 46.744 25.936 1.00 5.97 199 GLY B C 1
ATOM 5638 O O . GLY B 1 199 ? 55.125 46.360 25.984 1.00 5.85 199 GLY B O 1
ATOM 5639 N N . LYS B 1 200 ? 56.773 47.426 24.900 1.00 5.92 200 LYS B N 1
ATOM 5640 C CA . LYS B 1 200 ? 55.941 47.759 23.750 1.00 6.55 200 LYS B CA 1
ATOM 5641 C C . LYS B 1 200 ? 55.453 46.472 23.086 1.00 6.12 200 LYS B C 1
ATOM 5642 O O . LYS B 1 200 ? 54.270 46.351 22.745 1.00 6.70 200 LYS B O 1
ATOM 5648 N N . PHE B 1 201 ? 56.346 45.506 22.862 1.00 6.08 201 PHE B N 1
ATOM 5649 C CA . PHE B 1 201 ? 55.912 44.242 22.281 1.00 6.07 201 PHE B CA 1
ATOM 5650 C C . PHE B 1 201 ? 55.073 43.415 23.255 1.00 6.20 201 PHE B C 1
ATOM 5651 O O . PHE B 1 201 ? 54.309 42.548 22.848 1.00 6.35 201 PHE B O 1
ATOM 5659 N N . GLY B 1 202 ? 55.190 43.698 24.536 1.00 5.82 202 GLY B N 1
ATOM 5660 C CA . GLY B 1 202 ? 54.301 43.112 25.523 1.00 5.78 202 GLY B CA 1
ATOM 5661 C C . GLY B 1 202 ? 52.878 43.600 25.265 1.00 5.34 202 GLY B C 1
ATOM 5662 O O . GLY B 1 202 ? 51.939 42.806 25.291 1.00 5.98 202 GLY B O 1
ATOM 5663 N N . VAL B 1 203 ? 52.704 44.898 25.039 1.00 5.36 203 VAL B N 1
ATOM 5664 C CA . VAL B 1 203 ? 51.391 45.411 24.646 1.00 5.54 203 VAL B CA 1
ATOM 5665 C C . VAL B 1 203 ? 50.927 44.677 23.381 1.00 5.86 203 VAL B C 1
ATOM 5666 O O . VAL B 1 203 ? 49.775 44.265 23.288 1.00 5.83 203 VAL B O 1
ATOM 5670 N N . SER B 1 204 ? 51.802 44.526 22.393 1.00 6.03 204 SER B N 1
ATOM 5671 C CA . SER B 1 204 ? 51.423 43.845 21.155 1.00 6.72 204 SER B CA 1
ATOM 5672 C C . SER B 1 204 ? 50.961 42.413 21.389 1.00 5.55 204 SER B C 1
ATOM 5673 O O . SER B 1 204 ? 49.978 41.980 20.811 1.00 5.95 204 SER B O 1
ATOM 5676 N N . ALA B 1 205 ? 51.674 41.675 22.227 1.00 4.90 205 ALA B N 1
ATOM 5677 C CA . ALA B 1 205 ? 51.312 40.299 22.531 1.00 5.29 205 ALA B CA 1
ATOM 5678 C C . ALA B 1 205 ? 49.963 40.250 23.254 1.00 4.28 205 ALA B C 1
ATOM 5679 O O . ALA B 1 205 ? 49.133 39.407 22.965 1.00 4.71 205 ALA B O 1
ATOM 5681 N N . MET B 1 206 ? 49.761 41.153 24.213 1.00 4.56 206 MET B N 1
ATOM 5682 C CA . MET B 1 206 ? 48.499 41.213 24.945 1.00 4.91 206 MET B CA 1
ATOM 5683 C C . MET B 1 206 ? 47.349 41.585 24.021 1.00 4.55 206 MET B C 1
ATOM 5684 O O . MET B 1 206 ? 46.261 41.042 24.141 1.00 5.15 206 MET B O 1
ATOM 5689 N N . ALA B 1 207 ? 47.597 42.476 23.066 1.00 4.70 207 ALA B N 1
ATOM 5690 C CA . ALA B 1 207 ? 46.570 42.883 22.118 1.00 5.10 207 ALA B CA 1
ATOM 5691 C C . ALA B 1 207 ? 46.208 41.719 21.209 1.00 5.01 207 ALA B C 1
ATOM 5692 O O . ALA B 1 207 ? 45.035 41.494 20.904 1.00 5.01 207 ALA B O 1
ATOM 5694 N N . LEU B 1 208 ? 47.222 40.974 20.773 1.00 5.02 208 LEU B N 1
ATOM 5695 C CA . LEU B 1 208 ? 47.010 39.834 19.897 1.00 5.34 208 LEU B CA 1
ATOM 5696 C C . LEU B 1 208 ? 46.190 38.750 20.614 1.00 4.87 208 LEU B C 1
ATOM 5697 O O . LEU B 1 208 ? 45.277 38.156 20.045 1.00 5.12 208 LEU B O 1
ATOM 5702 N N . LEU B 1 209 ? 46.521 38.479 21.869 1.00 4.48 209 LEU B N 1
ATOM 5703 C CA . LEU B 1 209 ? 45.793 37.489 22.663 1.00 4.28 209 LEU B CA 1
ATOM 5704 C C . LEU B 1 209 ? 44.354 37.949 22.941 1.00 4.28 209 LEU B C 1
ATOM 5705 O O . LEU B 1 209 ? 43.419 37.158 22.877 1.00 4.76 209 LEU B O 1
ATOM 5710 N N . ASP B 1 210 ? 44.171 39.225 23.221 1.00 4.44 210 ASP B N 1
ATOM 5711 C CA . ASP B 1 210 ? 42.835 39.768 23.429 1.00 4.83 210 ASP B CA 1
ATOM 5712 C C . ASP B 1 210 ? 41.994 39.544 22.179 1.00 5.21 210 ASP B C 1
ATOM 5713 O O . ASP B 1 210 ? 40.852 39.081 22.270 1.00 5.34 210 ASP B O 1
ATOM 5718 N N . ALA B 1 211 ? 42.564 39.849 21.014 1.00 5.61 211 ALA B N 1
ATOM 5719 C CA . ALA B 1 211 ? 41.866 39.648 19.750 1.00 5.91 211 ALA B CA 1
ATOM 5720 C C . ALA B 1 211 ? 41.569 38.165 19.506 1.00 5.81 211 ALA B C 1
ATOM 5721 O O . ALA B 1 211 ? 40.496 37.803 19.028 1.00 5.73 211 ALA B O 1
ATOM 5723 N N . ALA B 1 212 ? 42.521 37.299 19.841 1.00 5.34 212 ALA B N 1
ATOM 5724 C CA . ALA B 1 212 ? 42.346 35.862 19.646 1.00 5.95 212 ALA B CA 1
ATOM 5725 C C . ALA B 1 212 ? 41.255 35.295 20.538 1.00 5.48 212 ALA B C 1
ATOM 5726 O O . ALA B 1 212 ? 40.367 34.566 20.078 1.00 5.90 212 ALA B O 1
ATOM 5728 N N . ASN B 1 213 ? 41.296 35.633 21.823 1.00 5.20 213 ASN B N 1
ATOM 5729 C CA . ASN B 1 213 ? 40.309 35.150 22.779 1.00 4.73 213 ASN B CA 1
ATOM 5730 C C . ASN B 1 213 ? 38.908 35.663 22.441 1.00 5.15 213 ASN B C 1
ATOM 5731 O O . ASN B 1 213 ? 37.951 34.893 22.376 1.00 5.60 213 ASN B O 1
ATOM 5736 N N . THR B 1 214 ? 38.773 36.971 22.237 1.00 5.30 214 THR B N 1
ATOM 5737 C CA . THR B 1 214 ? 37.442 37.536 21.972 1.00 5.62 214 THR B CA 1
ATOM 5738 C C . THR B 1 214 ? 36.952 37.181 20.576 1.00 6.05 214 THR B C 1
ATOM 5739 O O . THR B 1 214 ? 35.748 36.991 20.371 1.00 6.46 214 THR B O 1
ATOM 5743 N N . GLY B 1 215 ? 37.845 37.089 19.594 1.00 6.26 215 GLY B N 1
ATOM 5744 C CA . GLY B 1 215 ? 37.441 36.699 18.249 1.00 7.19 215 GLY B CA 1
ATOM 5745 C C . GLY B 1 215 ? 36.939 35.273 18.188 1.00 7.66 215 GLY B C 1
ATOM 5746 O O . GLY B 1 215 ? 36.068 34.936 17.380 1.00 9.22 215 GLY B O 1
ATOM 5747 N N . THR B 1 216 ? 37.467 34.408 19.042 1.00 6.73 216 THR B N 1
ATOM 5748 C CA . THR B 1 216 ? 37.073 33.017 19.027 1.00 6.99 216 THR B CA 1
ATOM 5749 C C . THR B 1 216 ? 35.870 32.750 19.914 1.00 6.92 216 THR B C 1
ATOM 5750 O O . THR B 1 216 ? 34.966 32.018 19.526 1.00 7.37 216 THR B O 1
ATOM 5754 N N . TYR B 1 217 ? 35.845 33.347 21.103 1.00 6.48 217 TYR B N 1
ATOM 5755 C CA . TYR B 1 217 ? 34.843 33.001 22.112 1.00 6.10 217 TYR B CA 1
ATOM 5756 C C . TYR B 1 217 ? 33.877 34.116 22.475 1.00 5.85 217 TYR B C 1
ATOM 5757 O O . TYR B 1 217 ? 33.035 33.938 23.358 1.00 6.20 217 TYR B O 1
ATOM 5766 N N . GLY B 1 218 ? 33.976 35.242 21.781 1.00 5.65 218 GLY B N 1
ATOM 5767 C CA . GLY B 1 218 ? 33.127 36.387 22.054 1.00 5.71 218 GLY B CA 1
ATOM 5768 C C . GLY B 1 218 ? 33.744 37.349 23.054 1.00 5.91 218 GLY B C 1
ATOM 5769 O O . GLY B 1 218 ? 34.718 37.020 23.743 1.00 6.01 218 GLY B O 1
ATOM 5770 N N . HIS B 1 219 ? 33.179 38.546 23.147 1.00 6.13 219 HIS B N 1
ATOM 5771 C CA . HIS B 1 219 ? 33.619 39.507 24.140 1.00 6.36 219 HIS B CA 1
ATOM 5772 C C . HIS B 1 219 ? 33.060 39.155 25.513 1.00 6.39 219 HIS B C 1
ATOM 5773 O O . HIS B 1 219 ? 31.861 38.899 25.640 1.00 6.71 219 HIS B O 1
ATOM 5780 N N . PRO B 1 220 ? 33.897 39.119 26.552 1.00 5.71 220 PRO B N 1
ATOM 5781 C CA . PRO B 1 220 ? 33.374 38.890 27.900 1.00 5.80 220 PRO B CA 1
ATOM 5782 C C . PRO B 1 220 ? 32.227 39.834 28.244 1.00 6.16 220 PRO B C 1
ATOM 5783 O O . PRO B 1 220 ? 32.187 40.991 27.808 1.00 6.05 220 PRO B O 1
ATOM 5787 N N . GLU B 1 221 ? 31.300 39.324 29.036 1.00 7.02 221 GLU B N 1
ATOM 5788 C CA . GLU B 1 221 ? 30.143 40.094 29.465 1.00 7.30 221 GLU B CA 1
ATOM 5789 C C . GLU B 1 221 ? 29.893 39.807 30.940 1.00 6.81 221 GLU B C 1
ATOM 5790 O O . GLU B 1 221 ? 30.341 38.782 31.480 1.00 6.34 221 GLU B O 1
ATOM 5796 N N . ILE B 1 222 ? 29.129 40.691 31.572 1.00 6.57 222 ILE B N 1
ATOM 5797 C CA . ILE B 1 222 ? 28.825 40.557 32.988 1.00 6.76 222 ILE B CA 1
ATOM 5798 C C . ILE B 1 222 ? 28.196 39.211 33.249 1.00 6.66 222 ILE B C 1
ATOM 5799 O O . ILE B 1 222 ? 27.252 38.811 32.566 1.00 7.60 222 ILE B O 1
ATOM 5804 N N . THR B 1 223 ? 28.741 38.513 34.241 1.00 6.59 223 THR B N 1
ATOM 5805 C CA . THR B 1 223 ? 28.377 37.144 34.546 1.00 6.96 223 THR B CA 1
ATOM 5806 C C . THR B 1 223 ? 28.476 36.884 36.034 1.00 6.82 223 THR B C 1
ATOM 5807 O O . THR B 1 223 ? 29.437 37.309 36.685 1.00 7.33 223 THR B O 1
ATOM 5811 N N . LYS B 1 224 ? 27.508 36.144 36.569 1.00 6.49 224 LYS B N 1
ATOM 5812 C CA . LYS B 1 224 ? 27.555 35.641 37.943 1.00 7.14 224 LYS B CA 1
ATOM 5813 C C . LYS B 1 224 ? 28.042 34.196 37.862 1.00 7.31 224 LYS B C 1
ATOM 5814 O O . LYS B 1 224 ? 27.487 33.382 37.119 1.00 8.99 224 LYS B O 1
ATOM 5820 N N . VAL B 1 225 ? 29.100 33.884 38.590 1.00 6.25 225 VAL B N 1
ATOM 5821 C CA . VAL B 1 225 ? 29.709 32.561 38.590 1.00 6.01 225 VAL B CA 1
ATOM 5822 C C . VAL B 1 225 ? 29.468 31.885 39.926 1.00 5.94 225 VAL B C 1
ATOM 5823 O O . VAL B 1 225 ? 29.788 32.442 40.972 1.00 6.24 225 VAL B O 1
ATOM 5827 N N . ASN B 1 226 ? 28.890 30.694 39.888 1.00 5.67 226 ASN B N 1
ATOM 5828 C CA . ASN B 1 226 ? 28.659 29.908 41.091 1.00 6.12 226 ASN B CA 1
ATOM 5829 C C . ASN B 1 226 ? 29.994 29.423 41.669 1.00 5.64 226 ASN B C 1
ATOM 5830 O O . ASN B 1 226 ? 30.853 28.944 40.916 1.00 5.98 226 ASN B O 1
ATOM 5835 N N . ILE B 1 227 ? 30.169 29.544 42.986 1.00 5.45 227 ILE B N 1
ATOM 5836 C CA . ILE B 1 227 ? 31.366 29.025 43.650 1.00 5.61 227 ILE B CA 1
ATOM 5837 C C . ILE B 1 227 ? 31.052 27.780 44.487 1.00 5.90 227 ILE B C 1
ATOM 5838 O O . ILE B 1 227 ? 31.964 27.176 45.064 1.00 5.87 227 ILE B O 1
ATOM 5843 N N . GLY B 1 228 ? 29.766 27.400 44.523 1.00 6.09 228 GLY B N 1
ATOM 5844 C CA . GLY B 1 228 ? 29.345 26.141 45.109 1.00 6.14 228 GLY B CA 1
ATOM 5845 C C . GLY B 1 228 ? 29.492 25.041 44.081 1.00 6.37 228 GLY B C 1
ATOM 5846 O O . GLY B 1 228 ? 30.001 25.278 42.969 1.00 7.48 228 GLY B O 1
ATOM 5847 N N . VAL B 1 229 ? 29.054 23.831 44.428 1.00 6.35 229 VAL B N 1
ATOM 5848 C CA . VAL B 1 229 ? 29.226 22.687 43.538 1.00 7.65 229 VAL B CA 1
ATOM 5849 C C . VAL B 1 229 ? 27.928 21.954 43.234 1.00 7.94 229 VAL B C 1
ATOM 5850 O O . VAL B 1 229 ? 26.899 22.159 43.894 1.00 8.65 229 VAL B O 1
ATOM 5854 N N . GLY B 1 230 ? 27.993 21.128 42.196 1.00 8.21 230 GLY B N 1
ATOM 5855 C CA . GLY B 1 230 ? 26.925 20.217 41.816 1.00 9.55 230 GLY B CA 1
ATOM 5856 C C . GLY B 1 230 ? 27.167 18.823 42.384 1.00 10.22 230 GLY B C 1
ATOM 5857 O O . GLY B 1 230 ? 28.052 18.607 43.206 1.00 11.11 230 GLY B O 1
ATOM 5858 N N . SER B 1 231 ? 26.403 17.850 41.896 1.00 10.90 231 SER B N 1
ATOM 5859 C CA . SER B 1 231 ? 26.437 16.483 42.419 1.00 11.88 231 SER B CA 1
ATOM 5860 C C . SER B 1 231 ? 27.049 15.444 41.479 1.00 11.11 231 SER B C 1
ATOM 5861 O O . SER B 1 231 ? 27.068 14.256 41.810 1.00 12.00 231 SER B O 1
ATOM 5864 N N . ASN B 1 232 ? 27.519 15.862 40.310 1.00 9.85 232 ASN B N 1
ATOM 5865 C CA . ASN B 1 232 ? 28.186 14.955 39.380 1.00 9.78 232 ASN B CA 1
ATOM 5866 C C . ASN B 1 232 ? 29.706 14.965 39.569 1.00 8.66 232 ASN B C 1
ATOM 5867 O O . ASN B 1 232 ? 30.294 15.955 40.026 1.00 7.82 232 ASN B O 1
ATOM 5872 N N . PRO B 1 233 ? 30.366 13.878 39.198 1.00 8.09 233 PRO B N 1
ATOM 5873 C CA . PRO B 1 233 ? 31.826 13.917 39.144 1.00 7.85 233 PRO B CA 1
ATOM 5874 C C . PRO B 1 233 ? 32.239 15.002 38.166 1.00 6.60 233 PRO B C 1
ATOM 5875 O O . PRO B 1 233 ? 31.529 15.290 37.206 1.00 6.95 233 PRO B O 1
ATOM 5879 N N . GLY B 1 234 ? 33.373 15.629 38.436 1.00 6.56 234 GLY B N 1
ATOM 5880 C CA . GLY B 1 234 ? 33.859 16.683 37.582 1.00 6.26 234 GLY B CA 1
ATOM 5881 C C . GLY B 1 234 ? 35.326 16.614 37.251 1.00 5.09 234 GLY B C 1
ATOM 5882 O O . GLY B 1 234 ? 36.082 15.834 37.820 1.00 5.50 234 GLY B O 1
ATOM 5883 N N . ILE B 1 235 ? 35.695 17.446 36.292 1.00 4.67 235 ILE B N 1
ATOM 5884 C CA . ILE B 1 235 ? 37.091 17.746 35.973 1.00 4.80 235 ILE B CA 1
ATOM 5885 C C . ILE B 1 235 ? 37.301 19.224 36.264 1.00 4.43 235 ILE B C 1
ATOM 5886 O O . ILE B 1 235 ? 36.484 20.053 35.861 1.00 5.08 235 ILE B O 1
ATOM 5891 N N . LEU B 1 236 ? 38.375 19.533 36.973 1.00 3.92 236 LEU B N 1
ATOM 5892 C CA . LEU B 1 236 ? 38.747 20.895 37.323 1.00 4.22 236 LEU B CA 1
ATOM 5893 C C . LEU B 1 236 ? 39.835 21.345 36.360 1.00 4.46 236 LEU B C 1
ATOM 5894 O O . LEU B 1 236 ? 40.931 20.762 36.367 1.00 5.09 236 LEU B O 1
ATOM 5899 N N . ILE B 1 237 ? 39.542 22.337 35.526 1.00 4.03 237 ILE B N 1
ATOM 5900 C CA . ILE B 1 237 ? 40.534 22.881 34.597 1.00 3.83 237 ILE B CA 1
ATOM 5901 C C . ILE B 1 237 ? 41.149 24.159 35.169 1.00 3.75 237 ILE B C 1
ATOM 5902 O O . ILE B 1 237 ? 40.448 25.059 35.649 1.00 4.07 237 ILE B O 1
ATOM 5907 N N . SER B 1 238 ? 42.473 24.207 35.127 1.00 3.51 238 SER B N 1
ATOM 5908 C CA . SER B 1 238 ? 43.253 25.273 35.743 1.00 3.69 238 SER B CA 1
ATOM 5909 C C . SER B 1 238 ? 44.216 25.867 34.706 1.00 3.48 238 SER B C 1
ATOM 5910 O O . SER B 1 238 ? 44.406 25.319 33.602 1.00 4.30 238 SER B O 1
ATOM 5913 N N . GLY B 1 239 ? 44.837 26.984 35.058 1.00 3.49 239 GLY B N 1
ATOM 5914 C CA . GLY B 1 239 ? 45.720 27.672 34.134 1.00 3.71 239 GLY B CA 1
ATOM 5915 C C . GLY B 1 239 ? 44.986 28.717 33.346 1.00 3.00 239 GLY B C 1
ATOM 5916 O O . GLY B 1 239 ? 44.110 29.385 33.877 1.00 3.67 239 GLY B O 1
ATOM 5917 N N . HIS B 1 240 ? 45.369 28.890 32.083 1.00 3.34 240 HIS B N 1
ATOM 5918 C CA . HIS B 1 240 ? 44.832 29.975 31.276 1.00 3.70 240 HIS B CA 1
ATOM 5919 C C . HIS B 1 240 ? 44.288 29.621 29.893 1.00 3.80 240 HIS B C 1
ATOM 5920 O O . HIS B 1 240 ? 43.700 30.499 29.256 1.00 3.91 240 HIS B O 1
ATOM 5927 N N . ASP B 1 241 ? 44.507 28.407 29.385 1.00 3.84 241 ASP B N 1
ATOM 5928 C CA . ASP B 1 241 ? 44.212 28.156 27.975 1.00 4.47 241 ASP B CA 1
ATOM 5929 C C . ASP B 1 241 ? 42.737 27.906 27.669 1.00 4.11 241 ASP B C 1
ATOM 5930 O O . ASP B 1 241 ? 42.173 26.881 28.041 1.00 4.91 241 ASP B O 1
ATOM 5935 N N . LEU B 1 242 ? 42.105 28.843 26.979 1.00 4.42 242 LEU B N 1
ATOM 5936 C CA . LEU B 1 242 ? 40.674 28.721 26.688 1.00 4.63 242 LEU B CA 1
ATOM 5937 C C . LEU B 1 242 ? 40.380 27.667 25.630 1.00 4.44 242 LEU B C 1
ATOM 5938 O O . LEU B 1 242 ? 39.283 27.108 25.613 1.00 5.17 242 LEU B O 1
ATOM 5943 N N . ARG B 1 243 ? 41.326 27.402 24.738 1.00 4.62 243 ARG B N 1
ATOM 5944 C CA . ARG B 1 243 ? 41.101 26.400 23.696 1.00 5.21 243 ARG B CA 1
ATOM 5945 C C . ARG B 1 243 ? 41.038 24.995 24.310 1.00 4.48 243 ARG B C 1
ATOM 5946 O O . ARG B 1 243 ? 40.221 24.172 23.898 1.00 5.52 243 ARG B O 1
ATOM 5954 N N . ASP B 1 244 ? 41.863 24.717 25.312 1.00 4.93 244 ASP B N 1
ATOM 5955 C CA . ASP B 1 244 ? 41.771 23.450 26.019 1.00 4.93 244 ASP B CA 1
ATOM 5956 C C . ASP B 1 244 ? 40.375 23.299 26.630 1.00 4.75 244 ASP B C 1
ATOM 5957 O O . ASP B 1 244 ? 39.779 22.217 26.584 1.00 5.29 244 ASP B O 1
ATOM 5962 N N . LEU B 1 245 ? 39.844 24.373 27.209 1.00 5.13 245 LEU B N 1
ATOM 5963 C CA . LEU B 1 245 ? 38.501 24.334 27.765 1.00 5.12 245 LEU B CA 1
ATOM 5964 C C . LEU B 1 245 ? 37.453 24.026 26.696 1.00 5.36 245 LEU B C 1
ATOM 5965 O O . LEU B 1 245 ? 36.569 23.199 26.919 1.00 5.49 245 LEU B O 1
ATOM 5970 N N . GLU B 1 246 ? 37.545 24.683 25.550 1.00 5.42 246 GLU B N 1
ATOM 5971 C CA . GLU B 1 246 ? 36.591 24.451 24.478 1.00 5.87 246 GLU B CA 1
ATOM 5972 C C . GLU B 1 246 ? 36.547 22.971 24.140 1.00 6.01 246 GLU B C 1
ATOM 5973 O O . GLU B 1 246 ? 35.467 22.375 24.020 1.00 6.17 246 GLU B O 1
ATOM 5979 N N . MET B 1 247 ? 37.711 22.366 23.931 1.00 5.63 247 MET B N 1
ATOM 5980 C CA . MET B 1 247 ? 37.771 20.961 23.572 1.00 6.06 247 MET B CA 1
ATOM 5981 C C . MET B 1 247 ? 37.256 20.081 24.692 1.00 5.96 247 MET B C 1
ATOM 5982 O O . MET B 1 247 ? 36.553 19.087 24.446 1.00 6.05 247 MET B O 1
ATOM 5987 N N . LEU B 1 248 ? 37.601 20.414 25.929 1.00 5.32 248 LEU B N 1
ATOM 5988 C CA . LEU B 1 248 ? 37.152 19.620 27.062 1.00 5.41 248 LEU B CA 1
ATOM 5989 C C . LEU B 1 248 ? 35.624 19.681 27.207 1.00 5.52 248 LEU B C 1
ATOM 5990 O O . LEU B 1 248 ? 34.992 18.659 27.485 1.00 6.01 248 LEU B O 1
ATOM 5995 N N . LEU B 1 249 ? 35.040 20.861 27.048 1.00 5.28 249 LEU B N 1
ATOM 5996 C CA . LEU B 1 249 ? 33.586 21.003 27.132 1.00 5.43 249 LEU B CA 1
ATOM 5997 C C . LEU B 1 249 ? 32.883 20.209 26.039 1.00 5.67 249 LEU B C 1
ATOM 5998 O O . LEU B 1 249 ? 31.886 19.528 26.299 1.00 6.20 249 LEU B O 1
ATOM 6003 N N . LYS B 1 250 ? 33.398 20.283 24.823 1.00 5.86 250 LYS B N 1
ATOM 6004 C CA . LYS B 1 250 ? 32.800 19.538 23.720 1.00 6.67 250 LYS B CA 1
ATOM 6005 C C . LYS B 1 250 ? 32.875 18.032 23.941 1.00 6.54 250 LYS B C 1
ATOM 6006 O O . LYS B 1 250 ? 31.904 17.313 23.649 1.00 7.43 250 LYS B O 1
ATOM 6012 N N . GLN B 1 251 ? 33.988 17.543 24.485 1.00 6.48 251 GLN B N 1
ATOM 6013 C CA . GLN B 1 251 ? 34.165 16.125 24.715 1.00 6.37 251 GLN B CA 1
ATOM 6014 C C . GLN B 1 251 ? 33.430 15.624 25.948 1.00 6.30 251 GLN B C 1
ATOM 6015 O O . GLN B 1 251 ? 33.121 14.435 26.018 1.00 7.06 251 GLN B O 1
ATOM 6021 N N . THR B 1 252 ? 33.138 16.490 26.916 1.00 6.34 252 THR B N 1
ATOM 6022 C CA . THR B 1 252 ? 32.373 16.066 28.086 1.00 5.77 252 THR B CA 1
ATOM 6023 C C . THR B 1 252 ? 30.857 16.120 27.857 1.00 5.96 252 THR B C 1
ATOM 6024 O O . THR B 1 252 ? 30.113 15.616 28.673 1.00 6.31 252 THR B O 1
ATOM 6028 N N . GLU B 1 253 ? 30.421 16.731 26.761 1.00 6.69 253 GLU B N 1
ATOM 6029 C CA . GLU B 1 253 ? 29.001 16.763 26.406 1.00 7.68 253 GLU B CA 1
ATOM 6030 C C . GLU B 1 253 ? 28.443 15.352 26.378 1.00 7.95 253 GLU B C 1
ATOM 6031 O O . GLU B 1 253 ? 28.971 14.500 25.685 1.00 8.49 253 GLU B O 1
ATOM 6037 N N . GLY B 1 254 ? 27.387 15.115 27.141 1.00 8.37 254 GLY B N 1
ATOM 6038 C CA . GLY B 1 254 ? 26.714 13.823 27.160 1.00 9.03 254 GLY B CA 1
ATOM 6039 C C . GLY B 1 254 ? 27.351 12.759 28.024 1.00 9.23 254 GLY B C 1
ATOM 6040 O O . GLY B 1 254 ? 26.859 11.641 28.055 1.00 10.27 254 GLY B O 1
ATOM 6041 N N . THR B 1 255 ? 28.426 13.073 28.745 1.00 8.41 255 THR B N 1
ATOM 6042 C CA . THR B 1 255 ? 29.154 12.048 29.495 1.00 8.56 255 THR B CA 1
ATOM 6043 C C . THR B 1 255 ? 28.772 11.919 30.954 1.00 8.36 255 THR B C 1
ATOM 6044 O O . THR B 1 255 ? 29.173 10.958 31.591 1.00 9.51 255 THR B O 1
ATOM 6048 N N . GLY B 1 256 ? 28.042 12.879 31.509 1.00 7.78 256 GLY B N 1
ATOM 6049 C CA . GLY B 1 256 ? 27.756 12.879 32.933 1.00 7.93 256 GLY B CA 1
ATOM 6050 C C . GLY B 1 256 ? 28.880 13.472 33.788 1.00 7.64 256 GLY B C 1
ATOM 6051 O O . GLY B 1 256 ? 28.789 13.470 35.015 1.00 8.67 256 GLY B O 1
ATOM 6052 N N . VAL B 1 257 ? 29.924 13.985 33.126 1.00 6.89 257 VAL B N 1
ATOM 6053 C CA . VAL B 1 257 ? 31.052 14.639 33.793 1.00 6.07 257 VAL B CA 1
ATOM 6054 C C . VAL B 1 257 ? 30.930 16.150 33.620 1.00 5.61 257 VAL B C 1
ATOM 6055 O O . VAL B 1 257 ? 30.794 16.655 32.514 1.00 6.16 257 VAL B O 1
ATOM 6059 N N . ASP B 1 258 ? 30.912 16.853 34.737 1.00 5.63 258 ASP B N 1
ATOM 6060 C CA . ASP B 1 258 ? 30.861 18.301 34.755 1.00 5.43 258 ASP B CA 1
ATOM 6061 C C . ASP B 1 258 ? 32.267 18.895 34.667 1.00 5.42 258 ASP B C 1
ATOM 6062 O O . ASP B 1 258 ? 33.261 18.226 34.953 1.00 6.35 258 ASP B O 1
ATOM 6067 N N . VAL B 1 259 ? 32.345 20.152 34.250 1.00 4.80 259 VAL B N 1
ATOM 6068 C CA . VAL B 1 259 ? 33.602 20.879 34.179 1.00 4.82 259 VAL B CA 1
ATOM 6069 C C . VAL B 1 259 ? 33.539 22.124 35.059 1.00 4.65 259 VAL B C 1
ATOM 6070 O O . VAL B 1 259 ? 32.575 22.883 35.002 1.00 5.44 259 VAL B O 1
ATOM 6074 N N . TYR B 1 260 ? 34.578 22.301 35.869 1.00 4.24 260 TYR B N 1
ATOM 6075 C CA . TYR B 1 260 ? 34.732 23.432 36.765 1.00 4.13 260 TYR B CA 1
ATOM 6076 C C . TYR B 1 260 ? 36.022 24.140 36.412 1.00 4.18 260 TYR B C 1
ATOM 6077 O O . TYR B 1 260 ? 36.948 23.502 35.900 1.00 4.40 260 TYR B O 1
ATOM 6086 N N . THR B 1 261 ? 36.094 25.436 36.708 1.00 4.12 261 THR B N 1
ATOM 6087 C CA . THR B 1 261 ? 37.329 26.192 36.539 1.00 4.05 261 THR B CA 1
ATOM 6088 C C . THR B 1 261 ? 38.034 26.416 37.871 1.00 3.58 261 THR B C 1
ATOM 6089 O O . THR B 1 261 ? 37.431 26.377 38.947 1.00 3.65 261 THR B O 1
ATOM 6093 N N . HIS B 1 262 ? 39.322 26.725 37.772 1.00 3.44 262 HIS B N 1
ATOM 6094 C CA . HIS B 1 262 ? 40.185 27.023 38.907 1.00 3.66 262 HIS B CA 1
ATOM 6095 C C . HIS B 1 262 ? 41.157 28.139 38.551 1.00 3.52 262 HIS B C 1
ATOM 6096 O O . HIS B 1 262 ? 41.706 28.164 37.440 1.00 3.48 262 HIS B O 1
ATOM 6103 N N . SER B 1 263 ? 41.356 29.026 39.518 1.00 3.89 263 SER B N 1
ATOM 6104 C CA . SER B 1 263 ? 42.331 30.107 39.496 1.00 3.58 263 SER B CA 1
ATOM 6105 C C . SER B 1 263 ? 42.194 30.982 38.247 1.00 3.22 263 SER B C 1
ATOM 6106 O O . SER B 1 263 ? 41.240 31.756 38.176 1.00 3.36 263 SER B O 1
ATOM 6109 N N . GLU B 1 264 ? 43.091 30.865 37.267 1.00 3.38 264 GLU B N 1
ATOM 6110 C CA . GLU B 1 264 ? 43.035 31.708 36.080 1.00 3.20 264 GLU B CA 1
ATOM 6111 C C . GLU B 1 264 ? 42.103 31.227 34.983 1.00 3.22 264 GLU B C 1
ATOM 6112 O O . GLU B 1 264 ? 41.990 31.895 33.945 1.00 3.97 264 GLU B O 1
ATOM 6118 N N . MET B 1 265 ? 41.369 30.142 35.220 1.00 3.44 265 MET B N 1
ATOM 6119 C CA . MET B 1 265 ? 40.329 29.742 34.275 1.00 3.97 265 MET B CA 1
ATOM 6120 C C . MET B 1 265 ? 38.971 30.351 34.643 1.00 3.88 265 MET B C 1
ATOM 6121 O O . MET B 1 265 ? 38.035 30.253 33.852 1.00 3.89 265 MET B O 1
ATOM 6126 N N . LEU B 1 266 ? 38.844 30.992 35.811 1.00 3.44 266 LEU B N 1
ATOM 6127 C CA . LEU B 1 266 ? 37.618 31.689 36.187 1.00 3.98 266 LEU B CA 1
ATOM 6128 C C . LEU B 1 266 ? 37.023 32.527 35.051 1.00 3.82 266 LEU B C 1
ATOM 6129 O O . LEU B 1 266 ? 35.822 32.441 34.789 1.00 4.42 266 LEU B O 1
ATOM 6134 N N . PRO B 1 267 ? 37.811 33.358 34.370 1.00 3.78 267 PRO B N 1
ATOM 6135 C CA . PRO B 1 267 ? 37.242 34.237 33.337 1.00 3.64 267 PRO B CA 1
ATOM 6136 C C . PRO B 1 267 ? 36.622 33.516 32.158 1.00 4.06 267 PRO B C 1
ATOM 6137 O O . PRO B 1 267 ? 35.878 34.148 31.403 1.00 4.48 267 PRO B O 1
ATOM 6141 N N . ALA B 1 268 ? 36.894 32.235 31.970 1.00 4.24 268 ALA B N 1
ATOM 6142 C CA . ALA B 1 268 ? 36.209 31.518 30.910 1.00 4.53 268 ALA B CA 1
ATOM 6143 C C . ALA B 1 268 ? 34.689 31.652 31.033 1.00 4.07 268 ALA B C 1
ATOM 6144 O O . ALA B 1 268 ? 33.989 31.670 30.022 1.00 5.81 268 ALA B O 1
ATOM 6146 N N . HIS B 1 269 ? 34.175 31.745 32.258 1.00 4.67 269 HIS B N 1
ATOM 6147 C CA . HIS B 1 269 ? 32.744 31.871 32.471 1.00 4.97 269 HIS B CA 1
ATOM 6148 C C . HIS B 1 269 ? 32.161 33.140 31.869 1.00 5.53 269 HIS B C 1
ATOM 6149 O O . HIS B 1 269 ? 30.948 33.216 31.640 1.00 6.20 269 HIS B O 1
ATOM 6156 N N . TYR B 1 270 ? 33.005 34.144 31.654 1.00 5.04 270 TYR B N 1
ATOM 6157 C CA . TYR B 1 270 ? 32.551 35.439 31.168 1.00 4.98 270 TYR B CA 1
ATOM 6158 C C . TYR B 1 270 ? 32.334 35.468 29.661 1.00 4.89 270 TYR B C 1
ATOM 6159 O O . TYR B 1 270 ? 31.729 36.406 29.129 1.00 5.57 270 TYR B O 1
ATOM 6168 N N . TYR B 1 271 ? 32.826 34.459 28.958 1.00 5.37 271 TYR B N 1
ATOM 6169 C CA . TYR B 1 271 ? 32.780 34.450 27.498 1.00 5.71 271 TYR B CA 1
ATOM 6170 C C . TYR B 1 271 ? 31.497 33.853 26.958 1.00 6.28 271 TYR B C 1
ATOM 6171 O O . TYR B 1 271 ? 31.100 32.770 27.365 1.00 7.02 271 TYR B O 1
ATOM 6180 N N . PRO B 1 272 ? 30.845 34.546 26.027 1.00 7.04 272 PRO B N 1
ATOM 6181 C CA . PRO B 1 272 ? 29.603 34.045 25.432 1.00 7.69 272 PRO B CA 1
ATOM 6182 C C . PRO B 1 272 ? 29.672 32.610 24.922 1.00 8.26 272 PRO B C 1
ATOM 6183 O O . PRO B 1 272 ? 28.725 31.858 25.132 1.00 8.08 272 PRO B O 1
ATOM 6187 N N . ALA B 1 273 ? 30.767 32.227 24.278 1.00 8.23 273 ALA B N 1
ATOM 6188 C CA . ALA B 1 273 ? 30.846 30.899 23.675 1.00 8.96 273 ALA B CA 1
ATOM 6189 C C . ALA B 1 273 ? 30.730 29.756 24.660 1.00 9.43 273 ALA B C 1
ATOM 6190 O O . ALA B 1 273 ? 30.355 28.653 24.242 1.00 11.43 273 ALA B O 1
ATOM 6192 N N . PHE B 1 274 ? 31.060 29.982 25.934 1.00 8.82 274 PHE B N 1
ATOM 6193 C CA . PHE B 1 274 ? 31.042 28.910 26.934 1.00 8.83 274 PHE B CA 1
ATOM 6194 C C . PHE B 1 274 ? 29.732 28.833 27.717 1.00 9.63 274 PHE B C 1
ATOM 6195 O O . PHE B 1 274 ? 29.507 27.867 28.452 1.00 9.85 274 PHE B O 1
ATOM 6203 N N . LYS B 1 275 ? 28.842 29.800 27.510 1.00 10.10 275 LYS B N 1
ATOM 6204 C CA . LYS B 1 275 ? 27.568 29.836 28.234 1.00 10.88 275 LYS B CA 1
ATOM 6205 C C . LYS B 1 275 ? 26.564 28.801 27.769 1.00 10.80 275 LYS B C 1
ATOM 6206 O O . LYS B 1 275 ? 25.660 28.477 28.536 1.00 10.95 275 LYS B O 1
ATOM 6212 N N . LYS B 1 276 ? 26.707 28.270 26.566 1.00 10.28 276 LYS B N 1
ATOM 6213 C CA . LYS B 1 276 ? 25.761 27.292 26.045 1.00 10.52 276 LYS B CA 1
ATOM 6214 C C . LYS B 1 276 ? 25.899 25.922 26.670 1.00 9.33 276 LYS B C 1
ATOM 6215 O O . LYS B 1 276 ? 25.038 25.085 26.429 1.00 10.09 276 LYS B O 1
ATOM 6221 N N . TYR B 1 277 ? 26.977 25.660 27.426 1.00 8.30 277 TYR B N 1
ATOM 6222 C CA . TYR B 1 277 ? 27.194 24.320 27.975 1.00 8.03 277 TYR B CA 1
ATOM 6223 C C . TYR B 1 277 ? 26.623 24.165 29.375 1.00 7.66 277 TYR B C 1
ATOM 6224 O O . TYR B 1 277 ? 27.157 24.707 30.335 1.00 7.87 277 TYR B O 1
ATOM 6233 N N . ALA B 1 278 ? 25.571 23.359 29.496 1.00 7.43 278 ALA B N 1
ATOM 6234 C CA . ALA B 1 278 ? 24.910 23.153 30.773 1.00 7.41 278 ALA B CA 1
ATOM 6235 C C . ALA B 1 278 ? 25.805 22.477 31.810 1.00 7.13 278 ALA B C 1
ATOM 6236 O O . ALA B 1 278 ? 25.629 22.674 33.008 1.00 8.14 278 ALA B O 1
ATOM 6238 N N . HIS B 1 279 ? 26.746 21.666 31.351 1.00 6.34 279 HIS B N 1
ATOM 6239 C CA . HIS B 1 279 ? 27.640 20.939 32.256 1.00 6.09 279 HIS B CA 1
ATOM 6240 C C . HIS B 1 279 ? 28.883 21.747 32.659 1.00 6.49 279 HIS B C 1
ATOM 6241 O O . HIS B 1 279 ? 29.761 21.225 33.346 1.00 6.93 279 HIS B O 1
ATOM 6248 N N . PHE B 1 280 ? 28.956 23.006 32.232 1.00 5.96 280 PHE B N 1
ATOM 6249 C CA . PHE B 1 280 ? 30.029 23.908 32.654 1.00 6.35 280 PHE B CA 1
ATOM 6250 C C . PHE B 1 280 ? 29.521 24.540 33.927 1.00 6.90 280 PHE B C 1
ATOM 6251 O O . PHE B 1 280 ? 28.629 25.387 33.888 1.00 7.77 280 PHE B O 1
ATOM 6259 N N . LYS B 1 281 ? 30.065 24.100 35.056 1.00 6.62 281 LYS B N 1
ATOM 6260 C CA . LYS B 1 281 ? 29.559 24.460 36.360 1.00 7.76 281 LYS B CA 1
ATOM 6261 C C . LYS B 1 281 ? 30.284 25.723 36.835 1.00 8.58 281 LYS B C 1
ATOM 6262 O O . LYS B 1 281 ? 30.424 26.674 36.064 1.00 12.21 281 LYS B O 1
ATOM 6268 N N . GLY B 1 282 ? 30.756 25.756 38.057 1.00 8.27 282 GLY B N 1
ATOM 6269 C CA . GLY B 1 282 ? 31.287 26.989 38.599 1.00 6.54 282 GLY B CA 1
ATOM 6270 C C . GLY B 1 282 ? 32.793 27.085 38.609 1.00 5.00 282 GLY B C 1
ATOM 6271 O O . GLY B 1 282 ? 33.507 26.415 37.853 1.00 5.26 282 GLY B O 1
ATOM 6272 N N . ASN B 1 283 ? 33.259 27.993 39.450 1.00 4.31 283 ASN B N 1
ATOM 6273 C CA . ASN B 1 283 ? 34.666 28.150 39.742 1.00 3.93 283 ASN B CA 1
ATOM 6274 C C . ASN B 1 283 ? 34.891 27.621 41.143 1.00 3.45 283 ASN B C 1
ATOM 6275 O O . ASN B 1 283 ? 34.202 28.017 42.090 1.00 4.22 283 ASN B O 1
ATOM 6280 N N . TYR B 1 284 ? 35.856 26.723 41.262 1.00 3.63 284 TYR B N 1
ATOM 6281 C CA . TYR B 1 284 ? 36.142 26.039 42.512 1.00 3.89 284 TYR B CA 1
ATOM 6282 C C . TYR B 1 284 ? 37.410 26.540 43.155 1.00 4.03 284 TYR B C 1
ATOM 6283 O O . TYR B 1 284 ? 38.485 26.520 42.545 1.00 4.23 284 TYR B O 1
ATOM 6292 N N . GLY B 1 285 ? 37.298 27.010 44.391 1.00 4.45 285 GLY B N 1
ATOM 6293 C CA . GLY B 1 285 ? 38.453 27.433 45.137 1.00 4.62 285 GLY B CA 1
ATOM 6294 C C . GLY B 1 285 ? 38.900 28.853 44.869 1.00 4.95 285 GLY B C 1
ATOM 6295 O O . GLY B 1 285 ? 38.099 29.726 44.517 1.00 4.73 285 GLY B O 1
ATOM 6296 N N . ASN B 1 286 ? 40.207 29.055 45.015 1.00 4.44 286 ASN B N 1
ATOM 6297 C CA . ASN B 1 286 ? 40.793 30.381 44.989 1.00 4.70 286 ASN B CA 1
ATOM 6298 C C . ASN B 1 286 ? 42.027 30.429 44.098 1.00 4.44 286 ASN B C 1
ATOM 6299 O O . ASN B 1 286 ? 42.049 29.788 43.047 1.00 4.90 286 ASN B O 1
ATOM 6304 N N . ALA B 1 287 ? 43.050 31.184 44.476 1.00 4.58 287 ALA B N 1
ATOM 6305 C CA . ALA B 1 287 ? 44.238 31.305 43.649 1.00 4.54 287 ALA B CA 1
ATOM 6306 C C . ALA B 1 287 ? 45.059 30.030 43.682 1.00 4.07 287 ALA B C 1
ATOM 6307 O O . ALA B 1 287 ? 44.925 29.185 44.593 1.00 4.48 287 ALA B O 1
ATOM 6309 N N . TRP B 1 288 ? 45.979 29.927 42.729 1.00 4.04 288 TRP B N 1
ATOM 6310 C CA . TRP B 1 288 ? 46.805 28.739 42.537 1.00 4.25 288 TRP B CA 1
ATOM 6311 C C . TRP B 1 288 ? 47.442 28.173 43.803 1.00 3.91 288 TRP B C 1
ATOM 6312 O O . TRP B 1 288 ? 47.576 26.955 43.930 1.00 4.13 288 TRP B O 1
ATOM 6323 N N . TRP B 1 289 ? 47.875 29.039 44.705 1.00 3.97 289 TRP B N 1
ATOM 6324 C CA . TRP B 1 289 ? 48.739 28.600 45.798 1.00 4.30 289 TRP B CA 1
ATOM 6325 C C . TRP B 1 289 ? 47.992 27.800 46.865 1.00 4.62 289 TRP B C 1
ATOM 6326 O O . TRP B 1 289 ? 48.635 27.165 47.704 1.00 4.77 289 TRP B O 1
ATOM 6337 N N . LYS B 1 290 ? 46.662 27.789 46.820 1.00 4.23 290 LYS B N 1
ATOM 6338 C CA . LYS B 1 290 ? 45.874 26.963 47.748 1.00 4.51 290 LYS B CA 1
ATOM 6339 C C . LYS B 1 290 ? 45.571 25.577 47.162 1.00 4.41 290 LYS B C 1
ATOM 6340 O O . LYS B 1 290 ? 44.788 24.812 47.730 1.00 4.93 290 LYS B O 1
ATOM 6346 N N . GLN B 1 291 ? 46.224 25.202 46.066 1.00 3.99 291 GLN B N 1
ATOM 6347 C CA . GLN B 1 291 ? 45.795 24.011 45.347 1.00 4.51 291 GLN B CA 1
ATOM 6348 C C . GLN B 1 291 ? 46.104 22.699 46.050 1.00 4.51 291 GLN B C 1
ATOM 6349 O O . GLN B 1 291 ? 45.454 21.705 45.753 1.00 4.86 291 GLN B O 1
ATOM 6355 N N . LYS B 1 292 ? 47.102 22.639 46.927 1.00 5.00 292 LYS B N 1
ATOM 6356 C CA . LYS B 1 292 ? 47.345 21.365 47.597 1.00 5.69 292 LYS B CA 1
ATOM 6357 C C . LYS B 1 292 ? 46.112 20.959 48.400 1.00 5.98 292 LYS B C 1
ATOM 6358 O O . LYS B 1 292 ? 45.817 19.762 48.549 1.00 6.92 292 LYS B O 1
ATOM 6364 N N . GLU B 1 293 ? 45.399 21.932 48.937 1.00 5.64 293 GLU B N 1
ATOM 6365 C CA . GLU B 1 293 ? 44.170 21.673 49.676 1.00 6.06 293 GLU B CA 1
ATOM 6366 C C . GLU B 1 293 ? 42.974 21.569 48.719 1.00 5.47 293 GLU B C 1
ATOM 6367 O O . GLU B 1 293 ? 42.164 20.643 48.810 1.00 6.02 293 GLU B O 1
ATOM 6373 N N . GLU B 1 294 ? 42.874 22.484 47.762 1.00 5.13 294 GLU B N 1
ATOM 6374 C CA . GLU B 1 294 ? 41.682 22.562 46.926 1.00 4.92 294 GLU B CA 1
ATOM 6375 C C . GLU B 1 294 ? 41.636 21.496 45.826 1.00 4.40 294 GLU B C 1
ATOM 6376 O O . GLU B 1 294 ? 40.558 20.983 45.512 1.00 5.36 294 GLU B O 1
ATOM 6382 N N . PHE B 1 295 ? 42.774 21.133 45.242 1.00 4.67 295 PHE B N 1
ATOM 6383 C CA . PHE B 1 295 ? 42.769 20.033 44.292 1.00 4.80 295 PHE B CA 1
ATOM 6384 C C . PHE B 1 295 ? 42.387 18.752 45.025 1.00 5.26 295 PHE B C 1
ATOM 6385 O O . PHE B 1 295 ? 41.695 17.893 44.460 1.00 5.72 295 PHE B O 1
ATOM 6393 N N . GLU B 1 296 ? 42.833 18.592 46.267 1.00 5.92 296 GLU B N 1
ATOM 6394 C CA . GLU B 1 296 ? 42.488 17.396 47.028 1.00 7.15 296 GLU B CA 1
ATOM 6395 C C . GLU B 1 296 ? 40.967 17.311 47.241 1.00 6.89 296 GLU B C 1
ATOM 6396 O O . GLU B 1 296 ? 40.354 16.281 46.934 1.00 7.04 296 GLU B O 1
ATOM 6407 N N . SER B 1 297 ? 40.355 18.387 47.732 1.00 5.91 297 SER B N 1
ATOM 6408 C CA . SER B 1 297 ? 38.927 18.360 48.074 1.00 5.81 297 SER B CA 1
ATOM 6409 C C . SER B 1 297 ? 38.024 18.338 46.840 1.00 5.17 297 SER B C 1
ATOM 6410 O O . SER B 1 297 ? 36.846 17.991 46.949 1.00 5.93 297 SER B O 1
ATOM 6413 N N . PHE B 1 298 ? 38.555 18.677 45.662 1.00 4.84 298 PHE B N 1
ATOM 6414 C CA . PHE B 1 298 ? 37.771 18.622 44.442 1.00 4.99 298 PHE B CA 1
ATOM 6415 C C . PHE B 1 298 ? 37.367 17.188 44.077 1.00 4.69 298 PHE B C 1
ATOM 6416 O O . PHE B 1 298 ? 36.352 16.974 43.400 1.00 5.00 298 PHE B O 1
ATOM 6424 N N . ASN B 1 299 ? 38.190 16.225 44.486 1.00 4.75 299 ASN B N 1
ATOM 6425 C CA . ASN B 1 299 ? 37.953 14.769 44.347 1.00 5.62 299 ASN B CA 1
ATOM 6426 C C . ASN B 1 299 ? 38.096 14.207 42.926 1.00 6.08 299 ASN B C 1
ATOM 6427 O O . ASN B 1 299 ? 38.429 13.037 42.784 1.00 7.23 299 ASN B O 1
ATOM 6432 N N . GLY B 1 300 ? 37.792 14.983 41.896 1.00 5.53 300 GLY B N 1
ATOM 6433 C CA . GLY B 1 300 ? 37.942 14.531 40.524 1.00 5.99 300 GLY B CA 1
ATOM 6434 C C . GLY B 1 300 ? 39.279 14.919 39.924 1.00 5.27 300 GLY B C 1
ATOM 6435 O O . GLY B 1 300 ? 40.109 15.569 40.566 1.00 5.35 300 GLY B O 1
ATOM 6436 N N . PRO B 1 301 ? 39.511 14.535 38.680 1.00 4.71 301 PRO B N 1
ATOM 6437 C CA . PRO B 1 301 ? 40.746 14.911 37.992 1.00 4.89 301 PRO B CA 1
ATOM 6438 C C . PRO B 1 301 ? 40.889 16.418 37.833 1.00 4.73 301 PRO B C 1
ATOM 6439 O O . PRO B 1 301 ? 39.905 17.150 37.734 1.00 4.80 301 PRO B O 1
ATOM 6443 N N . VAL B 1 302 ? 42.144 16.844 37.797 1.00 4.69 302 VAL B N 1
ATOM 6444 C CA . VAL B 1 302 ? 42.520 18.237 37.629 1.00 4.60 302 VAL B CA 1
ATOM 6445 C C . VAL B 1 302 ? 43.432 18.344 36.402 1.00 4.67 302 VAL B C 1
ATOM 6446 O O . VAL B 1 302 ? 44.389 17.576 36.264 1.00 5.87 302 VAL B O 1
ATOM 6450 N N . LEU B 1 303 ? 43.116 19.263 35.495 1.00 4.67 303 LEU B N 1
ATOM 6451 C CA . LEU B 1 303 ? 43.862 19.471 34.264 1.00 4.41 303 LEU B CA 1
ATOM 6452 C C . LEU B 1 303 ? 44.552 20.823 34.304 1.00 4.01 303 LEU B C 1
ATOM 6453 O O . LEU B 1 303 ? 43.906 21.857 34.414 1.00 4.47 303 LEU B O 1
ATOM 6458 N N . LEU B 1 304 ? 45.881 20.810 34.238 1.00 3.76 304 LEU B N 1
ATOM 6459 C CA . LEU B 1 304 ? 46.674 22.026 34.250 1.00 3.99 304 LEU B CA 1
ATOM 6460 C C . LEU B 1 304 ? 47.020 22.402 32.823 1.00 4.26 304 LEU B C 1
ATOM 6461 O O . LEU B 1 304 ? 47.810 21.708 32.161 1.00 4.64 304 LEU B O 1
ATOM 6466 N N . THR B 1 305 ? 46.442 23.489 32.332 1.00 3.90 305 THR B N 1
ATOM 6467 C CA . THR B 1 305 ? 46.683 23.922 30.956 1.00 4.03 305 THR B CA 1
ATOM 6468 C C . THR B 1 305 ? 47.956 24.741 30.817 1.00 3.82 305 THR B C 1
ATOM 6469 O O . THR B 1 305 ? 48.524 24.819 29.713 1.00 4.13 305 THR B O 1
ATOM 6473 N N . THR B 1 306 ? 48.350 25.400 31.906 1.00 3.59 306 THR B N 1
ATOM 6474 C CA . THR B 1 306 ? 49.538 26.224 32.003 1.00 3.71 306 THR B CA 1
ATOM 6475 C C . THR B 1 306 ? 49.954 26.179 33.476 1.00 3.82 306 THR B C 1
ATOM 6476 O O . THR B 1 306 ? 49.373 25.442 34.283 1.00 4.14 306 THR B O 1
ATOM 6480 N N . ASN B 1 307 ? 50.950 26.974 33.833 1.00 3.42 307 ASN B N 1
ATOM 6481 C CA . ASN B 1 307 ? 51.226 27.242 35.237 1.00 3.79 307 ASN B CA 1
ATOM 6482 C C . ASN B 1 307 ? 49.970 27.922 35.844 1.00 3.66 307 ASN B C 1
ATOM 6483 O O . ASN B 1 307 ? 49.130 28.472 35.116 1.00 3.88 307 ASN B O 1
ATOM 6488 N N . CYS B 1 308 ? 49.804 27.924 37.167 1.00 3.63 308 CYS B N 1
ATOM 6489 C CA . CYS B 1 308 ? 50.737 27.403 38.156 1.00 3.66 308 CYS B CA 1
ATOM 6490 C C . CYS B 1 308 ? 50.350 26.021 38.699 1.00 4.04 308 CYS B C 1
ATOM 6491 O O . CYS B 1 308 ? 49.256 25.828 39.248 1.00 3.95 308 CYS B O 1
ATOM 6494 N N . LEU B 1 309 ? 51.265 25.073 38.532 1.00 3.76 309 LEU B N 1
ATOM 6495 C CA . LEU B 1 309 ? 51.211 23.774 39.163 1.00 4.24 309 LEU B CA 1
ATOM 6496 C C . LEU B 1 309 ? 52.226 23.761 40.295 1.00 4.51 309 LEU B C 1
ATOM 6497 O O . LEU B 1 309 ? 53.378 24.150 40.090 1.00 5.19 309 LEU B O 1
ATOM 6502 N N . VAL B 1 310 ? 51.801 23.369 41.487 1.00 4.50 310 VAL B N 1
ATOM 6503 C CA . VAL B 1 310 ? 52.704 23.175 42.619 1.00 5.05 310 VAL B CA 1
ATOM 6504 C C . VAL B 1 310 ? 52.972 21.669 42.739 1.00 5.44 310 VAL B C 1
ATOM 6505 O O . VAL B 1 310 ? 52.111 20.859 42.383 1.00 5.56 310 VAL B O 1
ATOM 6509 N N . PRO B 1 311 ? 54.146 21.263 43.196 1.00 5.70 311 PRO B N 1
ATOM 6510 C CA . PRO B 1 311 ? 54.426 19.827 43.308 1.00 6.18 311 PRO B CA 1
ATOM 6511 C C . PRO B 1 311 ? 53.293 19.130 44.066 1.00 5.89 311 PRO B C 1
ATOM 6512 O O . PRO B 1 311 ? 52.958 19.532 45.174 1.00 6.08 311 PRO B O 1
ATOM 6516 N N . PRO B 1 312 ? 52.640 18.147 43.457 1.00 6.21 312 PRO B N 1
ATOM 6517 C CA . PRO B 1 312 ? 51.416 17.594 44.051 1.00 6.32 312 PRO B CA 1
ATOM 6518 C C . PRO B 1 312 ? 51.624 16.689 45.245 1.00 6.75 312 PRO B C 1
ATOM 6519 O O . PRO B 1 312 ? 52.638 15.989 45.335 1.00 7.48 312 PRO B O 1
ATOM 6523 N N . LYS B 1 313 ? 50.661 16.680 46.152 1.00 6.71 313 LYS B N 1
ATOM 6524 C CA . LYS B 1 313 ? 50.662 15.722 47.248 1.00 7.60 313 LYS B CA 1
ATOM 6525 C C . LYS B 1 313 ? 50.363 14.321 46.708 1.00 7.45 313 LYS B C 1
ATOM 6526 O O . LYS B 1 313 ? 49.654 14.157 45.720 1.00 7.12 313 LYS B O 1
ATOM 6532 N N . ASP B 1 314 ? 50.874 13.312 47.400 1.00 8.08 314 ASP B N 1
ATOM 6533 C CA . ASP B 1 314 ? 50.642 11.929 47.015 1.00 9.45 314 ASP B CA 1
ATOM 6534 C C . ASP B 1 314 ? 49.158 11.593 46.908 1.00 9.23 314 ASP B C 1
ATOM 6535 O O . ASP B 1 314 ? 48.769 10.788 46.066 1.00 9.47 314 ASP B O 1
ATOM 6540 N N . SER B 1 315 ? 48.329 12.203 47.743 1.00 9.06 315 SER B N 1
ATOM 6541 C CA . SER B 1 315 ? 46.902 11.887 47.775 1.00 9.81 315 SER B CA 1
ATOM 6542 C C . SER B 1 315 ? 46.168 12.139 46.464 1.0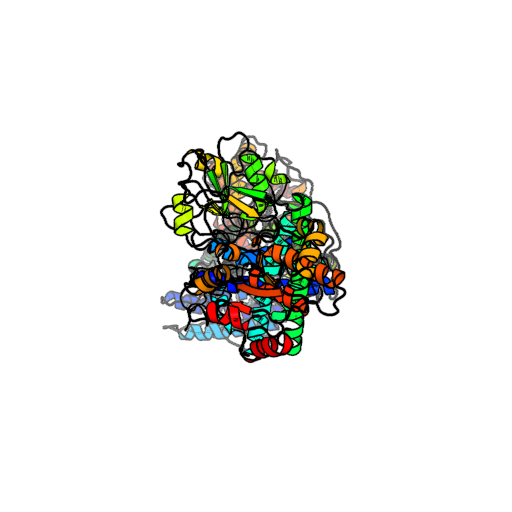0 8.68 315 SER B C 1
ATOM 6543 O O . SER B 1 315 ? 45.200 11.449 46.166 1.00 9.40 315 SER B O 1
ATOM 6546 N N . TYR B 1 316 ? 46.601 13.127 45.681 1.00 7.58 316 TYR B N 1
ATOM 6547 C CA . TYR B 1 316 ? 45.899 13.469 44.440 1.00 7.13 316 TYR B CA 1
ATOM 6548 C C . TYR B 1 316 ? 46.808 13.444 43.211 1.00 6.89 316 TYR B C 1
ATOM 6549 O O . TYR B 1 316 ? 46.336 13.719 42.111 1.00 6.70 316 TYR B O 1
ATOM 6558 N N . LYS B 1 317 ? 48.088 13.104 43.364 1.00 6.43 317 LYS B N 1
ATOM 6559 C CA . LYS B 1 317 ? 48.997 13.119 42.231 1.00 7.20 317 LYS B CA 1
ATOM 6560 C C . LYS B 1 317 ? 48.495 12.286 41.052 1.00 6.71 317 LYS B C 1
ATOM 6561 O O . LYS B 1 317 ? 48.702 12.646 39.892 1.00 6.70 317 LYS B O 1
ATOM 6567 N N . ASP B 1 318 ? 47.854 11.150 41.345 1.00 6.38 318 ASP B N 1
ATOM 6568 C CA . ASP B 1 318 ? 47.396 10.228 40.308 1.00 7.42 318 ASP B CA 1
ATOM 6569 C C . ASP B 1 318 ? 46.228 10.787 39.509 1.00 6.50 318 ASP B C 1
ATOM 6570 O O . ASP B 1 318 ? 45.867 10.210 38.489 1.00 7.75 318 ASP B O 1
ATOM 6575 N N . ARG B 1 319 ? 45.634 11.896 39.953 1.00 6.16 319 ARG B N 1
ATOM 6576 C CA . ARG B 1 319 ? 44.563 12.500 39.164 1.00 6.53 319 ARG B CA 1
ATOM 6577 C C . ARG B 1 319 ? 44.910 13.908 38.663 1.00 5.70 319 ARG B C 1
ATOM 6578 O O . ARG B 1 319 ? 44.024 14.644 38.225 1.00 6.07 319 ARG B O 1
ATOM 6586 N N . VAL B 1 320 ? 46.199 14.248 38.686 1.00 5.42 320 VAL B N 1
ATOM 6587 C CA . VAL B 1 320 ? 46.691 15.464 38.057 1.00 5.25 320 VAL B CA 1
ATOM 6588 C C . VAL B 1 320 ? 47.101 15.138 36.622 1.00 5.23 320 VAL B C 1
ATOM 6589 O O . VAL B 1 320 ? 47.905 14.227 36.384 1.00 6.47 320 VAL B O 1
ATOM 6593 N N . TYR B 1 321 ? 46.544 15.875 35.664 1.00 4.73 321 TYR B N 1
ATOM 6594 C CA . TYR B 1 321 ? 46.903 15.752 34.263 1.00 4.95 321 TYR B CA 1
ATOM 6595 C C . TYR B 1 321 ? 47.490 17.065 33.806 1.00 4.95 321 TYR B C 1
ATOM 6596 O O . TYR B 1 321 ? 46.900 18.112 34.045 1.00 5.81 321 TYR B O 1
ATOM 6605 N N . THR B 1 322 ? 48.634 17.014 33.148 1.00 4.93 322 THR B N 1
ATOM 6606 C CA . THR B 1 322 ? 49.242 18.211 32.565 1.00 4.85 322 THR B CA 1
ATOM 6607 C C . THR B 1 322 ? 49.017 18.194 31.070 1.00 4.61 322 THR B C 1
ATOM 6608 O O . THR B 1 322 ? 48.691 17.149 30.489 1.00 5.29 322 THR B O 1
ATOM 6612 N N . THR B 1 323 ? 49.145 19.343 30.436 1.00 5.06 323 THR B N 1
ATOM 6613 C CA . THR B 1 323 ? 49.072 19.411 28.987 1.00 5.25 323 THR B CA 1
ATOM 6614 C C . THR B 1 323 ? 49.892 20.629 28.550 1.00 5.48 323 THR B C 1
ATOM 6615 O O . THR B 1 323 ? 50.426 21.364 29.392 1.00 5.64 323 THR B O 1
ATOM 6619 N N . GLY B 1 324 ? 50.062 20.831 27.253 1.00 5.65 324 GLY B N 1
ATOM 6620 C CA . GLY B 1 324 ? 50.880 21.935 26.773 1.00 5.89 324 GLY B CA 1
ATOM 6621 C C . GLY B 1 324 ? 52.317 21.752 27.212 1.00 5.57 324 GLY B C 1
ATOM 6622 O O . GLY B 1 324 ? 52.892 20.673 27.079 1.00 6.93 324 GLY B O 1
ATOM 6623 N N . ILE B 1 325 ? 52.884 22.810 27.792 1.00 5.46 325 ILE B N 1
ATOM 6624 C CA . ILE B 1 325 ? 54.256 22.756 28.276 1.00 6.20 325 ILE B CA 1
ATOM 6625 C C . ILE B 1 325 ? 54.336 22.558 29.787 1.00 5.34 325 ILE B C 1
ATOM 6626 O O . ILE B 1 325 ? 55.398 22.667 30.374 1.00 5.94 325 ILE B O 1
ATOM 6631 N N . VAL B 1 326 ? 53.214 22.221 30.421 1.00 4.79 326 VAL B N 1
ATOM 6632 C CA . VAL B 1 326 ? 53.209 21.913 31.844 1.00 5.00 326 VAL B CA 1
ATOM 6633 C C . VAL B 1 326 ? 53.718 20.486 32.043 1.00 4.30 326 VAL B C 1
ATOM 6634 O O . VAL B 1 326 ? 53.440 19.608 31.212 1.00 4.94 326 VAL B O 1
ATOM 6638 N N . GLY B 1 327 ? 54.453 20.233 33.122 1.00 4.10 327 GLY B N 1
ATOM 6639 C CA . GLY B 1 327 ? 54.908 18.885 33.394 1.00 4.34 327 GLY B CA 1
ATOM 6640 C C . GLY B 1 327 ? 55.324 18.680 34.829 1.00 4.65 327 GLY B C 1
ATOM 6641 O O . GLY B 1 327 ? 55.815 19.582 35.510 1.00 4.94 327 GLY B O 1
ATOM 6642 N N . PHE B 1 328 ? 55.146 17.449 35.294 1.00 4.91 328 PHE B N 1
ATOM 6643 C CA . PHE B 1 328 ? 55.629 17.012 36.596 1.00 5.21 328 PHE B CA 1
ATOM 6644 C C . PHE B 1 328 ? 55.877 15.510 36.486 1.00 5.09 328 PHE B C 1
ATOM 6645 O O . PHE B 1 328 ? 55.018 14.780 36.030 1.00 5.87 328 PHE B O 1
ATOM 6653 N N . THR B 1 329 ? 57.067 15.058 36.871 1.00 6.17 329 THR B N 1
ATOM 6654 C CA . THR B 1 329 ? 57.415 13.646 36.738 1.00 6.96 329 THR B CA 1
ATOM 6655 C C . THR B 1 329 ? 56.422 12.770 37.469 1.00 6.91 329 THR B C 1
ATOM 6656 O O . THR B 1 329 ? 56.170 12.960 38.641 1.00 7.57 329 THR B O 1
ATOM 6660 N N . GLY B 1 330 ? 55.873 11.787 36.759 1.00 8.00 330 GLY B N 1
ATOM 6661 C CA . GLY B 1 330 ? 54.911 10.886 37.354 1.00 9.21 330 GLY B CA 1
ATOM 6662 C C . GLY B 1 330 ? 53.468 11.329 37.186 1.00 9.26 330 GLY B C 1
ATOM 6663 O O . GLY B 1 330 ? 52.560 10.597 37.592 1.00 11.32 330 GLY B O 1
ATOM 6664 N N . CYS B 1 331 ? 53.235 12.521 36.632 1.00 8.01 331 CYS B N 1
ATOM 6665 C CA . CYS B 1 331 ? 51.881 12.980 36.347 1.00 7.22 331 CYS B CA 1
ATOM 6666 C C . CYS B 1 331 ? 51.591 12.772 34.873 1.00 6.45 331 CYS B C 1
ATOM 6667 O O . CYS B 1 331 ? 52.378 13.138 34.016 1.00 7.21 331 CYS B O 1
ATOM 6670 N N . LYS B 1 332 ? 50.429 12.200 34.589 1.00 5.92 332 LYS B N 1
ATOM 6671 C CA . LYS B 1 332 ? 50.000 11.947 33.228 1.00 6.48 332 LYS B CA 1
ATOM 6672 C C . LYS B 1 332 ? 49.965 13.249 32.432 1.00 6.02 332 LYS B C 1
ATOM 6673 O O . LYS B 1 332 ? 49.586 14.309 32.970 1.00 6.65 332 LYS B O 1
ATOM 6679 N N . HIS B 1 333 ? 50.329 13.163 31.154 1.00 6.24 333 HIS B N 1
ATOM 6680 C CA . HIS B 1 333 ? 50.412 14.318 30.271 1.00 6.85 333 HIS B CA 1
ATOM 6681 C C . HIS B 1 333 ? 49.581 14.074 29.033 1.00 7.20 333 HIS B C 1
ATOM 6682 O O . HIS B 1 333 ? 49.634 12.984 28.433 1.00 8.31 333 HIS B O 1
ATOM 6689 N N . ILE B 1 334 ? 48.795 15.066 28.647 1.00 7.25 334 ILE B N 1
ATOM 6690 C CA . ILE B 1 334 ? 47.963 15.004 27.452 1.00 8.10 334 ILE B CA 1
ATOM 6691 C C . ILE B 1 334 ? 48.665 15.802 26.360 1.00 9.09 334 ILE B C 1
ATOM 6692 O O . ILE B 1 334 ? 48.800 17.020 26.455 1.00 7.82 334 ILE B O 1
ATOM 6697 N N . PRO B 1 335 ? 49.149 15.123 25.318 1.00 10.95 335 PRO B N 1
ATOM 6698 C CA . PRO B 1 335 ? 50.008 15.778 24.306 1.00 13.45 335 PRO B CA 1
ATOM 6699 C C . PRO B 1 335 ? 49.424 16.971 23.527 1.00 15.37 335 PRO B C 1
ATOM 6700 O O . PRO B 1 335 ? 48.284 16.836 23.134 1.00 16.93 335 PRO B O 1
ATOM 6704 N N . GLY B 1 336 ? 50.190 18.067 23.330 1.00 16.13 336 GLY B N 1
ATOM 6705 C CA . GLY B 1 336 ? 49.797 19.208 22.482 1.00 16.25 336 GLY B CA 1
ATOM 6706 C C . GLY B 1 336 ? 50.074 20.609 23.024 1.00 16.58 336 GLY B C 1
ATOM 6707 O O . GLY B 1 336 ? 49.625 20.935 24.124 1.00 16.80 336 GLY B O 1
ATOM 6708 N N . GLU B 1 337 ? 50.785 21.438 22.257 1.00 16.88 337 GLU B N 1
ATOM 6709 C CA . GLU B 1 337 ? 51.086 22.818 22.660 1.00 17.09 337 GLU B CA 1
ATOM 6710 C C . GLU B 1 337 ? 50.700 23.839 21.569 1.00 17.66 337 GLU B C 1
ATOM 6711 O O . GLU B 1 337 ? 51.054 25.025 21.660 1.00 16.98 337 GLU B O 1
ATOM 6717 N N . ILE B 1 338 ? 49.948 23.392 20.563 1.00 18.27 338 ILE B N 1
ATOM 6718 C CA . ILE B 1 338 ? 49.549 24.256 19.450 1.00 19.33 338 ILE B CA 1
ATOM 6719 C C . ILE B 1 338 ? 48.030 24.333 19.233 1.00 19.09 338 ILE B C 1
ATOM 6720 O O . ILE B 1 338 ? 47.582 24.820 18.192 1.00 18.95 338 ILE B O 1
ATOM 6725 N N . GLY B 1 339 ? 47.239 23.841 20.184 1.00 18.98 339 GLY B N 1
ATOM 6726 C CA . GLY B 1 339 ? 45.781 23.927 20.084 1.00 19.07 339 GLY B CA 1
ATOM 6727 C C . GLY B 1 339 ? 45.119 22.919 19.151 1.00 19.11 339 GLY B C 1
ATOM 6728 O O . GLY B 1 339 ? 43.911 23.007 18.810 1.00 18.77 339 GLY B O 1
ATOM 6729 N N . GLU B 1 340 ? 45.908 21.938 18.736 1.00 19.28 340 GLU B N 1
ATOM 6730 C CA . GLU B 1 340 ? 45.396 20.899 17.863 1.00 19.59 340 GLU B CA 1
ATOM 6731 C C . GLU B 1 340 ? 44.493 19.980 18.660 1.00 18.54 340 GLU B C 1
ATOM 6732 O O . GLU B 1 340 ? 44.473 20.041 19.912 1.00 19.50 340 GLU B O 1
ATOM 6743 N N . HIS B 1 341 ? 43.718 19.145 17.970 1.00 18.52 341 HIS B N 1
ATOM 6744 C CA . HIS B 1 341 ? 42.827 18.240 18.686 1.00 17.30 341 HIS B CA 1
ATOM 6745 C C . HIS B 1 341 ? 43.558 17.508 19.795 1.00 15.40 341 HIS B C 1
ATOM 6746 O O . HIS B 1 341 ? 44.633 16.932 19.597 1.00 15.51 341 HIS B O 1
ATOM 6753 N N . LYS B 1 342 ? 42.982 17.573 20.982 1.00 12.85 342 LYS B N 1
ATOM 6754 C CA . LYS B 1 342 ? 43.502 16.831 22.095 1.00 11.52 342 LYS B CA 1
ATOM 6755 C C . LYS B 1 342 ? 42.457 15.820 22.470 1.00 10.87 342 LYS B C 1
ATOM 6756 O O . LYS B 1 342 ? 41.263 16.130 22.468 1.00 11.33 342 LYS B O 1
ATOM 6762 N N . ASP B 1 343 ? 42.900 14.624 22.812 1.00 10.43 343 ASP B N 1
ATOM 6763 C CA . ASP B 1 343 ? 42.009 13.553 23.213 1.00 10.24 343 ASP B CA 1
ATOM 6764 C C . ASP B 1 343 ? 41.892 13.500 24.738 1.00 9.21 343 ASP B C 1
ATOM 6765 O O . ASP B 1 343 ? 42.811 13.072 25.428 1.00 9.75 343 ASP B O 1
ATOM 6770 N N . PHE B 1 344 ? 40.740 13.925 25.247 1.00 8.68 344 PHE B N 1
ATOM 6771 C CA . PHE B 1 344 ? 40.478 13.941 26.688 1.00 8.84 344 PHE B CA 1
ATOM 6772 C C . PHE B 1 344 ? 39.717 12.695 27.148 1.00 8.71 344 PHE B C 1
ATOM 6773 O O . PHE B 1 344 ? 39.217 12.630 28.268 1.00 8.74 344 PHE B O 1
ATOM 6781 N N . SER B 1 345 ? 39.651 11.668 26.308 1.00 9.03 345 SER B N 1
ATOM 6782 C CA . SER B 1 345 ? 38.889 10.473 26.667 1.00 9.68 345 SER B CA 1
ATOM 6783 C C . SER B 1 345 ? 39.342 9.819 27.986 1.00 8.71 345 SER B C 1
ATOM 6784 O O . SER B 1 345 ? 38.515 9.401 28.794 1.00 8.67 345 SER B O 1
ATOM 6787 N N . ALA B 1 346 ? 40.645 9.747 28.217 1.00 8.59 346 ALA B N 1
ATOM 6788 C CA . ALA B 1 346 ? 41.147 9.074 29.405 1.00 8.50 346 ALA B CA 1
ATOM 6789 C C . ALA B 1 346 ? 40.828 9.864 30.679 1.00 7.86 346 ALA B C 1
ATOM 6790 O O . ALA B 1 346 ? 40.403 9.291 31.658 1.00 8.21 346 ALA B O 1
ATOM 6792 N N . ILE B 1 347 ? 41.011 11.183 30.659 1.00 7.67 347 ILE B N 1
ATOM 6793 C CA . ILE B 1 347 ? 40.675 11.984 31.840 1.00 6.88 347 ILE B CA 1
ATOM 6794 C C . ILE B 1 347 ? 39.164 11.917 32.134 1.00 6.08 347 ILE B C 1
ATOM 6795 O O . ILE B 1 347 ? 38.756 11.863 33.285 1.00 5.86 347 ILE B O 1
ATOM 6800 N N . ILE B 1 348 ? 38.345 11.882 31.087 1.00 6.31 348 ILE B N 1
ATOM 6801 C CA . ILE B 1 348 ? 36.899 11.768 31.261 1.00 6.74 348 ILE B CA 1
ATOM 6802 C C . ILE B 1 348 ? 36.527 10.414 31.887 1.00 6.44 348 ILE B C 1
ATOM 6803 O O . ILE B 1 348 ? 35.748 10.360 32.828 1.00 6.50 348 ILE B O 1
ATOM 6808 N N . ALA B 1 349 ? 37.131 9.323 31.393 1.00 6.83 349 ALA B N 1
ATOM 6809 C CA . ALA B 1 349 ? 36.868 8.003 31.965 1.00 7.04 349 ALA B CA 1
ATOM 6810 C C . ALA B 1 349 ? 37.261 7.970 33.437 1.00 7.35 349 ALA B C 1
ATOM 6811 O O . ALA B 1 349 ? 36.559 7.419 34.282 1.00 6.90 349 ALA B O 1
ATOM 6813 N N . HIS B 1 350 ? 38.403 8.578 33.744 1.00 6.84 350 HIS B N 1
ATOM 6814 C CA . HIS B 1 350 ? 38.871 8.653 35.119 1.00 6.72 350 HIS B CA 1
ATOM 6815 C C . HIS B 1 350 ? 37.849 9.419 35.975 1.00 6.23 350 HIS B C 1
ATOM 6816 O O . HIS B 1 350 ? 37.473 9.000 37.066 1.00 6.13 350 HIS B O 1
ATOM 6823 N N . ALA B 1 351 ? 37.379 10.547 35.459 1.00 5.76 351 ALA B N 1
ATOM 6824 C CA . ALA B 1 351 ? 36.444 11.375 36.219 1.00 6.12 351 ALA B CA 1
ATOM 6825 C C . ALA B 1 351 ? 35.195 10.607 36.611 1.00 6.53 351 ALA B C 1
ATOM 6826 O O . ALA B 1 351 ? 34.684 10.783 37.705 1.00 6.77 351 ALA B O 1
ATOM 6828 N N . LYS B 1 352 ? 34.709 9.743 35.718 1.00 7.12 352 LYS B N 1
ATOM 6829 C CA . LYS B 1 352 ? 33.482 8.992 35.991 1.00 8.47 352 LYS B CA 1
ATOM 6830 C C . LYS B 1 352 ? 33.627 8.117 37.223 1.00 9.15 352 LYS B C 1
ATOM 6831 O O . LYS B 1 352 ? 32.618 7.762 37.843 1.00 10.25 352 LYS B O 1
ATOM 6837 N N . THR B 1 353 ? 34.850 7.747 37.596 1.00 8.95 353 THR B N 1
ATOM 6838 C CA . THR B 1 353 ? 35.072 6.889 38.761 1.00 9.31 353 THR B CA 1
ATOM 6839 C C . THR B 1 353 ? 35.280 7.646 40.064 1.00 8.88 353 THR B C 1
ATOM 6840 O O . THR B 1 353 ? 35.446 7.023 41.119 1.00 10.17 353 THR B O 1
ATOM 6844 N N . CYS B 1 354 ? 35.295 8.977 39.998 1.00 8.30 354 CYS B N 1
ATOM 6845 C CA . CYS B 1 354 ? 35.559 9.798 41.185 1.00 8.08 354 CYS B CA 1
ATOM 6846 C C . CYS B 1 354 ? 34.288 10.333 41.823 1.00 8.30 354 CYS B C 1
ATOM 6847 O O . CYS B 1 354 ? 33.272 10.480 41.165 1.00 8.54 354 CYS B O 1
ATOM 6850 N N . PRO B 1 355 ? 34.359 10.665 43.108 1.00 8.21 355 PRO B N 1
ATOM 6851 C CA . PRO B 1 355 ? 33.246 11.328 43.775 1.00 8.64 355 PRO B CA 1
ATOM 6852 C C . PRO B 1 355 ? 33.057 12.752 43.237 1.00 7.90 355 PRO B C 1
ATOM 6853 O O . PRO B 1 355 ? 34.002 13.330 42.667 1.00 7.73 355 PRO B O 1
ATOM 6857 N N . ALA B 1 356 ? 31.859 13.300 43.413 1.00 7.46 356 ALA B N 1
ATOM 6858 C CA . ALA B 1 356 ? 31.591 14.701 43.110 1.00 7.16 356 ALA B CA 1
ATOM 6859 C C . ALA B 1 356 ? 32.440 15.573 44.043 1.00 6.72 356 ALA B C 1
ATOM 6860 O O . ALA B 1 356 ? 32.907 15.125 45.081 1.00 6.79 356 ALA B O 1
ATOM 6862 N N . PRO B 1 357 ? 32.637 16.841 43.693 1.00 6.37 357 PRO B N 1
ATOM 6863 C CA . PRO B 1 357 ? 33.469 17.709 44.531 1.00 6.41 357 PRO B CA 1
ATOM 6864 C C . PRO B 1 357 ? 32.913 17.941 45.933 1.00 6.43 357 PRO B C 1
ATOM 6865 O O . PRO B 1 357 ? 31.703 18.018 46.154 1.00 7.01 357 PRO B O 1
ATOM 6869 N N . THR B 1 358 ? 33.808 18.090 46.894 1.00 6.34 358 THR B N 1
ATOM 6870 C CA . THR B 1 358 ? 33.422 18.512 48.235 1.00 6.47 358 THR B CA 1
ATOM 6871 C C . THR B 1 358 ? 33.207 20.031 48.220 1.00 6.87 358 THR B C 1
ATOM 6872 O O . THR B 1 358 ? 34.102 20.792 47.840 1.00 6.40 358 THR B O 1
ATOM 6876 N N . GLU B 1 359 ? 32.035 20.489 48.640 1.00 6.80 359 GLU B N 1
ATOM 6877 C CA . GLU B 1 359 ? 31.785 21.920 48.638 1.00 7.76 359 GLU B CA 1
ATOM 6878 C C . GLU B 1 359 ? 32.611 22.570 49.721 1.00 7.72 359 GLU B C 1
ATOM 6879 O O . GLU B 1 359 ? 32.635 22.121 50.871 1.00 9.01 359 GLU B O 1
ATOM 6885 N N . ILE B 1 360 ? 33.306 23.635 49.352 1.00 6.75 360 ILE B N 1
ATOM 6886 C CA . ILE B 1 360 ? 34.128 24.380 50.299 1.00 7.59 360 ILE B CA 1
ATOM 6887 C C . ILE B 1 360 ? 33.662 25.821 50.470 1.00 7.59 360 ILE B C 1
ATOM 6888 O O . ILE B 1 360 ? 34.042 26.467 51.441 1.00 9.10 360 ILE B O 1
ATOM 6893 N N . GLU B 1 361 ? 32.841 26.309 49.542 1.00 8.13 361 GLU B N 1
ATOM 6894 C CA . GLU B 1 361 ? 32.273 27.658 49.554 1.00 8.95 361 GLU B CA 1
ATOM 6895 C C . GLU B 1 361 ? 30.917 27.604 48.864 1.00 8.15 361 GLU B C 1
ATOM 6896 O O . GLU B 1 361 ? 30.639 26.671 48.130 1.00 7.54 361 GLU B O 1
ATOM 6902 N N . SER B 1 362 ? 30.087 28.617 49.083 1.00 7.82 362 SER B N 1
ATOM 6903 C CA . SER B 1 362 ? 28.868 28.765 48.298 1.00 8.21 362 SER B CA 1
ATOM 6904 C C . SER B 1 362 ? 28.649 30.255 48.023 1.00 7.73 362 SER B C 1
ATOM 6905 O O . SER B 1 362 ? 29.219 31.108 48.706 1.00 9.23 362 SER B O 1
ATOM 6908 N N . GLY B 1 363 ? 27.845 30.554 47.020 1.00 8.44 363 GLY B N 1
ATOM 6909 C CA . GLY B 1 363 ? 27.588 31.928 46.640 1.00 8.44 363 GLY B CA 1
ATOM 6910 C C . GLY B 1 363 ? 28.038 32.157 45.217 1.00 8.71 363 GLY B C 1
ATOM 6911 O O . GLY B 1 363 ? 28.032 31.233 44.412 1.00 7.49 363 GLY B O 1
ATOM 6912 N N . GLU B 1 364 ? 28.440 33.387 44.912 1.00 9.49 364 GLU B N 1
ATOM 6913 C CA . GLU B 1 364 ? 28.818 33.750 43.546 1.00 10.33 364 GLU B CA 1
ATOM 6914 C C . GLU B 1 364 ? 29.932 34.801 43.488 1.00 10.55 364 GLU B C 1
ATOM 6915 O O . GLU B 1 364 ? 30.212 35.498 44.475 1.00 12.53 364 GLU B O 1
ATOM 6921 N N . ILE B 1 365 ? 30.589 34.856 42.330 1.00 9.41 365 ILE B N 1
ATOM 6922 C CA . ILE B 1 365 ? 31.591 35.879 41.973 1.00 9.75 365 ILE B CA 1
ATOM 6923 C C . ILE B 1 365 ? 30.991 36.588 40.752 1.00 9.03 365 ILE B C 1
ATOM 6924 O O . ILE B 1 365 ? 30.523 35.908 39.831 1.00 10.12 365 ILE B O 1
ATOM 6929 N N . ILE B 1 366 ? 30.996 37.926 40.714 1.00 7.87 366 ILE B N 1
ATOM 6930 C CA . ILE B 1 366 ? 30.596 38.650 39.508 1.00 8.08 366 ILE B CA 1
ATOM 6931 C C . ILE B 1 366 ? 31.827 39.152 38.769 1.00 6.88 366 ILE B C 1
ATOM 6932 O O . ILE B 1 366 ? 32.790 39.626 39.371 1.00 6.63 366 ILE B O 1
ATOM 6937 N N . GLY B 1 367 ? 31.809 39.023 37.449 1.00 5.47 367 GLY B N 1
ATOM 6938 C CA . GLY B 1 367 ? 32.894 39.553 36.642 1.00 5.29 367 GLY B CA 1
ATOM 6939 C C . GLY B 1 367 ? 32.500 39.668 35.200 1.00 5.30 367 GLY B C 1
ATOM 6940 O O . GLY B 1 367 ? 31.327 39.515 34.847 1.00 6.09 367 GLY B O 1
ATOM 6941 N N . GLY B 1 368 ? 33.485 39.910 34.346 1.00 5.23 368 GLY B N 1
ATOM 6942 C CA . GLY B 1 368 ? 33.284 40.020 32.913 1.00 5.36 368 GLY B CA 1
ATOM 6943 C C . GLY B 1 368 ? 33.356 41.448 32.385 1.00 5.02 368 GLY B C 1
ATOM 6944 O O . GLY B 1 368 ? 32.844 41.741 31.304 1.00 5.29 368 GLY B O 1
ATOM 6945 N N . PHE B 1 369 ? 33.991 42.337 33.141 1.00 4.92 369 PHE B N 1
ATOM 6946 C CA . PHE B 1 369 ? 34.162 43.736 32.782 1.00 4.79 369 PHE B CA 1
ATOM 6947 C C . PHE B 1 369 ? 35.440 43.968 31.963 1.00 5.08 369 PHE B C 1
ATOM 6948 O O . PHE B 1 369 ? 36.321 44.726 32.339 1.00 4.83 369 PHE B O 1
ATOM 6956 N N . ALA B 1 370 ? 35.525 43.258 30.836 1.00 5.29 370 ALA B N 1
ATOM 6957 C CA . ALA B 1 370 ? 36.614 43.459 29.880 1.00 5.03 370 ALA B CA 1
ATOM 6958 C C . ALA B 1 370 ? 36.280 44.691 29.015 1.00 5.18 370 ALA B C 1
ATOM 6959 O O . ALA B 1 370 ? 35.263 45.374 29.270 1.00 5.68 370 ALA B O 1
ATOM 6961 N N . HIS B 1 371 ? 37.099 45.003 28.017 1.00 5.45 371 HIS B N 1
ATOM 6962 C CA . HIS B 1 371 ? 36.974 46.312 27.375 1.00 5.85 371 HIS B CA 1
ATOM 6963 C C . HIS B 1 371 ? 35.655 46.550 26.666 1.00 5.92 371 HIS B C 1
ATOM 6964 O O . HIS B 1 371 ? 35.069 47.628 26.810 1.00 6.41 371 HIS B O 1
ATOM 6971 N N . ASN B 1 372 ? 35.168 45.581 25.915 1.00 5.32 372 ASN B N 1
ATOM 6972 C CA . ASN B 1 372 ? 33.925 45.773 25.206 1.00 6.34 372 ASN B CA 1
ATOM 6973 C C . ASN B 1 372 ? 32.779 46.012 26.185 1.00 6.70 372 ASN B C 1
ATOM 6974 O O . ASN B 1 372 ? 31.933 46.901 25.967 1.00 6.73 372 ASN B O 1
ATOM 6979 N N . GLN B 1 373 ? 32.730 45.235 27.262 1.00 6.45 373 GLN B N 1
ATOM 6980 C CA . GLN B 1 373 ? 31.623 45.347 28.210 1.00 6.18 373 GLN B CA 1
ATOM 6981 C C . GLN B 1 373 ? 31.668 46.689 28.946 1.00 6.10 373 GLN B C 1
ATOM 6982 O O . GLN B 1 373 ? 30.629 47.330 29.182 1.00 6.67 373 GLN B O 1
ATOM 6988 N N . VAL B 1 374 ? 32.851 47.144 29.302 1.00 6.69 374 VAL B N 1
ATOM 6989 C CA . VAL B 1 374 ? 32.953 48.408 30.006 1.00 7.04 374 VAL B CA 1
ATOM 6990 C C . VAL B 1 374 ? 32.588 49.558 29.058 1.00 7.60 374 VAL B C 1
ATOM 6991 O O . VAL B 1 374 ? 31.881 50.487 29.447 1.00 8.04 374 VAL B O 1
ATOM 6995 N N . LEU B 1 375 ? 33.021 49.488 27.803 1.00 7.75 375 LEU B N 1
ATOM 6996 C CA . LEU B 1 375 ? 32.645 50.525 26.839 1.00 9.03 375 LEU B CA 1
ATOM 6997 C C . LEU B 1 375 ? 31.134 50.533 26.614 1.00 8.98 375 LEU B C 1
ATOM 6998 O O . LEU B 1 375 ? 30.540 51.602 26.414 1.00 8.93 375 LEU B O 1
ATOM 7003 N N . ALA B 1 376 ? 30.489 49.377 26.677 1.00 8.75 376 ALA B N 1
ATOM 7004 C CA . ALA B 1 376 ? 29.033 49.297 26.535 1.00 9.39 376 ALA B CA 1
ATOM 7005 C C . ALA B 1 376 ? 28.322 49.952 27.721 1.00 9.87 376 ALA B C 1
ATOM 7006 O O . ALA B 1 376 ? 27.140 50.302 27.623 1.00 11.26 376 ALA B O 1
ATOM 7008 N N . LEU B 1 377 ? 29.027 50.106 28.841 1.00 9.20 377 LEU B N 1
ATOM 7009 C CA . LEU B 1 377 ? 28.488 50.738 30.048 1.00 9.13 377 LEU B CA 1
ATOM 7010 C C . LEU B 1 377 ? 29.032 52.150 30.205 1.00 9.08 377 LEU B C 1
ATOM 7011 O O . LEU B 1 377 ? 28.909 52.744 31.274 1.00 8.45 377 LEU B O 1
ATOM 7016 N N . ALA B 1 378 ? 29.620 52.707 29.148 1.00 8.77 378 ALA B N 1
ATOM 7017 C CA . ALA B 1 378 ? 30.320 53.981 29.299 1.00 10.01 378 ALA B CA 1
ATOM 7018 C C . ALA B 1 378 ? 29.441 55.119 29.830 1.00 10.00 378 ALA B C 1
ATOM 7019 O O . ALA B 1 378 ? 29.920 55.954 30.598 1.00 10.43 378 ALA B O 1
ATOM 7021 N N . ASP B 1 379 ? 28.174 55.163 29.462 1.00 10.11 379 ASP B N 1
ATOM 7022 C CA . ASP B 1 379 ? 27.339 56.247 29.972 1.00 10.39 379 ASP B CA 1
ATOM 7023 C C . ASP B 1 379 ? 27.217 56.173 31.496 1.00 9.74 379 ASP B C 1
ATOM 7024 O O . ASP B 1 379 ? 27.303 57.202 32.177 1.00 9.64 379 ASP B O 1
ATOM 7029 N N . LYS B 1 380 ? 27.078 54.968 32.035 1.00 9.10 380 LYS B N 1
ATOM 7030 C CA . LYS B 1 380 ? 26.962 54.788 33.483 1.00 9.95 380 LYS B CA 1
ATOM 7031 C C . LYS B 1 380 ? 28.278 55.134 34.180 1.00 8.61 380 LYS B C 1
ATOM 7032 O O . LYS B 1 380 ? 28.290 55.809 35.212 1.00 8.85 380 LYS B O 1
ATOM 7038 N N . VAL B 1 381 ? 29.396 54.691 33.608 1.00 8.40 381 VAL B N 1
ATOM 7039 C CA . VAL B 1 381 ? 30.696 54.945 34.211 1.00 8.58 381 VAL B CA 1
ATOM 7040 C C . VAL B 1 381 ? 31.041 56.428 34.167 1.00 8.01 381 VAL B C 1
ATOM 7041 O O . VAL B 1 381 ? 31.449 57.011 35.174 1.00 8.15 381 VAL B O 1
ATOM 7045 N N . ILE B 1 382 ? 30.883 57.051 33.002 1.00 8.22 382 ILE B N 1
ATOM 7046 C CA . ILE B 1 382 ? 31.188 58.464 32.839 1.00 8.42 382 ILE B CA 1
ATOM 7047 C C . ILE B 1 382 ? 30.305 59.305 33.754 1.00 7.98 382 ILE B C 1
ATOM 7048 O O . ILE B 1 382 ? 30.778 60.229 34.400 1.00 8.82 382 ILE B O 1
ATOM 7053 N N . ASP B 1 383 ? 29.018 58.993 33.804 1.00 8.18 383 ASP B N 1
ATOM 7054 C CA . ASP B 1 383 ? 28.126 59.737 34.691 1.00 9.22 383 ASP B CA 1
ATOM 7055 C C . ASP B 1 383 ? 28.604 59.668 36.144 1.00 9.08 383 ASP B C 1
ATOM 7056 O O . ASP B 1 383 ? 28.570 60.665 36.879 1.00 9.30 383 ASP B O 1
ATOM 7061 N N . ALA B 1 384 ? 29.018 58.482 36.571 1.00 8.71 384 ALA B N 1
ATOM 7062 C CA . ALA B 1 384 ? 29.447 58.290 37.948 1.00 8.89 384 ALA B CA 1
ATOM 7063 C C . ALA B 1 384 ? 30.723 59.075 38.241 1.00 8.46 384 ALA B C 1
ATOM 7064 O O . ALA B 1 384 ? 30.890 59.617 39.334 1.00 9.13 384 ALA B O 1
ATOM 7066 N N . VAL B 1 385 ? 31.639 59.154 37.281 1.00 8.26 385 VAL B N 1
ATOM 7067 C CA . VAL B 1 385 ? 32.849 59.952 37.469 1.00 9.36 385 VAL B CA 1
ATOM 7068 C C . VAL B 1 385 ? 32.506 61.456 37.466 1.00 10.18 385 VAL B C 1
ATOM 7069 O O . VAL B 1 385 ? 32.969 62.213 38.319 1.00 11.08 385 VAL B O 1
ATOM 7073 N N . LYS B 1 386 ? 31.669 61.888 36.527 1.00 10.54 386 LYS B N 1
ATOM 7074 C CA . LYS B 1 386 ? 31.318 63.309 36.441 1.00 11.40 386 LYS B CA 1
ATOM 7075 C C . LYS B 1 386 ? 30.582 63.799 37.691 1.00 11.81 386 LYS B C 1
ATOM 7076 O O . LYS B 1 386 ? 30.783 64.937 38.125 1.00 12.75 386 LYS B O 1
ATOM 7082 N N . SER B 1 387 ? 29.739 62.955 38.273 1.00 12.07 387 SER B N 1
ATOM 7083 C CA . SER B 1 387 ? 28.950 63.340 39.439 1.00 12.80 387 SER B CA 1
ATOM 7084 C C . SER B 1 387 ? 29.734 63.257 40.748 1.00 13.15 387 SER B C 1
ATOM 7085 O O . SER B 1 387 ? 29.304 63.781 41.775 1.00 14.45 387 SER B O 1
ATOM 7088 N N . GLY B 1 388 ? 30.879 62.584 40.718 1.00 13.17 388 GLY B N 1
ATOM 7089 C CA . GLY B 1 388 ? 31.658 62.372 41.918 1.00 12.90 388 GLY B CA 1
ATOM 7090 C C . GLY B 1 388 ? 31.317 61.072 42.628 1.00 12.28 388 GLY B C 1
ATOM 7091 O O . GLY B 1 388 ? 31.935 60.767 43.637 1.00 13.20 388 GLY B O 1
ATOM 7092 N N . ALA B 1 389 ? 30.350 60.299 42.133 1.00 11.15 389 ALA B N 1
ATOM 7093 C CA . ALA B 1 389 ? 30.016 59.016 42.748 1.00 10.84 389 ALA B CA 1
ATOM 7094 C C . ALA B 1 389 ? 31.227 58.076 42.748 1.00 9.96 389 ALA B C 1
ATOM 7095 O O . ALA B 1 389 ? 31.404 57.271 43.674 1.00 9.74 389 ALA B O 1
ATOM 7097 N N . ILE B 1 390 ? 32.018 58.148 41.675 1.00 9.28 390 ILE B N 1
ATOM 7098 C CA . ILE B 1 390 ? 33.308 57.462 41.623 1.00 9.31 390 ILE B CA 1
ATOM 7099 C C . ILE B 1 390 ? 34.384 58.531 41.621 1.00 9.25 390 ILE B C 1
ATOM 7100 O O . ILE B 1 390 ? 34.496 59.313 40.671 1.00 10.86 390 ILE B O 1
ATOM 7105 N N . LYS B 1 391 ? 35.177 58.574 42.684 1.00 9.33 391 LYS B N 1
ATOM 7106 C CA . LYS B 1 391 ? 36.259 59.536 42.790 1.00 9.46 391 LYS B CA 1
ATOM 7107 C C . LYS B 1 391 ? 37.596 58.988 42.285 1.00 8.96 391 LYS B C 1
ATOM 7108 O O . LYS B 1 391 ? 38.458 59.740 41.868 1.00 9.99 391 LYS B O 1
ATOM 7114 N N . LYS B 1 392 ? 37.777 57.671 42.373 1.00 8.08 392 LYS B N 1
ATOM 7115 C CA . LYS B 1 392 ? 39.026 57.063 41.939 1.00 8.02 392 LYS B CA 1
ATOM 7116 C C . LYS B 1 392 ? 38.790 55.638 41.527 1.00 7.26 392 LYS B C 1
ATOM 7117 O O . LYS B 1 392 ? 37.923 54.957 42.068 1.00 7.06 392 LYS B O 1
ATOM 7123 N N . PHE B 1 393 ? 39.577 55.206 40.547 1.00 6.93 393 PHE B N 1
ATOM 7124 C CA . PHE B 1 393 ? 39.711 53.783 40.205 1.00 6.60 393 PHE B CA 1
ATOM 7125 C C . PHE B 1 393 ? 41.054 53.315 40.737 1.00 6.44 393 PHE B C 1
ATOM 7126 O O . PHE B 1 393 ? 42.030 54.061 40.702 1.00 6.87 393 PHE B O 1
ATOM 7134 N N . VAL B 1 394 ? 41.103 52.090 41.230 1.00 5.79 394 VAL B N 1
ATOM 7135 C CA . VAL B 1 394 ? 42.345 51.518 41.722 1.00 6.44 394 VAL B CA 1
ATOM 7136 C C . VAL B 1 394 ? 42.595 50.217 40.979 1.00 5.36 394 VAL B C 1
ATOM 7137 O O . VAL B 1 394 ? 41.843 49.252 41.147 1.00 5.68 394 VAL B O 1
ATOM 7141 N N . VAL B 1 395 ? 43.619 50.205 40.141 1.00 5.32 395 VAL B N 1
ATOM 7142 C CA . VAL B 1 395 ? 44.006 48.987 39.452 1.00 5.46 395 VAL B CA 1
ATOM 7143 C C . VAL B 1 395 ? 44.784 48.108 40.436 1.00 5.33 395 VAL B C 1
ATOM 7144 O O . VAL B 1 395 ? 45.880 48.474 40.860 1.00 6.03 395 VAL B O 1
ATOM 7148 N N . MET B 1 396 ? 44.206 46.965 40.795 1.00 4.46 396 MET B N 1
ATOM 7149 C CA . MET B 1 396 ? 44.811 46.009 41.732 1.00 4.64 396 MET B CA 1
ATOM 7150 C C . MET B 1 396 ? 45.070 44.664 41.051 1.00 4.59 396 MET B C 1
ATOM 7151 O O . MET B 1 396 ? 45.228 43.632 41.709 1.00 4.78 396 MET B O 1
ATOM 7156 N N . ALA B 1 397 ? 45.158 44.702 39.733 1.00 4.44 397 ALA B N 1
ATOM 7157 C CA . ALA B 1 397 ? 45.453 43.543 38.903 1.00 3.99 397 ALA B CA 1
ATOM 7158 C C . ALA B 1 397 ? 46.821 42.952 39.212 1.00 4.32 397 ALA B C 1
ATOM 7159 O O . ALA B 1 397 ? 47.697 43.582 39.843 1.00 5.18 397 ALA B O 1
ATOM 7161 N N . GLY B 1 398 ? 47.015 41.734 38.710 1.00 3.92 398 GLY B N 1
ATOM 7162 C CA . GLY B 1 398 ? 48.296 41.066 38.826 1.00 4.44 398 GLY B CA 1
ATOM 7163 C C . GLY B 1 398 ? 48.161 39.630 39.256 1.00 4.16 398 GLY B C 1
ATOM 7164 O O . GLY B 1 398 ? 47.147 38.979 39.001 1.00 4.31 398 GLY B O 1
ATOM 7165 N N . CYS B 1 399 ? 49.190 39.144 39.947 1.00 4.04 399 CYS B N 1
ATOM 7166 C CA . CYS B 1 399 ? 49.296 37.749 40.317 1.00 4.81 399 CYS B CA 1
ATOM 7167 C C . CYS B 1 399 ? 49.497 37.609 41.810 1.00 4.68 399 CYS B C 1
ATOM 7168 O O . CYS B 1 399 ? 50.321 38.309 42.396 1.00 5.76 399 CYS B O 1
ATOM 7171 N N . ASP B 1 400 ? 48.730 36.703 42.393 1.00 4.46 400 ASP B N 1
ATOM 7172 C CA . ASP B 1 400 ? 48.763 36.363 43.809 1.00 4.24 400 ASP B CA 1
ATOM 7173 C C . ASP B 1 400 ? 49.892 35.380 44.112 1.00 4.03 400 ASP B C 1
ATOM 7174 O O . ASP B 1 400 ? 50.524 34.844 43.205 1.00 4.16 400 ASP B O 1
ATOM 7179 N N . GLY B 1 401 ? 50.102 35.131 45.407 1.00 4.55 401 GLY B N 1
ATOM 7180 C CA . GLY B 1 401 ? 51.080 34.161 45.867 1.00 4.32 401 GLY B CA 1
ATOM 7181 C C . GLY B 1 401 ? 50.825 33.831 47.316 1.00 4.28 401 GLY B C 1
ATOM 7182 O O . GLY B 1 401 ? 49.850 34.293 47.922 1.00 4.63 401 GLY B O 1
ATOM 7183 N N . ARG B 1 402 ? 51.746 33.043 47.871 1.00 5.28 402 ARG B N 1
ATOM 7184 C CA . ARG B 1 402 ? 51.636 32.497 49.211 1.00 6.09 402 ARG B CA 1
ATOM 7185 C C . ARG B 1 402 ? 51.923 33.453 50.344 1.00 5.76 402 ARG B C 1
ATOM 7186 O O . ARG B 1 402 ? 51.454 33.246 51.467 1.00 6.38 402 ARG B O 1
ATOM 7194 N N . ALA B 1 403 ? 52.754 34.454 50.091 1.00 5.76 403 ALA B N 1
ATOM 7195 C CA . ALA B 1 403 ? 53.260 35.283 51.175 1.00 6.40 403 ALA B CA 1
ATOM 7196 C C . ALA B 1 403 ? 52.158 35.863 52.038 1.00 7.00 403 ALA B C 1
ATOM 7197 O O . ALA B 1 403 ? 51.233 36.511 51.544 1.00 6.99 403 ALA B O 1
ATOM 7199 N N . LYS B 1 404 ? 52.288 35.693 53.346 1.00 7.50 404 LYS B N 1
ATOM 7200 C CA . LYS B 1 404 ? 51.293 36.193 54.270 1.00 8.87 404 LYS B CA 1
ATOM 7201 C C . LYS B 1 404 ? 51.194 37.715 54.223 1.00 7.99 404 LYS B C 1
ATOM 7202 O O . LYS B 1 404 ? 50.156 38.263 54.564 1.00 7.94 404 LYS B O 1
ATOM 7208 N N . SER B 1 405 ? 52.251 38.385 53.787 1.00 7.78 405 SER B N 1
ATOM 7209 C CA . SER B 1 405 ? 52.232 39.834 53.632 1.00 7.26 405 SER B CA 1
ATOM 7210 C C . SER B 1 405 ? 51.144 40.292 52.654 1.00 6.08 405 SER B C 1
ATOM 7211 O O . SER B 1 405 ? 50.766 41.454 52.660 1.00 6.48 405 SER B O 1
ATOM 7214 N N . ARG B 1 406 ? 50.678 39.395 51.786 1.00 5.56 406 ARG B N 1
ATOM 7215 C CA . ARG B 1 406 ? 49.653 39.752 50.800 1.00 5.17 406 ARG B CA 1
ATOM 7216 C C . ARG B 1 406 ? 48.275 40.019 51.414 1.00 5.11 406 ARG B C 1
ATOM 7217 O O . ARG B 1 406 ? 47.376 40.474 50.715 1.00 5.33 406 ARG B O 1
ATOM 7225 N N . SER B 1 407 ? 48.111 39.774 52.712 1.00 5.64 407 SER B N 1
ATOM 7226 C CA . SER B 1 407 ? 46.933 40.260 53.434 1.00 6.16 407 SER B CA 1
ATOM 7227 C C . SER B 1 407 ? 46.793 41.769 53.224 1.00 5.59 407 SER B C 1
ATOM 7228 O O . SER B 1 407 ? 45.701 42.306 53.309 1.00 5.68 407 SER B O 1
ATOM 7231 N N . TYR B 1 408 ? 47.907 42.440 52.952 1.00 5.47 408 TYR B N 1
ATOM 7232 C CA . TYR B 1 408 ? 47.900 43.847 52.591 1.00 5.81 408 TYR B CA 1
ATOM 7233 C C . TYR B 1 408 ? 46.832 44.168 51.558 1.00 5.34 408 TYR B C 1
ATOM 7234 O O . TYR B 1 408 ? 46.148 45.174 51.670 1.00 5.96 408 TYR B O 1
ATOM 7243 N N . TYR B 1 409 ? 46.729 43.347 50.511 1.00 4.94 409 TYR B N 1
ATOM 7244 C CA . TYR B 1 409 ? 45.807 43.677 49.428 1.00 5.01 409 TYR B CA 1
ATOM 7245 C C . TYR B 1 409 ? 44.346 43.578 49.859 1.00 4.94 409 TYR B C 1
ATOM 7246 O O . TYR B 1 409 ? 43.523 44.387 49.445 1.00 5.01 409 TYR B O 1
ATOM 7255 N N . THR B 1 410 ? 44.049 42.616 50.724 1.00 5.36 410 THR B N 1
ATOM 7256 C CA . THR B 1 410 ? 42.708 42.491 51.287 1.00 5.85 410 THR B CA 1
ATOM 7257 C C . THR B 1 410 ? 42.384 43.712 52.156 1.00 5.59 410 THR B C 1
ATOM 7258 O O . THR B 1 410 ? 41.321 44.325 52.047 1.00 6.20 410 THR B O 1
ATOM 7262 N N . ASP B 1 411 ? 43.324 44.065 53.030 1.00 5.87 411 ASP B N 1
ATOM 7263 C CA . ASP B 1 411 ? 43.120 45.190 53.935 1.00 6.97 411 ASP B CA 1
ATOM 7264 C C . ASP B 1 411 ? 43.054 46.510 53.186 1.00 6.69 411 ASP B C 1
ATOM 7265 O O . ASP B 1 411 ? 42.283 47.394 53.548 1.00 6.83 411 ASP B O 1
ATOM 7270 N N . PHE B 1 412 ? 43.870 46.675 52.161 1.00 6.19 412 PHE B N 1
ATOM 7271 C CA . PHE B 1 412 ? 43.854 47.876 51.344 1.00 6.40 412 PHE B CA 1
ATOM 7272 C C . PHE B 1 412 ? 42.485 47.995 50.665 1.00 6.44 412 PHE B C 1
ATOM 7273 O O . PHE B 1 412 ? 41.866 49.063 50.677 1.00 6.75 412 PHE B O 1
ATOM 7281 N N . ALA B 1 413 ? 42.002 46.907 50.073 1.00 6.34 413 ALA B N 1
ATOM 7282 C CA . ALA B 1 413 ? 40.686 46.915 49.437 1.00 6.23 413 ALA B CA 1
ATOM 7283 C C . ALA B 1 413 ? 39.588 47.300 50.415 1.00 6.84 413 ALA B C 1
ATOM 7284 O O . ALA B 1 413 ? 38.725 48.115 50.104 1.00 7.62 413 ALA B O 1
ATOM 7286 N N . GLU B 1 414 ? 39.596 46.702 51.589 1.00 7.05 414 GLU B N 1
ATOM 7287 C CA . GLU B 1 414 ? 38.570 46.988 52.592 1.00 8.47 414 GLU B CA 1
ATOM 7288 C C . GLU B 1 414 ? 38.665 48.396 53.149 1.00 8.57 414 GLU B C 1
ATOM 7289 O O . GLU B 1 414 ? 37.647 48.951 53.599 1.00 10.35 414 GLU B O 1
ATOM 7295 N N . GLY B 1 415 ? 39.859 48.981 53.146 1.00 7.72 415 GLY B N 1
ATOM 7296 C CA . GLY B 1 415 ? 40.065 50.327 53.660 1.00 7.87 415 GLY B CA 1
ATOM 7297 C C . GLY B 1 415 ? 39.826 51.441 52.656 1.00 8.23 415 GLY B C 1
ATOM 7298 O O . GLY B 1 415 ? 39.821 52.609 53.031 1.00 9.28 415 GLY B O 1
ATOM 7299 N N . LEU B 1 416 ? 39.638 51.123 51.383 1.00 8.39 416 LEU B N 1
ATOM 7300 C CA . LEU B 1 416 ? 39.396 52.153 50.376 1.00 8.30 416 LEU B CA 1
ATOM 7301 C C . LEU B 1 416 ? 38.116 52.910 50.687 1.00 8.21 416 LEU B C 1
ATOM 7302 O O . LEU B 1 416 ? 37.169 52.337 51.196 1.00 8.32 416 LEU B O 1
ATOM 7307 N N . PRO B 1 417 ? 38.083 54.197 50.364 1.00 8.62 417 PRO B N 1
ATOM 7308 C CA . PRO B 1 417 ? 36.845 54.960 50.499 1.00 9.35 417 PRO B CA 1
ATOM 7309 C C . PRO B 1 417 ? 35.717 54.334 49.695 1.00 8.99 417 PRO B C 1
ATOM 7310 O O . PRO B 1 417 ? 35.954 53.699 48.648 1.00 8.13 417 PRO B O 1
ATOM 7314 N N . LYS B 1 418 ? 34.488 54.540 50.153 1.00 9.55 418 LYS B N 1
ATOM 7315 C CA . LYS B 1 418 ? 33.326 53.931 49.528 1.00 10.38 418 LYS B CA 1
ATOM 7316 C C . LYS B 1 418 ? 33.035 54.450 48.114 1.00 9.68 418 LYS B C 1
ATOM 7317 O O . LYS B 1 418 ? 32.257 53.836 47.391 1.00 11.09 418 LYS B O 1
ATOM 7323 N N . ASP B 1 419 ? 33.653 55.555 47.719 1.00 9.29 419 ASP B N 1
ATOM 7324 C CA . ASP B 1 419 ? 33.462 56.122 46.391 1.00 9.61 419 ASP B CA 1
ATOM 7325 C C . ASP B 1 419 ? 34.623 55.793 45.440 1.00 8.84 419 ASP B C 1
ATOM 7326 O O . ASP B 1 419 ? 34.926 56.553 44.527 1.00 9.32 419 ASP B O 1
ATOM 7331 N N . THR B 1 420 ? 35.255 54.648 45.665 1.00 8.05 420 THR B N 1
ATOM 7332 C CA . THR B 1 420 ? 36.300 54.160 44.768 1.00 7.92 420 THR B CA 1
ATOM 7333 C C . THR B 1 420 ? 35.937 52.783 44.235 1.00 7.19 420 THR B C 1
ATOM 7334 O O . THR B 1 420 ? 35.186 52.027 44.859 1.00 8.36 420 THR B O 1
ATOM 7338 N N . VAL B 1 421 ? 36.469 52.477 43.060 1.00 6.68 421 VAL B N 1
ATOM 7339 C CA . VAL B 1 421 ? 36.227 51.211 42.382 1.00 6.67 421 VAL B CA 1
ATOM 7340 C C . VAL B 1 421 ? 37.546 50.524 42.080 1.00 5.88 421 VAL B C 1
ATOM 7341 O O . VAL B 1 421 ? 38.482 51.147 41.586 1.00 6.29 421 VAL B O 1
ATOM 7345 N N . ILE B 1 422 ? 37.602 49.233 42.374 1.00 5.13 422 ILE B N 1
ATOM 7346 C CA . ILE B 1 422 ? 38.771 48.408 42.057 1.00 5.45 422 ILE B CA 1
ATOM 7347 C C . ILE B 1 422 ? 38.623 47.786 40.685 1.00 4.87 422 ILE B C 1
ATOM 7348 O O . ILE B 1 422 ? 37.577 47.217 40.371 1.00 5.36 422 ILE B O 1
ATOM 7353 N N . LEU B 1 423 ? 39.661 47.912 39.865 1.00 4.57 423 LEU B N 1
ATOM 7354 C CA . LEU B 1 423 ? 39.750 47.256 38.560 1.00 4.81 423 LEU B CA 1
ATOM 7355 C C . LEU B 1 423 ? 40.754 46.126 38.716 1.00 4.47 423 LEU B C 1
ATOM 7356 O O . LEU B 1 423 ? 41.869 46.354 39.215 1.00 4.93 423 LEU B O 1
ATOM 7361 N N . THR B 1 424 ? 40.387 44.922 38.315 1.00 4.06 424 THR B N 1
ATOM 7362 C CA . THR B 1 424 ? 41.288 43.793 38.481 1.00 4.28 424 THR B CA 1
ATOM 7363 C C . THR B 1 424 ? 41.294 42.875 37.262 1.00 4.10 424 THR B C 1
ATOM 7364 O O . THR B 1 424 ? 40.440 42.971 36.368 1.00 4.42 424 THR B O 1
ATOM 7368 N N . ALA B 1 425 ? 42.297 42.005 37.262 1.00 4.17 425 ALA B N 1
ATOM 7369 C CA . ALA B 1 425 ? 42.573 40.997 36.245 1.00 4.51 425 ALA B CA 1
ATOM 7370 C C . ALA B 1 425 ? 43.714 40.163 36.829 1.00 3.67 425 ALA B C 1
ATOM 7371 O O . ALA B 1 425 ? 44.607 40.718 37.490 1.00 4.82 425 ALA B O 1
ATOM 7373 N N . GLY B 1 426 ? 43.741 38.863 36.554 1.00 4.00 426 GLY B N 1
ATOM 7374 C CA . GLY B 1 426 ? 44.772 37.990 37.095 1.00 3.48 426 GLY B CA 1
ATOM 7375 C C . GLY B 1 426 ? 44.437 37.483 38.489 1.00 3.56 426 GLY B C 1
ATOM 7376 O O . GLY B 1 426 ? 43.535 38.002 39.160 1.00 4.00 426 GLY B O 1
ATOM 7377 N N . CYS B 1 427 ? 45.169 36.480 38.958 1.00 3.46 427 CYS B N 1
ATOM 7378 C CA . CYS B 1 427 ? 44.798 35.836 40.211 1.00 3.35 427 CYS B CA 1
ATOM 7379 C C . CYS B 1 427 ? 44.991 36.693 41.460 1.00 3.55 427 CYS B C 1
ATOM 7380 O O . CYS B 1 427 ? 44.529 36.329 42.540 1.00 3.88 427 CYS B O 1
ATOM 7383 N N . ALA B 1 428 ? 45.642 37.845 41.328 1.00 3.58 428 ALA B N 1
ATOM 7384 C CA . ALA B 1 428 ? 45.666 38.824 42.425 1.00 3.97 428 ALA B CA 1
ATOM 7385 C C . ALA B 1 428 ? 44.236 39.118 42.930 1.00 3.90 428 ALA B C 1
ATOM 7386 O O . ALA B 1 428 ? 44.049 39.488 44.106 1.00 4.50 428 ALA B O 1
ATOM 7388 N N . LYS B 1 429 ? 43.234 38.995 42.059 1.00 3.81 429 LYS B N 1
ATOM 7389 C CA . LYS B 1 429 ? 41.835 39.248 42.413 1.00 3.94 429 LYS B CA 1
ATOM 7390 C C . LYS B 1 429 ? 41.377 38.476 43.629 1.00 3.72 429 LYS B C 1
ATOM 7391 O O . LYS B 1 429 ? 40.464 38.923 44.330 1.00 4.57 429 LYS B O 1
ATOM 7397 N N . TYR B 1 430 ? 41.957 37.307 43.900 1.00 4.27 430 TYR B N 1
ATOM 7398 C CA . TYR B 1 430 ? 41.423 36.448 44.951 1.00 4.45 430 TYR B CA 1
ATOM 7399 C C . TYR B 1 430 ? 41.624 37.019 46.347 1.00 4.45 430 TYR B C 1
ATOM 7400 O O . TYR B 1 430 ? 40.993 36.569 47.300 1.00 5.46 430 TYR B O 1
ATOM 7409 N N . ARG B 1 431 ? 42.477 38.024 46.475 1.00 4.60 431 ARG B N 1
ATOM 7410 C CA . ARG B 1 431 ? 42.629 38.687 47.765 1.00 5.06 431 ARG B CA 1
ATOM 7411 C C . ARG B 1 431 ? 41.432 39.583 48.109 1.00 5.24 431 ARG B C 1
ATOM 7412 O O . ARG B 1 431 ? 41.296 40.024 49.256 1.00 6.05 431 ARG B O 1
ATOM 7420 N N . TYR B 1 432 ? 40.558 39.891 47.155 1.00 5.54 432 TYR B N 1
ATOM 7421 C CA . TYR B 1 432 ? 39.433 40.804 47.433 1.00 6.21 432 TYR B CA 1
ATOM 7422 C C . TYR B 1 432 ? 38.173 40.573 46.593 1.00 6.70 432 TYR B C 1
ATOM 7423 O O . TYR B 1 432 ? 37.284 41.437 46.607 1.00 8.53 432 TYR B O 1
ATOM 7432 N N . ASN B 1 433 ? 38.069 39.451 45.878 1.00 5.55 433 ASN B N 1
ATOM 7433 C CA . ASN B 1 433 ? 36.863 39.178 45.082 1.00 6.45 433 ASN B CA 1
ATOM 7434 C C . ASN B 1 433 ? 35.780 38.390 45.806 1.00 7.54 433 ASN B C 1
ATOM 7435 O O . ASN B 1 433 ? 34.758 38.065 45.199 1.00 8.31 433 ASN B O 1
ATOM 7440 N N . LYS B 1 434 ? 35.988 38.090 47.084 1.00 8.32 434 LYS B N 1
ATOM 7441 C CA . LYS B 1 434 ? 34.982 37.417 47.897 1.00 9.28 434 LYS B CA 1
ATOM 7442 C C . LYS B 1 434 ? 34.683 38.214 49.160 1.00 10.34 434 LYS B C 1
ATOM 7443 O O . LYS B 1 434 ? 34.418 37.652 50.220 1.00 12.20 434 LYS B O 1
ATOM 7449 N N . LEU B 1 435 ? 34.704 39.529 49.030 1.00 11.01 435 LEU B N 1
ATOM 7450 C CA . LEU B 1 435 ? 34.423 40.446 50.130 1.00 11.88 435 LEU B CA 1
ATOM 7451 C C . LEU B 1 435 ? 33.011 41.046 49.981 1.00 13.00 435 LEU B C 1
ATOM 7452 O O . LEU B 1 435 ? 32.261 40.636 49.110 1.00 14.74 435 LEU B O 1
ATOM 7457 N N . ASN B 1 436 ? 32.665 42.023 50.814 1.00 14.60 436 ASN B N 1
ATOM 7458 C CA . ASN B 1 436 ? 31.344 42.664 50.726 1.00 15.53 436 ASN B CA 1
ATOM 7459 C C . ASN B 1 436 ? 31.485 44.161 50.521 1.00 15.86 436 ASN B C 1
ATOM 7460 O O . ASN B 1 436 ? 31.125 44.961 51.393 1.00 17.07 436 ASN B O 1
ATOM 7465 N N . LEU B 1 437 ? 32.009 44.540 49.355 1.00 15.46 437 LEU B N 1
ATOM 7466 C CA . LEU B 1 437 ? 32.291 45.934 49.067 1.00 15.30 437 LEU B CA 1
ATOM 7467 C C . LEU B 1 437 ? 31.110 46.648 48.415 1.00 14.51 437 LEU B C 1
ATOM 7468 O O . LEU B 1 437 ? 31.085 47.862 48.369 1.00 16.51 437 LEU B O 1
ATOM 7473 N N . GLY B 1 438 ? 30.146 45.886 47.921 1.00 14.34 438 GLY B N 1
ATOM 7474 C CA . GLY B 1 438 ? 28.944 46.470 47.340 1.00 13.59 438 GLY B CA 1
ATOM 7475 C C . GLY B 1 438 ? 29.105 47.068 45.949 1.00 12.99 438 GLY B C 1
ATOM 7476 O O . GLY B 1 438 ? 29.960 46.642 45.157 1.00 12.41 438 GLY B O 1
ATOM 7477 N N . ASP B 1 439 ? 28.265 48.053 45.654 1.00 12.37 439 ASP B N 1
ATOM 7478 C CA . ASP B 1 439 ? 28.233 48.711 44.352 1.00 12.17 439 ASP B CA 1
ATOM 7479 C C . ASP B 1 439 ? 27.980 50.205 44.501 1.00 12.10 439 ASP B C 1
ATOM 7480 O O . ASP B 1 439 ? 27.571 50.677 45.567 1.00 12.39 439 ASP B O 1
ATOM 7485 N N . ILE B 1 440 ? 28.265 50.954 43.445 1.00 11.15 440 ILE B N 1
ATOM 7486 C CA . ILE B 1 440 ? 27.998 52.383 43.382 1.00 11.86 440 ILE B CA 1
ATOM 7487 C C . ILE B 1 440 ? 26.990 52.598 42.261 1.00 11.96 440 ILE B C 1
ATOM 7488 O O . ILE B 1 440 ? 27.342 52.522 41.076 1.00 11.77 440 ILE B O 1
ATOM 7493 N N . GLY B 1 441 ? 25.724 52.797 42.632 1.00 12.62 441 GLY B N 1
ATOM 7494 C CA . GLY B 1 441 ? 24.660 52.994 41.661 1.00 13.63 441 GLY B CA 1
ATOM 7495 C C . GLY B 1 441 ? 24.569 51.853 40.669 1.00 13.99 441 GLY B C 1
ATOM 7496 O O . GLY B 1 441 ? 24.270 52.074 39.492 1.00 15.37 441 GLY B O 1
ATOM 7497 N N . GLY B 1 442 ? 24.846 50.636 41.125 1.00 14.09 442 GLY B N 1
ATOM 7498 C CA . GLY B 1 442 ? 24.778 49.467 40.273 1.00 14.11 442 GLY B CA 1
ATOM 7499 C C . GLY B 1 442 ? 26.112 48.986 39.715 1.00 13.58 442 GLY B C 1
ATOM 7500 O O . GLY B 1 442 ? 26.209 47.841 39.259 1.00 15.22 442 GLY B O 1
ATOM 7501 N N . ILE B 1 443 ? 27.132 49.839 39.744 1.00 12.05 443 ILE B N 1
ATOM 7502 C CA . ILE B 1 443 ? 28.462 49.459 39.260 1.00 10.79 443 ILE B CA 1
ATOM 7503 C C . ILE B 1 443 ? 29.195 48.786 40.411 1.00 9.41 443 ILE B C 1
ATOM 7504 O O . ILE B 1 443 ? 29.449 49.433 41.429 1.00 9.60 443 ILE B O 1
ATOM 7509 N N . PRO B 1 444 ? 29.524 47.507 40.281 1.00 8.63 444 PRO B N 1
ATOM 7510 C CA . PRO B 1 444 ? 30.235 46.830 41.371 1.00 8.13 444 PRO B CA 1
ATOM 7511 C C . PRO B 1 444 ? 31.549 47.514 41.731 1.00 7.62 444 PRO B C 1
ATOM 7512 O O . PRO B 1 444 ? 32.230 48.093 40.883 1.00 8.04 444 PRO B O 1
ATOM 7516 N N . ARG B 1 445 ? 31.892 47.470 43.012 1.00 7.11 445 ARG B N 1
ATOM 7517 C CA . ARG B 1 445 ? 33.119 48.089 43.482 1.00 6.88 445 ARG B CA 1
ATOM 7518 C C . ARG B 1 445 ? 34.370 47.265 43.157 1.00 6.47 445 ARG B C 1
ATOM 7519 O O . ARG B 1 445 ? 35.475 47.755 43.350 1.00 6.70 445 ARG B O 1
ATOM 7527 N N . VAL B 1 446 ? 34.185 46.041 42.663 1.00 5.77 446 VAL B N 1
ATOM 7528 C CA . VAL B 1 446 ? 35.297 45.273 42.092 1.00 5.83 446 VAL B CA 1
ATOM 7529 C C . VAL B 1 446 ? 34.857 44.872 40.689 1.00 5.37 446 VAL B C 1
ATOM 7530 O O . VAL B 1 446 ? 33.847 44.190 40.518 1.00 5.82 446 VAL B O 1
ATOM 7534 N N . LEU B 1 447 ? 35.608 45.316 39.687 1.00 4.90 447 LEU B N 1
ATOM 7535 C CA . LEU B 1 447 ? 35.332 45.031 38.272 1.00 4.88 447 LEU B CA 1
ATOM 7536 C C . LEU B 1 447 ? 36.443 44.130 37.736 1.00 4.96 447 LEU B C 1
ATOM 7537 O O . LEU B 1 447 ? 37.587 44.577 37.541 1.00 5.29 447 LEU B O 1
ATOM 7542 N N . ASP B 1 448 ? 36.104 42.861 37.529 1.00 4.39 448 ASP B N 1
ATOM 7543 C CA . ASP B 1 448 ? 37.052 41.843 37.068 1.00 4.22 448 ASP B CA 1
ATOM 7544 C C . ASP B 1 448 ? 37.021 41.725 35.549 1.00 4.02 448 ASP B C 1
ATOM 7545 O O . ASP B 1 448 ? 36.034 41.242 34.993 1.00 4.58 448 ASP B O 1
ATOM 7550 N N . ALA B 1 449 ? 38.099 42.190 34.920 1.00 4.11 449 ALA B N 1
ATOM 7551 C CA . ALA B 1 449 ? 38.265 42.140 33.478 1.00 4.33 449 ALA B CA 1
ATOM 7552 C C . ALA B 1 449 ? 38.723 40.768 32.983 1.00 4.07 449 ALA B C 1
ATOM 7553 O O . ALA B 1 449 ? 38.629 40.516 31.781 1.00 4.70 449 ALA B O 1
ATOM 7555 N N . GLY B 1 450 ? 39.248 39.906 33.854 1.00 3.90 450 GLY B N 1
ATOM 7556 C CA . GLY B 1 450 ? 39.600 38.550 33.451 1.00 3.86 450 GLY B CA 1
ATOM 7557 C C . GLY B 1 450 ? 40.933 38.036 33.953 1.00 3.58 450 GLY B C 1
ATOM 7558 O O . GLY B 1 450 ? 41.257 38.148 35.135 1.00 3.33 450 GLY B O 1
ATOM 7559 N N . GLN B 1 451 ? 41.686 37.437 33.035 1.00 3.35 451 GLN B N 1
ATOM 7560 C CA . GLN B 1 451 ? 42.959 36.826 33.356 1.00 3.35 451 GLN B CA 1
ATOM 7561 C C . GLN B 1 451 ? 44.028 37.902 33.440 1.00 3.15 451 GLN B C 1
ATOM 7562 O O . GLN B 1 451 ? 43.776 39.035 33.080 1.00 3.85 451 GLN B O 1
ATOM 7568 N N . CYS B 1 452 ? 45.235 37.564 33.874 1.00 3.29 452 CYS B N 1
ATOM 7569 C CA . CYS B 1 452 ? 46.290 38.558 33.946 1.00 3.57 452 CYS B CA 1
ATOM 7570 C C . CYS B 1 452 ? 46.490 39.247 32.587 1.00 3.68 452 CYS B C 1
ATOM 7571 O O . CYS B 1 452 ? 46.721 40.467 32.530 1.00 3.80 452 CYS B O 1
ATOM 7574 N N . ASN B 1 453 ? 46.366 38.495 31.492 1.00 3.58 453 ASN B N 1
ATOM 7575 C CA . ASN B 1 453 ? 46.457 39.079 30.149 1.00 3.63 453 ASN B CA 1
ATOM 7576 C C . ASN B 1 453 ? 45.380 40.128 29.887 1.00 3.71 453 ASN B C 1
ATOM 7577 O O . ASN B 1 453 ? 45.583 41.032 29.060 1.00 4.32 453 ASN B O 1
ATOM 7582 N N . ASP B 1 454 ? 44.248 40.019 30.589 1.00 3.63 454 ASP B N 1
ATOM 7583 C CA . ASP B 1 454 ? 43.168 40.996 30.468 1.00 4.25 454 ASP B CA 1
ATOM 7584 C C . ASP B 1 454 ? 43.477 42.292 31.202 1.00 4.11 454 ASP B C 1
ATOM 7585 O O . ASP B 1 454 ? 42.670 43.219 31.196 1.00 4.70 454 ASP B O 1
ATOM 7590 N N . SER B 1 455 ? 44.679 42.412 31.764 1.00 4.48 455 SER B N 1
ATOM 7591 C CA . SER B 1 455 ? 45.205 43.729 32.124 1.00 4.86 455 SER B CA 1
ATOM 7592 C C . SER B 1 455 ? 45.184 44.608 30.865 1.00 5.09 455 SER B C 1
ATOM 7593 O O . SER B 1 455 ? 45.112 45.843 30.971 1.00 5.47 455 SER B O 1
ATOM 7596 N N . TYR B 1 456 ? 45.251 43.988 29.682 1.00 4.56 456 TYR B N 1
ATOM 7597 C CA . TYR B 1 456 ? 45.131 44.724 28.417 1.00 5.17 456 TYR B CA 1
ATOM 7598 C C . TYR B 1 456 ? 43.818 45.534 28.389 1.00 5.06 456 TYR B C 1
ATOM 7599 O O . TYR B 1 456 ? 43.804 46.718 28.037 1.00 5.71 456 TYR B O 1
ATOM 7608 N N . SER B 1 457 ? 42.710 44.903 28.765 1.00 5.07 457 SER B N 1
ATOM 7609 C CA . SER B 1 457 ? 41.424 45.595 28.832 1.00 5.00 457 SER B CA 1
ATOM 7610 C C . SER B 1 457 ? 41.491 46.798 29.765 1.00 5.31 457 SER B C 1
ATOM 7611 O O . SER B 1 457 ? 40.876 47.823 29.484 1.00 5.21 457 SER B O 1
ATOM 7614 N N . LEU B 1 458 ? 42.208 46.672 30.878 1.00 5.68 458 LEU B N 1
ATOM 7615 C CA . LEU B 1 458 ? 42.313 47.782 31.814 1.00 6.09 458 LEU B CA 1
ATOM 7616 C C . LEU B 1 458 ? 43.039 48.955 31.167 1.00 6.55 458 LEU B C 1
ATOM 7617 O O . LEU B 1 458 ? 42.656 50.115 31.359 1.00 7.23 458 LEU B O 1
ATOM 7622 N N . ALA B 1 459 ? 44.085 48.667 30.404 1.00 6.72 459 ALA B N 1
ATOM 7623 C CA . ALA B 1 459 ? 44.803 49.711 29.676 1.00 6.79 459 ALA B CA 1
ATOM 7624 C C . ALA B 1 459 ? 43.896 50.349 28.612 1.00 6.84 459 ALA B C 1
ATOM 7625 O O . ALA B 1 459 ? 43.892 51.575 28.438 1.00 7.63 459 ALA B O 1
ATOM 7627 N N . VAL B 1 460 ? 43.142 49.529 27.896 1.00 6.45 460 VAL B N 1
ATOM 7628 C CA . VAL B 1 460 ? 42.212 50.024 26.889 1.00 7.13 460 VAL B CA 1
ATOM 7629 C C . VAL B 1 460 ? 41.182 50.956 27.535 1.00 7.65 460 VAL B C 1
ATOM 7630 O O . VAL B 1 460 ? 40.860 52.029 27.000 1.00 8.06 460 VAL B O 1
ATOM 7634 N N . ILE B 1 461 ? 40.654 50.555 28.687 1.00 7.06 461 ILE B N 1
ATOM 7635 C CA . ILE B 1 461 ? 39.677 51.355 29.412 1.00 7.66 461 ILE B CA 1
ATOM 7636 C C . ILE B 1 461 ? 40.297 52.685 29.843 1.00 8.13 461 ILE B C 1
ATOM 7637 O O . ILE B 1 461 ? 39.693 53.754 29.657 1.00 8.91 461 ILE B O 1
ATOM 7642 N N . ALA B 1 462 ? 41.500 52.652 30.401 1.00 8.51 462 ALA B N 1
ATOM 7643 C CA . ALA B 1 462 ? 42.172 53.886 30.814 1.00 8.91 462 ALA B CA 1
ATOM 7644 C C . ALA B 1 462 ? 42.375 54.806 29.609 1.00 9.48 462 ALA B C 1
ATOM 7645 O O . ALA B 1 462 ? 42.107 56.017 29.680 1.00 9.86 462 ALA B O 1
ATOM 7647 N N . LEU B 1 463 ? 42.841 54.258 28.488 1.00 9.42 463 LEU B N 1
ATOM 7648 C CA . LEU B 1 463 ? 43.084 55.080 27.307 1.00 10.57 463 LEU B CA 1
ATOM 7649 C C . LEU B 1 463 ? 41.774 55.661 26.772 1.00 10.51 463 LEU B C 1
ATOM 7650 O O . LEU B 1 463 ? 41.740 56.802 26.281 1.00 11.24 463 LEU B O 1
ATOM 7655 N N . LYS B 1 464 ? 40.691 54.916 26.886 1.00 10.27 464 LYS B N 1
ATOM 7656 C CA . LYS B 1 464 ? 39.390 55.407 26.475 1.00 10.76 464 LYS B CA 1
ATOM 7657 C C . LYS B 1 464 ? 38.963 56.568 27.383 1.00 10.68 464 LYS B C 1
ATOM 7658 O O . LYS B 1 464 ? 38.488 57.604 26.896 1.00 11.49 464 LYS B O 1
ATOM 7664 N N . LEU B 1 465 ? 39.137 56.422 28.688 1.00 10.12 465 LEU B N 1
ATOM 7665 C CA . LEU B 1 465 ? 38.753 57.477 29.617 1.00 9.66 465 LEU B CA 1
ATOM 7666 C C . LEU B 1 465 ? 39.588 58.722 29.362 1.00 9.41 465 LEU B C 1
ATOM 7667 O O . LEU B 1 465 ? 39.082 59.838 29.476 1.00 9.13 465 LEU B O 1
ATOM 7672 N N . LYS B 1 466 ? 40.856 58.546 29.013 1.00 9.65 466 LYS B N 1
ATOM 7673 C CA . LYS B 1 466 ? 41.714 59.677 28.666 1.00 10.37 466 LYS B CA 1
ATOM 7674 C C . LYS B 1 466 ? 41.088 60.495 27.519 1.00 11.37 466 LYS B C 1
ATOM 7675 O O . LYS B 1 466 ? 41.054 61.725 27.574 1.00 11.39 466 LYS B O 1
ATOM 7681 N N . GLU B 1 467 ? 40.599 59.787 26.508 1.00 12.14 467 GLU B N 1
ATOM 7682 C CA . GLU B 1 467 ? 39.930 60.364 25.331 1.00 13.61 467 GLU B CA 1
ATOM 7683 C C . GLU B 1 467 ? 38.615 61.059 25.740 1.00 13.18 467 GLU B C 1
ATOM 7684 O O . GLU B 1 467 ? 38.388 62.242 25.415 1.00 13.65 467 GLU B O 1
ATOM 7690 N N . VAL B 1 468 ? 37.778 60.353 26.491 1.00 12.21 468 VAL B N 1
ATOM 7691 C CA . VAL B 1 468 ? 36.492 60.886 26.955 1.00 12.00 468 VAL B CA 1
ATOM 7692 C C . VAL B 1 468 ? 36.654 62.198 27.716 1.00 11.51 468 VAL B C 1
ATOM 7693 O O . VAL B 1 468 ? 35.883 63.145 27.493 1.00 11.86 468 VAL B O 1
ATOM 7697 N N . PHE B 1 469 ? 37.631 62.264 28.609 1.00 10.43 469 PHE B N 1
ATOM 7698 C CA . PHE B 1 469 ? 37.843 63.456 29.416 1.00 10.25 469 PHE B CA 1
ATOM 7699 C C . PHE B 1 469 ? 38.762 64.487 28.761 1.00 11.00 469 PHE B C 1
ATOM 7700 O O . PHE B 1 469 ? 39.049 65.523 29.357 1.00 11.10 469 PHE B O 1
ATOM 7708 N N . GLY B 1 470 ? 39.183 64.202 27.529 1.00 11.42 470 GLY B N 1
ATOM 7709 C CA . GLY B 1 470 ? 39.988 65.126 26.741 1.00 12.20 470 GLY B CA 1
ATOM 7710 C C . GLY B 1 470 ? 41.309 65.471 27.391 1.00 12.76 470 GLY B C 1
ATOM 7711 O O . GLY B 1 470 ? 41.763 66.617 27.358 1.00 14.04 470 GLY B O 1
ATOM 7712 N N . LEU B 1 471 ? 41.953 64.458 27.960 1.00 12.63 471 LEU B N 1
ATOM 7713 C CA . LEU B 1 471 ? 43.219 64.655 28.647 1.00 12.80 471 LEU B CA 1
ATOM 7714 C C . LEU B 1 471 ? 44.399 64.372 27.730 1.00 13.78 471 LEU B C 1
ATOM 7715 O O . LEU B 1 471 ? 44.319 63.534 26.844 1.00 14.88 471 LEU B O 1
ATOM 7720 N N . GLU B 1 472 ? 45.495 65.071 27.974 1.00 15.67 472 GLU B N 1
ATOM 7721 C CA . GLU B 1 472 ? 46.698 64.908 27.163 1.00 16.68 472 GLU B CA 1
ATOM 7722 C C . GLU B 1 472 ? 47.624 63.802 27.662 1.00 15.95 472 GLU B C 1
ATOM 7723 O O . GLU B 1 472 ? 48.496 63.357 26.924 1.00 17.46 472 GLU B O 1
ATOM 7729 N N . ASP B 1 473 ? 47.425 63.370 28.906 1.00 13.79 473 ASP B N 1
ATOM 7730 C CA . ASP B 1 473 ? 48.305 62.402 29.560 1.00 12.88 473 ASP B CA 1
ATOM 7731 C C . ASP B 1 473 ? 47.430 61.409 30.309 1.00 11.45 473 ASP B C 1
ATOM 7732 O O . ASP B 1 473 ? 46.600 61.817 31.120 1.00 9.58 473 ASP B O 1
ATOM 7737 N N . VAL B 1 474 ? 47.598 60.114 30.042 1.00 10.01 474 VAL B N 1
ATOM 7738 C CA . VAL B 1 474 ? 46.801 59.081 30.715 1.00 10.05 474 VAL B CA 1
ATOM 7739 C C . VAL B 1 474 ? 46.938 59.159 32.239 1.00 8.49 474 VAL B C 1
ATOM 7740 O O . VAL B 1 474 ? 46.008 58.828 32.971 1.00 8.31 474 VAL B O 1
ATOM 7744 N N . ASN B 1 475 ? 48.076 59.658 32.707 1.00 8.04 475 ASN B N 1
ATOM 7745 C CA . ASN B 1 475 ? 48.337 59.785 34.125 1.00 8.42 475 ASN B CA 1
ATOM 7746 C C . ASN B 1 475 ? 47.490 60.836 34.824 1.00 8.35 475 ASN B C 1
ATOM 7747 O O . ASN B 1 475 ? 47.447 60.870 36.039 1.00 9.18 475 ASN B O 1
ATOM 7752 N N . ASP B 1 476 ? 46.813 61.695 34.064 1.00 8.61 476 ASP B N 1
ATOM 7753 C CA . ASP B 1 476 ? 45.985 62.734 34.661 1.00 8.80 476 ASP B CA 1
ATOM 7754 C C . ASP B 1 476 ? 44.615 62.205 35.063 1.00 8.75 476 ASP B C 1
ATOM 7755 O O . ASP B 1 476 ? 43.849 62.909 35.706 1.00 9.30 476 ASP B O 1
ATOM 7760 N N . LEU B 1 477 ? 44.314 60.961 34.715 1.00 8.01 477 LEU B N 1
ATOM 7761 C CA . LEU B 1 477 ? 43.082 60.315 35.147 1.00 7.91 477 LEU B CA 1
ATOM 7762 C C . LEU B 1 477 ? 43.132 59.976 36.631 1.00 7.61 477 LEU B C 1
ATOM 7763 O O . LEU B 1 477 ? 44.211 59.788 37.195 1.00 8.27 477 LEU B O 1
ATOM 7768 N N . PRO B 1 478 ? 41.968 59.893 37.269 1.00 8.17 478 PRO B N 1
ATOM 7769 C CA . PRO B 1 478 ? 41.900 59.553 38.695 1.00 8.12 478 PRO B CA 1
ATOM 7770 C C . PRO B 1 478 ? 42.024 58.031 38.896 1.00 8.04 478 PRO B C 1
ATOM 7771 O O . PRO B 1 478 ? 41.071 57.372 39.303 1.00 9.16 478 PRO B O 1
ATOM 7775 N N . ILE B 1 479 ? 43.214 57.512 38.599 1.00 7.18 479 ILE B N 1
ATOM 7776 C CA . ILE B 1 479 ? 43.526 56.090 38.697 1.00 7.23 479 ILE B CA 1
ATOM 7777 C C . ILE B 1 479 ? 44.819 55.935 39.486 1.00 7.52 479 ILE B C 1
ATOM 7778 O O . ILE B 1 479 ? 45.803 56.660 39.266 1.00 8.43 479 ILE B O 1
ATOM 7783 N N . VAL B 1 480 ? 44.806 54.977 40.403 1.00 7.13 480 VAL B N 1
ATOM 7784 C CA . VAL B 1 480 ? 45.978 54.585 41.183 1.00 7.28 480 VAL B CA 1
ATOM 7785 C C . VAL B 1 480 ? 46.270 53.144 40.808 1.00 6.53 480 VAL B C 1
ATOM 7786 O O . VAL B 1 480 ? 45.347 52.357 40.643 1.00 6.54 480 VAL B O 1
ATOM 7790 N N . TYR B 1 481 ? 47.547 52.805 40.667 1.00 6.63 481 TYR B N 1
ATOM 7791 C CA . TYR B 1 481 ? 47.982 51.465 40.270 1.00 6.59 481 TYR B CA 1
ATOM 7792 C C . TYR B 1 481 ? 48.682 50.819 41.447 1.00 6.52 481 TYR B C 1
ATOM 7793 O O . TYR B 1 481 ? 49.762 51.254 41.809 1.00 7.13 481 TYR B O 1
ATOM 7802 N N . ASN B 1 482 ? 48.057 49.813 42.043 1.00 5.71 482 ASN B N 1
ATOM 7803 C CA . ASN B 1 482 ? 48.592 49.070 43.187 1.00 5.07 482 ASN B CA 1
ATOM 7804 C C . ASN B 1 482 ? 48.569 47.595 42.790 1.00 5.25 482 ASN B C 1
ATOM 7805 O O . ASN B 1 482 ? 47.660 46.846 43.180 1.00 5.25 482 ASN B O 1
ATOM 7810 N N . ILE B 1 483 ? 49.569 47.191 41.992 1.00 4.64 483 ILE B N 1
ATOM 7811 C CA A ILE B 1 483 ? 49.576 45.888 41.392 0.50 4.83 483 ILE B CA 1
ATOM 7812 C CA B ILE B 1 483 ? 49.553 45.876 41.414 0.50 5.91 483 ILE B CA 1
ATOM 7813 C C . ILE B 1 483 ? 50.431 44.905 42.160 1.00 5.06 483 ILE B C 1
ATOM 7814 O O . ILE B 1 483 ? 51.502 45.249 42.671 1.00 5.27 483 ILE B O 1
ATOM 7823 N N . ALA B 1 484 ? 49.940 43.676 42.205 1.00 4.56 484 ALA B N 1
ATOM 7824 C CA . ALA B 1 484 ? 50.650 42.583 42.839 1.00 4.35 484 ALA B CA 1
ATOM 7825 C C . ALA B 1 484 ? 51.300 41.732 41.754 1.00 3.92 484 ALA B C 1
ATOM 7826 O O . ALA B 1 484 ? 50.704 41.531 40.699 1.00 4.53 484 ALA B O 1
ATOM 7828 N N . TRP B 1 485 ? 52.530 41.267 41.976 1.00 3.76 485 TRP B N 1
ATOM 7829 C CA . TRP B 1 485 ? 53.180 40.401 41.000 1.00 3.68 485 TRP B CA 1
ATOM 7830 C C . TRP B 1 485 ? 53.634 39.102 41.640 1.00 3.61 485 TRP B C 1
ATOM 7831 O O . TRP B 1 485 ? 53.788 39.014 42.860 1.00 3.93 485 TRP B O 1
ATOM 7842 N N . TYR B 1 486 ? 53.811 38.086 40.795 1.00 3.06 486 TYR B N 1
ATOM 7843 C CA . TYR B 1 486 ? 54.368 36.811 41.243 1.00 3.26 486 TYR B CA 1
ATOM 7844 C C . TYR B 1 486 ? 55.374 36.314 40.223 1.00 3.21 486 TYR B C 1
ATOM 7845 O O . TYR B 1 486 ? 56.543 36.143 40.563 1.00 3.34 486 TYR B O 1
ATOM 7854 N N . GLU B 1 487 ? 54.957 36.086 38.977 1.00 3.81 487 GLU B N 1
ATOM 7855 C CA . GLU B 1 487 ? 55.886 35.521 37.999 1.00 3.68 487 GLU B CA 1
ATOM 7856 C C . GLU B 1 487 ? 56.060 36.405 36.751 1.00 3.39 487 GLU B C 1
ATOM 7857 O O . GLU B 1 487 ? 55.889 37.637 36.817 1.00 4.28 487 GLU B O 1
ATOM 7863 N N . GLN B 1 488 ? 56.508 35.797 35.662 1.00 3.58 488 GLN B N 1
ATOM 7864 C CA . GLN B 1 488 ? 57.019 36.513 34.504 1.00 3.83 488 GLN B CA 1
ATOM 7865 C C . GLN B 1 488 ? 55.933 37.124 33.612 1.00 3.57 488 GLN B C 1
ATOM 7866 O O . GLN B 1 488 ? 56.193 38.119 32.930 1.00 4.62 488 GLN B O 1
ATOM 7872 N N . LYS B 1 489 ? 54.723 36.565 33.629 1.00 3.74 489 LYS B N 1
ATOM 7873 C CA . LYS B 1 489 ? 53.591 37.228 32.995 1.00 3.54 489 LYS B CA 1
ATOM 7874 C C . LYS B 1 489 ? 53.311 38.569 33.682 1.00 4.13 489 LYS B C 1
ATOM 7875 O O . LYS B 1 489 ? 53.121 39.588 33.016 1.00 4.21 489 LYS B O 1
ATOM 7881 N N . ALA B 1 490 ? 53.350 38.606 35.009 1.00 4.15 490 ALA B N 1
ATOM 7882 C CA . ALA B 1 490 ? 53.180 39.880 35.707 1.00 4.63 490 ALA B CA 1
ATOM 7883 C C . ALA B 1 490 ? 54.290 40.854 35.300 1.00 4.71 490 ALA B C 1
ATOM 7884 O O . ALA B 1 490 ? 54.059 42.054 35.182 1.00 4.92 490 ALA B O 1
ATOM 7886 N N . VAL B 1 491 ? 55.500 40.346 35.083 1.00 4.36 491 VAL B N 1
ATOM 7887 C CA . VAL B 1 491 ? 56.608 41.204 34.662 1.00 4.85 491 VAL B CA 1
ATOM 7888 C C . VAL B 1 491 ? 56.316 41.844 33.312 1.00 4.36 491 VAL B C 1
ATOM 7889 O O . VAL B 1 491 ? 56.521 43.056 33.143 1.00 5.01 491 VAL B O 1
ATOM 7893 N N . ILE B 1 492 ? 55.840 41.072 32.333 1.00 4.21 492 ILE B N 1
ATOM 7894 C CA . ILE B 1 492 ? 55.542 41.698 31.040 1.00 4.24 492 ILE B CA 1
ATOM 7895 C C . ILE B 1 492 ? 54.383 42.691 31.140 1.00 4.13 492 ILE B C 1
ATOM 7896 O O . ILE B 1 492 ? 54.389 43.710 30.445 1.00 5.10 492 ILE B O 1
ATOM 7901 N N . VAL B 1 493 ? 53.405 42.439 32.001 1.00 4.38 493 VAL B N 1
ATOM 7902 C CA . VAL B 1 493 ? 52.325 43.400 32.203 1.00 4.59 493 VAL B CA 1
ATOM 7903 C C . VAL B 1 493 ? 52.909 44.719 32.724 1.00 5.14 493 VAL B C 1
ATOM 7904 O O . VAL B 1 493 ? 52.558 45.804 32.236 1.00 5.65 493 VAL B O 1
ATOM 7908 N N . LEU B 1 494 ? 53.795 44.625 33.705 1.00 4.76 494 LEU B N 1
ATOM 7909 C CA . LEU B 1 494 ? 54.449 45.805 34.233 1.00 5.60 494 LEU B CA 1
ATOM 7910 C C . LEU B 1 494 ? 55.201 46.566 33.135 1.00 5.87 494 LEU B C 1
ATOM 7911 O O . LEU B 1 494 ? 55.049 47.784 32.994 1.00 6.24 494 LEU B O 1
ATOM 7916 N N . LEU B 1 495 ? 56.029 45.869 32.366 1.00 5.42 495 LEU B N 1
ATOM 7917 C CA . LEU B 1 495 ? 56.789 46.526 31.299 1.00 5.43 495 LEU B CA 1
ATOM 7918 C C . LEU B 1 495 ? 55.869 47.139 30.255 1.00 5.80 495 LEU B C 1
ATOM 7919 O O . LEU B 1 495 ? 56.158 48.221 29.735 1.00 5.99 495 LEU B O 1
ATOM 7924 N N . ALA B 1 496 ? 54.758 46.474 29.961 1.00 5.45 496 ALA B N 1
ATOM 7925 C CA . ALA B 1 496 ? 53.769 46.997 29.034 1.00 5.93 496 ALA B CA 1
ATOM 7926 C C . ALA B 1 496 ? 53.223 48.324 29.542 1.00 6.43 496 ALA B C 1
ATOM 7927 O O . ALA B 1 496 ? 53.162 49.310 28.802 1.00 6.59 496 ALA B O 1
ATOM 7929 N N . LEU B 1 497 ? 52.829 48.376 30.805 1.00 6.53 497 LEU B N 1
ATOM 7930 C CA . LEU B 1 497 ? 52.313 49.616 31.365 1.00 6.86 497 LEU B CA 1
ATOM 7931 C C . LEU B 1 497 ? 53.370 50.718 31.342 1.00 7.27 497 LEU B C 1
ATOM 7932 O O . LEU B 1 497 ? 53.047 51.876 31.042 1.00 7.68 497 LEU B O 1
ATOM 7937 N N . LEU B 1 498 ? 54.621 50.396 31.648 1.00 7.11 498 LEU B N 1
ATOM 7938 C CA . LEU B 1 498 ? 55.694 51.388 31.597 1.00 7.89 498 LEU B CA 1
ATOM 7939 C C . LEU B 1 498 ? 55.848 51.907 30.173 1.00 8.30 498 LEU B C 1
ATOM 7940 O O . LEU B 1 498 ? 56.030 53.120 29.960 1.00 9.08 498 LEU B O 1
ATOM 7945 N N . SER B 1 499 ? 55.772 51.028 29.183 1.00 7.89 499 SER B N 1
ATOM 7946 C CA . SER B 1 499 ? 55.903 51.442 27.794 1.00 8.72 499 SER B CA 1
ATOM 7947 C C . SER B 1 499 ? 54.758 52.358 27.365 1.00 9.24 499 SER B C 1
ATOM 7948 O O . SER B 1 499 ? 54.930 53.204 26.481 1.00 9.92 499 SER B O 1
ATOM 7951 N N . LEU B 1 500 ? 53.586 52.193 27.967 1.00 9.96 500 LEU B N 1
ATOM 7952 C CA . LEU B 1 500 ? 52.449 53.069 27.704 1.00 10.99 500 LEU B CA 1
ATOM 7953 C C . LEU B 1 500 ? 52.585 54.399 28.453 1.00 11.09 500 LEU B C 1
ATOM 7954 O O . LEU B 1 500 ? 51.725 55.269 28.318 1.00 13.55 500 LEU B O 1
ATOM 7959 N N . GLY B 1 501 ? 53.631 54.555 29.249 1.00 10.74 501 GLY B N 1
ATOM 7960 C CA . GLY B 1 501 ? 53.882 55.804 29.953 1.00 11.15 501 GLY B CA 1
ATOM 7961 C C . GLY B 1 501 ? 53.213 55.936 31.312 1.00 10.75 501 GLY B C 1
ATOM 7962 O O . GLY B 1 501 ? 53.149 57.044 31.852 1.00 11.45 501 GLY B O 1
ATOM 7963 N N . VAL B 1 502 ? 52.725 54.834 31.883 1.00 9.52 502 VAL B N 1
ATOM 7964 C CA . VAL B 1 502 ? 52.071 54.890 33.189 1.00 8.88 502 VAL B CA 1
ATOM 7965 C C . VAL B 1 502 ? 53.119 55.114 34.261 1.00 9.35 502 VAL B C 1
ATOM 7966 O O . VAL B 1 502 ? 54.086 54.353 34.365 1.00 10.37 502 VAL B O 1
ATOM 7970 N N . LYS B 1 503 ? 52.924 56.157 35.058 1.00 8.82 503 LYS B N 1
ATOM 7971 C CA . LYS B 1 503 ? 53.845 56.569 36.097 1.00 9.36 503 LYS B CA 1
ATOM 7972 C C . LYS B 1 503 ? 53.268 56.247 37.460 1.00 9.00 503 LYS B C 1
ATOM 7973 O O . LYS B 1 503 ? 52.070 55.942 37.592 1.00 9.15 503 LYS B O 1
ATOM 7979 N N . ASN B 1 504 ? 54.122 56.292 38.472 1.00 8.81 504 ASN B N 1
ATOM 7980 C CA . ASN B 1 504 ? 53.718 56.106 39.862 1.00 9.08 504 ASN B CA 1
ATOM 7981 C C . ASN B 1 504 ? 53.105 54.747 40.202 1.00 8.66 504 ASN B C 1
ATOM 7982 O O . ASN B 1 504 ? 52.335 54.624 41.144 1.00 8.35 504 ASN B O 1
ATOM 7987 N N . ILE B 1 505 ? 53.484 53.715 39.463 1.00 8.21 505 ILE B N 1
ATOM 7988 C CA . ILE B 1 505 ? 52.988 52.379 39.767 1.00 7.61 505 ILE B CA 1
ATOM 7989 C C . ILE B 1 505 ? 53.545 51.913 41.109 1.00 7.09 505 ILE B C 1
ATOM 7990 O O . ILE B 1 505 ? 54.745 52.073 41.384 1.00 8.25 505 ILE B O 1
ATOM 7995 N N . HIS B 1 506 ? 52.682 51.351 41.942 1.00 6.54 506 HIS B N 1
ATOM 7996 C CA . HIS B 1 506 ? 53.044 50.764 43.210 1.00 6.46 506 HIS B CA 1
ATOM 7997 C C . HIS B 1 506 ? 53.015 49.245 42.979 1.00 5.70 506 HIS B C 1
ATOM 7998 O O . HIS B 1 506 ? 51.989 48.688 42.564 1.00 5.98 506 HIS B O 1
ATOM 8005 N N . LEU B 1 507 ? 54.153 48.597 43.202 1.00 5.54 507 LEU B N 1
ATOM 8006 C CA . LEU B 1 507 ? 54.363 47.189 42.873 1.00 5.11 507 LEU B CA 1
ATOM 8007 C C . LEU B 1 507 ? 54.704 46.424 44.145 1.00 4.61 507 LEU B C 1
ATOM 8008 O O . LEU B 1 507 ? 55.590 46.864 44.887 1.00 5.75 507 LEU B O 1
ATOM 8013 N N . GLY B 1 508 ? 54.057 45.287 44.389 1.00 4.30 508 GLY B N 1
ATOM 8014 C CA . GLY B 1 508 ? 54.265 44.545 45.616 1.00 4.67 508 GLY B CA 1
ATOM 8015 C C . GLY B 1 508 ? 53.898 43.088 45.486 1.00 4.52 508 GLY B C 1
ATOM 8016 O O . GLY B 1 508 ? 53.482 42.637 44.411 1.00 5.21 508 GLY B O 1
ATOM 8017 N N . PRO B 1 509 ? 53.983 42.336 46.577 1.00 4.72 509 PRO B N 1
ATOM 8018 C CA . PRO B 1 509 ? 54.284 42.828 47.928 1.00 5.35 509 PRO B CA 1
ATOM 8019 C C . PRO B 1 509 ? 55.754 43.121 48.212 1.00 5.30 509 PRO B C 1
ATOM 8020 O O . PRO B 1 509 ? 56.048 43.658 49.295 1.00 6.19 509 PRO B O 1
ATOM 8024 N N . THR B 1 510 ? 56.638 42.783 47.281 1.00 5.15 510 THR B N 1
ATOM 8025 C CA . THR B 1 510 ? 58.050 43.149 47.323 1.00 5.04 510 THR B CA 1
ATOM 8026 C C . THR B 1 510 ? 58.428 43.594 45.920 1.00 5.25 510 THR B C 1
ATOM 8027 O O . THR B 1 510 ? 57.677 43.375 44.968 1.00 6.02 510 THR B O 1
ATOM 8031 N N . LEU B 1 511 ? 59.591 44.225 45.785 1.00 5.39 511 LEU B N 1
ATOM 8032 C CA . LEU B 1 511 ? 60.140 44.575 44.478 1.00 5.61 511 LEU B CA 1
ATOM 8033 C C . LEU B 1 511 ? 61.066 43.451 44.011 1.00 5.19 511 LEU B C 1
ATOM 8034 O O . LEU B 1 511 ? 61.691 42.780 44.832 1.00 6.36 511 LEU B O 1
ATOM 8039 N N . PRO B 1 512 ? 61.145 43.204 42.712 1.00 5.21 512 PRO B N 1
ATOM 8040 C CA . PRO B 1 512 ? 61.943 42.082 42.207 1.00 5.21 512 PRO B CA 1
ATOM 8041 C C . PRO B 1 512 ? 63.398 42.058 42.659 1.00 5.08 512 PRO B C 1
ATOM 8042 O O . PRO B 1 512 ? 64.073 43.084 42.682 1.00 5.73 512 PRO B O 1
ATOM 8046 N N . ALA B 1 513 ? 63.876 40.864 42.992 1.00 4.91 513 ALA B N 1
ATOM 8047 C CA . ALA B 1 513 ? 65.257 40.657 43.395 1.00 5.35 513 ALA B CA 1
ATOM 8048 C C . ALA B 1 513 ? 66.221 40.946 42.258 1.00 5.68 513 ALA B C 1
ATOM 8049 O O . ALA B 1 513 ? 67.392 41.231 42.501 1.00 6.69 513 ALA B O 1
ATOM 8051 N N . PHE B 1 514 ? 65.751 40.859 41.025 1.00 5.29 514 PHE B N 1
ATOM 8052 C CA . PHE B 1 514 ? 66.594 40.998 39.844 1.00 5.60 514 PHE B CA 1
ATOM 8053 C C . PHE B 1 514 ? 66.848 42.447 39.400 1.00 6.69 514 PHE B C 1
ATOM 8054 O O . PHE B 1 514 ? 67.481 42.661 38.365 1.00 8.27 514 PHE B O 1
ATOM 8062 N N . LEU B 1 515 ? 66.365 43.436 40.150 1.00 6.25 515 LEU B N 1
ATOM 8063 C CA . LEU B 1 515 ? 66.696 44.840 39.878 1.00 6.34 515 LEU B CA 1
ATOM 8064 C C . LEU B 1 515 ? 67.933 45.210 40.678 1.00 6.36 515 LEU B C 1
ATOM 8065 O O . LEU B 1 515 ? 67.877 45.200 41.893 1.00 8.20 515 LEU B O 1
ATOM 8070 N N . SER B 1 516 ? 69.050 45.494 40.028 1.00 6.40 516 SER B N 1
ATOM 8071 C CA . SER B 1 516 ? 70.242 45.965 40.732 1.00 6.39 516 SER B CA 1
ATOM 8072 C C . SER B 1 516 ? 69.982 47.371 41.295 1.00 5.81 516 SER B C 1
ATOM 8073 O O . SER B 1 516 ? 69.067 48.067 40.865 1.00 6.16 516 SER B O 1
ATOM 8076 N N . PRO B 1 517 ? 70.804 47.811 42.243 1.00 6.24 517 PRO B N 1
ATOM 8077 C CA . PRO B 1 517 ? 70.630 49.164 42.786 1.00 6.62 517 PRO B CA 1
ATOM 8078 C C . PRO B 1 517 ? 70.552 50.235 41.703 1.00 6.54 517 PRO B C 1
ATOM 8079 O O . PRO B 1 517 ? 69.697 51.095 41.751 1.00 6.62 517 PRO B O 1
ATOM 8083 N N . ASN B 1 518 ? 71.450 50.193 40.726 1.00 6.78 518 ASN B N 1
ATOM 8084 C CA . ASN B 1 518 ? 71.455 51.217 39.686 1.00 7.60 518 ASN B CA 1
ATOM 8085 C C . ASN B 1 518 ? 70.261 51.101 38.748 1.00 7.80 518 ASN B C 1
ATOM 8086 O O . ASN B 1 518 ? 69.728 52.089 38.285 1.00 8.64 518 ASN B O 1
ATOM 8091 N N . VAL B 1 519 ? 69.844 49.876 38.448 1.00 7.91 519 VAL B N 1
ATOM 8092 C CA . VAL B 1 519 ? 68.711 49.666 37.547 1.00 7.72 519 VAL B CA 1
ATOM 8093 C C . VAL B 1 519 ? 67.405 50.091 38.210 1.00 7.68 519 VAL B C 1
ATOM 8094 O O . VAL B 1 519 ? 66.572 50.756 37.588 1.00 8.64 519 VAL B O 1
ATOM 8098 N N . ALA B 1 520 ? 67.234 49.729 39.477 1.00 8.21 520 ALA B N 1
ATOM 8099 C CA . ALA B 1 520 ? 66.068 50.168 40.229 1.00 8.80 520 ALA B CA 1
ATOM 8100 C C . ALA B 1 520 ? 66.022 51.695 40.232 1.00 9.24 520 ALA B C 1
ATOM 8101 O O . ALA B 1 520 ? 64.957 52.300 40.047 1.00 10.18 520 ALA B O 1
ATOM 8103 N N . LYS B 1 521 ? 67.175 52.327 40.443 1.00 9.46 521 LYS B N 1
ATOM 8104 C CA . LYS B 1 521 ? 67.251 53.787 40.457 1.00 10.14 521 LYS B CA 1
ATOM 8105 C C . LYS B 1 521 ? 66.795 54.399 39.128 1.00 9.91 521 LYS B C 1
ATOM 8106 O O . LYS B 1 521 ? 66.062 55.397 39.112 1.00 11.01 521 LYS B O 1
ATOM 8112 N N . VAL B 1 522 ? 67.212 53.803 38.018 1.00 10.43 522 VAL B N 1
ATOM 8113 C CA . VAL B 1 522 ? 66.790 54.284 36.701 1.00 11.29 522 VAL B CA 1
ATOM 8114 C C . VAL B 1 522 ? 65.279 54.201 36.552 1.00 10.80 522 VAL B C 1
ATOM 8115 O O . VAL B 1 522 ? 64.637 55.132 36.052 1.00 10.89 522 VAL B O 1
ATOM 8119 N N . LEU B 1 523 ? 64.699 53.087 36.990 1.00 11.15 523 LEU B N 1
ATOM 8120 C CA . LEU B 1 523 ? 63.255 52.911 36.870 1.00 11.39 523 LEU B CA 1
ATOM 8121 C C . LEU B 1 523 ? 62.496 53.913 37.740 1.00 11.12 523 LEU B C 1
ATOM 8122 O O . LEU B 1 523 ? 61.436 54.402 37.354 1.00 11.16 523 LEU B O 1
ATOM 8127 N N . VAL B 1 524 ? 63.027 54.211 38.920 1.00 11.10 524 VAL B N 1
ATOM 8128 C CA . VAL B 1 524 ? 62.417 55.217 39.783 1.00 10.93 524 VAL B CA 1
ATOM 8129 C C . VAL B 1 524 ? 62.527 56.607 39.125 1.00 10.92 524 VAL B C 1
ATOM 8130 O O . VAL B 1 524 ? 61.542 57.359 39.064 1.00 11.09 524 VAL B O 1
ATOM 8134 N N . GLU B 1 525 ? 63.699 56.929 38.592 1.00 11.29 525 GLU B N 1
ATOM 8135 C CA . GLU B 1 525 ? 63.896 58.225 37.945 1.00 12.19 525 GLU B CA 1
ATOM 8136 C C . GLU B 1 525 ? 62.976 58.406 36.740 1.00 12.19 525 GLU B C 1
ATOM 8137 O O . GLU B 1 525 ? 62.395 59.475 36.533 1.00 13.00 525 GLU B O 1
ATOM 8143 N N . GLN B 1 526 ? 62.829 57.361 35.940 1.00 11.81 526 GLN B N 1
ATOM 8144 C CA . GLN B 1 526 ? 62.060 57.484 34.707 1.00 12.43 526 GLN B CA 1
ATOM 8145 C C . GLN B 1 526 ? 60.556 57.264 34.860 1.00 12.02 526 GLN B C 1
ATOM 8146 O O . GLN B 1 526 ? 59.775 57.852 34.108 1.00 13.06 526 GLN B O 1
ATOM 8152 N N . PHE B 1 527 ? 60.151 56.454 35.841 1.00 10.81 527 PHE B N 1
ATOM 8153 C CA . PHE B 1 527 ? 58.740 56.047 35.966 1.00 10.77 527 PHE B CA 1
ATOM 8154 C C . PHE B 1 527 ? 58.121 56.199 37.342 1.00 10.76 527 PHE B C 1
ATOM 8155 O O . PHE B 1 527 ? 56.918 56.001 37.521 1.00 10.73 527 PHE B O 1
ATOM 8163 N N . ASN B 1 528 ? 58.939 56.565 38.314 1.00 10.94 528 ASN B N 1
ATOM 8164 C CA . ASN B 1 528 ? 58.521 56.665 39.698 1.00 11.19 528 ASN B CA 1
ATOM 8165 C C . ASN B 1 528 ? 57.807 55.430 40.229 1.00 10.92 528 ASN B C 1
ATOM 8166 O O . ASN B 1 528 ? 56.815 55.529 40.940 1.00 11.43 528 ASN B O 1
ATOM 8171 N N . ILE B 1 529 ? 58.315 54.260 39.871 1.00 10.16 529 ILE B N 1
ATOM 8172 C CA . ILE B 1 529 ? 57.795 53.029 40.453 1.00 10.12 529 ILE B CA 1
ATOM 8173 C C . ILE B 1 529 ? 58.207 52.998 41.919 1.00 9.08 529 ILE B C 1
ATOM 8174 O O . ILE B 1 529 ? 59.248 53.543 42.309 1.00 9.47 529 ILE B O 1
ATOM 8179 N N . GLY B 1 530 ? 57.397 52.367 42.747 1.00 8.26 530 GLY B N 1
ATOM 8180 C CA . GLY B 1 530 ? 57.724 52.209 44.147 1.00 8.16 530 GLY B CA 1
ATOM 8181 C C . GLY B 1 530 ? 57.043 50.977 44.694 1.00 7.20 530 GLY B C 1
ATOM 8182 O O . GLY B 1 530 ? 56.235 50.333 44.004 1.00 7.58 530 GLY B O 1
ATOM 8183 N N . GLY B 1 531 ? 57.364 50.643 45.932 1.00 6.69 531 GLY B N 1
ATOM 8184 C CA . GLY B 1 531 ? 56.795 49.487 46.600 1.00 6.65 531 GLY B CA 1
ATOM 8185 C C . GLY B 1 531 ? 55.697 49.829 47.579 1.00 6.77 531 GLY B C 1
ATOM 8186 O O . GLY B 1 531 ? 55.281 50.983 47.669 1.00 6.79 531 GLY B O 1
ATOM 8187 N N . ILE B 1 532 ? 55.232 48.828 48.316 1.00 6.11 532 ILE B N 1
ATOM 8188 C CA . ILE B 1 532 ? 54.175 49.018 49.300 1.00 6.54 532 ILE B CA 1
ATOM 8189 C C . ILE B 1 532 ? 54.737 49.124 50.708 1.00 6.38 532 ILE B C 1
ATOM 8190 O O . ILE B 1 532 ? 55.874 48.736 50.981 1.00 6.78 532 ILE B O 1
ATOM 8195 N N . THR B 1 533 ? 53.918 49.663 51.598 1.00 6.37 533 THR B N 1
ATOM 8196 C CA . THR B 1 533 ? 54.241 49.679 53.025 1.00 7.34 533 THR B CA 1
ATOM 8197 C C . THR B 1 533 ? 53.074 49.026 53.749 1.00 7.46 533 THR B C 1
ATOM 8198 O O . THR B 1 533 ? 52.849 47.828 53.566 1.00 8.59 533 THR B O 1
ATOM 8202 N N . SER B 1 534 ? 52.336 49.784 54.552 1.00 7.64 534 SER B N 1
ATOM 8203 C CA . SER B 1 534 ? 51.166 49.244 55.249 1.00 7.72 534 SER B CA 1
ATOM 8204 C C . SER B 1 534 ? 49.910 49.697 54.528 1.00 7.45 534 SER B C 1
ATOM 8205 O O . SER B 1 534 ? 49.931 50.685 53.806 1.00 7.33 534 SER B O 1
ATOM 8208 N N . PRO B 1 535 ? 48.803 48.977 54.691 1.00 7.95 535 PRO B N 1
ATOM 8209 C CA . PRO B 1 535 ? 47.551 49.428 54.086 1.00 8.36 535 PRO B CA 1
ATOM 8210 C C . PRO B 1 535 ? 47.202 50.858 54.524 1.00 8.16 535 PRO B C 1
ATOM 8211 O O . PRO B 1 535 ? 46.837 51.681 53.703 1.00 7.87 535 PRO B O 1
ATOM 8215 N N . GLN B 1 536 ? 47.327 51.162 55.816 1.00 8.64 536 GLN B N 1
ATOM 8216 C CA . GLN B 1 536 ? 46.977 52.499 56.304 1.00 9.37 536 GLN B CA 1
ATOM 8217 C C . GLN B 1 536 ? 47.813 53.581 55.641 1.00 8.58 536 GLN B C 1
ATOM 8218 O O . GLN B 1 536 ? 47.300 54.595 55.166 1.00 9.19 536 GLN B O 1
ATOM 8224 N N . ASP B 1 537 ? 49.122 53.369 55.617 1.00 7.59 537 ASP B N 1
ATOM 8225 C CA . ASP B 1 537 ? 49.998 54.407 55.099 1.00 7.91 537 ASP B CA 1
ATOM 8226 C C . ASP B 1 537 ? 49.812 54.604 53.613 1.00 7.88 537 ASP B C 1
ATOM 8227 O O . ASP B 1 537 ? 49.823 55.730 53.119 1.00 8.76 537 ASP B O 1
ATOM 8232 N N . ASP B 1 538 ? 49.638 53.503 52.883 1.00 7.50 538 ASP B N 1
ATOM 8233 C CA . ASP B 1 538 ? 49.491 53.602 51.444 1.00 7.49 538 ASP B CA 1
ATOM 8234 C C . ASP B 1 538 ? 48.122 54.155 51.043 1.00 7.76 538 ASP B C 1
ATOM 8235 O O . ASP B 1 538 ? 48.006 54.852 50.044 1.00 8.03 538 ASP B O 1
ATOM 8240 N N . LEU B 1 539 ? 47.092 53.858 51.829 1.00 8.34 539 LEU B N 1
ATOM 8241 C CA . LEU B 1 539 ? 45.770 54.434 51.549 1.00 9.29 539 LEU B CA 1
ATOM 8242 C C . LEU B 1 539 ? 45.830 55.960 51.642 1.00 11.13 539 LEU B C 1
ATOM 8243 O O . LEU B 1 539 ? 45.049 56.652 51.017 1.00 11.29 539 LEU B O 1
ATOM 8248 N N . LYS B 1 540 ? 46.774 56.485 52.410 1.00 11.92 540 LYS B N 1
ATOM 8249 C CA . LYS B 1 540 ? 46.985 57.928 52.458 1.00 13.64 540 LYS B CA 1
ATOM 8250 C C . LYS B 1 540 ? 47.947 58.371 51.355 1.00 13.79 540 LYS B C 1
ATOM 8251 O O . LYS B 1 540 ? 47.625 59.223 50.519 1.00 14.53 540 LYS B O 1
ATOM 8257 N N . ALA B 1 541 ? 49.131 57.776 51.329 1.00 13.50 541 ALA B N 1
ATOM 8258 C CA . ALA B 1 541 ? 50.187 58.219 50.414 1.00 13.88 541 ALA B CA 1
ATOM 8259 C C . ALA B 1 541 ? 49.866 58.068 48.928 1.00 14.34 541 ALA B C 1
ATOM 8260 O O . ALA B 1 541 ? 50.203 58.934 48.124 1.00 14.87 541 ALA B O 1
ATOM 8262 N N . PHE B 1 542 ? 49.213 56.975 48.551 1.00 13.91 542 PHE B N 1
ATOM 8263 C CA . PHE B 1 542 ? 48.957 56.715 47.141 1.00 13.78 542 PHE B CA 1
ATOM 8264 C C . PHE B 1 542 ? 47.871 57.625 46.568 1.00 15.06 542 PHE B C 1
ATOM 8265 O O . PHE B 1 542 ? 47.726 57.732 45.352 1.00 15.12 542 PHE B O 1
ATOM 8273 N N . PHE B 1 543 ? 47.114 58.282 47.437 1.00 16.86 543 PHE B N 1
ATOM 8274 C CA . PHE B 1 543 ? 46.019 59.131 46.982 1.00 18.63 543 PHE B CA 1
ATOM 8275 C C . PHE B 1 543 ? 46.318 60.621 47.122 1.00 19.93 543 PHE B C 1
ATOM 8276 O O . PHE B 1 543 ? 45.420 61.471 47.111 1.00 21.59 543 PHE B O 1
#

Organism: Desulfovibrio desulfuricans (strain ATCC 27774 / DSM 6949 / MB) (NCBI:txid525146)

Secondary structure (DSSP, 8-state):
--S--B--STT-GGGT-B-SS-TT---HHHHHHHHHHHHHHHHHHHHHHHHHHTT----HHHHHHHHHHHHHTSTTTB--HHHHHHHHHHHHHHHHHHHHT-S--TT--HHHH---SSHHHHHHHHTTTSGGG--SHHHHHHHHHHHHHHHHHHHHHHHHHHTT---HHHHHHHHHHHHHTT-TT--HHHHHHHHHHHHHHHHHHHHHHHHHHHHHH-----EEEE-S--SS-EEEEESS-HHHHHHHHHHHTTTT-EEEE-GGGGGGGGSGGGGG-TTEEEE-SSSGGGHHHHHHHH-S-EEESSS--PPPPHHHHTTEEEETT-B-TTSEEE--SSS-----HHHHHHHHTSPPPPPS--SEEEE---HHHHHHTHHHHHHHHHTTS--EEEE--B---S-GGGHHHHHHHHHS-TTEEEEE-SGGGGGTTTS---EETTEESEEE--SGGGHHHHHHHHHHHHHHTT-S-GGGSSEEEEEE--SHHHHHHHHHHHHTT----EEESS--TT--HHHHHHHHHHH--B----HHHHHHHT-/--S--B--STT-GGGT-BSSS-TTS--HHHHHHHHHHHHHHHHHHHHHHHHHTTT----HHHHHHHHHHHHHTSTTTB--HHHHHHHHHHHHHHHHHHHTT-S--TT--HHHH----SHHHHHHHHTTTSGGG--SHHHHHHHHHHHHHHHHHHHHHHHHHHTT---HHHHHHHHHHHHHTT-TT--HHHHHHHHHHHHHHHHHHHHHHHHHHHHHH-----EEEE-S--SS-EEEEESS-HHHHHHHHHHHTTTT-EEEE-GGGGGGGGSGGGTT-TTEEEE-SSSGGGHHHHHHHH-S-EEESSS--PPPPTTTGGGEEEETT-B-TTSEEE--SSS-----HHHHHHHHTSPPPPP---SEEEE---HHHHHHTHHHHHHHHHHTS--EEEE--B---S-GGGHHHHHHHHHS-TTEEEEE-SGGGGGTTTS---EETTEESEEE--SGGGHHHHHHHHHHHHHHTT-S-GGGSSEEEEEE--SHHHHHHHHHHHHTT--S-EEESS--TT--HHHHHHHHHHH--B----HHHHHHHT-

Foldseek 3Di:
DFLAWDFFWPPAPPLATDGAAGPLGAHSLLRLLLLLLLLLLLLLLVLQLQCVVVVHDDDCVNLLLSLLSLQLSWAQFARDNVLSLVSLQVSLVVLVVSCVVHPDNPPRDCSSVDHDNDSVVSSVVSVCRDLVVDPDQLLSLLLVLLSLLLNLLSVLQLLLQLLPDHDPVLSNLSSNLSNVSVDPPADSVNSVVSLLVSLQSLLVSLVSSQCSVCVVQNAFAKDKFKQWFDFFQEEEEEDARLLVVVLVLVVCVPLRYAYEYEFQCQSNRRGNNVVPRPRDHGHYDAHPACCQVRVLQQFAAYEYAGDNDRQHDPSCQARYEYEASGYDPPHHYFYDSRSDRTDCPVSSVRSNVTGHGDTPDTDIFIERCFQVHVVVCVVVVLVCCVVQLAVAEEEAEEEDHDDPLLLQVLVLLVPAPLNYAYEYAARSCRSHRVDDNQARVPHGSYYYNGHSSSVSRVVVSLVVSCVVVVHPASQPHRYFYAYEYTRSSRSSSVSNCVSVPAAQHAYDPDDRSSQRPVNVVCCCVRRVYHYDDHSVVCSPVRD/DFLAWDFFWPPAPPLATDRAAGPLGQGSLLRLLLLLLLLLLLLLLQLQLQCVVVVHDDDCVNLLLSLLSLQLSWRQFANDLVLSLVSLQVSLVVLVVSCVPHPDNPPRDCSSNDHDNDSVVSSVVSVCRGLVVDPDQLLSLLLVLLSLLLNLLSVLQLLLQLLPDHDPVLSNLSSNSSNVSVDPPADSVNSVVNLLVSLQSLLVSLVSSQCSCCVVFNAFAKDKFKQWFDFFQEEEEEDARVLVVVLVLVVCVPLSYAYEYEFQCQSNRRTNNPVVRPRDHGHYDAHPACCQVRVLQQFAAYEYAGDNDRQHDPNCQARYEYEASGYDPPHHYFYDSRNPRTDCPVSSVRRNPTGGGDTDDTDIFIERCFQVHVVVCVVVVVVCCVVQLAVAEEEAEEEDDDDPLLLQVLLLLVPADLNHAYEYAARSCRSHRPDPSQARVPHGSYYYNGHSSSVSRVVVVLVVVCVVVVHPASQVHRYFAAYEYTRSSRSSSVSNCVSSVAAAHEYDPDDRSSQDPVNVVVCCVRGVYYYDDHSVVCSPVRD

Radius of gyration: 41.94 Å; Cα contacts (8 Å, |Δi|>4): 2244; chains: 2; bounding box: 111×94×79 Å

B-factor: mean 9.76, std 6.36, range [2.2, 39.0]

Sequence (1086 aa):
SNAMFCYQCQETVGNKGCTQVGVCGKKPETAALQDALIYVTKGLGQIATRLRAEGKAVDHRIDRLVTGNLFATITNANFDDDILAERVRMTCAAKKELAASLTDKSGLSDAALWEASEKSAMLAKAGTVGVMATTDDDVRSLRWLITFGLKGMAAYAKHADVLGKHENSLDAFMQEALAKTLDDSLSVADLVALTLETGKFGVSAMALLDAANTGTYGHPEITKVNIGVGSNPGILISGHDLRDLEMLLKQTEGTGVDVYTHSEMLPAHYYPAFKKYAHFKGGNYGNAWWKQKEEFESFNGPVLLTTNCLVPPKDSYKDRVYTTGIVGFTGCKHIPGEIGEHKDFSAIIAHAKTCPAPTEIESGEIIGGFAHNQVLALADKVIDAVKSGAIKKFVVMAGCDGRAKSRSYYTDFAEGLPKDTVILTAGCAKYRYNKLNLGDIGGIPRVLDAGQCNDSYSLAVIALKLKEVFGLEDVNDLPIVYNIAWYEQKAVIVLLALLSLGVKNIHLGPTLPAFLSPNVAKVLVEQFNIGGITSPQDDLKAFFSNAMFCYQCQETVGNKGCTQVGVCGKKPETAALQDALIYVTKGLGQIATRLRAEGKAVDHRIDRLVTGNLFATITNANFDDDILAERVRMTCAAKKELAASLTDKSGLSDAALWEASEKSAMLAKAGTVGVMATTDDDVRSLRWLITFGLKGMAAYAKHADVLGKHENSLDAFMQEALAKTLDDSLSVADLVALTLETGKFGVSAMALLDAANTGTYGHPEITKVNIGVGSNPGILISGHDLRDLEMLLKQTEGTGVDVYTHSEMLPAHYYPAFKKYAHFKGNYGNAWWKQKEEFESFNGPVLLTTNCLVPPKDSYKDRVYTTGIVGFTGCKHIPGEIGEHKDFSAIIAHAKTCPAPTEIESGEIIGGFAHNQVLALADKVIDAVKSGAIKKFVVMAGCDGRAKSRSYYTDFAEGLPKDTVILTAGCAKYRYNKLNLGDIGGIPRVLDAGQCNDSYSLAVIALKLKEVFGLEDVNDLPIVYNIIAWYEQKAVIVLLALLSLGVKNIHLGPTLPAFLSPNVAKVLVEQFNIGGITSPQDDLKAFF

InterPro domains:
  IPR004137 Hydroxylamine reductase/Ni-containing CO dehydrogenase [PF03063] (5-541)
  IPR004137 Hydroxylamine reductase/Ni-containing CO dehydrogenase [PTHR30109] (4-543)
  IPR010048 Hydroxylamine reductase [MF_00069] (5-545)
  IPR010048 Hydroxylamine reductase [PIRSF000076] (5-544)
  IPR010048 Hydroxylamine reductase [TIGR01703] (5-543)
  IPR010048 Hydroxylamine reductase [cd01914] (5-544)
  IPR011254 Prismane-like superfamily [SSF56821] (4-543)
  IPR016099 Prismane-like, alpha/beta-sandwich [G3DSA:3.40.50.2030] (226-374)
  IPR016099 Prismane-like, alpha/beta-sandwich [G3DSA:3.40.50.2030] (375-544)
  IPR016100 Prismane, alpha-bundle [G3DSA:1.20.1270.20] (2-140)
  IPR016100 Prismane, alpha-bundle [G3DSA:1.20.1270.20] (141-224)

Solvent-accessible surface area: 39211 Å² total; per-residue (Å²): 166,98,66,13,30,23,13,6,14,11,24,6,74,72,63,162,5,9,41,144,78,6,71,16,25,16,139,37,88,5,3,19,0,8,34,0,0,6,26,0,0,7,0,0,0,34,0,0,35,58,1,74,89,57,70,71,99,26,99,36,192,18,5,68,24,1,6,0,0,0,4,0,0,3,8,4,1,4,21,23,31,110,76,0,2,74,20,0,77,79,0,5,64,21,3,136,131,24,15,75,50,3,105,69,106,75,67,18,33,72,1,4,114,44,96,16,76,118,73,80,42,0,41,74,40,5,67,104,16,14,7,97,63,17,124,73,79,25,27,50,4,3,20,23,5,0,0,6,0,0,9,0,0,0,0,0,7,8,15,0,8,20,30,63,73,88,76,122,72,2,8,27,10,1,1,67,0,0,17,70,1,54,58,125,93,37,54,63,75,64,1,41,60,6,8,62,66,0,0,108,27,0,28,35,0,5,33,18,3,14,39,0,5,16,64,65,6,26,73,6,63,80,14,144,2,85,11,5,34,32,102,59,33,0,0,0,0,2,2,14,9,4,56,3,0,26,8,0,0,112,49,1,107,79,39,44,2,7,0,1,0,0,5,8,0,0,1,0,15,1,3,42,36,1,89,181,43,94,22,24,80,2,1,2,1,20,1,6,52,81,0,70,107,11,0,65,32,0,34,0,0,0,0,0,6,2,1,14,0,2,40,17,87,133,70,1,53,96,28,0,10,1,0,17,11,1,4,38,85,61,14,84,80,15,101,14,42,67,10,70,133,8,90,0,66,64,1,13,57,38,0,118,112,19,92,31,11,78,86,72,46,80,44,88,17,62,0,0,4,4,32,72,29,10,64,84,54,10,112,136,8,9,79,14,28,148,88,24,42,2,120,55,6,0,9,1,3,5,8,3,0,70,30,192,57,0,55,8,4,35,71,0,0,94,41,3,74,157,49,4,0,0,9,0,0,0,6,3,0,18,38,2,19,58,55,151,17,54,86,15,84,59,25,30,4,23,8,5,1,0,3,2,6,7,6,41,0,12,11,37,9,10,72,70,8,55,123,72,57,58,52,165,63,12,34,100,10,33,21,14,15,0,8,4,6,1,7,0,1,6,5,0,8,15,3,0,13,6,40,56,35,7,83,62,0,32,3,0,15,50,68,10,25,2,30,12,107,92,8,29,113,52,16,70,104,108,28,74,10,25,34,33,93,36,24,126,84,4,37,177,79,32,92,170,92,53,12,39,22,17,7,14,10,23,6,76,60,58,165,6,9,52,111,72,7,67,17,26,17,140,30,90,5,4,15,0,10,31,0,0,6,24,0,0,7,0,0,0,29,0,0,31,73,1,50,88,67,71,86,99,19,83,37,152,7,4,58,24,0,5,0,0,0,4,0,1,2,7,4,0,3,21,22,30,105,75,0,2,74,15,0,74,78,0,7,66,11,3,138,124,24,14,72,55,6,110,87,105,78,76,27,36,75,2,4,108,35,97,17,74,120,70,69,44,0,40,83,47,4,74,100,19,10,6,108,60,15,127,73,83,25,26,38,4,2,21,19,4,0,0,5,0,0,9,0,0,0,0,2,7,8,15,0,9,21,31,60,68,90,70,101,68,2,6,22,9,0,1,67,0,0,13,73,1,52,58,126,93,37,54,58,74,64,2,21,62,7,4,56,71,0,0,135,38,0,31,37,0,6,31,19,3,14,42,0,4,17,64,63,4,24,74,6,64,68,18,142,3,81,11,5,35,26,104,61,33,0,0,0,0,2,2,16,9,4,57,3,0,27,7,0,0,115,48,1,105,81,36,52,1,5,0,0,0,0,5,8,0,0,1,0,16,0,2,51,24,3,92,147,25,97,24,23,78,1,1,1,0,18,1,6,61,82,0,63,116,11,0,77,25,0,34,0,0,0,0,0,6,2,1,14,0,3,30,16,100,139,69,1,59,98,29,0,10,1,0,17,12,2,4,38,81,63,14,80,77,14,103,31,46,51,5,114,138,8,91,0,70,72,1,12,57,40,0,119,111,16,88,30,10,70,92,70,48,84,45,102,3,61,0,0,5,3,32,68,26,11,66,77,48,25,92,122,9,36,89,11,26,152,90,18,40,3,125,57,8,0,10,1,2,4,7,3,0,74,32,190,58,1,55,9,4,32,70,0,0,92,42,4,71,153,54,4,0,0,6,0,0,0,6,3,0,22,38,3,21,68,53,157,29,53,88,23,85,58,20,21,5,21,6,2,1,1,3,2,6,5,7,44,0,11,14,36,8,7,72,66,11,58,101,52,72,67,57,161,61,11,45,86,10,44,21,12,16,0,7,3,3,1,6,0,0,5,4,0,10,13,2,4,15,4,39,60,22,6,70,73,0,28,2,0,14,49,65,11,24,3,25,13,116,88,3,29,124,36,11,70,112,86,14,85,8,25,30,31,96,40,34,140,76,3,39,176,80,30,84